Protein AF-0000000087765777 (afdb_homodimer)

Foldseek 3Di:
DDPPDDPPPPPPPPPVVPVPDDPDDPDDDLLQDLLLLLLQLFFFDFFPFDPFDLADFPQKDFLFKAKEWFAHFAAAPVLLVLLVVQLVVLAPPQQFADLCSCSNPDDFPSSPNVGHPAFADDAPRGRLVLLLVVLQVVCVRCVVQDDDDQQAADEEEEEAPPNQLSSSLSSLCNNVPPCSVRRYDYFYFYDACQQACQGLNNLSNFQPQDQCQVVCLLVLLLVVQCVVVVVVRCVRRHPVRDDDSVNVLSLSSSQRSSCHHHNGDSSVVPDDSSNSLSSQQSSLLSLCCRQAVVPVLLLQSLVQVVVVVLVLLPDDSPPDRRYHHYYDDLSSVSSVCRNLQFQHDPDDDGSNDGDPPRSSGCSNQNHRTKMKMKTWMWGADPVRDTFIWIWIRISSYTGAHPVAQPDPSRTGGSVVSSVVSVVRRDHNCVSSVPDPPSPHDHHHDCNPCVPPDCPVCVVGGDDSVVD/DDPPDDPPPPPPPPPVVPVDDDPDDPDDDVLQDLLLLLLQLFFFDFFPFDPFDLADFPQKDFLFKAKEWFAHFAAAPVLLVLLVVQLVVLAPPQQFADLCSCSNPDDFPSSDNVGHPAFADDAPRGRLVLLLVVLQVVCVRCVVLDDDDQQAADEEEEEAPPRLLSSSLSSLCNNVPPCSVRRYDYFYFYDACQQACQGLNNLSNFQPQDQCQVVCLLVLLLVVQCVVVVVVRCVRRHPVRDDDSVNVLSLSSSQRSSCHHHNGDSSVVPDDSSNSLSSQQSSLLSLCCRQAVVPVLLLQSLVQVVVVVLVLLPDDSPPDRRYHHYYDDLSSVSSVCRNLQFQHDPDDDGSNDGDPPRSSGCSNQNHRTKMKMKTWMWGADPVRDTFIWIWIRISSYTGAHPVAQPDPSRTGGSVVSSVVSVVRRDHNCVSSVPDPVSPHDHHHDCNPCVPPDCVVCVVGGDDPVVD

Radius of gyration: 31.04 Å; Cα contacts (8 Å, |Δi|>4): 1823; chains: 2; bounding box: 79×116×101 Å

InterPro domains:
  IPR000560 Histidine phosphatase superfamily, clade-2 [PF00328] (63-395)
  IPR000560 Histidine phosphatase superfamily, clade-2 [cd07061] (62-395)
  IPR016274 Histidine acid phosphatase, eukaryotic [PIRSF000894] (9-424)
  IPR029033 Histidine phosphatase superfamily [G3DSA:3.40.50.1240] (66-430)
  IPR029033 Histidine phosphatase superfamily [SSF53254] (27-450)

Structure (mmCIF, N/CA/C/O backbone):
data_AF-0000000087765777-model_v1
#
loop_
_entity.id
_entity.type
_entity.pdbx_description
1 polymer 'Similar to Saccharomyces cerevisiae YBR092C PHO3 Constitutively expressed acid phosphatase similar to Pho5p'
#
loop_
_atom_site.group_PDB
_atom_site.id
_atom_site.type_symbol
_atom_site.label_atom_id
_atom_site.label_alt_id
_atom_site.label_comp_id
_atom_site.label_asym_id
_atom_site.label_entity_id
_atom_site.label_seq_id
_atom_site.pdbx_PDB_ins_code
_atom_site.Cartn_x
_atom_site.Cartn_y
_atom_site.Cartn_z
_atom_site.occupancy
_atom_site.B_iso_or_equiv
_atom_site.auth_seq_id
_atom_site.auth_comp_id
_atom_site.auth_asym_id
_atom_site.auth_atom_id
_atom_site.pdbx_PDB_model_num
ATOM 1 N N . MET A 1 1 ? 21.656 -69.312 8.742 1 23.28 1 MET A N 1
ATOM 2 C CA . MET A 1 1 ? 21.859 -68.875 10.117 1 23.28 1 MET A CA 1
ATOM 3 C C . MET A 1 1 ? 21.953 -67.375 10.203 1 23.28 1 MET A C 1
ATOM 5 O O . MET A 1 1 ? 21.219 -66.688 10.953 1 23.28 1 MET A O 1
ATOM 9 N N . LYS A 1 2 ? 23.156 -66.812 10.617 1 22.3 2 LYS A N 1
ATOM 10 C CA . LYS A 1 2 ? 23.594 -65.875 11.672 1 22.3 2 LYS A CA 1
ATOM 11 C C . LYS A 1 2 ? 23.531 -64.438 11.195 1 22.3 2 LYS A C 1
ATOM 13 O O . LYS A 1 2 ? 24.094 -63.531 11.844 1 22.3 2 LYS A O 1
ATOM 18 N N . LEU A 1 3 ? 23.469 -64.125 10.016 1 23.69 3 LEU A N 1
ATOM 19 C CA . LEU A 1 3 ? 23.969 -62.812 9.648 1 23.69 3 LEU A CA 1
ATOM 20 C C . LEU A 1 3 ? 23.125 -61.719 10.25 1 23.69 3 LEU A C 1
ATOM 22 O O . LEU A 1 3 ? 22.141 -61.281 9.641 1 23.69 3 LEU A O 1
ATOM 26 N N . PHE A 1 4 ? 22.578 -61.938 11.586 1 29.89 4 PHE A N 1
ATOM 27 C CA . PHE A 1 4 ? 21.781 -60.938 12.312 1 29.89 4 PHE A CA 1
ATOM 28 C C . PHE A 1 4 ? 22.594 -59.688 12.57 1 29.89 4 PHE A C 1
ATOM 30 O O . PHE A 1 4 ? 23.156 -59.5 13.648 1 29.89 4 PHE A O 1
ATOM 37 N N . SER A 1 5 ? 23.484 -59.375 11.625 1 26.16 5 SER A N 1
ATOM 38 C CA . SER A 1 5 ? 24.391 -58.344 12.117 1 26.16 5 SER A CA 1
ATOM 39 C C . SER A 1 5 ? 23.625 -57.219 12.797 1 26.16 5 SER A C 1
ATOM 41 O O . SER A 1 5 ? 22.422 -57.062 12.578 1 26.16 5 SER A O 1
ATOM 43 N N . LYS A 1 6 ? 24.391 -56.406 13.672 1 29.98 6 LYS A N 1
ATOM 44 C CA . LYS A 1 6 ? 24.312 -55.344 14.664 1 29.98 6 LYS A CA 1
ATOM 45 C C . LYS A 1 6 ? 23.672 -54.094 14.078 1 29.98 6 LYS A C 1
ATOM 47 O O . LYS A 1 6 ? 24.203 -53.5 13.125 1 29.98 6 LYS A O 1
ATOM 52 N N . ILE A 1 7 ? 22.359 -53.969 14.055 1 29.69 7 ILE A N 1
ATOM 53 C CA . ILE A 1 7 ? 21.672 -52.719 13.719 1 29.69 7 ILE A CA 1
ATOM 54 C C . ILE A 1 7 ? 22.172 -51.594 14.625 1 29.69 7 ILE A C 1
ATOM 56 O O . ILE A 1 7 ? 21.984 -51.625 15.836 1 29.69 7 ILE A O 1
ATOM 60 N N . SER A 1 8 ? 23.484 -51.188 14.43 1 26.56 8 SER A N 1
ATOM 61 C CA . SER A 1 8 ? 23.938 -50.062 15.234 1 26.56 8 SER A CA 1
ATOM 62 C C . SER A 1 8 ? 22.844 -49 15.344 1 26.56 8 SER A C 1
ATOM 64 O O . SER A 1 8 ? 22.203 -48.656 14.352 1 26.56 8 SER A O 1
ATOM 66 N N . VAL A 1 9 ? 22.328 -48.844 16.531 1 31.42 9 VAL A N 1
ATOM 67 C CA . VAL A 1 9 ? 21.438 -47.75 16.969 1 31.42 9 VAL A CA 1
ATOM 68 C C . VAL A 1 9 ? 22.031 -46.406 16.594 1 31.42 9 VAL A C 1
ATOM 70 O O . VAL A 1 9 ? 23.062 -46 17.141 1 31.42 9 VAL A O 1
ATOM 73 N N . LEU A 1 10 ? 22.125 -46.062 15.281 1 29.11 10 LEU A N 1
ATOM 74 C CA . LEU A 1 10 ? 22.531 -44.688 15.055 1 29.11 10 LEU A CA 1
ATOM 75 C C . LEU A 1 10 ? 21.75 -43.75 15.961 1 29.11 10 LEU A C 1
ATOM 77 O O . LEU A 1 10 ? 20.516 -43.781 15.992 1 29.11 10 LEU A O 1
ATOM 81 N N . ALA A 1 11 ? 22.359 -43.375 17.031 1 28.45 11 ALA A N 1
ATOM 82 C CA . ALA A 1 11 ? 21.891 -42.312 17.891 1 28.45 11 ALA A CA 1
ATOM 83 C C . ALA A 1 11 ? 21.344 -41.156 17.062 1 28.45 11 ALA A C 1
ATOM 85 O O . ALA A 1 11 ? 22.062 -40.562 16.25 1 28.45 11 ALA A O 1
ATOM 86 N N . LEU A 1 12 ? 20.125 -41.25 16.781 1 29.75 12 LEU A N 1
ATOM 87 C CA . LEU A 1 12 ? 19.453 -40.031 16.266 1 29.75 12 LEU A CA 1
ATOM 88 C C . LEU A 1 12 ? 19.766 -38.844 17.141 1 29.75 12 LEU A C 1
ATOM 90 O O . LEU A 1 12 ? 19.312 -38.75 18.281 1 29.75 12 LEU A O 1
ATOM 94 N N . ASN A 1 13 ? 21.062 -38.438 17.141 1 30.84 13 ASN A N 1
ATOM 95 C CA . ASN A 1 13 ? 21.172 -37.125 17.766 1 30.84 13 ASN A CA 1
ATOM 96 C C . ASN A 1 13 ? 20 -36.219 17.391 1 30.84 13 ASN A C 1
ATOM 98 O O . ASN A 1 13 ? 19.672 -36.062 16.219 1 30.84 13 ASN A O 1
ATOM 102 N N . ALA A 1 14 ? 19.109 -36.062 18.297 1 31.3 14 ALA A N 1
ATOM 103 C CA . ALA A 1 14 ? 18.062 -35.062 18.219 1 31.3 14 ALA A CA 1
ATOM 104 C C . ALA A 1 14 ? 18.609 -33.719 17.719 1 31.3 14 ALA A C 1
ATOM 106 O O . ALA A 1 14 ? 19.281 -33 18.469 1 31.3 14 ALA A O 1
ATOM 107 N N . VAL A 1 15 ? 19.156 -33.656 1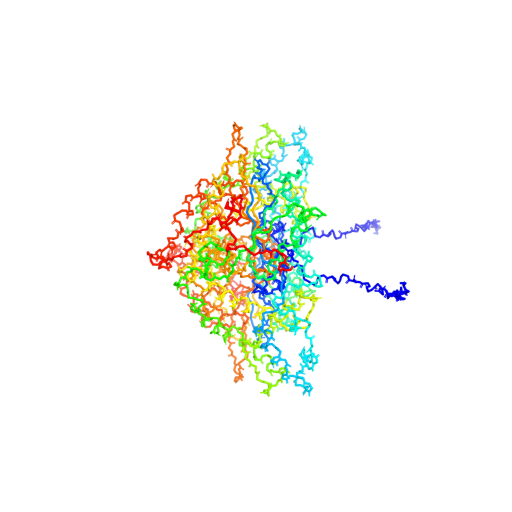6.594 1 32.72 15 VAL A N 1
ATOM 108 C CA . VAL A 1 15 ? 19.281 -32.281 16.125 1 32.72 15 VAL A CA 1
ATOM 109 C C . VAL A 1 15 ? 18.031 -31.5 16.5 1 32.72 15 VAL A C 1
ATOM 111 O O . VAL A 1 15 ? 16.922 -31.828 16.078 1 32.72 15 VAL A O 1
ATOM 114 N N . SER A 1 16 ? 17.984 -31.016 17.688 1 33.91 16 SER A N 1
ATOM 115 C CA . SER A 1 16 ? 16.984 -29.984 17.953 1 33.91 16 SER A CA 1
ATOM 116 C C . SER A 1 16 ? 16.734 -29.125 16.703 1 33.91 16 SER A C 1
ATOM 118 O O . SER A 1 16 ? 17.609 -28.375 16.281 1 33.91 16 SER A O 1
ATOM 120 N N . LEU A 1 17 ? 16.172 -29.672 15.773 1 37.94 17 LEU A N 1
ATOM 121 C CA . LEU A 1 17 ? 15.641 -28.781 14.742 1 37.94 17 LEU A CA 1
ATOM 122 C C . LEU A 1 17 ? 15.078 -27.5 15.367 1 37.94 17 LEU A C 1
ATOM 124 O O . LEU A 1 17 ? 13.953 -27.5 15.875 1 37.94 17 LEU A O 1
ATOM 128 N N . VAL A 1 18 ? 15.859 -26.844 16.156 1 40.16 18 VAL A N 1
ATOM 129 C CA . VAL A 1 18 ? 15.43 -25.5 16.484 1 40.16 18 VAL A CA 1
ATOM 130 C C . VAL A 1 18 ? 14.75 -24.859 15.258 1 40.16 18 VAL A C 1
ATOM 132 O O . VAL A 1 18 ? 15.383 -24.688 14.219 1 40.16 18 VAL A O 1
ATOM 135 N N . LEU A 1 19 ? 13.617 -25.219 15.008 1 51.34 19 LEU A N 1
ATOM 136 C CA . LEU A 1 19 ? 12.852 -24.453 14.031 1 51.34 19 LEU A CA 1
ATOM 137 C C . LEU A 1 19 ? 13.211 -22.969 14.078 1 51.34 19 LEU A C 1
ATOM 139 O O . LEU A 1 19 ? 12.938 -22.297 15.07 1 51.34 19 LEU A O 1
ATOM 143 N N . ALA A 1 20 ? 14.336 -22.594 13.539 1 66 20 ALA A N 1
ATOM 144 C CA . ALA A 1 20 ? 14.797 -21.203 13.5 1 66 20 ALA A CA 1
ATOM 145 C C . ALA A 1 20 ? 13.648 -20.25 13.18 1 66 20 ALA A C 1
ATOM 147 O O . ALA A 1 20 ? 12.789 -20.562 12.352 1 66 20 ALA A O 1
ATOM 148 N N . ASP A 1 21 ? 13.453 -19.312 14.008 1 84.44 21 ASP A N 1
ATOM 149 C CA . ASP A 1 21 ? 12.461 -18.25 13.867 1 84.44 21 ASP A CA 1
ATOM 150 C C . ASP A 1 21 ? 12.602 -17.547 12.516 1 84.44 21 ASP A C 1
ATOM 152 O O . ASP A 1 21 ? 13.703 -17.438 11.977 1 84.44 21 ASP A O 1
ATOM 156 N N . LYS A 1 22 ? 11.531 -17.344 11.805 1 92.06 22 LYS A N 1
ATOM 157 C CA . LYS A 1 22 ? 11.523 -16.562 10.57 1 92.06 22 LYS A CA 1
ATOM 158 C C . LYS A 1 22 ? 12.008 -15.133 10.82 1 92.06 22 LYS A C 1
ATOM 160 O O . LYS A 1 22 ? 11.406 -14.398 11.609 1 92.06 22 LYS A O 1
ATOM 165 N N . PRO A 1 23 ? 13.078 -14.789 10.219 1 93.75 23 PRO A N 1
ATOM 166 C CA . PRO A 1 23 ? 13.594 -13.438 10.445 1 93.75 23 PRO A CA 1
ATOM 167 C C . PRO A 1 23 ? 12.664 -12.359 9.898 1 93.75 23 PRO A C 1
ATOM 169 O O . PRO A 1 23 ? 12.695 -11.219 10.367 1 93.75 23 PRO A O 1
ATOM 172 N N . TYR A 1 24 ? 11.883 -12.625 8.93 1 94.81 24 TYR A N 1
ATOM 173 C CA . TYR A 1 24 ? 10.969 -11.672 8.312 1 94.81 24 TYR A CA 1
ATOM 174 C C . TYR A 1 24 ? 9.539 -12.203 8.328 1 94.81 24 TYR A C 1
ATOM 176 O O . TYR A 1 24 ? 9.305 -13.359 7.98 1 94.81 24 TYR A O 1
ATOM 184 N N . SER A 1 25 ? 8.641 -11.352 8.703 1 94.5 25 SER A N 1
ATOM 185 C CA . SER A 1 25 ? 7.238 -11.742 8.742 1 94.5 25 SER A CA 1
ATOM 186 C C . SER A 1 25 ? 6.68 -11.961 7.34 1 94.5 25 SER A C 1
ATOM 188 O O . SER A 1 25 ? 6.977 -11.188 6.426 1 94.5 25 SER A O 1
ATOM 190 N N . GLN A 1 26 ? 5.801 -12.992 7.215 1 95.5 26 GLN A N 1
ATOM 191 C CA . GLN A 1 26 ? 5.137 -13.258 5.945 1 95.5 26 GLN A CA 1
ATOM 192 C C . GLN A 1 26 ? 3.738 -12.648 5.918 1 95.5 26 GLN A C 1
ATOM 194 O O . GLN A 1 26 ? 3.029 -12.75 4.914 1 95.5 26 GLN A O 1
ATOM 199 N N . GLU A 1 27 ? 3.406 -11.938 6.965 1 94.06 27 GLU A N 1
ATOM 200 C CA . GLU A 1 27 ? 2.062 -11.391 7.113 1 94.06 27 GLU A CA 1
ATOM 201 C C . GLU A 1 27 ? 2.002 -9.945 6.637 1 94.06 27 GLU A C 1
ATOM 203 O O . GLU A 1 27 ? 2.996 -9.219 6.711 1 94.06 27 GLU A O 1
ATOM 208 N N . ALA A 1 28 ? 0.851 -9.586 6.055 1 93.75 28 ALA A N 1
ATOM 209 C CA . ALA A 1 28 ? 0.551 -8.18 5.789 1 93.75 28 ALA A CA 1
ATOM 210 C C . ALA A 1 28 ? -0.233 -7.559 6.941 1 93.75 28 ALA A C 1
ATOM 212 O O . ALA A 1 28 ? -1.464 -7.508 6.906 1 93.75 28 ALA A O 1
ATOM 213 N N . ARG A 1 29 ? 0.403 -6.945 7.824 1 90.38 29 ARG A N 1
ATOM 214 C CA . ARG A 1 29 ? -0.223 -6.523 9.078 1 90.38 29 ARG A CA 1
ATOM 215 C C . ARG A 1 29 ? -0.802 -5.117 8.953 1 90.38 29 ARG A C 1
ATOM 217 O O . ARG A 1 29 ? -1.774 -4.781 9.625 1 90.38 29 ARG A O 1
ATOM 224 N N . ASP A 1 30 ? -0.258 -4.34 8.125 1 92.81 30 ASP A N 1
ATOM 225 C CA . ASP A 1 30 ? -0.67 -2.941 8.047 1 92.81 30 ASP A CA 1
ATOM 226 C C . ASP A 1 30 ? -2.111 -2.822 7.559 1 92.81 30 ASP A C 1
ATOM 228 O O . ASP A 1 30 ? -2.869 -1.979 8.039 1 92.81 30 ASP A O 1
ATOM 232 N N . GLN A 1 31 ? -2.543 -3.711 6.684 1 90.94 31 GLN A N 1
ATOM 233 C CA . GLN A 1 31 ? -3.855 -3.553 6.07 1 90.94 31 GLN A CA 1
ATOM 234 C C . GLN A 1 31 ? -4.969 -3.797 7.082 1 90.94 31 GLN A C 1
ATOM 236 O O . GLN A 1 31 ? -6.086 -3.301 6.918 1 90.94 31 GLN A O 1
ATOM 241 N N . VAL A 1 32 ? -4.641 -4.504 8.156 1 91.19 32 VAL A N 1
ATOM 242 C CA . VAL A 1 32 ? -5.695 -4.848 9.102 1 91.19 32 VAL A CA 1
ATOM 243 C C . VAL A 1 32 ? -5.652 -3.889 10.289 1 91.19 32 VAL A C 1
ATOM 245 O O . VAL A 1 32 ? -6.449 -4.016 11.227 1 91.19 32 VAL A O 1
ATOM 248 N N . ASN A 1 33 ? -4.734 -2.941 10.266 1 95.5 33 ASN A N 1
ATOM 249 C CA . ASN A 1 33 ? -4.648 -1.889 11.266 1 95.5 33 ASN A CA 1
ATOM 250 C C . ASN A 1 33 ? -5.641 -0.763 10.992 1 95.5 33 ASN A C 1
ATOM 252 O O . ASN A 1 33 ? -5.531 -0.068 9.977 1 95.5 33 ASN A O 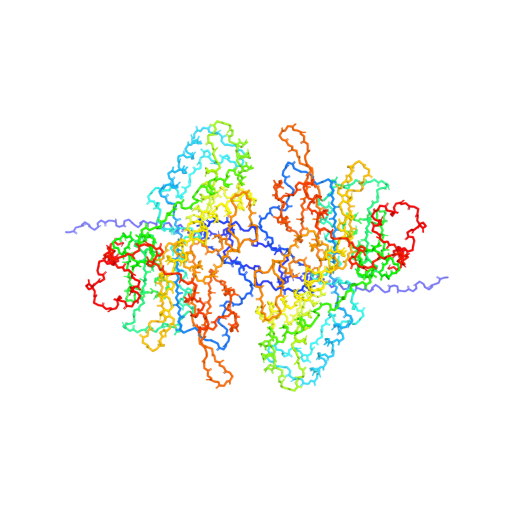1
ATOM 256 N N . ILE A 1 34 ? -6.586 -0.551 11.875 1 96.12 34 ILE A N 1
ATOM 257 C CA . ILE A 1 34 ? -7.668 0.394 11.609 1 96.12 34 ILE A CA 1
ATOM 258 C C . ILE A 1 34 ? -7.098 1.807 11.5 1 96.12 34 ILE A C 1
ATOM 260 O O . ILE A 1 34 ? -7.727 2.689 10.906 1 96.12 34 ILE A O 1
ATOM 264 N N . LEU A 1 35 ? -5.855 2.082 12.047 1 96.94 35 LEU A N 1
ATOM 265 C CA . LEU A 1 35 ? -5.258 3.408 11.922 1 96.94 35 LEU A CA 1
ATOM 266 C C . LEU A 1 35 ? -4.902 3.713 10.469 1 96.94 35 LEU A C 1
ATOM 268 O O . LEU A 1 35 ? -4.754 4.879 10.094 1 96.94 35 LEU A O 1
ATOM 272 N N . LYS A 1 36 ? -4.781 2.621 9.68 1 96.56 36 LYS A N 1
ATOM 273 C CA . LYS A 1 36 ? -4.5 2.812 8.258 1 96.56 36 LYS A CA 1
ATOM 274 C C . LYS A 1 36 ? -5.773 3.172 7.496 1 96.56 36 LYS A C 1
ATOM 276 O O . LYS A 1 36 ? -5.719 3.484 6.305 1 96.56 36 LYS A O 1
ATOM 281 N N . HIS A 1 37 ? -6.957 3.238 8.227 1 96.75 37 HIS A N 1
ATOM 282 C CA . HIS A 1 37 ? -8.242 3.49 7.586 1 96.75 37 HIS A CA 1
ATOM 283 C C . HIS A 1 37 ? -9.07 4.496 8.383 1 96.75 37 HIS A C 1
ATOM 285 O O . HIS A 1 37 ? -10.297 4.477 8.328 1 96.75 37 HIS A O 1
ATOM 291 N N . GLN A 1 38 ? -8.453 5.359 9.094 1 96.75 38 GLN A N 1
ATOM 292 C CA . GLN A 1 38 ? -9.094 6.184 10.117 1 96.75 38 GLN A CA 1
ATOM 293 C C . GLN A 1 38 ? -9.719 7.434 9.508 1 96.75 38 GLN A C 1
ATOM 295 O O . GLN A 1 38 ? -10.43 8.172 10.188 1 96.75 38 GLN A O 1
ATOM 300 N N . GLY A 1 39 ? -9.445 7.734 8.258 1 95.75 39 GLY A N 1
ATOM 301 C CA . GLY A 1 39 ? -10.148 8.773 7.52 1 95.75 39 GLY A CA 1
ATOM 302 C C . GLY A 1 39 ? -9.805 10.172 7.984 1 95.75 39 GLY A C 1
ATOM 303 O O . GLY A 1 39 ? -10.617 11.094 7.863 1 95.75 39 GLY A O 1
ATOM 304 N N . GLY A 1 40 ? -8.672 10.344 8.633 1 95.62 40 GLY A N 1
ATOM 305 C CA . GLY A 1 40 ? -8.234 11.664 9.078 1 95.62 40 GLY A CA 1
ATOM 306 C C . GLY A 1 40 ? -8.75 12.031 10.453 1 95.62 40 GLY A C 1
ATOM 307 O O . GLY A 1 40 ? -8.562 13.164 10.906 1 95.62 40 GLY A O 1
ATOM 308 N N . HIS A 1 41 ? -9.391 11.094 11.148 1 95.44 41 HIS A N 1
ATOM 309 C CA . HIS A 1 41 ? -9.977 11.383 12.445 1 95.44 41 HIS A CA 1
ATOM 310 C C . HIS A 1 41 ? -9.195 10.711 13.57 1 95.44 41 HIS A C 1
ATOM 312 O O . HIS A 1 41 ? -9.461 10.953 14.75 1 95.44 41 HIS A O 1
ATOM 318 N N . GLY A 1 42 ? -8.289 9.898 13.227 1 95.19 42 GLY A N 1
ATOM 319 C CA . GLY A 1 42 ? -7.645 9.062 14.227 1 95.19 42 GLY A CA 1
ATOM 320 C C . GLY A 1 42 ? -6.223 9.492 14.531 1 95.19 42 GLY A C 1
ATOM 321 O O . GLY A 1 42 ? -5.734 10.484 13.984 1 95.19 42 GLY A O 1
ATOM 322 N N . PRO A 1 43 ? -5.594 8.727 15.438 1 94.75 43 PRO A N 1
ATOM 323 C CA . PRO A 1 43 ? -4.207 9.008 15.82 1 94.75 43 PRO A CA 1
ATOM 324 C C . PRO A 1 43 ? -3.246 8.977 14.633 1 94.75 43 PRO A C 1
ATOM 326 O O . PRO A 1 43 ? -3.57 8.406 13.586 1 94.75 43 PRO A O 1
ATOM 329 N N . TYR A 1 44 ? -2.148 9.547 14.953 1 95.38 44 TYR A N 1
ATOM 330 C CA . TYR A 1 44 ? -1.057 9.547 13.984 1 95.38 44 TYR A CA 1
ATOM 331 C C . TYR A 1 44 ? -0.688 8.125 13.578 1 95.38 44 TYR A C 1
ATOM 333 O O . TYR A 1 44 ? -0.686 7.219 14.414 1 95.38 44 TYR A O 1
ATOM 341 N N . SER A 1 45 ? -0.409 7.953 12.312 1 95.81 45 SER A N 1
ATOM 342 C CA . SER A 1 45 ? 0.144 6.719 11.766 1 95.81 45 SER A CA 1
ATOM 343 C C . SER A 1 45 ? 1.095 7.004 10.609 1 95.81 45 SER A C 1
ATOM 345 O O . SER A 1 45 ? 0.825 7.875 9.773 1 95.81 45 SER A O 1
ATOM 347 N N . ASP A 1 46 ? 2.219 6.277 10.578 1 96.94 46 ASP A N 1
ATOM 348 C CA . ASP A 1 46 ? 3.156 6.414 9.469 1 96.94 46 ASP A CA 1
ATOM 349 C C . ASP A 1 46 ? 2.469 6.137 8.133 1 96.94 46 ASP A C 1
ATOM 351 O O . ASP A 1 46 ? 1.593 5.273 8.039 1 96.94 46 ASP A O 1
ATOM 355 N N . HIS A 1 47 ? 2.863 6.957 7.133 1 97.25 47 HIS A N 1
ATOM 356 C CA . HIS A 1 47 ? 2.467 6.574 5.781 1 97.25 47 HIS A CA 1
ATOM 357 C C . HIS A 1 47 ? 2.998 5.191 5.422 1 97.25 47 HIS A C 1
ATOM 359 O O . HIS A 1 47 ? 4.117 4.836 5.797 1 97.25 47 HIS A O 1
ATOM 365 N N . SER A 1 48 ? 2.238 4.418 4.695 1 94.56 48 SER A N 1
ATOM 366 C CA . SER A 1 48 ? 2.639 3.064 4.324 1 94.56 48 SER A CA 1
ATOM 367 C C . SER A 1 48 ? 3.904 3.074 3.475 1 94.56 48 SER A C 1
ATOM 369 O O . SER A 1 48 ? 4.645 2.09 3.443 1 94.56 48 SER A O 1
ATOM 371 N N . GLY A 1 49 ? 4.168 4.176 2.727 1 94.25 49 GLY A N 1
ATOM 372 C CA . GLY A 1 49 ? 5.406 4.418 2 1 94.25 49 GLY A CA 1
ATOM 373 C C . GLY A 1 49 ? 5.629 3.443 0.86 1 94.25 49 GLY A C 1
ATOM 374 O O . GLY A 1 49 ? 4.691 2.775 0.415 1 94.25 49 GLY A O 1
ATOM 375 N N . PHE A 1 50 ? 6.883 3.443 0.279 1 94.12 50 PHE A N 1
ATOM 376 C CA . PHE A 1 50 ? 7.25 2.662 -0.895 1 94.12 50 PHE A CA 1
ATOM 377 C C . PHE A 1 50 ? 8.477 1.798 -0.609 1 94.12 50 PHE A C 1
ATOM 379 O O . PHE A 1 50 ? 9.023 1.17 -1.518 1 94.12 50 PHE A O 1
ATOM 386 N N . GLY A 1 51 ? 8.938 1.836 0.654 1 94.25 51 GLY A N 1
ATOM 387 C CA . GLY A 1 51 ? 10.141 1.091 1.009 1 94.25 51 GLY A CA 1
ATOM 388 C C . GLY A 1 51 ? 11.414 1.891 0.826 1 94.25 51 GLY A C 1
ATOM 389 O O . GLY A 1 51 ? 12.508 1.324 0.787 1 94.25 51 GLY A O 1
ATOM 390 N N . ILE A 1 52 ? 11.32 3.176 0.638 1 96.19 52 ILE A N 1
ATOM 391 C CA . ILE A 1 52 ? 12.477 4.055 0.475 1 96.19 52 ILE A CA 1
ATOM 392 C C . ILE A 1 52 ? 13.047 4.41 1.844 1 96.19 52 ILE A C 1
ATOM 394 O O . ILE A 1 52 ? 12.305 4.691 2.783 1 96.19 52 ILE A O 1
ATOM 398 N N . ASP A 1 53 ? 14.312 4.367 1.936 1 95.38 53 ASP A N 1
ATOM 399 C CA . ASP A 1 53 ? 14.984 4.781 3.164 1 95.38 53 ASP A CA 1
ATOM 400 C C . ASP A 1 53 ? 14.727 6.258 3.463 1 95.38 53 ASP A C 1
ATOM 402 O O . ASP A 1 53 ? 14.953 7.117 2.609 1 95.38 53 ASP A O 1
ATOM 406 N N . ASN A 1 54 ? 14.219 6.492 4.652 1 95.69 54 ASN A N 1
ATOM 407 C CA . ASN A 1 54 ? 13.922 7.891 4.934 1 95.69 54 ASN A CA 1
ATOM 408 C C . ASN A 1 54 ? 15.125 8.617 5.523 1 95.69 54 ASN A C 1
ATOM 410 O O . ASN A 1 54 ? 15.062 9.812 5.801 1 95.69 54 ASN A O 1
ATOM 414 N N . ARG A 1 55 ? 16.359 7.957 5.73 1 95.62 55 ARG A N 1
ATOM 415 C CA . ARG A 1 55 ? 17.594 8.633 6.109 1 95.62 55 ARG A CA 1
ATOM 416 C C . ARG A 1 55 ? 18.125 9.492 4.969 1 95.62 55 ARG A C 1
ATOM 418 O O . ARG A 1 55 ? 17.844 9.227 3.799 1 95.62 55 ARG A O 1
ATOM 425 N N . THR A 1 56 ? 18.797 10.484 5.301 1 96.88 56 THR A N 1
ATOM 426 C CA . THR A 1 56 ? 19.453 11.289 4.277 1 96.88 56 THR A CA 1
ATOM 427 C C . THR A 1 56 ? 20.469 10.461 3.496 1 96.88 56 THR A C 1
ATOM 429 O O . THR A 1 56 ? 21.266 9.734 4.09 1 96.88 56 THR A O 1
ATOM 432 N N . PRO A 1 57 ? 20.375 10.523 2.203 1 93.62 57 PRO A N 1
ATOM 433 C CA . PRO A 1 57 ? 21.359 9.742 1.436 1 93.62 57 PRO A CA 1
ATOM 434 C C . PRO A 1 57 ? 22.797 10.062 1.82 1 93.62 57 PRO A C 1
ATOM 436 O O . PRO A 1 57 ? 23.094 11.195 2.219 1 93.62 57 PRO A O 1
ATOM 439 N N . GLU A 1 58 ? 23.719 9.148 1.802 1 87.12 58 GLU A N 1
ATOM 440 C CA . GLU A 1 58 ? 25.078 9.203 2.338 1 87.12 58 GLU A CA 1
ATOM 441 C C . GLU A 1 58 ? 25.828 10.406 1.792 1 87.12 58 GLU A C 1
ATOM 443 O O . GLU A 1 58 ? 26.594 11.047 2.521 1 87.12 58 GLU A O 1
ATOM 448 N N . ASN A 1 59 ? 25.781 10.805 0.629 1 90.69 59 ASN A N 1
ATOM 449 C CA . ASN A 1 59 ? 26.578 11.906 0.075 1 90.69 59 ASN A CA 1
ATOM 450 C C . ASN A 1 59 ? 25.797 13.219 0.117 1 90.69 59 ASN A C 1
ATOM 452 O O . ASN A 1 59 ? 26.188 14.195 -0.537 1 90.69 59 ASN A O 1
ATOM 456 N N . CYS A 1 60 ? 24.766 13.219 0.958 1 96.75 60 CYS A N 1
ATOM 457 C CA . CYS A 1 60 ? 23.922 14.414 1.022 1 96.75 60 CYS A CA 1
ATOM 458 C C . CYS A 1 60 ? 23.781 14.906 2.457 1 96.75 60 CYS A C 1
ATOM 460 O O . CYS A 1 60 ? 24 14.148 3.402 1 96.75 60 CYS A O 1
ATOM 462 N N . VAL A 1 61 ? 23.547 16.203 2.596 1 96.81 61 VAL A N 1
ATOM 463 C CA . VAL A 1 61 ? 23.188 16.828 3.867 1 96.81 61 VAL A CA 1
ATOM 464 C C . VAL A 1 61 ? 21.969 17.719 3.684 1 96.81 61 VAL A C 1
ATOM 466 O O . VAL A 1 61 ? 21.859 18.438 2.695 1 96.81 61 VAL A O 1
ATOM 469 N N . VAL A 1 62 ? 21.016 17.578 4.609 1 97.5 62 VAL A N 1
ATOM 470 C CA . VAL A 1 62 ? 19.891 18.516 4.59 1 97.5 62 VAL A CA 1
ATOM 471 C C . VAL A 1 62 ? 20.359 19.891 5.023 1 97.5 62 VAL A C 1
ATOM 473 O O . VAL A 1 62 ? 20.891 20.062 6.125 1 97.5 62 VAL A O 1
ATOM 476 N N . ASP A 1 63 ? 20.156 20.891 4.148 1 96.12 63 ASP A N 1
ATOM 477 C CA . ASP A 1 63 ? 20.656 22.219 4.512 1 96.12 63 ASP A CA 1
ATOM 478 C C . ASP A 1 63 ? 19.484 23.188 4.746 1 96.12 63 ASP A C 1
ATOM 480 O O . ASP A 1 63 ? 19.703 24.328 5.156 1 96.12 63 ASP A O 1
ATOM 484 N N . GLN A 1 64 ? 18.297 22.719 4.508 1 96.5 64 GLN A N 1
ATOM 485 C CA . GLN A 1 64 ? 17.094 23.469 4.797 1 96.5 64 GLN A CA 1
ATOM 486 C C . GLN A 1 64 ? 15.883 22.547 4.934 1 96.5 64 GLN A C 1
ATOM 488 O O . GLN A 1 64 ? 15.789 21.531 4.238 1 96.5 64 GLN A O 1
ATOM 493 N N . VAL A 1 65 ? 14.93 22.891 5.82 1 97.12 65 VAL A N 1
ATOM 494 C CA . VAL A 1 65 ? 13.727 22.078 5.953 1 97.12 65 VAL A CA 1
ATOM 495 C C . VAL A 1 65 ? 12.516 22.969 6.184 1 97.12 65 VAL A C 1
ATOM 497 O O . VAL A 1 65 ? 12.594 23.969 6.902 1 97.12 65 VAL A O 1
ATOM 500 N N . GLN A 1 66 ? 11.484 22.734 5.457 1 97.06 66 GLN A N 1
ATOM 501 C CA . GLN A 1 66 ? 10.148 23.281 5.684 1 97.06 66 GLN A CA 1
ATOM 502 C C . GLN A 1 66 ? 9.203 22.203 6.223 1 97.06 66 GLN A C 1
ATOM 504 O O . GLN A 1 66 ? 9.055 21.141 5.617 1 97.06 66 GLN A O 1
ATOM 509 N N . PHE A 1 67 ? 8.617 22.453 7.363 1 94.88 67 PHE A N 1
ATOM 510 C CA . PHE A 1 67 ? 7.816 21.469 8.078 1 94.88 67 PHE A CA 1
ATOM 511 C C . PHE A 1 67 ? 6.398 21.969 8.297 1 94.88 67 PHE A C 1
ATOM 513 O O . PHE A 1 67 ? 6.199 23.125 8.703 1 94.88 67 PHE A O 1
ATOM 520 N N . LEU A 1 68 ? 5.355 21.156 7.918 1 88.62 68 LEU A N 1
ATOM 521 C CA . LEU A 1 68 ? 3.938 21.438 8.109 1 88.62 68 LEU A CA 1
ATOM 522 C C . LEU A 1 68 ? 3.283 20.375 8.984 1 88.62 68 LEU A C 1
ATOM 524 O O . LEU A 1 68 ? 3.512 19.172 8.797 1 88.62 68 LEU A O 1
ATOM 528 N N . ARG A 1 69 ? 2.363 20.875 9.953 1 82.75 69 ARG A N 1
ATOM 529 C CA . ARG A 1 69 ? 1.813 19.891 10.891 1 82.75 69 ARG A CA 1
ATOM 530 C C . ARG A 1 69 ? 0.384 20.266 11.281 1 82.75 69 ARG A C 1
ATOM 532 O O . ARG A 1 69 ? -0.002 21.422 11.227 1 82.75 69 ARG A O 1
ATOM 539 N N . HIS A 1 70 ? -0.359 19.219 11.625 1 79.75 70 HIS A N 1
ATOM 540 C CA . HIS A 1 70 ? -1.642 19.297 12.312 1 79.75 70 HIS A CA 1
ATOM 541 C C . HIS A 1 70 ? -1.688 18.328 13.492 1 79.75 70 HIS A C 1
ATOM 543 O O . HIS A 1 70 ? -1.175 17.219 13.406 1 79.75 70 HIS A O 1
ATOM 549 N N . GLY A 1 71 ? -2.217 18.781 14.711 1 78.81 71 GLY A N 1
ATOM 550 C CA . GLY A 1 71 ? -2.207 17.938 15.898 1 78.81 71 GLY A CA 1
ATOM 551 C C . GLY A 1 71 ? -3.52 17.219 16.125 1 78.81 71 GLY A C 1
ATOM 552 O O . GLY A 1 71 ? -4.52 17.516 15.469 1 78.81 71 GLY A O 1
ATOM 553 N N . GLU A 1 72 ? -3.523 16.203 17.125 1 79.06 72 GLU A N 1
ATOM 554 C CA . GLU A 1 72 ? -4.699 15.445 17.547 1 79.06 72 GLU A CA 1
ATOM 555 C C . GLU A 1 72 ? -5.656 16.312 18.359 1 79.06 72 GLU A C 1
ATOM 557 O O . GLU A 1 72 ? -5.227 17.141 19.156 1 79.06 72 GLU A O 1
ATOM 562 N N . ARG A 1 73 ? -6.984 16 18.172 1 82.75 73 ARG A N 1
ATOM 563 C CA . ARG A 1 73 ? -7.945 16.875 18.859 1 82.75 73 ARG A CA 1
ATOM 564 C C . ARG A 1 73 ? -9.219 16.109 19.188 1 82.75 73 ARG A C 1
ATOM 566 O O . ARG A 1 73 ? -9.398 14.961 18.766 1 82.75 73 ARG A O 1
ATOM 573 N N . TYR A 1 74 ? -10.008 16.734 20 1 86.81 74 TYR A N 1
ATOM 574 C CA . TYR A 1 74 ? -11.391 16.359 20.234 1 86.81 74 TYR A CA 1
ATOM 575 C C . TYR A 1 74 ? -12.258 16.656 19.016 1 86.81 74 TYR A C 1
ATOM 577 O O . TYR A 1 74 ? -11.812 17.312 18.078 1 86.81 74 TYR A O 1
ATOM 585 N N . PRO A 1 75 ? -13.461 16.031 19.047 1 91.06 75 PRO A N 1
ATOM 586 C CA . PRO A 1 75 ? -14.367 16.375 17.938 1 91.06 75 PRO A CA 1
ATOM 587 C C . PRO A 1 75 ? -14.695 17.859 17.875 1 91.06 75 PRO A C 1
ATOM 589 O O . PRO A 1 75 ? -14.516 18.578 18.875 1 91.06 75 PRO A O 1
ATOM 592 N N . THR A 1 76 ? -15.133 18.281 16.703 1 91.31 76 THR A N 1
ATOM 593 C CA . THR A 1 76 ? -15.695 19.609 16.594 1 91.31 76 THR A CA 1
ATOM 594 C C . THR A 1 76 ? -17.031 19.719 17.328 1 91.31 76 THR A C 1
ATOM 596 O O . THR A 1 76 ? -17.625 18.688 17.688 1 91.31 76 THR A O 1
ATOM 599 N N . PHE A 1 77 ? -17.5 20.938 17.516 1 92 77 PHE A N 1
ATOM 600 C CA . PHE A 1 77 ? -18.781 21.172 18.188 1 92 77 PHE A CA 1
ATOM 601 C C . PHE A 1 77 ? -19.906 20.484 17.438 1 92 77 PHE A C 1
ATOM 603 O O . PHE A 1 77 ? -20.688 19.719 18.031 1 92 77 PHE A O 1
ATOM 610 N N . ASP A 1 78 ? -19.938 20.641 16.172 1 92.81 78 ASP A N 1
ATOM 611 C CA . ASP A 1 78 ? -21.031 20.094 15.383 1 92.81 78 ASP A CA 1
ATOM 612 C C . ASP A 1 78 ? -21.062 18.562 15.469 1 92.81 78 ASP A C 1
ATOM 614 O O . ASP A 1 78 ? -22.109 17.984 15.703 1 92.81 78 ASP A O 1
ATOM 618 N N . LEU A 1 79 ? -19.938 17.984 15.289 1 94.62 79 LEU A N 1
ATOM 619 C CA . LEU A 1 79 ? -19.859 16.516 15.344 1 94.62 79 LEU A CA 1
ATOM 620 C C . LEU A 1 79 ? -20.172 16.016 16.75 1 94.62 79 LEU A C 1
ATOM 622 O O . LEU A 1 79 ? -20.906 15.039 16.922 1 94.62 79 LEU A O 1
ATOM 626 N N . GLY A 1 80 ? -19.625 16.703 17.766 1 96 80 GLY A N 1
ATOM 627 C CA . GLY A 1 80 ? -19.875 16.312 19.141 1 96 80 GLY A CA 1
ATOM 628 C C . GLY A 1 80 ? -21.344 16.344 19.5 1 96 80 GLY A C 1
ATOM 629 O O . GLY A 1 80 ? -21.859 15.391 20.094 1 96 80 GLY A O 1
ATOM 630 N N . PHE A 1 81 ? -22.016 17.375 19.094 1 95.75 81 PHE A N 1
ATOM 631 C CA . PHE A 1 81 ? -23.438 17.5 19.406 1 95.75 81 PHE A CA 1
ATOM 632 C C . PHE A 1 81 ? -24.25 16.453 18.656 1 95.75 81 PHE A C 1
ATOM 634 O O . PHE A 1 81 ? -25.188 15.867 19.219 1 95.75 81 PHE A O 1
ATOM 641 N N . ALA A 1 82 ? -23.891 16.219 17.453 1 96.19 82 ALA A N 1
ATOM 642 C CA . ALA A 1 82 ? -24.594 15.195 16.672 1 96.19 82 ALA A CA 1
ATOM 643 C C . ALA A 1 82 ? -24.453 13.82 17.312 1 96.19 82 ALA A C 1
ATOM 645 O O . ALA A 1 82 ? -25.422 13.078 17.422 1 96.19 82 ALA A O 1
ATOM 646 N N . LEU A 1 83 ? -23.281 13.539 17.75 1 97.44 83 LEU A N 1
ATOM 647 C CA . LEU A 1 83 ? -23 12.258 18.391 1 97.44 83 LEU A CA 1
ATOM 648 C C . LEU A 1 83 ? -23.75 12.141 19.719 1 97.44 83 LEU A C 1
ATOM 650 O O . LEU A 1 83 ? -24.328 11.094 20.016 1 97.44 83 LEU A O 1
ATOM 654 N N . SER A 1 84 ? -23.719 13.203 20.5 1 95.94 84 SER A N 1
ATOM 655 C CA . SER A 1 84 ? -24.422 13.195 21.781 1 95.94 84 SER A CA 1
ATOM 656 C C . SER A 1 84 ? -25.922 12.984 21.578 1 95.94 84 SER A C 1
ATOM 658 O O . SER A 1 84 ? -26.547 12.211 22.312 1 95.94 84 SER A O 1
ATOM 660 N N . LYS A 1 85 ? -26.438 13.68 20.609 1 95.88 85 LYS A N 1
ATOM 661 C CA . LYS A 1 85 ? -27.859 13.531 20.312 1 95.88 85 LYS A CA 1
ATOM 662 C C . LYS A 1 85 ? -28.188 12.102 19.891 1 95.88 85 LYS A C 1
ATOM 664 O O . LYS A 1 85 ? -29.188 11.531 20.344 1 95.88 85 LYS A O 1
ATOM 669 N N . PHE A 1 86 ? -27.391 11.539 19.062 1 96.88 86 PHE A N 1
ATOM 670 C CA . PHE A 1 86 ? -27.625 10.172 18.594 1 96.88 86 PHE A CA 1
ATOM 671 C C . PHE A 1 86 ? -27.562 9.188 19.75 1 96.88 86 PHE A C 1
ATOM 673 O O . PHE A 1 86 ? -28.438 8.32 19.891 1 96.88 86 PHE A O 1
ATOM 680 N N . LEU A 1 87 ? -26.516 9.281 20.609 1 96.19 87 LEU A N 1
ATOM 681 C CA . LEU A 1 87 ? -26.297 8.336 21.703 1 96.19 87 LEU A CA 1
ATOM 682 C C . LEU A 1 87 ? -27.375 8.469 22.766 1 96.19 87 LEU A C 1
ATOM 684 O O . LEU A 1 87 ? -27.641 7.516 23.5 1 96.19 87 LEU A O 1
ATOM 688 N N . TYR A 1 88 ? -27.969 9.609 22.828 1 94.62 88 TYR A N 1
ATOM 689 C CA . TYR A 1 88 ? -29.031 9.844 23.797 1 94.62 88 TYR A CA 1
ATOM 690 C C . TYR A 1 88 ? -30.203 8.914 23.562 1 94.62 88 TYR A C 1
ATOM 692 O O . TYR A 1 88 ? -30.922 8.562 24.5 1 94.62 88 TYR A O 1
ATOM 700 N N . GLN A 1 89 ? -30.344 8.414 22.344 1 94.75 89 GLN A N 1
ATOM 701 C CA . GLN A 1 89 ? -31.453 7.531 22 1 94.75 89 GLN A CA 1
ATOM 702 C C . GLN A 1 89 ? -31.375 6.227 22.797 1 94.75 89 GLN A C 1
ATOM 704 O O . GLN A 1 89 ? -32.375 5.539 22.969 1 94.75 89 GLN A O 1
ATOM 709 N N . PHE A 1 90 ? -30.219 5.902 23.266 1 95.19 90 PHE A N 1
ATOM 710 C CA . PHE A 1 90 ? -30.016 4.609 23.906 1 95.19 90 PHE A CA 1
ATOM 711 C C . PHE A 1 90 ? -30.094 4.75 25.422 1 95.19 90 PHE A C 1
ATOM 713 O O . PHE A 1 90 ? -30.266 3.758 26.141 1 95.19 90 PHE A O 1
ATOM 720 N N . LYS A 1 91 ? -29.922 5.871 25.938 1 89.5 91 LYS A N 1
ATOM 721 C CA . LYS A 1 91 ? -29.844 6.09 27.391 1 89.5 91 LYS A CA 1
ATOM 722 C C . LYS A 1 91 ? -31.109 5.629 28.094 1 89.5 91 LYS A C 1
ATOM 724 O O . LYS A 1 91 ? -32.219 6.109 27.781 1 89.5 91 LYS A O 1
ATOM 729 N N . ASP A 1 92 ? -30.953 4.672 29.016 1 86.75 92 ASP A N 1
ATOM 730 C CA . ASP A 1 92 ? -31.984 4.152 29.906 1 86.75 92 ASP A CA 1
ATOM 731 C C . ASP A 1 92 ? -33.094 3.459 29.125 1 86.75 92 ASP A C 1
ATOM 733 O O . ASP A 1 92 ? -34.25 3.49 29.531 1 86.75 92 ASP A O 1
ATOM 737 N N . LYS A 1 93 ? -32.875 2.932 27.953 1 91.5 93 LYS A N 1
ATOM 738 C CA . LYS A 1 93 ? -33.906 2.301 27.141 1 91.5 93 LYS A CA 1
ATOM 739 C C . LYS A 1 93 ? -33.562 0.854 26.828 1 91.5 93 LYS A C 1
ATOM 741 O O . LYS A 1 93 ? -34.406 0.08 26.391 1 91.5 93 LYS A O 1
ATOM 746 N N . ASN A 1 94 ? -32.375 0.446 27.062 1 92.31 94 ASN A N 1
ATOM 747 C CA . ASN A 1 94 ? -31.891 -0.913 26.844 1 92.31 94 ASN A CA 1
ATOM 748 C C . ASN A 1 94 ? -32.25 -1.409 25.438 1 92.31 94 ASN A C 1
ATOM 750 O O . ASN A 1 94 ? -32.812 -2.506 25.297 1 92.31 94 ASN A O 1
ATOM 754 N N . LEU A 1 95 ? -32.062 -0.56 24.438 1 94 95 LEU A N 1
ATOM 755 C CA . LEU A 1 95 ? -32.438 -0.847 23.062 1 94 95 LEU A CA 1
ATOM 756 C C . LEU A 1 95 ? -31.344 -1.645 22.359 1 94 95 LEU A C 1
ATOM 758 O O . LEU A 1 95 ? -31.625 -2.479 21.484 1 94 95 LEU A O 1
ATOM 762 N N . ALA A 1 96 ? -30.109 -1.388 22.625 1 95.81 96 ALA A N 1
ATOM 763 C CA . ALA A 1 96 ? -28.984 -2.02 21.938 1 95.81 96 ALA A CA 1
ATOM 764 C C . ALA A 1 96 ? -28.719 -3.41 22.5 1 95.81 96 ALA A C 1
ATOM 766 O O . ALA A 1 96 ? -28.75 -3.615 23.719 1 95.81 96 ALA A O 1
ATOM 767 N N . LYS A 1 97 ? -28.438 -4.32 21.641 1 95 97 LYS A N 1
ATOM 768 C CA . LYS A 1 97 ? -28.234 -5.719 22.016 1 95 97 LYS A CA 1
ATOM 769 C C . LYS A 1 97 ? -26.906 -6.246 21.469 1 95 97 LYS A C 1
ATOM 771 O O . LYS A 1 97 ? -26.203 -5.543 20.75 1 95 97 LYS A O 1
ATOM 776 N N . ASN A 1 98 ? -26.484 -7.465 21.953 1 93.88 98 ASN A N 1
ATOM 777 C CA . ASN A 1 98 ? -25.312 -8.18 21.469 1 93.88 98 ASN A CA 1
ATOM 778 C C . ASN A 1 98 ? -24.047 -7.328 21.594 1 93.88 98 ASN A C 1
ATOM 780 O O . ASN A 1 98 ? -23.75 -6.797 22.656 1 93.88 98 ASN A O 1
ATOM 784 N N . LYS A 1 99 ? -23.359 -7.184 20.469 1 93.44 99 LYS A N 1
ATOM 785 C CA . LYS A 1 99 ? -22.078 -6.48 20.484 1 93.44 99 LYS A CA 1
ATOM 786 C C . LYS A 1 99 ? -22.266 -4.996 20.781 1 93.44 99 LYS A C 1
ATOM 788 O O . LYS A 1 99 ? -21.328 -4.297 21.141 1 93.44 99 LYS A O 1
ATOM 793 N N . LEU A 1 100 ? -23.547 -4.496 20.688 1 96.44 100 LEU A N 1
ATOM 794 C CA . LEU A 1 100 ? -23.812 -3.076 20.859 1 96.44 100 LEU A CA 1
ATOM 795 C C . LEU A 1 100 ? -24.453 -2.811 22.219 1 96.44 100 LEU A C 1
ATOM 797 O O . LEU A 1 100 ? -24.812 -1.674 22.531 1 96.44 100 LEU A O 1
ATOM 801 N N . GLU A 1 101 ? -24.484 -3.795 23.078 1 95.38 101 GLU A N 1
ATOM 802 C CA . GLU A 1 101 ? -25.141 -3.652 24.375 1 95.38 101 GLU A CA 1
ATOM 803 C C . GLU A 1 101 ? -24.516 -2.51 25.172 1 95.38 101 GLU A C 1
ATOM 805 O O . GLU A 1 101 ? -25.219 -1.83 25.938 1 95.38 101 GLU A O 1
ATOM 810 N N . PHE A 1 102 ? -23.281 -2.252 24.984 1 95 102 PHE A N 1
ATOM 811 C CA . PHE A 1 102 ? -22.562 -1.224 25.719 1 95 102 PHE A CA 1
ATOM 812 C C . PHE A 1 102 ? -23.125 0.158 25.422 1 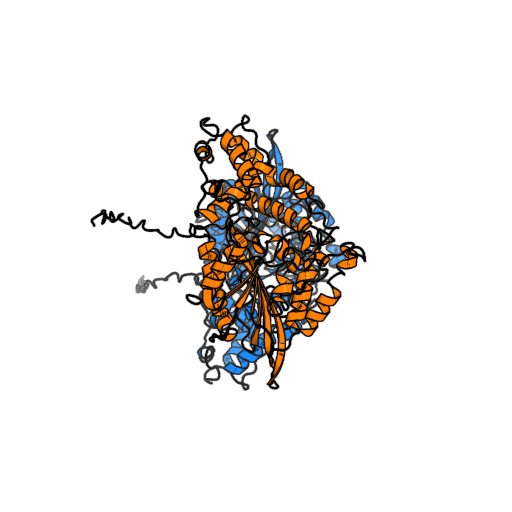95 102 PHE A C 1
ATOM 814 O O . PHE A 1 102 ? -22.984 1.081 26.234 1 95 102 PHE A O 1
ATOM 821 N N . LEU A 1 103 ? -23.797 0.336 24.281 1 96 103 LEU A N 1
ATOM 822 C CA . LEU A 1 103 ? -24.344 1.637 23.906 1 96 103 LEU A CA 1
ATOM 823 C C . LEU A 1 103 ? -25.391 2.111 24.906 1 96 103 LEU A C 1
ATOM 825 O O . LEU A 1 103 ? -25.625 3.314 25.031 1 96 103 LEU A O 1
ATOM 829 N N . ASN A 1 104 ? -25.969 1.223 25.625 1 95.31 104 ASN A N 1
ATOM 830 C CA . ASN A 1 104 ? -27.031 1.545 26.562 1 95.31 104 ASN A CA 1
ATOM 831 C C . ASN A 1 104 ? -26.516 2.344 27.766 1 95.31 104 ASN A C 1
ATOM 833 O O . ASN A 1 104 ? -27.281 3 28.469 1 95.31 104 ASN A O 1
ATOM 837 N N . THR A 1 105 ? -25.188 2.318 27.938 1 93.44 105 THR A N 1
ATOM 838 C CA . THR A 1 105 ? -24.594 3.033 29.062 1 93.44 105 THR A CA 1
ATOM 839 C C . THR A 1 105 ? -23.328 3.76 28.625 1 93.44 105 THR A C 1
ATOM 841 O O . THR A 1 105 ? -22.531 4.203 29.469 1 93.44 105 THR A O 1
ATOM 844 N N . TYR A 1 106 ? -23.172 3.807 27.359 1 93.19 106 TYR A N 1
ATOM 845 C CA . TYR A 1 106 ? -21.906 4.289 26.812 1 93.19 106 TYR A CA 1
ATOM 846 C C . TYR A 1 106 ? -21.75 5.785 27.031 1 93.19 106 TYR A C 1
ATOM 848 O O . TYR A 1 106 ? -22.625 6.57 26.688 1 93.19 106 TYR A O 1
ATOM 856 N N . GLU A 1 107 ? -20.656 6.184 27.656 1 91.5 107 GLU A N 1
ATOM 857 C CA . GLU A 1 107 ? -20.203 7.562 27.797 1 91.5 107 GLU A CA 1
ATOM 858 C C . GLU A 1 107 ? -18.781 7.73 27.281 1 91.5 107 GLU A C 1
ATOM 860 O O . GLU A 1 107 ? -17.828 7.227 27.891 1 91.5 107 GLU A O 1
ATOM 865 N N . SER A 1 108 ? -18.719 8.43 26.219 1 93.56 108 SER A N 1
ATOM 866 C CA . SER A 1 108 ? -17.406 8.625 25.625 1 93.56 108 SER A CA 1
ATOM 867 C C . SER A 1 108 ? -16.703 9.836 26.234 1 93.56 108 SER A C 1
ATOM 869 O O . SER A 1 108 ? -17.25 10.938 26.25 1 93.56 108 SER A O 1
ATOM 871 N N . PRO A 1 109 ? -15.5 9.648 26.656 1 90.31 109 PRO A N 1
ATOM 872 C CA . PRO A 1 109 ? -14.734 10.805 27.125 1 90.31 109 PRO A CA 1
ATOM 873 C C . PRO A 1 109 ? -14.484 11.844 26.031 1 90.31 109 PRO A C 1
ATOM 875 O O . PRO A 1 109 ? -14.234 13.016 26.344 1 90.31 109 PRO A O 1
ATOM 878 N N . ALA A 1 110 ? -14.555 11.438 24.812 1 94.19 110 ALA A N 1
ATOM 879 C CA . ALA A 1 110 ? -14.32 12.352 23.703 1 94.19 110 ALA A CA 1
ATOM 880 C C . ALA A 1 110 ? -15.484 13.328 23.531 1 94.19 110 ALA A C 1
ATOM 882 O O . ALA A 1 110 ? -15.359 14.336 22.844 1 94.19 110 ALA A O 1
ATOM 883 N N . LEU A 1 111 ? -16.547 13.039 24.234 1 95.38 111 LEU A N 1
ATOM 884 C CA . LEU A 1 111 ? -17.734 13.875 24.047 1 95.38 111 LEU A CA 1
ATOM 885 C C . LEU A 1 111 ? -17.906 14.82 25.234 1 95.38 111 LEU A C 1
ATOM 887 O O . LEU A 1 111 ? -19.031 15.25 25.531 1 95.38 111 LEU A O 1
ATOM 891 N N . ASP A 1 112 ? -16.859 15.109 25.891 1 92.75 112 ASP A N 1
ATOM 892 C CA . ASP A 1 112 ? -16.875 16.203 26.859 1 92.75 112 ASP A CA 1
ATOM 893 C C . ASP A 1 112 ? -16.922 17.562 26.172 1 92.75 112 ASP A C 1
ATOM 895 O O . ASP A 1 112 ? -15.93 18 25.594 1 92.75 112 ASP A O 1
ATOM 899 N N . GLU A 1 113 ? -18 18.25 26.312 1 91.94 113 GLU A N 1
ATOM 900 C CA . GLU A 1 113 ? -18.266 19.5 25.594 1 91.94 113 GLU A CA 1
ATOM 901 C C . GLU A 1 113 ? -17.234 20.562 25.953 1 91.94 113 GLU A C 1
ATOM 903 O O . GLU A 1 113 ? -16.953 21.469 25.156 1 91.94 113 GLU A O 1
ATOM 908 N N . ASN A 1 114 ? -16.641 20.422 27.094 1 91 114 ASN A N 1
ATOM 909 C CA . ASN A 1 114 ? -15.664 21.406 27.531 1 91 114 ASN A CA 1
ATOM 910 C C . ASN A 1 114 ? -14.352 21.281 26.766 1 91 114 ASN A C 1
ATOM 912 O O . ASN A 1 114 ? -13.516 22.188 26.797 1 91 114 ASN A O 1
ATOM 916 N N . ASN A 1 115 ? -14.227 20.188 26.078 1 91.31 115 ASN A N 1
ATOM 917 C CA . ASN A 1 115 ? -12.945 19.938 25.422 1 91.31 115 ASN A CA 1
ATOM 918 C C . ASN A 1 115 ? -13.086 19.922 23.906 1 91.31 115 ASN A C 1
ATOM 920 O O . ASN A 1 115 ? -12.102 19.766 23.188 1 91.31 115 ASN A O 1
ATOM 924 N N . TYR A 1 116 ? -14.234 20.172 23.391 1 91.62 116 TYR A N 1
ATOM 925 C CA . TYR A 1 116 ? -14.406 20.125 21.953 1 91.62 116 TYR A CA 1
ATOM 926 C C . TYR A 1 116 ? -13.391 21.031 21.25 1 91.62 116 TYR A C 1
ATOM 928 O O . TYR A 1 116 ? -13.078 22.125 21.75 1 91.62 116 TYR A O 1
ATOM 936 N N . GLU A 1 117 ? -12.844 20.531 20.156 1 89.69 117 GLU A N 1
ATOM 937 C CA . GLU A 1 117 ? -11.93 21.219 19.234 1 89.69 117 GLU A CA 1
ATOM 938 C C . GLU A 1 117 ? -10.547 21.375 19.859 1 89.69 117 GLU A C 1
ATOM 940 O O . GLU A 1 117 ? -9.594 21.75 19.172 1 89.69 117 GLU A O 1
ATOM 945 N N . GLN A 1 118 ? -10.398 21.031 21.125 1 88.81 118 GLN A N 1
ATOM 946 C CA . GLN A 1 118 ? -9.109 21.203 21.797 1 88.81 118 GLN A CA 1
ATOM 947 C C . GLN A 1 118 ? -8.18 20.031 21.5 1 88.81 118 GLN A C 1
ATOM 949 O O . GLN A 1 118 ? -8.633 18.953 21.094 1 88.81 118 GLN A O 1
ATOM 954 N N . GLN A 1 119 ? -6.938 20.359 21.609 1 89.25 119 GLN A N 1
ATOM 955 C CA . GLN A 1 119 ? -5.953 19.281 21.5 1 89.25 119 GLN A CA 1
ATOM 956 C C . GLN A 1 119 ? -6.133 18.266 22.625 1 89.25 119 GLN A C 1
ATOM 958 O O . GLN A 1 119 ? -6.379 18.641 23.781 1 89.25 119 GLN A O 1
ATOM 963 N N . SER A 1 120 ? -6.008 17.031 22.297 1 88.31 120 SER A N 1
ATOM 964 C CA . SER A 1 120 ? -6.176 15.992 23.297 1 88.31 120 SER A CA 1
ATOM 965 C C . SER A 1 120 ? -4.98 15.93 24.25 1 88.31 120 SER A C 1
ATOM 967 O O . SER A 1 120 ? -3.844 16.172 23.828 1 88.31 120 SER A O 1
ATOM 969 N N . LEU A 1 121 ? -5.234 15.609 25.516 1 80.62 121 LEU A N 1
ATOM 970 C CA . LEU A 1 121 ? -4.211 15.734 26.547 1 80.62 121 LEU A CA 1
ATOM 971 C C . LEU A 1 121 ? -3.816 14.367 27.078 1 80.62 121 LEU A C 1
ATOM 973 O O . LEU A 1 121 ? -2.686 14.172 27.531 1 80.62 121 LEU A O 1
ATOM 977 N N . MET A 1 122 ? -4.641 13.461 27.016 1 80.88 122 MET A N 1
ATOM 978 C CA . MET A 1 122 ? -4.414 12.203 27.734 1 80.88 122 MET A CA 1
ATOM 979 C C . MET A 1 122 ? -4.406 11.023 26.781 1 80.88 122 MET A C 1
ATOM 981 O O . MET A 1 122 ? -4.637 11.195 25.578 1 80.88 122 MET A O 1
ATOM 985 N N . GLY A 1 123 ? -3.939 9.852 27.359 1 87.12 123 GLY A N 1
ATOM 986 C CA . GLY A 1 123 ? -3.979 8.602 26.625 1 87.12 123 GLY A CA 1
ATOM 987 C C . GLY A 1 123 ? -2.693 8.312 25.875 1 87.12 123 GLY A C 1
ATOM 988 O O . GLY A 1 123 ? -1.835 9.18 25.734 1 87.12 123 GLY A O 1
ATOM 989 N N . PRO A 1 124 ? -2.621 7.133 25.344 1 92.38 124 PRO A N 1
ATOM 990 C CA . PRO A 1 124 ? -1.392 6.727 24.656 1 92.38 124 PRO A CA 1
ATOM 991 C C . PRO A 1 124 ? -1.189 7.441 23.328 1 92.38 124 PRO A C 1
ATOM 993 O O . PRO A 1 124 ? -0.067 7.508 22.812 1 92.38 124 PRO A O 1
ATOM 996 N N . TYR A 1 125 ? -2.248 8.023 22.797 1 93.38 125 TYR A N 1
ATOM 997 C CA . TYR A 1 125 ? -2.176 8.766 21.547 1 93.38 125 TYR A CA 1
ATOM 998 C C . TYR A 1 125 ? -2.396 10.258 21.781 1 93.38 125 TYR A C 1
ATOM 1000 O O . TYR A 1 125 ? -2.74 10.992 20.844 1 93.38 125 TYR A O 1
ATOM 1008 N N . GLY A 1 126 ? -2.25 10.727 22.922 1 90.88 126 GLY A N 1
ATOM 1009 C CA . GLY A 1 126 ? -2.566 12.094 23.281 1 90.88 126 GLY A CA 1
ATOM 1010 C C . GLY A 1 126 ? -1.814 13.117 22.453 1 90.88 126 GLY A C 1
ATOM 1011 O O . GLY A 1 126 ? -0.636 12.93 22.141 1 90.88 126 GLY A O 1
ATOM 1012 N N . GLY A 1 127 ? -2.512 14.148 22.141 1 90.94 127 GLY A N 1
ATOM 1013 C CA . GLY A 1 127 ? -1.966 15.172 21.266 1 90.94 127 GLY A CA 1
ATOM 1014 C C . GLY A 1 127 ? -0.784 15.906 21.875 1 90.94 127 GLY A C 1
ATOM 1015 O O . GLY A 1 127 ? 0.194 16.188 21.172 1 90.94 127 GLY A O 1
ATOM 1016 N N . TYR A 1 128 ? -0.834 16.203 23.141 1 91.19 128 TYR A N 1
ATOM 1017 C CA . TYR A 1 128 ? 0.247 16.922 23.797 1 91.19 128 TYR A CA 1
ATOM 1018 C C . TYR A 1 128 ? 1.552 16.141 23.719 1 91.19 128 TYR A C 1
ATOM 1020 O O . TYR A 1 128 ? 2.57 16.656 23.266 1 91.19 128 TYR A O 1
ATOM 1028 N N . SER A 1 129 ? 1.451 14.891 24.156 1 90.81 129 SER A N 1
ATOM 1029 C CA . SER A 1 129 ? 2.646 14.055 24.172 1 90.81 129 SER A CA 1
ATOM 1030 C C . SER A 1 129 ? 3.127 13.766 22.75 1 90.81 129 SER A C 1
ATOM 1032 O O . SER A 1 129 ? 4.332 13.75 22.484 1 90.81 129 SER A O 1
ATOM 1034 N N . SER A 1 130 ? 2.18 13.523 21.906 1 92.69 130 SER A N 1
ATOM 1035 C CA . SER A 1 130 ? 2.521 13.242 20.516 1 92.69 130 SER A CA 1
ATOM 1036 C C . SER A 1 130 ? 3.256 14.414 19.875 1 92.69 130 SER A C 1
ATOM 1038 O O . SER A 1 130 ? 4.234 14.227 19.156 1 92.69 130 SER A O 1
ATOM 1040 N N . MET A 1 131 ? 2.863 15.633 20.172 1 94.19 131 MET A N 1
ATOM 1041 C CA . MET A 1 131 ? 3.469 16.812 19.562 1 94.19 131 MET A CA 1
ATOM 1042 C C . MET A 1 131 ? 4.809 17.125 20.219 1 94.19 131 MET A C 1
ATOM 1044 O O . MET A 1 131 ? 5.734 17.594 19.547 1 94.19 131 MET A O 1
ATOM 1048 N N . PHE A 1 132 ? 4.898 16.906 21.484 1 93.69 132 PHE A N 1
ATOM 1049 C CA . PHE A 1 132 ? 6.191 17.031 22.156 1 93.69 132 PHE A CA 1
ATOM 1050 C C . PHE A 1 132 ? 7.215 16.094 21.547 1 93.69 132 PHE A C 1
ATOM 1052 O O . PHE A 1 132 ? 8.328 16.5 21.203 1 93.69 132 PHE A O 1
ATOM 1059 N N . LEU A 1 133 ? 6.801 14.891 21.375 1 93.81 133 LEU A N 1
ATOM 1060 C CA . LEU A 1 133 ? 7.688 13.891 20.781 1 93.81 133 LEU A CA 1
ATOM 1061 C C . LEU A 1 133 ? 8.039 14.266 19.359 1 93.81 133 LEU A C 1
ATOM 1063 O O . LEU A 1 133 ? 9.18 14.062 18.922 1 93.81 133 LEU A O 1
ATOM 1067 N N . CYS A 1 134 ? 7.082 14.75 18.656 1 94.88 134 CYS A N 1
ATOM 1068 C CA . CYS A 1 134 ? 7.344 15.234 17.297 1 94.88 134 CYS A CA 1
ATOM 1069 C C . CYS A 1 134 ? 8.445 16.281 17.297 1 94.88 134 CYS A C 1
ATOM 1071 O O . CYS A 1 134 ? 9.359 16.234 16.469 1 94.88 134 CYS A O 1
ATOM 1073 N N . GLY A 1 135 ? 8.359 17.266 18.234 1 96.38 135 GLY A N 1
ATOM 1074 C CA . GLY A 1 135 ? 9.398 18.266 18.375 1 96.38 135 GLY A CA 1
ATOM 1075 C C . GLY A 1 135 ? 10.766 17.672 18.641 1 96.38 135 GLY A C 1
ATOM 1076 O O . GLY A 1 135 ? 11.758 18.078 18.031 1 96.38 135 GLY A O 1
ATOM 1077 N N . SER A 1 136 ? 10.797 16.703 19.484 1 96.5 136 SER A N 1
ATOM 1078 C CA . SER A 1 136 ? 12.047 16.047 19.828 1 96.5 136 SER A CA 1
ATOM 1079 C C . SER A 1 136 ? 12.633 15.312 18.609 1 96.5 136 SER A C 1
ATOM 1081 O O . SER A 1 136 ? 13.844 15.328 18.391 1 96.5 136 SER A O 1
ATOM 1083 N N . GLU A 1 137 ? 11.773 14.688 17.906 1 95.44 137 GLU A N 1
ATOM 1084 C CA . GLU A 1 137 ? 12.211 13.984 16.703 1 95.44 137 GLU A CA 1
ATOM 1085 C C . GLU A 1 137 ? 12.758 14.961 15.664 1 95.44 137 GLU A C 1
ATOM 1087 O O . GLU A 1 137 ? 13.758 14.672 15.008 1 95.44 137 GLU A O 1
ATOM 1092 N N . LEU A 1 138 ? 12.109 16.062 15.531 1 96.5 138 LEU A N 1
ATOM 1093 C CA . LEU A 1 138 ? 12.586 17.094 14.609 1 96.5 138 LEU A CA 1
ATOM 1094 C C . LEU A 1 138 ? 13.969 17.594 15.008 1 96.5 138 LEU A C 1
ATOM 1096 O O . LEU A 1 138 ? 14.852 17.734 14.156 1 96.5 138 LEU A O 1
ATOM 1100 N N . ARG A 1 139 ? 14.102 17.812 16.266 1 96.06 139 ARG A N 1
ATOM 1101 C CA . ARG A 1 139 ? 15.391 18.266 16.766 1 96.06 139 ARG A CA 1
ATOM 1102 C C . ARG A 1 139 ? 16.484 17.234 16.5 1 96.06 139 ARG A C 1
ATOM 1104 O O . ARG A 1 139 ? 17.578 17.594 16.031 1 96.06 139 ARG A O 1
ATOM 1111 N N . SER A 1 140 ? 16.172 16.078 16.766 1 96.25 140 SER A N 1
ATOM 1112 C CA . SER A 1 140 ? 17.141 15 16.547 1 96.25 140 SER A CA 1
ATOM 1113 C C . SER A 1 140 ? 17.531 14.914 15.07 1 96.25 140 SER A C 1
ATOM 1115 O O . SER A 1 140 ? 18.719 14.812 14.742 1 96.25 140 SER A O 1
ATOM 1117 N N . ARG A 1 141 ? 16.656 14.984 14.195 1 96.38 141 ARG A N 1
ATOM 1118 C CA . ARG A 1 141 ? 16.891 14.812 12.766 1 96.38 141 ARG A CA 1
ATOM 1119 C C . ARG A 1 141 ? 17.625 16.016 12.172 1 96.38 141 ARG A C 1
ATOM 1121 O O . ARG A 1 141 ? 18.469 15.867 11.297 1 96.38 141 ARG A O 1
ATOM 1128 N N . TYR A 1 142 ? 17.25 17.172 12.703 1 96.69 142 TYR A N 1
ATOM 1129 C CA . TYR A 1 142 ? 17.781 18.375 12.086 1 96.69 142 TYR A CA 1
ATOM 1130 C C . TYR A 1 142 ? 18.656 19.156 13.055 1 96.69 142 TYR A C 1
ATOM 1132 O O . TYR A 1 142 ? 18.766 20.375 12.969 1 96.69 142 TYR A O 1
ATOM 1140 N N . ASN A 1 143 ? 19.219 18.469 13.938 1 95.38 143 ASN A N 1
ATOM 1141 C CA . ASN A 1 143 ? 20.062 19.094 14.953 1 95.38 143 ASN A CA 1
ATOM 1142 C C . ASN A 1 143 ? 21.156 19.953 14.328 1 95.38 143 ASN A C 1
ATOM 1144 O O . ASN A 1 143 ? 21.5 21.016 14.844 1 95.38 143 ASN A O 1
ATOM 1148 N N . HIS A 1 144 ? 21.734 19.562 13.281 1 94.75 144 HIS A N 1
ATOM 1149 C CA . HIS A 1 144 ? 22.859 20.219 12.633 1 94.75 144 HIS A CA 1
ATOM 1150 C C . HIS A 1 144 ? 22.438 21.547 12 1 94.75 144 HIS A C 1
ATOM 1152 O O . HIS A 1 144 ? 23.266 22.375 11.672 1 94.75 144 HIS A O 1
ATOM 1158 N N . LEU A 1 145 ? 21.109 21.734 11.836 1 95.31 145 LEU A N 1
ATOM 1159 C CA . LEU A 1 145 ? 20.594 22.969 11.25 1 95.31 145 LEU A CA 1
ATOM 1160 C C . LEU A 1 145 ? 20.359 24.031 12.32 1 95.31 145 LEU A C 1
ATOM 1162 O O . LEU A 1 145 ? 20.172 25.203 12 1 95.31 145 LEU A O 1
ATOM 1166 N N . TRP A 1 146 ? 20.312 23.578 13.508 1 93.31 146 TRP A N 1
ATOM 1167 C CA . TRP A 1 146 ? 20.016 24.484 14.609 1 93.31 146 TRP A CA 1
ATOM 1168 C C . TRP A 1 146 ? 21.281 24.781 15.422 1 93.31 146 TRP A C 1
ATOM 1170 O O . TRP A 1 146 ? 21.891 23.875 15.977 1 93.31 146 TRP A O 1
ATOM 1180 N N . ARG A 1 147 ? 21.703 26.016 15.438 1 88.62 147 ARG A N 1
ATOM 1181 C CA . ARG A 1 147 ? 22.797 26.469 16.281 1 88.62 147 ARG A CA 1
ATOM 1182 C C . ARG A 1 147 ? 22.297 27.328 17.438 1 88.62 147 ARG A C 1
ATOM 1184 O O . ARG A 1 147 ? 21.953 28.5 17.25 1 88.62 147 ARG A O 1
ATOM 1191 N N . GLU A 1 148 ? 22.328 26.703 18.5 1 84.62 148 GLU A N 1
ATOM 1192 C CA . GLU A 1 148 ? 21.781 27.391 19.656 1 84.62 148 GLU A CA 1
ATOM 1193 C C . GLU A 1 148 ? 22.812 28.359 20.25 1 84.62 148 GLU A C 1
ATOM 1195 O O . GLU A 1 148 ? 23.906 27.953 20.625 1 84.62 148 GLU A O 1
ATOM 1200 N N . ASN A 1 149 ? 22.625 29.656 20.094 1 86.31 149 ASN A N 1
ATOM 1201 C CA . ASN A 1 149 ? 23.344 30.719 20.766 1 86.31 149 ASN A CA 1
ATOM 1202 C C . ASN A 1 149 ? 22.375 31.688 21.453 1 86.31 149 ASN A C 1
ATOM 1204 O O . ASN A 1 149 ? 21.156 31.484 21.422 1 86.31 149 ASN A O 1
ATOM 1208 N N . ASP A 1 150 ? 22.906 32.562 22.062 1 87.06 150 ASP A N 1
ATOM 1209 C CA . ASP A 1 150 ? 22.078 33.406 22.922 1 87.06 150 ASP A CA 1
ATOM 1210 C C . ASP A 1 150 ? 21.047 34.188 22.094 1 87.06 150 ASP A C 1
ATOM 1212 O O . ASP A 1 150 ? 19.969 34.5 22.578 1 87.06 150 ASP A O 1
ATOM 1216 N N . ASP A 1 151 ? 21.281 34.375 20.812 1 88 151 ASP A N 1
ATOM 1217 C CA . ASP A 1 151 ? 20.406 35.188 19.984 1 88 151 ASP A CA 1
ATOM 1218 C C . ASP A 1 151 ? 19.594 34.312 19.016 1 88 151 ASP A C 1
ATOM 1220 O O . ASP A 1 151 ? 18.781 34.844 18.234 1 88 151 ASP A O 1
ATOM 1224 N N . ALA A 1 152 ? 19.766 33.062 19.172 1 89.81 152 ALA A N 1
ATOM 1225 C CA . ALA A 1 152 ? 19.094 32.156 18.234 1 89.81 152 ALA A CA 1
ATOM 1226 C C . ALA A 1 152 ? 17.578 32.156 18.469 1 89.81 152 ALA A C 1
ATOM 1228 O O . ALA A 1 152 ? 17.125 32.062 19.625 1 89.81 152 ALA A O 1
ATOM 1229 N N . VAL A 1 153 ? 16.812 32.281 17.406 1 90.94 153 VAL A N 1
ATOM 1230 C CA . VAL A 1 153 ? 15.359 32.281 17.484 1 90.94 153 VAL A CA 1
ATOM 1231 C C . VAL A 1 153 ? 14.797 31.281 16.484 1 90.94 153 VAL A C 1
ATOM 1233 O O . VAL A 1 153 ? 15.195 31.281 15.312 1 90.94 153 VAL A O 1
ATOM 1236 N N . LEU A 1 154 ? 13.969 30.375 16.984 1 93.25 154 LEU A N 1
ATOM 1237 C CA . LEU A 1 154 ? 13.211 29.484 16.125 1 93.25 154 LEU A CA 1
ATOM 1238 C C . LEU A 1 154 ? 11.82 30.031 15.844 1 93.25 154 LEU A C 1
ATOM 1240 O O . LEU A 1 154 ? 10.953 30.047 16.719 1 93.25 154 LEU A O 1
ATOM 1244 N N . PRO A 1 155 ? 11.602 30.594 14.664 1 92.62 155 PRO A N 1
ATOM 1245 C CA . PRO A 1 155 ? 10.25 31.047 14.344 1 92.62 155 PRO A CA 1
ATOM 1246 C C . PRO A 1 155 ? 9.273 29.891 14.133 1 92.62 155 PRO A C 1
ATOM 1248 O O . PRO A 1 155 ? 9.594 28.922 13.438 1 92.62 155 PRO A O 1
ATOM 1251 N N . LEU A 1 156 ? 8.156 29.953 14.773 1 94.88 156 LEU A N 1
ATOM 1252 C CA . LEU A 1 156 ? 7.043 29.031 14.609 1 94.88 156 LEU A CA 1
ATOM 1253 C C . LEU A 1 156 ? 5.805 29.734 14.086 1 94.88 156 LEU A C 1
ATOM 1255 O O . LEU A 1 156 ? 5.246 30.609 14.766 1 94.88 156 LEU A O 1
ATOM 1259 N N . PHE A 1 157 ? 5.434 29.406 12.867 1 94.94 157 PHE A N 1
ATOM 1260 C CA . PHE A 1 157 ? 4.293 30.047 12.219 1 94.94 157 PHE A CA 1
ATOM 1261 C C . PHE A 1 157 ? 3.021 29.234 12.438 1 94.94 157 PHE A C 1
ATOM 1263 O O . PHE A 1 157 ? 2.932 28.078 12.008 1 94.94 157 PHE A O 1
ATOM 1270 N N . THR A 1 158 ? 2.002 29.781 13.062 1 94.62 158 THR A N 1
ATOM 1271 C CA . THR A 1 158 ? 0.837 29 13.461 1 94.62 158 THR A CA 1
ATOM 1272 C C . THR A 1 158 ? -0.455 29.719 13.086 1 94.62 158 THR A C 1
ATOM 1274 O O . THR A 1 158 ? -0.555 30.938 13.242 1 94.62 158 THR A O 1
ATOM 1277 N N . ALA A 1 159 ? -1.393 28.969 12.477 1 93.19 159 ALA A N 1
ATOM 1278 C CA . ALA A 1 159 ? -2.752 29.5 12.414 1 93.19 159 ALA A CA 1
ATOM 1279 C C . ALA A 1 159 ? -3.293 29.797 13.812 1 93.19 159 ALA A C 1
ATOM 1281 O O . ALA A 1 159 ? -2.727 29.344 14.805 1 93.19 159 ALA A O 1
ATOM 1282 N N . SER A 1 160 ? -4.395 30.484 13.969 1 91.06 160 SER A N 1
ATOM 1283 C CA . SER A 1 160 ? -4.691 31.156 15.227 1 91.06 160 SER A CA 1
ATOM 1284 C C . SER A 1 160 ? -5.676 30.344 16.062 1 91.06 160 SER A C 1
ATOM 1286 O O . SER A 1 160 ? -5.938 30.672 17.219 1 91.06 160 SER A O 1
ATOM 1288 N N . GLN A 1 161 ? -6.203 29.266 15.531 1 89.88 161 GLN A N 1
ATOM 1289 C CA . GLN A 1 161 ? -7.066 28.469 16.406 1 89.88 161 GLN A CA 1
ATOM 1290 C C . GLN A 1 161 ? -6.289 27.922 17.594 1 89.88 161 GLN A C 1
ATOM 1292 O O . GLN A 1 161 ? -5.145 27.484 17.453 1 89.88 161 GLN A O 1
ATOM 1297 N N . GLU A 1 162 ? -6.902 27.891 18.719 1 88.5 162 GLU A N 1
ATOM 1298 C CA . GLU A 1 162 ? -6.246 27.562 19.984 1 88.5 162 GLU A CA 1
ATOM 1299 C C . GLU A 1 162 ? -5.539 26.203 19.906 1 88.5 162 GLU A C 1
ATOM 1301 O O . GLU A 1 162 ? -4.398 26.078 20.344 1 88.5 162 GLU A O 1
ATOM 1306 N N . ARG A 1 163 ? -6.242 25.203 19.391 1 88.69 163 ARG A N 1
ATOM 1307 C CA . ARG A 1 163 ? -5.66 23.859 19.328 1 88.69 163 ARG A CA 1
ATOM 1308 C C . ARG A 1 163 ? -4.395 23.859 18.469 1 88.69 163 ARG A C 1
ATOM 1310 O O . ARG A 1 163 ? -3.461 23.094 18.75 1 88.69 163 ARG A O 1
ATOM 1317 N N . ILE A 1 164 ? -4.301 24.719 17.484 1 92.5 164 ILE A N 1
ATOM 1318 C CA . ILE A 1 164 ? -3.141 24.781 16.609 1 92.5 164 ILE A CA 1
ATOM 1319 C C . ILE A 1 164 ? -1.994 25.5 17.312 1 92.5 164 ILE A C 1
ATOM 1321 O O . ILE A 1 164 ? -0.838 25.078 17.219 1 92.5 164 ILE A O 1
ATOM 1325 N N . VAL A 1 165 ? -2.318 26.562 17.984 1 92 165 VAL A N 1
ATOM 1326 C CA . VAL A 1 165 ? -1.315 27.297 18.766 1 92 165 VAL A CA 1
ATOM 1327 C C . VAL A 1 165 ? -0.719 26.375 19.828 1 92 165 VAL A C 1
ATOM 1329 O O . VAL A 1 165 ? 0.502 26.297 19.984 1 92 165 VAL A O 1
ATOM 1332 N N . VAL A 1 166 ? -1.567 25.625 20.5 1 90.94 166 VAL A N 1
ATOM 1333 C CA . VAL A 1 166 ? -1.112 24.703 21.547 1 90.94 166 VAL A CA 1
ATOM 1334 C C . VAL A 1 166 ? -0.217 23.625 20.922 1 90.94 166 VAL A C 1
ATOM 1336 O O . VAL A 1 166 ? 0.788 23.234 21.516 1 90.94 166 VAL A O 1
ATOM 1339 N N . THR A 1 167 ? -0.56 23.156 19.766 1 92.94 167 THR A N 1
ATOM 1340 C CA . THR A 1 167 ? 0.272 22.219 19.016 1 92.94 167 THR A CA 1
ATOM 1341 C C . THR A 1 167 ? 1.671 22.797 18.812 1 92.94 167 THR A C 1
ATOM 1343 O O . THR A 1 167 ? 2.668 22.109 19.047 1 92.94 167 THR A O 1
ATOM 1346 N N . SER A 1 168 ? 1.729 24.031 18.375 1 94.88 168 SER A N 1
ATOM 1347 C CA . SER A 1 168 ? 3.012 24.672 18.109 1 94.88 168 SER A CA 1
ATOM 1348 C C . SER A 1 168 ? 3.846 24.797 19.375 1 94.88 168 SER A C 1
ATOM 1350 O O . SER A 1 168 ? 5.062 24.609 19.344 1 94.88 168 SER A O 1
ATOM 1352 N N . ILE A 1 169 ? 3.209 25.078 20.453 1 93.5 169 ILE A N 1
ATOM 1353 C CA . ILE A 1 169 ? 3.902 25.203 21.734 1 93.5 169 ILE A CA 1
ATOM 1354 C C . ILE A 1 169 ? 4.508 23.859 22.141 1 93.5 169 ILE A C 1
ATOM 1356 O O . ILE A 1 169 ? 5.672 23.797 22.531 1 93.5 169 ILE A O 1
ATOM 1360 N N . ASN A 1 170 ? 3.732 22.828 22.016 1 93.19 170 ASN A N 1
ATOM 1361 C CA . ASN A 1 170 ? 4.223 21.516 22.406 1 93.19 170 ASN A CA 1
ATOM 1362 C C . ASN A 1 170 ? 5.367 21.047 21.516 1 93.19 170 ASN A C 1
ATOM 1364 O O . ASN A 1 170 ? 6.309 20.406 21.984 1 93.19 170 ASN A O 1
ATOM 1368 N N . VAL A 1 171 ? 5.312 21.328 20.25 1 95.56 171 VAL A N 1
ATOM 1369 C CA . VAL A 1 171 ? 6.418 21.016 19.344 1 95.56 171 VAL A CA 1
ATOM 1370 C C . VAL A 1 171 ? 7.656 21.812 19.75 1 95.56 171 VAL A C 1
ATOM 1372 O O . VAL A 1 171 ? 8.766 21.281 19.781 1 95.56 171 VAL A O 1
ATOM 1375 N N . ALA A 1 172 ? 7.477 23.125 20.078 1 95.25 172 ALA A N 1
ATOM 1376 C CA . ALA A 1 172 ? 8.586 23.953 20.516 1 95.25 172 ALA A CA 1
ATOM 1377 C C . ALA A 1 172 ? 9.242 23.391 21.781 1 95.25 172 ALA A C 1
ATOM 1379 O O . ALA A 1 172 ? 10.469 23.359 21.891 1 95.25 172 ALA A O 1
ATOM 1380 N N . ARG A 1 173 ? 8.422 22.969 22.672 1 95.06 173 ARG A N 1
ATOM 1381 C CA . ARG A 1 173 ? 8.922 22.375 23.922 1 95.06 173 ARG A CA 1
ATOM 1382 C C . ARG A 1 173 ? 9.758 21.125 23.625 1 95.06 173 ARG A C 1
ATOM 1384 O O . ARG A 1 173 ? 10.805 20.922 24.234 1 95.06 173 ARG A O 1
ATOM 1391 N N . GLY A 1 174 ? 9.281 20.328 22.766 1 96.38 174 GLY A N 1
ATOM 1392 C CA . GLY A 1 174 ? 10.023 19.125 22.391 1 96.38 174 GLY A CA 1
ATOM 1393 C C . GLY A 1 174 ? 11.32 19.438 21.656 1 96.38 174 GLY A C 1
ATOM 1394 O O . GLY A 1 174 ? 12.336 18.781 21.891 1 96.38 174 GLY A O 1
ATOM 1395 N N . PHE A 1 175 ? 11.281 20.422 20.812 1 96.88 175 PHE A N 1
ATOM 1396 C CA . PHE A 1 175 ? 12.414 20.766 19.969 1 96.88 175 PHE A CA 1
ATOM 1397 C C . PHE A 1 175 ? 13.492 21.469 20.766 1 96.88 175 PHE A C 1
ATOM 1399 O O . PHE A 1 175 ? 14.68 21.188 20.609 1 96.88 175 PHE A O 1
ATOM 1406 N N . LEU A 1 176 ? 13.109 22.422 21.656 1 95.94 176 LEU A N 1
ATOM 1407 C CA . LEU A 1 176 ? 14.062 23.328 22.297 1 95.94 176 LEU A CA 1
ATOM 1408 C C . LEU A 1 176 ? 14.305 22.906 23.75 1 95.94 176 LEU A C 1
ATOM 1410 O O . LEU A 1 176 ? 15.211 23.438 24.406 1 95.94 176 LEU A O 1
ATOM 1414 N N . GLY A 1 177 ? 13.484 21.969 24.25 1 93.62 177 GLY A N 1
ATOM 1415 C CA . GLY A 1 177 ? 13.617 21.562 25.641 1 93.62 177 GLY A CA 1
ATOM 1416 C C . GLY A 1 177 ? 13.297 22.688 26.625 1 93.62 177 GLY A C 1
ATOM 1417 O O . GLY A 1 177 ? 12.297 23.375 26.469 1 93.62 177 GLY A O 1
ATOM 1418 N N . SER A 1 178 ? 14.164 22.812 27.578 1 91.44 178 SER A N 1
ATOM 1419 C CA . SER A 1 178 ? 13.922 23.75 28.672 1 91.44 178 SER A CA 1
ATOM 1420 C C . SER A 1 178 ? 14.07 25.188 28.203 1 91.44 178 SER A C 1
ATOM 1422 O O . SER A 1 178 ? 13.562 26.109 28.844 1 91.44 178 SER A O 1
ATOM 1424 N N . ASN A 1 179 ? 14.664 25.453 27.078 1 91.56 179 ASN A N 1
ATOM 1425 C CA . ASN A 1 179 ? 14.938 26.797 26.578 1 91.56 179 ASN A CA 1
ATOM 1426 C C . ASN A 1 179 ? 13.867 27.266 25.594 1 91.56 179 ASN A C 1
ATOM 1428 O O . ASN A 1 179 ? 14.055 28.25 24.891 1 91.56 179 ASN A O 1
ATOM 1432 N N . TRP A 1 180 ? 12.719 26.531 25.531 1 93.19 180 TRP A N 1
ATOM 1433 C CA . TRP A 1 180 ? 11.742 26.812 24.484 1 93.19 180 TRP A CA 1
ATOM 1434 C C . TRP A 1 180 ? 11.18 28.219 24.625 1 93.19 180 TRP A C 1
ATOM 1436 O O . TRP A 1 180 ? 10.898 28.891 23.625 1 93.19 180 TRP A O 1
ATOM 1446 N N . LYS A 1 181 ? 11.07 28.781 25.859 1 90.69 181 LYS A N 1
ATOM 1447 C CA . LYS A 1 181 ? 10.539 30.141 26.047 1 90.69 181 LYS A CA 1
ATOM 1448 C C . LYS A 1 181 ? 11.516 31.188 25.547 1 90.69 181 LYS A C 1
ATOM 1450 O O . LYS A 1 181 ? 11.102 32.219 25 1 90.69 181 LYS A O 1
ATOM 1455 N N . LYS A 1 182 ? 12.75 30.875 25.688 1 91.06 182 LYS A N 1
ATOM 1456 C CA . LYS A 1 182 ? 13.797 31.828 25.312 1 91.06 182 LYS A CA 1
ATOM 1457 C C . LYS A 1 182 ? 13.984 31.875 23.797 1 91.06 182 LYS A C 1
ATOM 1459 O O . LYS A 1 182 ? 14.195 32.938 23.234 1 91.06 182 LYS A O 1
ATOM 1464 N N . HIS A 1 183 ? 13.93 30.766 23.219 1 93.31 183 HIS A N 1
ATOM 1465 C CA . HIS A 1 183 ? 14.438 30.672 21.844 1 93.31 183 HIS A CA 1
ATOM 1466 C C . HIS A 1 183 ? 13.297 30.547 20.844 1 93.31 183 HIS A C 1
ATOM 1468 O O . HIS A 1 183 ? 13.523 30.594 19.641 1 93.31 183 HIS A O 1
ATOM 1474 N N . SER A 1 184 ? 12.039 30.453 21.328 1 93 184 SER A N 1
ATOM 1475 C CA . SER A 1 184 ? 10.922 30.328 20.391 1 93 184 SER A CA 1
ATOM 1476 C C . SER A 1 184 ? 10.273 31.688 20.141 1 93 184 SER A C 1
ATOM 1478 O O . SER A 1 184 ? 10.219 32.531 21.031 1 93 184 SER A O 1
ATOM 1480 N N . LYS A 1 185 ? 9.875 31.922 18.922 1 91.62 185 LYS A N 1
ATOM 1481 C CA . LYS A 1 185 ? 9 33.031 18.531 1 91.62 185 LYS A CA 1
ATOM 1482 C C . LYS A 1 185 ? 7.773 32.5 17.781 1 91.62 185 LYS A C 1
ATOM 1484 O O . LYS A 1 185 ? 7.891 31.953 16.688 1 91.62 185 LYS A O 1
ATOM 1489 N N . PHE A 1 186 ? 6.641 32.75 18.391 1 92.56 186 PHE A N 1
ATOM 1490 C CA . PHE A 1 186 ? 5.395 32.312 17.781 1 92.56 186 PHE A CA 1
ATOM 1491 C C . PHE A 1 186 ? 4.773 33.406 16.938 1 92.56 186 PHE A C 1
ATOM 1493 O O . PHE A 1 186 ? 4.461 34.5 17.453 1 92.56 186 PHE A O 1
ATOM 1500 N N . ILE A 1 187 ? 4.734 33.219 15.672 1 91.81 187 ILE A N 1
ATOM 1501 C CA . ILE A 1 187 ? 4.02 34.094 14.758 1 91.81 187 ILE A CA 1
ATOM 1502 C C . ILE A 1 187 ? 2.611 33.562 14.516 1 91.81 187 ILE A C 1
ATOM 1504 O O . ILE A 1 187 ? 2.406 32.719 13.648 1 91.81 187 ILE A O 1
ATOM 1508 N N . VAL A 1 188 ? 1.646 34.062 15.266 1 92.56 188 VAL A N 1
ATOM 1509 C CA . VAL A 1 188 ? 0.267 33.594 15.211 1 92.56 188 VAL A CA 1
ATOM 1510 C C . VAL A 1 188 ? -0.494 34.344 14.117 1 92.56 188 VAL A C 1
ATOM 1512 O O . VAL A 1 188 ? -0.748 35.531 14.227 1 92.56 188 VAL A O 1
ATOM 1515 N N . LEU A 1 189 ? -0.865 33.656 13.117 1 91.62 189 LEU A N 1
ATOM 1516 C CA . LEU A 1 189 ? -1.513 34.219 11.945 1 91.62 189 LEU A CA 1
ATOM 1517 C C . LEU A 1 189 ? -3.029 34.125 12.055 1 91.62 189 LEU A C 1
ATOM 1519 O O . LEU A 1 189 ? -3.578 33 12.062 1 91.62 189 LEU A O 1
ATOM 1523 N N . ASN A 1 190 ? -3.639 35.25 12.008 1 89.81 190 ASN A N 1
ATOM 1524 C CA . ASN A 1 190 ? -5.086 35.312 12.18 1 89.81 190 ASN A CA 1
ATOM 1525 C C . ASN A 1 190 ? -5.812 34.562 11.062 1 89.81 190 ASN A C 1
ATOM 1527 O O . ASN A 1 190 ? -5.336 34.531 9.93 1 89.81 190 ASN A O 1
ATOM 1531 N N . GLU A 1 191 ? -6.957 33.969 11.43 1 90.88 191 GLU A N 1
ATOM 1532 C CA . GLU A 1 191 ? -7.805 33.281 10.461 1 90.88 191 GLU A CA 1
ATOM 1533 C C . GLU A 1 191 ? -9.109 34.062 10.227 1 90.88 191 GLU A C 1
ATOM 1535 O O . GLU A 1 191 ? -10.188 33.562 10.531 1 90.88 191 GLU A O 1
ATOM 1540 N N . THR A 1 192 ? -8.93 35.219 9.703 1 89.88 192 THR A N 1
ATOM 1541 C CA . THR A 1 192 ? -10.039 36.094 9.297 1 89.88 192 THR A CA 1
ATOM 1542 C C . THR A 1 192 ? -9.867 36.531 7.852 1 89.88 192 THR A C 1
ATOM 1544 O O . THR A 1 192 ? -8.781 36.438 7.285 1 89.88 192 THR A O 1
ATOM 1547 N N . GLU A 1 193 ? -10.938 36.969 7.301 1 87.56 193 GLU A N 1
ATOM 1548 C CA . GLU A 1 193 ? -10.906 37.438 5.914 1 87.56 193 GLU A CA 1
ATOM 1549 C C . GLU A 1 193 ? -9.969 38.625 5.742 1 87.56 193 GLU A C 1
ATOM 1551 O O . GLU A 1 193 ? -9.375 38.812 4.68 1 87.56 193 GLU A O 1
ATOM 1556 N N . GLU A 1 194 ? -9.75 39.312 6.742 1 86.88 194 GLU A N 1
ATOM 1557 C CA . GLU A 1 194 ? -9.016 40.562 6.688 1 86.88 194 GLU A CA 1
ATOM 1558 C C . GLU A 1 194 ? -7.535 40.344 6.395 1 86.88 194 GLU A C 1
ATOM 1560 O O . GLU A 1 194 ? -6.844 41.219 5.906 1 86.88 194 GLU A O 1
ATOM 1565 N N . VAL A 1 195 ? -7.125 39.125 6.605 1 88.19 195 VAL A N 1
ATOM 1566 C CA . VAL A 1 195 ? -5.703 38.875 6.418 1 88.19 195 VAL A CA 1
ATOM 1567 C C . VAL A 1 195 ? -5.426 38.531 4.957 1 88.19 195 VAL A C 1
ATOM 1569 O O . VAL A 1 195 ? -4.27 38.438 4.543 1 88.19 195 VAL A O 1
ATOM 1572 N N . GLY A 1 196 ? -6.5 38.344 4.18 1 91.44 196 GLY A N 1
ATOM 1573 C CA . GLY A 1 196 ? -6.344 38.031 2.766 1 91.44 196 GLY A CA 1
ATOM 1574 C C . GLY A 1 196 ? -5.566 36.75 2.506 1 91.44 196 GLY A C 1
ATOM 1575 O O . GLY A 1 196 ? -5.863 35.719 3.1 1 91.44 196 GLY A O 1
ATOM 1576 N N . LEU A 1 197 ? -4.582 36.875 1.599 1 93.88 197 LEU A N 1
ATOM 1577 C CA . LEU A 1 197 ? -3.828 35.688 1.184 1 93.88 197 LEU A CA 1
ATOM 1578 C C . LEU A 1 197 ? -2.6 35.5 2.064 1 93.88 197 LEU A C 1
ATOM 1580 O O . LEU A 1 197 ? -1.925 34.469 1.973 1 93.88 197 LEU A O 1
ATOM 1584 N N . ASN A 1 198 ? -2.24 36.375 2.971 1 93.38 198 ASN A N 1
ATOM 1585 C CA . ASN A 1 198 ? -1.093 36.25 3.865 1 93.38 198 ASN A CA 1
ATOM 1586 C C . ASN A 1 198 ? -1.433 35.469 5.117 1 93.38 198 ASN A C 1
ATOM 1588 O O . ASN A 1 198 ? -1.337 35.969 6.234 1 93.38 198 ASN A O 1
ATOM 1592 N N . SER A 1 199 ? -1.827 34.25 4.871 1 92.12 199 SER A N 1
ATOM 1593 C CA . SER A 1 199 ? -2.363 33.375 5.914 1 92.12 199 SER A CA 1
ATOM 1594 C C . SER A 1 199 ? -1.994 31.922 5.66 1 92.12 199 SER A C 1
ATOM 1596 O O . SER A 1 199 ? -1.579 31.562 4.555 1 92.12 199 SER A O 1
ATOM 1598 N N . LEU A 1 200 ? -2.047 31.094 6.766 1 94.88 200 LEU A N 1
ATOM 1599 C CA . LEU A 1 200 ? -1.918 29.656 6.633 1 94.88 200 LEU A CA 1
ATOM 1600 C C . LEU A 1 200 ? -3.27 29.016 6.332 1 94.88 200 LEU A C 1
ATOM 1602 O O . LEU A 1 200 ? -3.361 27.781 6.184 1 94.88 200 LEU A O 1
ATOM 1606 N N . THR A 1 201 ? -4.328 29.812 6.238 1 94.38 201 THR A N 1
ATOM 1607 C CA . THR A 1 201 ? -5.672 29.422 5.836 1 94.38 201 THR A CA 1
ATOM 1608 C C . THR A 1 201 ? -6.152 30.266 4.656 1 94.38 201 THR A C 1
ATOM 1610 O O . THR A 1 201 ? -7.129 31 4.773 1 94.38 201 THR A O 1
ATOM 1613 N N . PRO A 1 202 ? -5.574 30.062 3.568 1 93.38 202 PRO A N 1
ATOM 1614 C CA . PRO A 1 202 ? -5.73 31 2.463 1 93.38 202 PRO A CA 1
ATOM 1615 C C . PRO A 1 202 ? -7.125 30.953 1.837 1 93.38 202 PRO A C 1
ATOM 1617 O O . PRO A 1 202 ? -7.492 31.859 1.076 1 93.38 202 PRO A O 1
ATOM 1620 N N . VAL A 1 203 ? -7.902 29.938 2.121 1 94.62 203 VAL A N 1
ATOM 1621 C CA . VAL A 1 203 ? -9.242 29.828 1.545 1 94.62 203 VAL A CA 1
ATOM 1622 C C . VAL A 1 203 ? -10.078 31.031 1.973 1 94.62 203 VAL A C 1
ATOM 1624 O O . VAL A 1 203 ? -10.977 31.469 1.239 1 94.62 203 VAL A O 1
ATOM 1627 N N . LEU A 1 204 ? -9.766 31.641 3.061 1 92.88 204 LEU A N 1
ATOM 1628 C CA . LEU A 1 204 ? -10.523 32.781 3.592 1 92.88 204 LEU A CA 1
ATOM 1629 C C . LEU A 1 204 ? -10.273 34.031 2.766 1 92.88 204 LEU A C 1
ATOM 1631 O O . LEU A 1 204 ? -11.102 34.938 2.748 1 92.88 204 LEU A O 1
ATOM 1635 N N . GLY A 1 205 ? -9.133 34.094 2.115 1 92.56 205 GLY A N 1
ATOM 1636 C CA . GLY A 1 205 ? -8.789 35.219 1.281 1 92.56 205 GLY A CA 1
ATOM 1637 C C . GLY A 1 205 ? -9.172 35.031 -0.174 1 92.56 205 GLY A C 1
ATOM 1638 O O . GLY A 1 205 ? -8.883 35.906 -1.013 1 92.56 205 GLY A O 1
ATOM 1639 N N . CYS A 1 206 ? -9.797 33.969 -0.536 1 95.06 206 CYS A N 1
ATOM 1640 C CA . CYS A 1 206 ? -10.203 33.656 -1.903 1 95.06 206 CYS A CA 1
ATOM 1641 C C . CYS A 1 206 ? -11.719 33.719 -2.047 1 95.06 206 CYS A C 1
ATOM 1643 O O . CYS A 1 206 ? -12.414 32.75 -1.767 1 95.06 206 CYS A O 1
ATOM 1645 N N . PRO A 1 207 ? -12.188 34.812 -2.674 1 93.94 207 PRO A N 1
ATOM 1646 C CA . PRO A 1 207 ? -13.633 35 -2.746 1 93.94 207 PRO A CA 1
ATOM 1647 C C . PRO A 1 207 ? -14.336 33.938 -3.564 1 93.94 207 PRO A C 1
ATOM 1649 O O . PRO A 1 207 ? -15.516 33.625 -3.326 1 93.94 207 PRO A O 1
ATOM 1652 N N . MET A 1 208 ? -13.672 33.281 -4.453 1 95.56 208 MET A N 1
ATOM 1653 C CA . MET A 1 208 ? -14.312 32.344 -5.367 1 95.56 208 MET A CA 1
ATOM 1654 C C . MET A 1 208 ? -14.297 30.922 -4.789 1 95.56 208 MET A C 1
ATOM 1656 O O . MET A 1 208 ? -14.859 30 -5.379 1 95.56 208 MET A O 1
ATOM 1660 N N . PHE A 1 209 ? -13.656 30.766 -3.639 1 96.5 209 PHE A N 1
ATOM 1661 C CA . PHE A 1 209 ? -13.594 29.438 -3.055 1 96.5 209 PHE A CA 1
ATOM 1662 C C . PHE A 1 209 ? -14.977 28.969 -2.598 1 96.5 209 PHE A C 1
ATOM 1664 O O . PHE A 1 209 ? -15.664 29.703 -1.87 1 96.5 209 PHE A O 1
ATOM 1671 N N . ASN A 1 210 ? -15.391 27.828 -3.072 1 96.19 210 ASN A N 1
ATOM 1672 C CA . ASN A 1 210 ? -16.641 27.203 -2.66 1 96.19 210 ASN A CA 1
ATOM 1673 C C . ASN A 1 210 ? -16.391 26 -1.747 1 96.19 210 ASN A C 1
ATOM 1675 O O . ASN A 1 210 ? -16.031 24.922 -2.219 1 96.19 210 ASN A O 1
ATOM 1679 N N . PRO A 1 211 ? -16.594 26.188 -0.464 1 94.25 211 PRO A N 1
ATOM 1680 C CA . PRO A 1 211 ? -16.312 25.094 0.475 1 94.25 211 PRO A CA 1
ATOM 1681 C C . PRO A 1 211 ? -17.266 23.922 0.293 1 94.25 211 PRO A C 1
ATOM 1683 O O . PRO A 1 211 ? -17.031 22.844 0.848 1 94.25 211 PRO A O 1
ATOM 1686 N N . ASN A 1 212 ? -18.375 24.078 -0.493 1 95.69 212 ASN A N 1
ATOM 1687 C CA . ASN A 1 212 ? -19.344 23 -0.679 1 95.69 212 ASN A CA 1
ATOM 1688 C C . ASN A 1 212 ? -19.281 22.422 -2.09 1 95.69 212 ASN A C 1
ATOM 1690 O O . ASN A 1 212 ? -20.234 21.797 -2.557 1 95.69 212 ASN A O 1
ATOM 1694 N N . TYR A 1 213 ? -18.156 22.703 -2.77 1 97.06 213 TYR A N 1
ATOM 1695 C CA . TYR A 1 213 ? -17.984 22.156 -4.113 1 97.06 213 TYR A CA 1
ATOM 1696 C C . TYR A 1 213 ? -18.156 20.641 -4.117 1 97.06 213 TYR A C 1
ATOM 1698 O O . TYR A 1 213 ? -17.375 19.922 -3.484 1 97.06 213 TYR A O 1
ATOM 1706 N N . LYS A 1 214 ? -19.188 20.094 -4.77 1 97.25 214 LYS A N 1
ATOM 1707 C CA . LYS A 1 214 ? -19.547 18.672 -4.852 1 97.25 214 LYS A CA 1
ATOM 1708 C C . LYS A 1 214 ? -19.625 18.047 -3.463 1 97.25 214 LYS A C 1
ATOM 1710 O O . LYS A 1 214 ? -19.219 16.906 -3.266 1 97.25 214 LYS A O 1
ATOM 1715 N N . GLY A 1 215 ? -20.109 18.844 -2.566 1 94.44 215 GLY A N 1
ATOM 1716 C CA . GLY A 1 215 ? -20.25 18.406 -1.188 1 94.44 215 GLY A CA 1
ATOM 1717 C C . GLY A 1 215 ? -21.25 17.281 -1.023 1 94.44 215 GLY A C 1
ATOM 1718 O O . GLY A 1 215 ? -21.188 16.516 -0.048 1 94.44 215 GLY A O 1
ATOM 1719 N N . ASP A 1 216 ? -22.172 17.031 -1.994 1 96.31 216 ASP A N 1
ATOM 1720 C CA . ASP A 1 216 ? -23.203 16 -1.923 1 96.31 216 ASP A CA 1
ATOM 1721 C C . ASP A 1 216 ? -22.625 14.617 -2.195 1 96.31 216 ASP A C 1
ATOM 1723 O O . ASP A 1 216 ? -23.25 13.602 -1.876 1 96.31 216 ASP A O 1
ATOM 1727 N N . TYR A 1 217 ? -21.391 14.531 -2.801 1 97.44 217 TYR A N 1
ATOM 1728 C CA . TYR A 1 217 ? -20.797 13.25 -3.158 1 97.44 217 TYR A CA 1
ATOM 1729 C C . TYR A 1 217 ? -20.531 12.406 -1.918 1 97.44 217 TYR A C 1
ATOM 1731 O O . TYR A 1 217 ? -20.703 11.188 -1.942 1 97.44 217 TYR A O 1
ATOM 1739 N N . THR A 1 218 ? -20.125 13.031 -0.849 1 96.94 218 THR A N 1
ATOM 1740 C CA . THR A 1 218 ? -19.828 12.336 0.399 1 96.94 218 THR A CA 1
ATOM 1741 C C . THR A 1 218 ? -21.094 11.68 0.953 1 96.94 218 THR A C 1
ATOM 1743 O O . THR A 1 218 ? -21.062 10.516 1.367 1 96.94 218 THR A O 1
ATOM 1746 N N . VAL A 1 219 ? -22.172 12.414 0.925 1 96.06 219 VAL A N 1
ATOM 1747 C CA . VAL A 1 219 ? -23.438 11.922 1.44 1 96.06 219 VAL A CA 1
ATOM 1748 C C . VAL A 1 219 ? -23.969 10.797 0.542 1 96.06 219 VAL A C 1
ATOM 1750 O O . VAL A 1 219 ? -24.406 9.758 1.032 1 96.06 219 VAL A O 1
ATOM 1753 N N . LYS A 1 220 ? -23.922 11.031 -0.754 1 97.25 220 LYS A N 1
ATOM 1754 C CA . LYS A 1 220 ? -24.391 10.047 -1.719 1 97.25 220 LYS A CA 1
ATOM 1755 C C . LYS A 1 220 ? -23.625 8.734 -1.576 1 97.25 220 LYS A C 1
ATOM 1757 O O . LYS A 1 220 ? -24.219 7.656 -1.524 1 97.25 220 LYS A O 1
ATOM 1762 N N . TYR A 1 221 ? -22.344 8.812 -1.445 1 97.38 221 TYR A N 1
ATOM 1763 C CA . TYR A 1 221 ? -21.547 7.594 -1.296 1 97.38 221 TYR A CA 1
ATOM 1764 C C . TYR A 1 221 ? -21.875 6.895 0.02 1 97.38 221 TYR A C 1
ATOM 1766 O O . TYR A 1 221 ? -21.922 5.664 0.081 1 97.38 221 TYR A O 1
ATOM 1774 N N . GLY A 1 222 ? -21.969 7.695 1.071 1 96.44 222 GLY A N 1
ATOM 1775 C CA . GLY A 1 222 ? -22.312 7.102 2.354 1 96.44 222 GLY A CA 1
ATOM 1776 C C . GLY A 1 222 ? -23.547 6.215 2.291 1 96.44 222 GLY A C 1
ATOM 1777 O O . GLY A 1 222 ? -23.578 5.152 2.916 1 96.44 222 GLY A O 1
ATOM 1778 N N . GLN A 1 223 ? -24.5 6.609 1.509 1 94.94 223 GLN A N 1
ATOM 1779 C CA . GLN A 1 223 ? -25.75 5.875 1.371 1 94.94 223 GLN A CA 1
ATOM 1780 C C . GLN A 1 223 ? -25.531 4.566 0.614 1 94.94 223 GLN A C 1
ATOM 1782 O O . GLN A 1 223 ? -26.297 3.611 0.787 1 94.94 223 GLN A O 1
ATOM 1787 N N . VAL A 1 224 ? -24.453 4.539 -0.113 1 92.19 224 VAL A N 1
ATOM 1788 C CA . VAL A 1 224 ? -24.172 3.338 -0.891 1 92.19 224 VAL A CA 1
ATOM 1789 C C . VAL A 1 224 ? -23.141 2.482 -0.159 1 92.19 224 VAL A C 1
ATOM 1791 O O . VAL A 1 224 ? -23.391 1.305 0.114 1 92.19 224 VAL A O 1
ATOM 1794 N N . GLY A 1 225 ? -22.109 3.084 0.272 1 93.94 225 GLY A N 1
ATOM 1795 C CA . GLY A 1 225 ? -20.953 2.371 0.807 1 93.94 225 GLY A CA 1
ATOM 1796 C C . GLY A 1 225 ? -21.188 1.838 2.209 1 93.94 225 GLY A C 1
ATOM 1797 O O . GLY A 1 225 ? -20.578 0.84 2.605 1 93.94 225 GLY A O 1
ATOM 1798 N N . LEU A 1 226 ? -22.109 2.414 2.971 1 96.62 226 LEU A N 1
ATOM 1799 C CA . LEU A 1 226 ? -22.281 2.021 4.363 1 96.62 226 LEU A CA 1
ATOM 1800 C C . LEU A 1 226 ? -23.641 1.347 4.57 1 96.62 226 LEU A C 1
ATOM 1802 O O . LEU A 1 226 ? -24.078 1.183 5.703 1 96.62 226 LEU A O 1
ATOM 1806 N N . GLN A 1 227 ? -24.281 0.975 3.469 1 93.44 227 GLN A N 1
ATOM 1807 C CA . GLN A 1 227 ? -25.625 0.393 3.533 1 93.44 227 GLN A CA 1
ATOM 1808 C C . GLN A 1 227 ? -25.609 -0.935 4.285 1 93.44 227 GLN A C 1
ATOM 1810 O O . GLN A 1 227 ? -26.516 -1.219 5.07 1 93.44 227 GLN A O 1
ATOM 1815 N N . ASN A 1 228 ? -24.625 -1.8 4.074 1 91.19 228 ASN A N 1
ATOM 1816 C CA . ASN A 1 228 ? -24.547 -3.078 4.773 1 91.19 228 ASN A CA 1
ATOM 1817 C C . ASN A 1 228 ? -24.344 -2.883 6.273 1 91.19 228 ASN A C 1
ATOM 1819 O O . ASN A 1 228 ? -24.875 -3.643 7.082 1 91.19 228 ASN A O 1
ATOM 1823 N N . LEU A 1 229 ? -23.531 -1.928 6.625 1 95.81 229 LEU A N 1
ATOM 1824 C CA . LEU A 1 229 ? -23.344 -1.6 8.031 1 95.81 229 LEU A CA 1
ATOM 1825 C C . LEU A 1 229 ? -24.656 -1.155 8.664 1 95.81 229 LEU A C 1
ATOM 1827 O O . LEU A 1 229 ? -24.969 -1.546 9.789 1 95.81 229 LEU A O 1
ATOM 1831 N N . LEU A 1 230 ? -25.422 -0.299 7.914 1 96.75 230 LEU A N 1
ATOM 1832 C CA . LEU A 1 230 ? -26.703 0.169 8.414 1 96.75 230 LEU A CA 1
ATOM 1833 C C . LEU A 1 230 ? -27.641 -1.004 8.695 1 96.75 230 LEU A C 1
ATOM 1835 O O . LEU A 1 230 ? -28.297 -1.049 9.742 1 96.75 230 LEU A O 1
ATOM 1839 N N . LYS A 1 231 ? -27.688 -1.932 7.805 1 92.5 231 LYS A N 1
ATOM 1840 C CA . LYS A 1 231 ? -28.531 -3.107 7.977 1 92.5 231 LYS A CA 1
ATOM 1841 C C . LYS A 1 231 ? -28.141 -3.9 9.219 1 92.5 231 LYS A C 1
ATOM 1843 O O . LYS A 1 231 ? -28.984 -4.25 10.039 1 92.5 231 LYS A O 1
ATOM 1848 N N . ARG A 1 232 ? -26.844 -4.203 9.375 1 93.62 232 ARG A N 1
ATOM 1849 C CA . ARG A 1 232 ? -26.344 -4.961 10.523 1 93.62 232 ARG A CA 1
ATOM 1850 C C . ARG A 1 232 ? -26.625 -4.227 11.828 1 93.62 232 ARG A C 1
ATOM 1852 O O . ARG A 1 232 ? -27.031 -4.836 12.82 1 93.62 232 ARG A O 1
ATOM 1859 N N . PHE A 1 233 ? -26.359 -2.896 11.812 1 96.75 233 PHE A N 1
ATOM 1860 C CA . PHE A 1 233 ? -26.578 -2.08 13 1 96.75 233 PHE A CA 1
ATOM 1861 C C . PHE A 1 233 ? -28.031 -2.117 13.438 1 96.75 233 PHE A C 1
ATOM 1863 O O . PHE A 1 233 ? -28.328 -2.25 14.625 1 96.75 233 PHE A O 1
ATOM 1870 N N . LYS A 1 234 ? -28.969 -2.029 12.508 1 95.69 234 LYS A N 1
ATOM 1871 C CA . LYS A 1 234 ? -30.391 -2.051 12.797 1 95.69 234 LYS A CA 1
ATOM 1872 C C . LYS A 1 234 ? -30.812 -3.393 13.391 1 95.69 234 LYS A C 1
ATOM 1874 O O . LYS A 1 234 ? -31.719 -3.453 14.234 1 95.69 234 LYS A O 1
ATOM 1879 N N . GLU A 1 235 ? -30.172 -4.41 12.969 1 93 235 GLU A N 1
ATOM 1880 C CA . GLU A 1 235 ? -30.469 -5.723 13.539 1 93 235 GLU A CA 1
ATOM 1881 C C . GLU A 1 235 ? -30.109 -5.773 15.023 1 93 235 GLU A C 1
ATOM 1883 O O . GLU A 1 235 ? -30.766 -6.473 15.797 1 93 235 GLU A O 1
ATOM 1888 N N . ASP A 1 236 ? -29.125 -5.055 15.391 1 94.25 236 ASP A N 1
ATOM 1889 C CA . ASP A 1 236 ? -28.625 -5.102 16.766 1 94.25 236 ASP A CA 1
ATOM 1890 C C . ASP A 1 236 ? -29.375 -4.125 17.656 1 94.25 236 ASP A C 1
ATOM 1892 O O . ASP A 1 236 ? -29.469 -4.332 18.875 1 94.25 236 ASP A O 1
ATOM 1896 N N . VAL A 1 237 ? -29.938 -3.039 17.094 1 95.81 237 VAL A N 1
ATOM 1897 C CA . VAL A 1 237 ? -30.516 -2.018 17.969 1 95.81 237 VAL A CA 1
ATOM 1898 C C . VAL A 1 237 ? -32.031 -1.973 17.766 1 95.81 237 VAL A C 1
ATOM 1900 O O . VAL A 1 237 ? -32.75 -1.369 18.578 1 95.81 237 VAL A O 1
ATOM 1903 N N . GLY A 1 238 ? -32.562 -2.545 16.766 1 91.88 238 GLY A N 1
ATOM 1904 C CA . GLY A 1 238 ? -33.969 -2.592 16.516 1 91.88 238 GLY A CA 1
ATOM 1905 C C . GLY A 1 238 ? -34.469 -1.442 15.656 1 91.88 238 GLY A C 1
ATOM 1906 O O . GLY A 1 238 ? -33.781 -0.445 15.484 1 91.88 238 GLY A O 1
ATOM 1907 N N . ASN A 1 239 ? -35.719 -1.435 15.211 1 90.5 239 ASN A N 1
ATOM 1908 C CA . ASN A 1 239 ? -36.281 -0.497 14.258 1 90.5 239 ASN A CA 1
ATOM 1909 C C . ASN A 1 239 ? -36.781 0.78 14.945 1 90.5 239 ASN A C 1
ATOM 1911 O O . ASN A 1 239 ? -37.062 1.775 14.281 1 90.5 239 ASN A O 1
ATOM 1915 N N . SER A 1 240 ? -36.75 0.762 16.203 1 91.06 240 SER A N 1
ATOM 1916 C CA . SER A 1 240 ? -37.219 1.94 16.922 1 91.06 240 SER A CA 1
ATOM 1917 C C . SER A 1 240 ? -36.156 3.025 16.969 1 91.06 240 SER A C 1
ATOM 1919 O O . SER A 1 240 ? -36.469 4.184 17.281 1 91.06 240 SER A O 1
ATOM 1921 N N . VAL A 1 241 ? -35 2.596 16.734 1 94.44 241 VAL A N 1
ATOM 1922 C CA . VAL A 1 241 ? -33.906 3.553 16.734 1 94.44 241 VAL A CA 1
ATOM 1923 C C . VAL A 1 241 ? -33.781 4.223 15.367 1 94.44 241 VAL A C 1
ATOM 1925 O O . VAL A 1 241 ? -33.75 3.547 14.336 1 94.44 241 VAL A O 1
ATOM 1928 N N . ASN A 1 242 ? -33.812 5.551 15.375 1 94.94 242 ASN A N 1
ATOM 1929 C CA . ASN A 1 242 ? -33.562 6.301 14.156 1 94.94 242 ASN A CA 1
ATOM 1930 C C . ASN A 1 242 ? -32.062 6.371 13.867 1 94.94 242 ASN A C 1
ATOM 1932 O O . ASN A 1 242 ? -31.297 6.973 14.625 1 94.94 242 ASN A O 1
ATOM 1936 N N . VAL A 1 243 ? -31.641 5.719 12.852 1 97.31 243 VAL A N 1
ATOM 1937 C CA . VAL A 1 243 ? -30.219 5.68 12.516 1 97.31 243 VAL A CA 1
ATOM 1938 C C . VAL A 1 243 ? -30.047 5.812 11.008 1 97.31 243 VAL A C 1
ATOM 1940 O O . VAL A 1 243 ? -30.781 5.215 10.234 1 97.31 243 VAL A O 1
ATOM 1943 N N . THR A 1 244 ? -29.125 6.656 10.586 1 97.12 244 THR A N 1
ATOM 1944 C CA . THR A 1 244 ? -28.75 6.844 9.188 1 97.12 244 THR A CA 1
ATOM 1945 C C . THR A 1 244 ? -27.297 6.426 8.961 1 97.12 244 THR A C 1
ATOM 1947 O O . THR A 1 244 ? -26.578 6.152 9.914 1 97.12 244 THR A O 1
ATOM 1950 N N . THR A 1 245 ? -26.906 6.367 7.672 1 97.75 245 THR A N 1
ATOM 1951 C CA . THR A 1 245 ? -25.516 6.074 7.355 1 97.75 245 THR A CA 1
ATOM 1952 C C . THR A 1 245 ? -24.594 7.18 7.859 1 97.75 245 THR A C 1
ATOM 1954 O O . THR A 1 245 ? -23.453 6.922 8.227 1 97.75 245 THR A O 1
ATOM 1957 N N . GLU A 1 246 ? -25.078 8.398 7.922 1 97.31 246 GLU A N 1
ATOM 1958 C CA . GLU A 1 246 ? -24.297 9.5 8.469 1 97.31 246 GLU A CA 1
ATOM 1959 C C . GLU A 1 246 ? -24.031 9.305 9.961 1 97.31 246 GLU A C 1
ATOM 1961 O O . GLU A 1 246 ? -22.938 9.586 10.445 1 97.31 246 GLU A O 1
ATOM 1966 N N . ASP A 1 247 ? -25.031 8.828 10.641 1 97.81 247 ASP A N 1
ATOM 1967 C CA . ASP A 1 247 ? -24.875 8.531 12.055 1 97.81 247 ASP A CA 1
ATOM 1968 C C . ASP A 1 247 ? -23.797 7.469 12.266 1 97.81 247 ASP A C 1
ATOM 1970 O O . ASP A 1 247 ? -23 7.559 13.211 1 97.81 247 ASP A O 1
ATOM 1974 N N . LEU A 1 248 ? -23.844 6.5 11.438 1 98.25 248 LEU A N 1
ATOM 1975 C CA . LEU A 1 248 ? -22.875 5.414 11.555 1 98.25 248 LEU A CA 1
ATOM 1976 C C . LEU A 1 248 ? -21.453 5.91 11.258 1 98.25 248 LEU A C 1
ATOM 1978 O O . LEU A 1 248 ? -20.5 5.535 11.945 1 98.25 248 LEU A O 1
ATOM 1982 N N . ALA A 1 249 ? -21.312 6.73 10.227 1 98.25 249 ALA A N 1
ATOM 1983 C CA . ALA A 1 249 ? -20.016 7.352 9.953 1 98.25 249 ALA A CA 1
ATOM 1984 C C . ALA A 1 249 ? -19.547 8.164 11.156 1 98.25 249 ALA A C 1
ATOM 1986 O O . ALA A 1 249 ? -18.359 8.133 11.5 1 98.25 249 ALA A O 1
ATOM 1987 N N . ASN A 1 250 ? -20.438 8.883 11.758 1 98.12 250 ASN A N 1
ATOM 1988 C CA . ASN A 1 250 ? -20.109 9.664 12.953 1 98.12 250 ASN A CA 1
ATOM 1989 C C . ASN A 1 250 ? -19.656 8.758 14.102 1 98.12 250 ASN A C 1
ATOM 1991 O O . ASN A 1 250 ? -18.75 9.109 14.844 1 98.12 250 ASN A O 1
ATOM 1995 N N . LEU A 1 251 ? -20.312 7.633 14.258 1 98.19 251 LEU A N 1
ATOM 1996 C CA . LEU A 1 251 ? -19.906 6.691 15.289 1 98.19 251 LEU A CA 1
ATOM 1997 C C . LEU A 1 251 ? -18.516 6.137 15.008 1 98.19 251 LEU A C 1
ATOM 1999 O O . LEU A 1 251 ? -17.719 5.922 15.938 1 98.19 251 LEU A O 1
ATOM 2003 N N . MET A 1 252 ? -18.25 5.824 13.773 1 98.25 252 MET A N 1
ATOM 2004 C CA . MET A 1 252 ? -16.906 5.379 13.406 1 98.25 252 MET A CA 1
ATOM 2005 C C . MET A 1 252 ? -15.867 6.453 13.711 1 98.25 252 MET A C 1
ATOM 2007 O O . MET A 1 252 ? -14.781 6.152 14.211 1 98.25 252 MET A O 1
ATOM 2011 N N . ALA A 1 253 ? -16.203 7.723 13.438 1 98.12 253 ALA A N 1
ATOM 2012 C CA . ALA A 1 253 ? -15.336 8.836 13.828 1 98.12 253 ALA A CA 1
ATOM 2013 C C . ALA A 1 253 ? -15.141 8.875 15.344 1 98.12 253 ALA A C 1
ATOM 2015 O O . ALA A 1 253 ? -14.047 9.164 15.828 1 98.12 253 ALA A O 1
ATOM 2016 N N . LEU A 1 254 ? -16.203 8.617 16.062 1 98.25 254 LEU A N 1
ATOM 2017 C CA . LEU A 1 254 ? -16.125 8.656 17.516 1 98.25 254 LEU A CA 1
ATOM 2018 C C . LEU A 1 254 ? -15.109 7.629 18.031 1 98.25 254 LEU A C 1
ATOM 2020 O O . LEU A 1 254 ? -14.383 7.895 18.984 1 98.25 254 LEU A O 1
ATOM 2024 N N . CYS A 1 255 ? -15.125 6.445 17.453 1 97.62 255 CYS A N 1
ATOM 2025 C CA . CYS A 1 255 ? -14.086 5.469 17.781 1 97.62 255 CYS A CA 1
ATOM 2026 C C . CYS A 1 255 ? -12.703 6.086 17.672 1 97.62 255 CYS A C 1
ATOM 2028 O O . CYS A 1 255 ? -11.875 5.926 18.578 1 97.62 255 CYS A O 1
ATOM 2030 N N . MET A 1 256 ? -12.422 6.82 16.625 1 97.25 256 MET A N 1
ATOM 2031 C CA . MET A 1 256 ? -11.125 7.449 16.391 1 97.25 256 MET A CA 1
ATOM 2032 C C . MET A 1 256 ? -10.844 8.531 17.422 1 97.25 256 MET A C 1
ATOM 2034 O O . MET A 1 256 ? -9.734 8.602 17.969 1 97.25 256 MET A O 1
ATOM 2038 N N . TYR A 1 257 ? -11.852 9.312 17.734 1 96.81 257 TYR A N 1
ATOM 2039 C CA . TYR A 1 257 ? -11.672 10.367 18.734 1 96.81 257 TYR A CA 1
ATOM 2040 C C . TYR A 1 257 ? -11.438 9.773 20.125 1 96.81 257 TYR A C 1
ATOM 2042 O O . TYR A 1 257 ? -10.656 10.305 20.906 1 96.81 257 TYR A O 1
ATOM 2050 N N . ASP A 1 258 ? -12.086 8.648 20.391 1 96.12 258 ASP A N 1
ATOM 2051 C CA . ASP A 1 258 ? -11.82 7.953 21.656 1 96.12 258 ASP A CA 1
ATOM 2052 C C . ASP A 1 258 ? -10.359 7.508 21.734 1 96.12 258 ASP A C 1
ATOM 2054 O O . ASP A 1 258 ? -9.727 7.621 22.781 1 96.12 258 ASP A O 1
ATOM 2058 N N . LEU A 1 259 ? -9.898 7.027 20.641 1 95.25 259 LEU A N 1
ATOM 2059 C CA . LEU A 1 259 ? -8.492 6.629 20.609 1 95.25 259 LEU A CA 1
ATOM 2060 C C . LEU A 1 259 ? -7.582 7.828 20.859 1 95.25 259 LEU A C 1
ATOM 2062 O O . LEU A 1 259 ? -6.637 7.742 21.641 1 95.25 259 LEU A O 1
ATOM 2066 N N . ASN A 1 260 ? -7.863 8.953 20.266 1 93.94 260 ASN A N 1
ATOM 2067 C CA . ASN A 1 260 ? -7.074 10.172 20.422 1 93.94 260 ASN A CA 1
ATOM 2068 C C . ASN A 1 260 ? -7.059 10.641 21.875 1 93.94 260 ASN A C 1
ATOM 2070 O O . ASN A 1 260 ? -6.078 11.234 22.328 1 93.94 260 ASN A O 1
ATOM 2074 N N . VAL A 1 261 ? -8.172 10.375 22.562 1 92.75 261 VAL A N 1
ATOM 2075 C CA . VAL A 1 261 ? -8.359 11.031 23.844 1 92.75 261 VAL A CA 1
ATOM 2076 C C . VAL A 1 261 ? -7.957 10.078 24.969 1 92.75 261 VAL A C 1
ATOM 2078 O O . VAL A 1 261 ? -7.273 10.484 25.922 1 92.75 261 VAL A O 1
ATOM 2081 N N . VAL A 1 262 ? -8.398 8.719 24.812 1 92.44 262 VAL A N 1
ATOM 2082 C CA . VAL A 1 262 ? -8.18 7.836 25.953 1 92.44 262 VAL A CA 1
ATOM 2083 C C . VAL A 1 262 ? -7.488 6.559 25.484 1 92.44 262 VAL A C 1
ATOM 2085 O O . VAL A 1 262 ? -7.047 5.754 26.312 1 92.44 262 VAL A O 1
ATOM 2088 N N . GLY A 1 263 ? -7.461 6.324 24.25 1 93.25 263 GLY A N 1
ATOM 2089 C CA . GLY A 1 263 ? -6.668 5.223 23.719 1 93.25 263 GLY A CA 1
ATOM 2090 C C . GLY A 1 263 ? -7.469 3.949 23.547 1 93.25 263 GLY A C 1
ATOM 2091 O O . GLY A 1 263 ? -6.93 2.926 23.109 1 93.25 263 GLY A O 1
ATOM 2092 N N . HIS A 1 264 ? -8.766 3.996 23.812 1 93.44 264 HIS A N 1
ATOM 2093 C CA . HIS A 1 264 ? -9.594 2.812 23.625 1 93.44 264 HIS A CA 1
ATOM 2094 C C . HIS A 1 264 ? -11.055 3.191 23.406 1 93.44 264 HIS A C 1
ATOM 2096 O O . HIS A 1 264 ? -11.492 4.266 23.828 1 93.44 264 HIS A O 1
ATOM 2102 N N . SER A 1 265 ? -11.766 2.289 22.688 1 95.06 265 SER A N 1
ATOM 2103 C CA . SER A 1 265 ? -13.195 2.451 22.453 1 95.06 265 SER A CA 1
ATOM 2104 C C . SER A 1 265 ? -13.859 1.116 22.125 1 95.06 265 SER A C 1
ATOM 2106 O O . SER A 1 265 ? -13.391 0.388 21.25 1 95.06 265 SER A O 1
ATOM 2108 N N . PRO A 1 266 ? -14.891 0.741 22.844 1 95.38 266 PRO A N 1
ATOM 2109 C CA . PRO A 1 266 ? -15.633 -0.462 22.453 1 95.38 266 PRO A CA 1
ATOM 2110 C C . PRO A 1 266 ? -16.219 -0.362 21.047 1 95.38 266 PRO A C 1
ATOM 2112 O O . PRO A 1 266 ? -16.5 -1.385 20.422 1 95.38 266 PRO A O 1
ATOM 2115 N N . LEU A 1 267 ? -16.453 0.89 20.594 1 96.62 267 LEU A N 1
ATOM 2116 C CA . LEU A 1 267 ? -16.969 1.093 19.234 1 96.62 267 LEU A CA 1
ATOM 2117 C C . LEU A 1 267 ? -16.016 0.508 18.203 1 96.62 267 LEU A C 1
ATOM 2119 O O . LEU A 1 267 ? -16.453 0.016 17.156 1 96.62 267 LEU A O 1
ATOM 2123 N N . CYS A 1 268 ? -14.727 0.577 18.453 1 96.44 268 CYS A N 1
ATOM 2124 C CA . CYS A 1 268 ? -13.734 0.126 17.469 1 96.44 268 CYS A CA 1
ATOM 2125 C C . CYS A 1 268 ? -13.836 -1.378 17.25 1 96.44 268 CYS A C 1
ATOM 2127 O O . CYS A 1 268 ? -13.508 -1.871 16.172 1 96.44 268 CYS A O 1
ATOM 2129 N N . ASP A 1 269 ? -14.398 -2.074 18.188 1 94.62 269 ASP A N 1
ATOM 2130 C CA . ASP A 1 269 ? -14.5 -3.527 18.109 1 94.62 269 ASP A CA 1
ATOM 2131 C C . ASP A 1 269 ? -15.734 -3.953 17.312 1 94.62 269 ASP A C 1
ATOM 2133 O O . ASP A 1 269 ? -15.836 -5.105 16.891 1 94.62 269 ASP A O 1
ATOM 2137 N N . TYR A 1 270 ? -16.641 -3.068 17.188 1 96.44 270 TYR A N 1
ATOM 2138 C CA . TYR A 1 270 ? -17.891 -3.418 16.547 1 96.44 270 TYR A CA 1
ATOM 2139 C C . TYR A 1 270 ? -17.75 -3.414 15.023 1 96.44 270 TYR A C 1
ATOM 2141 O O . TYR A 1 270 ? -18.312 -4.262 14.336 1 96.44 270 TYR A O 1
ATOM 2149 N N . PHE A 1 271 ? -17.047 -2.453 14.469 1 97 271 PHE A N 1
ATOM 2150 C CA . PHE A 1 271 ? -17 -2.262 13.023 1 97 271 PHE A CA 1
ATOM 2151 C C . PHE A 1 271 ? -16.047 -3.275 12.383 1 97 271 PHE A C 1
ATOM 2153 O O . PHE A 1 271 ? -15.039 -3.646 12.969 1 97 271 PHE A O 1
ATOM 2160 N N . GLU A 1 272 ? -16.375 -3.691 11.234 1 94.69 272 GLU A N 1
ATOM 2161 C CA . GLU A 1 272 ? -15.617 -4.676 10.469 1 94.69 272 GLU A CA 1
ATOM 2162 C C . GLU A 1 272 ? -14.672 -3.998 9.484 1 94.69 272 GLU A C 1
ATOM 2164 O O . GLU A 1 272 ? -14.836 -2.814 9.172 1 94.69 272 GLU A O 1
ATOM 2169 N N . PRO A 1 273 ? -13.703 -4.77 8.977 1 95.12 273 PRO A N 1
ATOM 2170 C CA . PRO A 1 273 ? -12.734 -4.191 8.047 1 95.12 273 PRO A CA 1
ATOM 2171 C C . PRO A 1 273 ? -13.398 -3.502 6.855 1 95.12 273 PRO A C 1
ATOM 2173 O O . PRO A 1 273 ? -13.008 -2.391 6.488 1 95.12 273 PRO A O 1
ATOM 2176 N N . ASN A 1 274 ? -14.406 -4.086 6.32 1 94.81 274 ASN A N 1
ATOM 2177 C CA . ASN A 1 274 ? -15.078 -3.502 5.164 1 94.81 274 ASN A CA 1
ATOM 2178 C C . ASN A 1 274 ? -15.758 -2.184 5.516 1 94.81 274 ASN A C 1
ATOM 2180 O O . ASN A 1 274 ? -15.844 -1.281 4.68 1 94.81 274 ASN A O 1
ATOM 2184 N N . ASP A 1 275 ? -16.25 -2.07 6.77 1 96.62 275 ASP A N 1
ATOM 2185 C CA . ASP A 1 275 ? -16.844 -0.811 7.223 1 96.62 275 ASP A CA 1
ATOM 2186 C C . ASP A 1 275 ? -15.797 0.308 7.223 1 96.62 275 ASP A C 1
ATOM 2188 O O . ASP A 1 275 ? -16.062 1.416 6.758 1 96.62 275 ASP A O 1
ATOM 2192 N N . TRP A 1 276 ? -14.656 -0.025 7.699 1 97.12 276 TRP A N 1
ATOM 2193 C CA . TRP A 1 276 ? -13.586 0.961 7.793 1 97.12 276 TRP A CA 1
ATOM 2194 C C . TRP A 1 276 ? -13.148 1.418 6.402 1 97.12 276 TRP A C 1
ATOM 2196 O O . TRP A 1 276 ? -12.875 2.602 6.191 1 97.12 276 TRP A O 1
ATOM 2206 N N . LYS A 1 277 ? -13.086 0.476 5.461 1 95.56 277 LYS A N 1
ATOM 2207 C CA . LYS A 1 277 ? -12.703 0.839 4.098 1 95.56 277 LYS A CA 1
ATOM 2208 C C . LYS A 1 277 ? -13.734 1.785 3.477 1 95.56 277 LYS A C 1
ATOM 2210 O O . LYS A 1 277 ? -13.367 2.75 2.803 1 95.56 277 LYS A O 1
ATOM 2215 N N . ALA A 1 278 ? -14.969 1.481 3.682 1 95.94 278 ALA A N 1
ATOM 2216 C CA . ALA A 1 278 ? -16.031 2.348 3.182 1 95.94 278 ALA A CA 1
ATOM 2217 C C . ALA A 1 278 ? -15.984 3.721 3.848 1 95.94 278 ALA A C 1
ATOM 2219 O O . ALA A 1 278 ? -16.125 4.746 3.182 1 95.94 278 ALA A O 1
ATOM 2220 N N . PHE A 1 279 ? -15.773 3.684 5.156 1 97.62 279 PHE A N 1
ATOM 2221 C CA . PHE A 1 279 ? -15.656 4.922 5.914 1 97.62 279 PHE A CA 1
ATOM 2222 C C . PHE A 1 279 ? -14.5 5.77 5.395 1 97.62 279 PHE A C 1
ATOM 2224 O O . PHE A 1 279 ? -14.664 6.969 5.164 1 97.62 279 PHE A O 1
ATOM 2231 N N . GLU A 1 280 ? -13.359 5.152 5.188 1 97.31 280 GLU A N 1
ATOM 2232 C CA . GLU A 1 280 ? -12.18 5.844 4.672 1 97.31 280 GLU A CA 1
ATOM 2233 C C . GLU A 1 280 ? -12.469 6.484 3.314 1 97.31 280 GLU A C 1
ATOM 2235 O O . GLU A 1 280 ? -12.109 7.637 3.078 1 97.31 280 GLU A O 1
ATOM 2240 N N . TYR A 1 281 ? -13.102 5.746 2.432 1 97.25 281 TYR A N 1
ATOM 2241 C CA . TYR A 1 281 ? -13.359 6.281 1.1 1 97.25 281 TYR A CA 1
ATOM 2242 C C . TYR A 1 281 ? -14.344 7.445 1.161 1 97.25 281 TYR A C 1
ATOM 2244 O O . TYR A 1 281 ? -14.227 8.398 0.387 1 97.25 281 TYR A O 1
ATOM 2252 N N . LYS A 1 282 ? -15.328 7.363 2.064 1 97.94 282 LYS A N 1
ATOM 2253 C CA . LYS A 1 282 ? -16.219 8.5 2.285 1 97.94 282 LYS A CA 1
ATOM 2254 C C . LYS A 1 282 ? -15.438 9.75 2.656 1 97.94 282 LYS A C 1
ATOM 2256 O O . LYS A 1 282 ? -15.695 10.836 2.123 1 97.94 282 LYS A O 1
ATOM 2261 N N . ARG A 1 283 ? -14.492 9.578 3.551 1 97.75 283 ARG A N 1
ATOM 2262 C CA . ARG A 1 283 ? -13.656 10.688 3.984 1 97.75 283 ARG A CA 1
ATOM 2263 C C . ARG A 1 283 ? -12.742 11.156 2.857 1 97.75 283 ARG A C 1
ATOM 2265 O O . ARG A 1 283 ? -12.492 12.352 2.707 1 97.75 283 ARG A O 1
ATOM 2272 N N . ASP A 1 284 ? -12.219 10.219 2.047 1 98.19 284 ASP A N 1
ATOM 2273 C CA . ASP A 1 284 ? -11.414 10.57 0.878 1 98.19 284 ASP A CA 1
ATOM 2274 C C . ASP A 1 284 ? -12.188 11.5 -0.053 1 98.19 284 ASP A C 1
ATOM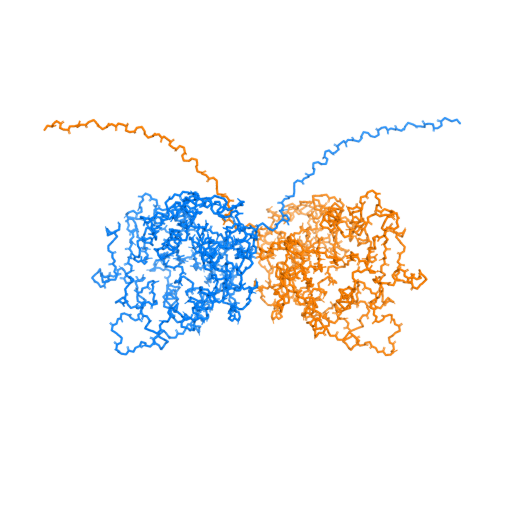 2276 O O . ASP A 1 284 ? -11.648 12.508 -0.523 1 98.19 284 ASP A O 1
ATOM 2280 N N . LEU A 1 285 ? -13.461 11.148 -0.277 1 98.19 285 LEU A N 1
ATOM 2281 C CA . LEU A 1 285 ? -14.305 11.961 -1.146 1 98.19 285 LEU A CA 1
ATOM 2282 C C . LEU A 1 285 ? -14.477 13.367 -0.575 1 98.19 285 LEU A C 1
ATOM 2284 O O . LEU A 1 285 ? -14.367 14.359 -1.302 1 98.19 285 LEU A O 1
ATOM 2288 N N . ASP A 1 286 ? -14.664 13.406 0.694 1 97.75 286 ASP A N 1
ATOM 2289 C CA . ASP A 1 286 ? -14.867 14.688 1.366 1 97.75 286 ASP A CA 1
ATOM 2290 C C . ASP A 1 286 ? -13.664 15.609 1.18 1 97.75 286 ASP A C 1
ATOM 2292 O O . ASP A 1 286 ? -13.797 16.719 0.672 1 97.75 286 ASP A O 1
ATOM 2296 N N . TYR A 1 287 ? -12.523 15.102 1.459 1 97.88 287 TYR A N 1
ATOM 2297 C CA . TYR A 1 287 ? -11.305 15.898 1.393 1 97.88 287 TYR A CA 1
ATOM 2298 C C . TYR A 1 287 ? -10.898 16.156 -0.054 1 97.88 287 TYR A C 1
ATOM 2300 O O . TYR A 1 287 ? -10.344 17.219 -0.373 1 97.88 287 TYR A O 1
ATOM 2308 N N . TYR A 1 288 ? -11.164 15.164 -0.934 1 98.25 288 TYR A N 1
ATOM 2309 C CA . TYR A 1 288 ? -10.734 15.305 -2.322 1 98.25 288 TYR A CA 1
ATOM 2310 C C . TYR A 1 288 ? -11.445 16.469 -2.996 1 98.25 288 TYR A C 1
ATOM 2312 O O . TYR A 1 288 ? -10.82 17.25 -3.719 1 98.25 288 TYR A O 1
ATOM 2320 N N . TYR A 1 289 ? -12.68 16.656 -2.752 1 98.44 289 TYR A N 1
ATOM 2321 C CA . TYR A 1 289 ? -13.438 17.688 -3.441 1 98.44 289 TYR A CA 1
ATOM 2322 C C . TYR A 1 289 ? -13.414 19 -2.66 1 98.44 289 TYR A C 1
ATOM 2324 O O . TYR A 1 289 ? -13.852 20.031 -3.162 1 98.44 289 TYR A O 1
ATOM 2332 N N . TYR A 1 290 ? -12.859 18.953 -1.487 1 98.19 290 TYR A N 1
ATOM 2333 C CA . TYR A 1 290 ? -12.648 20.203 -0.746 1 98.19 290 TYR A CA 1
ATOM 2334 C C . TYR A 1 290 ? -11.227 20.719 -0.949 1 98.19 290 TYR A C 1
ATOM 2336 O O . TYR A 1 290 ? -11.023 21.906 -1.226 1 98.19 290 TYR A O 1
ATOM 2344 N N . SER A 1 291 ? -10.234 19.797 -0.831 1 98 291 SER A N 1
ATOM 2345 C CA . SER A 1 291 ? -8.836 20.219 -0.736 1 98 291 SER A CA 1
ATOM 2346 C C . SER A 1 291 ? -7.992 19.594 -1.841 1 98 291 SER A C 1
ATOM 2348 O O . SER A 1 291 ? -6.789 19.844 -1.93 1 98 291 SER A O 1
ATOM 2350 N N . GLY A 1 292 ? -8.562 18.719 -2.623 1 97.81 292 GLY A N 1
ATOM 2351 C CA . GLY A 1 292 ? -7.812 18.031 -3.664 1 97.81 292 GLY A CA 1
ATOM 2352 C C . GLY A 1 292 ? -8.086 18.578 -5.055 1 97.81 292 GLY A C 1
ATOM 2353 O O . GLY A 1 292 ? -8.719 19.625 -5.203 1 97.81 292 GLY A O 1
ATOM 2354 N N . LYS A 1 293 ? -7.594 17.891 -6.039 1 96.81 293 LYS A N 1
ATOM 2355 C CA . LYS A 1 293 ? -7.699 18.297 -7.438 1 96.81 293 LYS A CA 1
ATOM 2356 C C . LYS A 1 293 ? -9.148 18.234 -7.922 1 96.81 293 LYS A C 1
ATOM 2358 O O . LYS A 1 293 ? -9.484 18.797 -8.961 1 96.81 293 LYS A O 1
ATOM 2363 N N . GLY A 1 294 ? -9.953 17.516 -7.156 1 97.56 294 GLY A N 1
ATOM 2364 C CA . GLY A 1 294 ? -11.367 17.469 -7.5 1 97.56 294 GLY A CA 1
ATOM 2365 C C . GLY A 1 294 ? -12.031 18.844 -7.477 1 97.56 294 GLY A C 1
ATOM 2366 O O . GLY A 1 294 ? -13.062 19.047 -8.109 1 97.56 294 GLY A O 1
ATOM 2367 N N . ASN A 1 295 ? -11.539 19.734 -6.707 1 97.69 295 ASN A N 1
ATOM 2368 C CA . ASN A 1 295 ? -11.922 21.156 -6.707 1 97.69 295 ASN A CA 1
ATOM 2369 C C . ASN A 1 295 ? -10.969 21.984 -7.555 1 97.69 295 ASN A C 1
ATOM 2371 O O . ASN A 1 295 ? -9.82 22.203 -7.168 1 97.69 295 ASN A O 1
ATOM 2375 N N . PRO A 1 296 ? -11.445 22.5 -8.648 1 96.44 296 PRO A N 1
ATOM 2376 C CA . PRO A 1 296 ? -10.547 23.109 -9.633 1 96.44 296 PRO A CA 1
ATOM 2377 C C . PRO A 1 296 ? -9.82 24.344 -9.086 1 96.44 296 PRO A C 1
ATOM 2379 O O . PRO A 1 296 ? -8.797 24.75 -9.633 1 96.44 296 PRO A O 1
ATOM 2382 N N . ILE A 1 297 ? -10.266 24.953 -8 1 97.69 297 ILE A N 1
ATOM 2383 C CA . ILE A 1 297 ? -9.688 26.188 -7.473 1 97.69 297 ILE A CA 1
ATOM 2384 C C . ILE A 1 297 ? -8.508 25.844 -6.559 1 97.69 297 ILE A C 1
ATOM 2386 O O . ILE A 1 297 ? -7.668 26.703 -6.277 1 97.69 297 ILE A O 1
ATOM 2390 N N . VAL A 1 298 ? -8.398 24.609 -6.086 1 97.81 298 VAL A N 1
ATOM 2391 C CA . VAL A 1 298 ? -7.523 24.203 -4.988 1 97.81 298 VAL A CA 1
ATOM 2392 C C . VAL A 1 298 ? -6.062 24.344 -5.418 1 97.81 298 VAL A C 1
ATOM 2394 O O . VAL A 1 298 ? -5.23 24.844 -4.656 1 97.81 298 VAL A O 1
ATOM 2397 N N . PRO A 1 299 ? -5.676 24.016 -6.672 1 97.62 299 PRO A N 1
ATOM 2398 C CA . PRO A 1 299 ? -4.27 24.203 -7.047 1 97.62 299 PRO A CA 1
ATOM 2399 C C . PRO A 1 299 ? -3.811 25.656 -6.926 1 97.62 299 PRO A C 1
ATOM 2401 O O . PRO A 1 299 ? -2.662 25.906 -6.559 1 97.62 299 PRO A O 1
ATOM 2404 N N . ALA A 1 300 ? -4.699 26.578 -7.18 1 97.5 300 ALA A N 1
ATOM 2405 C CA . ALA A 1 300 ? -4.348 27.984 -7.047 1 97.5 300 ALA A CA 1
ATOM 2406 C C . ALA A 1 300 ? -4.246 28.391 -5.578 1 97.5 300 ALA A C 1
ATOM 2408 O O . ALA A 1 300 ? -3.326 29.109 -5.188 1 97.5 300 ALA A O 1
ATOM 2409 N N . VAL A 1 301 ? -5.16 27.938 -4.77 1 97.56 301 VAL A N 1
ATOM 2410 C CA . VAL A 1 301 ? -5.188 28.281 -3.355 1 97.56 301 VAL A CA 1
ATOM 2411 C C . VAL A 1 301 ? -3.959 27.703 -2.656 1 97.56 301 VAL A C 1
ATOM 2413 O O . VAL A 1 301 ? -3.275 28.406 -1.906 1 97.56 301 VAL A O 1
ATOM 2416 N N . GLY A 1 302 ? -3.684 26.375 -2.934 1 97.25 302 GLY A N 1
ATOM 2417 C CA . GLY A 1 302 ? -2.473 25.766 -2.404 1 97.25 302 GLY A CA 1
ATOM 2418 C C . GLY A 1 302 ? -1.204 26.422 -2.926 1 97.25 302 GLY A C 1
ATOM 2419 O O . GLY A 1 302 ? -0.141 26.297 -2.312 1 97.25 302 GLY A O 1
ATOM 2420 N N . GLY A 1 303 ? -1.339 27.109 -4.047 1 97.38 303 GLY A N 1
ATOM 2421 C CA . GLY A 1 303 ? -0.216 27.781 -4.672 1 97.38 303 GLY A CA 1
ATOM 2422 C C . GLY A 1 303 ? 0.334 28.922 -3.83 1 97.38 303 GLY A C 1
ATOM 2423 O O . GLY A 1 303 ? 1.49 29.312 -3.994 1 97.38 303 GLY A O 1
ATOM 2424 N N . ILE A 1 304 ? -0.457 29.422 -2.932 1 96.31 304 ILE A N 1
ATOM 2425 C CA . ILE A 1 304 ? -0.024 30.531 -2.082 1 96.31 304 ILE A CA 1
ATOM 2426 C C . ILE A 1 304 ? 1.142 30.078 -1.204 1 96.31 304 ILE A C 1
ATOM 2428 O O . ILE A 1 304 ? 2.215 30.688 -1.229 1 96.31 304 ILE A O 1
ATOM 2432 N N . VAL A 1 305 ? 0.956 28.984 -0.509 1 96.44 305 VAL A N 1
ATOM 2433 C CA . VAL A 1 305 ? 2.006 28.438 0.345 1 96.44 305 VAL A CA 1
ATOM 2434 C C . VAL A 1 305 ? 3.111 27.828 -0.518 1 96.44 305 VAL A C 1
ATOM 2436 O O . VAL A 1 305 ? 4.297 27.953 -0.196 1 96.44 305 VAL A O 1
ATOM 2439 N N . ALA A 1 306 ? 2.732 27.203 -1.638 1 97.38 306 ALA A N 1
ATOM 2440 C CA . ALA A 1 306 ? 3.711 26.578 -2.525 1 97.38 306 ALA A CA 1
ATOM 2441 C C . ALA A 1 306 ? 4.676 27.609 -3.096 1 97.38 306 ALA A C 1
ATOM 2443 O O . ALA A 1 306 ? 5.883 27.359 -3.17 1 97.38 306 ALA A O 1
ATOM 2444 N N . ASN A 1 307 ? 4.176 28.75 -3.492 1 96.5 307 ASN A N 1
ATOM 2445 C CA . ASN A 1 307 ? 5.023 29.812 -4.035 1 96.5 307 ASN A CA 1
ATOM 2446 C C . ASN A 1 307 ? 5.984 30.359 -2.979 1 96.5 307 ASN A C 1
ATOM 2448 O O . ASN A 1 307 ? 7.145 30.625 -3.277 1 96.5 307 ASN A O 1
ATOM 2452 N N . ALA A 1 308 ? 5.445 30.547 -1.814 1 95.69 308 ALA A N 1
ATOM 2453 C CA . ALA A 1 308 ? 6.328 30.969 -0.729 1 95.69 308 ALA A CA 1
ATOM 2454 C C . ALA A 1 308 ? 7.43 29.953 -0.485 1 95.69 308 ALA A C 1
ATOM 2456 O O . ALA A 1 308 ? 8.586 30.312 -0.261 1 95.69 308 ALA A O 1
ATOM 2457 N N . SER A 1 309 ? 7.074 28.672 -0.499 1 96.44 309 SER A N 1
ATOM 2458 C CA . SER A 1 309 ? 8.031 27.594 -0.343 1 96.44 309 SER A CA 1
ATOM 2459 C C . SER A 1 309 ? 9.133 27.672 -1.391 1 96.44 309 SER A C 1
ATOM 2461 O O . SER A 1 309 ? 10.312 27.484 -1.076 1 96.44 309 SER A O 1
ATOM 2463 N N . LEU A 1 310 ? 8.766 27.984 -2.629 1 96.62 310 LEU A N 1
ATOM 2464 C CA . LEU A 1 310 ? 9.734 28.078 -3.715 1 96.62 310 LEU A CA 1
ATOM 2465 C C . LEU A 1 310 ? 10.711 29.219 -3.473 1 96.62 310 LEU A C 1
ATOM 2467 O O . LEU A 1 310 ? 11.898 29.094 -3.756 1 96.62 310 LEU A O 1
ATOM 2471 N N . ILE A 1 311 ? 10.195 30.297 -2.992 1 94.12 311 ILE A N 1
ATOM 2472 C CA . ILE A 1 311 ? 11.039 31.453 -2.691 1 94.12 311 ILE A CA 1
ATOM 2473 C C . ILE A 1 311 ? 12.055 31.078 -1.616 1 94.12 311 ILE A C 1
ATOM 2475 O O . ILE A 1 311 ? 13.242 31.375 -1.749 1 94.12 311 ILE A O 1
ATOM 2479 N N . ILE A 1 312 ? 11.586 30.375 -0.604 1 94.44 312 ILE A N 1
ATOM 2480 C CA . ILE A 1 312 ? 12.445 29.953 0.496 1 94.44 312 ILE A CA 1
ATOM 2481 C C . ILE A 1 312 ? 13.508 28.984 -0.019 1 94.44 312 ILE A C 1
ATOM 2483 O O . ILE A 1 312 ? 14.688 29.109 0.334 1 94.44 312 ILE A O 1
ATOM 2487 N N . LEU A 1 313 ? 13.125 28.062 -0.885 1 95.38 313 LEU A N 1
ATOM 2488 C CA . LEU A 1 313 ? 14.039 27.062 -1.425 1 95.38 313 LEU A CA 1
ATOM 2489 C C . LEU A 1 313 ? 15.141 27.719 -2.242 1 95.38 313 LEU A C 1
ATOM 2491 O O . LEU A 1 313 ? 16.25 27.188 -2.326 1 95.38 313 LEU A O 1
ATOM 2495 N N . ASN A 1 314 ? 14.789 28.766 -2.844 1 89.31 314 ASN A N 1
ATOM 2496 C CA . ASN A 1 314 ? 15.719 29.406 -3.762 1 89.31 314 ASN A CA 1
ATOM 2497 C C . ASN A 1 314 ? 16.656 30.359 -3.031 1 89.31 314 ASN A C 1
ATOM 2499 O O . ASN A 1 314 ? 17.547 30.953 -3.643 1 89.31 314 ASN A O 1
ATOM 2503 N N . GLN A 1 315 ? 16.5 30.469 -1.816 1 82.88 315 GLN A N 1
ATOM 2504 C CA . GLN A 1 315 ? 17.359 31.359 -1.046 1 82.88 315 GLN A CA 1
ATOM 2505 C C . GLN A 1 315 ? 18.734 30.75 -0.828 1 82.88 315 GLN A C 1
ATOM 2507 O O . GLN A 1 315 ? 18.875 29.531 -0.718 1 82.88 315 GLN A O 1
ATOM 2512 N N . ASP A 1 316 ? 19.719 31.656 -0.911 1 72.88 316 ASP A N 1
ATOM 2513 C CA . ASP A 1 316 ? 21.078 31.219 -0.665 1 72.88 316 ASP A CA 1
ATOM 2514 C C . ASP A 1 316 ? 21.281 30.859 0.805 1 72.88 316 ASP A C 1
ATOM 2516 O O . ASP A 1 316 ? 20.578 31.359 1.678 1 72.88 316 ASP A O 1
ATOM 2520 N N . GLU A 1 317 ? 22.219 29.938 1.134 1 64.12 317 GLU A N 1
ATOM 2521 C CA . GLU A 1 317 ? 22.469 29.328 2.438 1 64.12 317 GLU A CA 1
ATOM 2522 C C . GLU A 1 317 ? 22.812 30.391 3.479 1 64.12 317 GLU A C 1
ATOM 2524 O O . GLU A 1 317 ? 22.516 30.219 4.664 1 64.12 317 GLU A O 1
ATOM 2529 N N . SER A 1 318 ? 23.484 31.422 3.213 1 57.44 318 SER A N 1
ATOM 2530 C CA . SER A 1 318 ? 24.156 32.25 4.203 1 57.44 318 SER A CA 1
ATOM 2531 C C . SER A 1 318 ? 23.156 33.094 4.98 1 57.44 318 SER A C 1
ATOM 2533 O O . SER A 1 318 ? 23.344 33.375 6.168 1 57.44 318 SER A O 1
ATOM 2535 N N . ASP A 1 319 ? 22.078 33.625 4.465 1 59.03 319 ASP A N 1
ATOM 2536 C CA . ASP A 1 319 ? 21.375 34.688 5.152 1 59.03 319 ASP A CA 1
ATOM 2537 C C . ASP A 1 319 ? 19.984 34.25 5.613 1 59.03 319 ASP A C 1
ATOM 2539 O O . ASP A 1 319 ? 19.234 35.031 6.191 1 59.03 319 ASP A O 1
ATOM 2543 N N . ASN A 1 320 ? 19.812 32.844 5.652 1 64.88 320 ASN A N 1
ATOM 2544 C CA . ASN A 1 320 ? 18.391 32.562 5.875 1 64.88 320 ASN A CA 1
ATOM 2545 C C . ASN A 1 320 ? 18.172 31.406 6.832 1 64.88 320 ASN A C 1
ATOM 2547 O O . ASN A 1 320 ? 19.125 30.672 7.133 1 64.88 320 ASN A O 1
ATOM 2551 N N . ASP A 1 321 ? 17 31.531 7.477 1 78.31 321 ASP A N 1
ATOM 2552 C CA . ASP A 1 321 ? 16.609 30.438 8.352 1 78.31 321 ASP A CA 1
ATOM 2553 C C . ASP A 1 321 ? 16.688 29.094 7.625 1 78.31 321 ASP A C 1
ATOM 2555 O O . ASP A 1 321 ? 16.469 29.031 6.414 1 78.31 321 ASP A O 1
ATOM 2559 N N . LYS A 1 322 ? 17.141 28.188 8.367 1 92.56 322 LYS A N 1
ATOM 2560 C CA . LYS A 1 322 ? 17.297 26.859 7.785 1 92.56 322 LYS A CA 1
ATOM 2561 C C . LYS A 1 322 ? 16.141 25.953 8.164 1 92.56 322 LYS A C 1
ATOM 2563 O O . LYS A 1 322 ? 15.953 24.891 7.555 1 92.56 322 LYS A O 1
ATOM 2568 N N . ILE A 1 323 ? 15.391 26.438 9.164 1 95.31 323 ILE A N 1
ATOM 2569 C CA . ILE A 1 323 ? 14.258 25.641 9.633 1 95.31 323 ILE A CA 1
ATOM 2570 C C . ILE A 1 323 ? 12.992 26.484 9.617 1 95.31 323 ILE A C 1
ATOM 2572 O O . ILE A 1 323 ? 12.938 27.547 10.258 1 95.31 323 ILE A O 1
ATOM 2576 N N . TYR A 1 324 ? 12.055 26.125 8.859 1 95.12 324 TYR A N 1
ATOM 2577 C CA . TYR A 1 324 ? 10.727 26.734 8.805 1 95.12 324 TYR A CA 1
ATOM 2578 C C . TYR A 1 324 ? 9.656 25.766 9.297 1 95.12 324 TYR A C 1
ATOM 2580 O O . TYR A 1 324 ? 9.453 24.703 8.695 1 95.12 324 TYR A O 1
ATOM 2588 N N . ILE A 1 325 ? 8.969 26.062 10.375 1 96.69 325 ILE A N 1
ATOM 2589 C CA . ILE A 1 325 ? 7.945 25.203 10.938 1 96.69 325 ILE A CA 1
ATOM 2590 C C . ILE A 1 325 ? 6.602 25.922 10.945 1 96.69 325 ILE A C 1
ATOM 2592 O O . ILE A 1 325 ? 6.48 27.016 11.516 1 96.69 325 ILE A O 1
ATOM 2596 N N . SER A 1 326 ? 5.656 25.359 10.297 1 96.81 326 SER A N 1
ATOM 2597 C CA . SER A 1 326 ? 4.312 25.922 10.227 1 96.81 326 SER A CA 1
ATOM 2598 C C . SER A 1 326 ? 3.268 24.938 10.742 1 96.81 326 SER A C 1
ATOM 2600 O O . SER A 1 326 ? 3.42 23.734 10.594 1 96.81 326 SER A O 1
ATOM 2602 N N . PHE A 1 327 ? 2.234 25.469 11.352 1 96.5 327 PHE A N 1
ATOM 2603 C CA . PHE A 1 327 ? 1.121 24.703 11.891 1 96.5 327 PHE A CA 1
ATOM 2604 C C . PHE A 1 327 ? -0.202 25.172 11.305 1 96.5 327 PHE A C 1
ATOM 2606 O O . PHE A 1 327 ? -0.568 26.344 11.453 1 96.5 327 PHE A O 1
ATOM 2613 N N . ALA A 1 328 ? -0.836 24.281 10.57 1 95 328 ALA A N 1
ATOM 2614 C CA . ALA A 1 328 ? -2.076 24.609 9.875 1 95 328 ALA A CA 1
ATOM 2615 C C . ALA A 1 328 ? -3.096 23.484 10.008 1 95 328 ALA A C 1
ATOM 2617 O O . ALA A 1 328 ? -2.814 22.453 10.617 1 95 328 ALA A O 1
ATOM 2618 N N . HIS A 1 329 ? -4.309 23.766 9.484 1 94.19 329 HIS A N 1
ATOM 2619 C CA . HIS A 1 329 ? -5.328 22.719 9.375 1 94.19 329 HIS A CA 1
ATOM 2620 C C . HIS A 1 329 ? -4.941 21.672 8.336 1 94.19 329 HIS A C 1
ATOM 2622 O O . HIS A 1 329 ? -4.227 21.984 7.379 1 94.19 329 HIS A O 1
ATOM 2628 N N . GLU A 1 330 ? -5.438 20.453 8.562 1 95.06 330 GLU A N 1
ATOM 2629 C CA . GLU A 1 330 ? -5.133 19.359 7.641 1 95.06 330 GLU A CA 1
ATOM 2630 C C . GLU A 1 330 ? -5.609 19.688 6.227 1 95.06 330 GLU A C 1
ATOM 2632 O O . GLU A 1 330 ? -4.98 19.281 5.246 1 95.06 330 GLU A O 1
ATOM 2637 N N . THR A 1 331 ? -6.711 20.438 6.109 1 96.25 331 THR A N 1
ATOM 2638 C CA . THR A 1 331 ? -7.234 20.797 4.793 1 96.25 331 THR A CA 1
ATOM 2639 C C . THR A 1 331 ? -6.234 21.672 4.035 1 96.25 331 THR A C 1
ATOM 2641 O O . THR A 1 331 ? -6.066 21.516 2.824 1 96.25 331 THR A O 1
ATOM 2644 N N . ASN A 1 332 ? -5.574 22.562 4.766 1 96.31 332 ASN A N 1
ATOM 2645 C CA . ASN A 1 332 ? -4.594 23.438 4.121 1 96.31 332 ASN A CA 1
ATOM 2646 C C . ASN A 1 332 ? -3.326 22.672 3.748 1 96.31 332 ASN A C 1
ATOM 2648 O O . ASN A 1 332 ? -2.695 22.969 2.732 1 96.31 332 ASN A O 1
ATOM 2652 N N . ILE A 1 333 ? -2.98 21.719 4.539 1 97.12 333 ILE A N 1
ATOM 2653 C CA . ILE A 1 333 ? -1.851 20.844 4.223 1 97.12 333 ILE A CA 1
ATOM 2654 C C . ILE A 1 333 ? -2.148 20.062 2.951 1 97.12 333 ILE A C 1
ATOM 2656 O O . ILE A 1 333 ? -1.302 19.953 2.061 1 97.12 333 ILE A O 1
ATOM 2660 N N . LEU A 1 334 ? -3.361 19.547 2.83 1 97.75 334 LEU A N 1
ATOM 2661 C CA . LEU A 1 334 ? -3.781 18.797 1.651 1 97.75 334 LEU A CA 1
ATOM 2662 C C . LEU A 1 334 ? -3.742 19.672 0.406 1 97.75 334 LEU A C 1
ATOM 2664 O O . LEU A 1 334 ? -3.348 19.219 -0.669 1 97.75 334 LEU A O 1
ATOM 2668 N N . MET A 1 335 ? -4.133 20.953 0.548 1 97.81 335 MET A N 1
ATOM 2669 C CA . MET A 1 335 ? -4.102 21.859 -0.592 1 97.81 335 MET A CA 1
ATOM 2670 C C . MET A 1 335 ? -2.672 22.078 -1.077 1 97.81 335 MET A C 1
ATOM 2672 O O . MET A 1 335 ? -2.416 22.109 -2.283 1 97.81 335 MET A O 1
ATOM 2676 N N . TYR A 1 336 ? -1.817 22.234 -0.14 1 97.5 336 TYR A N 1
ATOM 2677 C CA . TYR A 1 336 ? -0.405 22.391 -0.471 1 97.5 336 TYR A CA 1
ATOM 2678 C C . TYR A 1 336 ? 0.117 21.156 -1.215 1 97.5 336 TYR A C 1
ATOM 2680 O O . TYR A 1 336 ? 0.72 21.281 -2.283 1 97.5 336 TYR A O 1
ATOM 2688 N N . LEU A 1 337 ? -0.131 19.953 -0.694 1 97.81 337 LEU A N 1
ATOM 2689 C CA . LEU A 1 337 ? 0.349 18.719 -1.288 1 97.81 337 LEU A CA 1
ATOM 2690 C C . LEU A 1 337 ? -0.267 18.5 -2.666 1 97.81 337 LEU A C 1
ATOM 2692 O O . LEU A 1 337 ? 0.413 18.047 -3.592 1 97.81 337 LEU A O 1
ATOM 2696 N N . THR A 1 338 ? -1.555 18.812 -2.803 1 97.56 338 THR A N 1
ATOM 2697 C CA . THR A 1 338 ? -2.23 18.75 -4.094 1 97.56 338 THR A CA 1
ATOM 2698 C C . THR A 1 338 ? -1.523 19.641 -5.113 1 97.56 338 THR A C 1
ATOM 2700 O O . THR A 1 338 ? -1.258 19.203 -6.238 1 97.56 338 THR A O 1
ATOM 2703 N N . THR A 1 339 ? -1.193 20.812 -4.699 1 97.88 339 THR A N 1
ATOM 2704 C CA . THR A 1 339 ? -0.622 21.812 -5.59 1 97.88 339 THR A CA 1
ATOM 2705 C C . THR A 1 339 ? 0.781 21.406 -6.031 1 97.88 339 THR A C 1
ATOM 2707 O O . THR A 1 339 ? 1.131 21.531 -7.207 1 97.88 339 THR A O 1
ATOM 2710 N N . VAL A 1 340 ? 1.54 20.859 -5.078 1 97.69 340 VAL A N 1
ATOM 2711 C CA . VAL A 1 340 ? 2.918 20.531 -5.43 1 97.69 340 VAL A CA 1
ATOM 2712 C C . VAL A 1 340 ? 2.959 19.188 -6.16 1 97.69 340 VAL A C 1
ATOM 2714 O O . VAL A 1 340 ? 4.035 18.703 -6.52 1 97.69 340 VAL A O 1
ATOM 2717 N N . GLY A 1 341 ? 1.876 18.562 -6.359 1 96.06 341 GLY A N 1
ATOM 2718 C CA . GLY A 1 341 ? 1.767 17.438 -7.281 1 96.06 341 GLY A CA 1
ATOM 2719 C C . GLY A 1 341 ? 1.894 16.094 -6.602 1 96.06 341 GLY A C 1
ATOM 2720 O O . GLY A 1 341 ? 2.277 15.102 -7.234 1 96.06 341 GLY A O 1
ATOM 2721 N N . LEU A 1 342 ? 1.618 16.031 -5.316 1 96.44 342 LEU A N 1
ATOM 2722 C CA . LEU A 1 342 ? 1.692 14.758 -4.598 1 96.44 342 LEU A CA 1
ATOM 2723 C C . LEU A 1 342 ? 0.3 14.172 -4.383 1 96.44 342 LEU A C 1
ATOM 2725 O O . LEU A 1 342 ? -0.653 14.914 -4.121 1 96.44 342 LEU A O 1
ATOM 2729 N N . PHE A 1 343 ? 0.093 12.867 -4.625 1 96.25 343 PHE A N 1
ATOM 2730 C CA . PHE A 1 343 ? -1.047 12.031 -4.266 1 96.25 343 PHE A CA 1
ATOM 2731 C C . PHE A 1 343 ? -2.23 12.305 -5.188 1 96.25 343 PHE A C 1
ATOM 2733 O O . PHE A 1 343 ? -3.346 11.852 -4.922 1 96.25 343 PHE A O 1
ATOM 2740 N N . ASN A 1 344 ? -2.053 13.133 -6.297 1 95.38 344 ASN A N 1
ATOM 2741 C CA . ASN A 1 344 ? -3.146 13.406 -7.223 1 95.38 344 ASN A CA 1
ATOM 2742 C C . ASN A 1 344 ? -3.512 12.164 -8.031 1 95.38 344 ASN A C 1
ATOM 2744 O O . ASN A 1 344 ? -2.668 11.602 -8.734 1 95.38 344 ASN A O 1
ATOM 2748 N N . PRO A 1 345 ? -4.754 11.766 -7.934 1 93.25 345 PRO A N 1
ATOM 2749 C CA . PRO A 1 345 ? -5.16 10.656 -8.805 1 93.25 345 PRO A CA 1
ATOM 2750 C C . PRO A 1 345 ? -5.254 11.062 -10.273 1 93.25 345 PRO A C 1
ATOM 2752 O O . PRO A 1 345 ? -5.348 12.258 -10.578 1 93.25 345 PRO A O 1
ATOM 2755 N N . ASP A 1 346 ? -5.25 10.07 -11.133 1 87.44 346 ASP A N 1
ATOM 2756 C CA . ASP A 1 346 ? -5.316 10.32 -12.57 1 87.44 346 ASP A CA 1
ATOM 2757 C C . ASP A 1 346 ? -6.723 10.742 -12.992 1 87.44 346 ASP A C 1
ATOM 2759 O O . ASP A 1 346 ? -6.891 11.484 -13.961 1 87.44 346 ASP A O 1
ATOM 2763 N N . THR A 1 347 ? -7.691 10.203 -12.281 1 91.5 347 THR A N 1
ATOM 2764 C CA . THR A 1 347 ? -9.086 10.562 -12.516 1 91.5 347 THR A CA 1
ATOM 2765 C C . THR A 1 347 ? -9.773 10.969 -11.219 1 91.5 347 THR A C 1
ATOM 2767 O O . THR A 1 347 ? -9.367 10.539 -10.133 1 91.5 347 THR A O 1
ATOM 2770 N N . ASP A 1 348 ? -10.789 11.789 -11.414 1 96.31 348 ASP A N 1
ATOM 2771 C CA . ASP A 1 348 ? -11.516 12.242 -10.234 1 96.31 348 ASP A CA 1
ATOM 2772 C C . ASP A 1 348 ? -12.172 11.07 -9.508 1 96.31 348 ASP A C 1
ATOM 2774 O O . ASP A 1 348 ? -12.594 10.102 -10.148 1 96.31 348 ASP A O 1
ATOM 2778 N N . LEU A 1 349 ? -12.242 11.18 -8.227 1 96.81 349 LEU A N 1
ATOM 2779 C CA . LEU A 1 349 ? -12.859 10.125 -7.426 1 96.81 349 LEU A CA 1
ATOM 2780 C C . LEU A 1 349 ? -14.352 10.023 -7.719 1 96.81 349 LEU A C 1
ATOM 2782 O O . LEU A 1 349 ? -15.031 11.047 -7.875 1 96.81 349 LEU A O 1
ATOM 2786 N N . ASP A 1 350 ? -14.859 8.812 -7.832 1 95.5 350 ASP A N 1
ATOM 2787 C CA . ASP A 1 350 ? -16.266 8.539 -8.117 1 95.5 350 ASP A CA 1
ATOM 2788 C C . ASP A 1 350 ? -17.031 8.227 -6.836 1 95.5 350 ASP A C 1
ATOM 2790 O O . ASP A 1 350 ? -16.578 7.449 -6 1 95.5 350 ASP A O 1
ATOM 2794 N N . TRP A 1 351 ? -18.156 8.914 -6.652 1 96.12 351 TRP A N 1
ATOM 2795 C CA . TRP A 1 351 ? -18.906 8.672 -5.426 1 96.12 351 TRP A CA 1
ATOM 2796 C C . TRP A 1 351 ? -19.734 7.391 -5.531 1 96.12 351 TRP A C 1
ATOM 2798 O O . TRP A 1 351 ? -20.219 6.879 -4.523 1 96.12 351 TRP A O 1
ATOM 2808 N N . ARG A 1 352 ? -19.969 6.773 -6.723 1 93.75 352 ARG A N 1
ATOM 2809 C CA . ARG A 1 352 ? -20.844 5.633 -6.945 1 93.75 352 ARG A CA 1
ATOM 2810 C C . ARG A 1 352 ? -20.172 4.328 -6.539 1 93.75 352 ARG A C 1
ATOM 2812 O O . ARG A 1 352 ? -20.844 3.33 -6.273 1 93.75 352 ARG A O 1
ATOM 2819 N N . THR A 1 353 ? -18.734 4.363 -6.625 1 91.25 353 THR A N 1
ATOM 2820 C CA . THR A 1 353 ? -18 3.139 -6.305 1 91.25 353 THR A CA 1
ATOM 2821 C C . THR A 1 353 ? -16.656 3.467 -5.676 1 91.25 353 THR A C 1
ATOM 2823 O O . THR A 1 353 ? -16.016 4.461 -6.035 1 91.25 353 THR A O 1
ATOM 2826 N N . ILE A 1 354 ? -16.25 2.609 -4.762 1 93.12 354 ILE A N 1
ATOM 2827 C CA . ILE A 1 354 ? -14.961 2.766 -4.102 1 93.12 354 ILE A CA 1
ATOM 2828 C C . ILE A 1 354 ? -13.836 2.492 -5.102 1 93.12 354 ILE A C 1
ATOM 2830 O O . ILE A 1 354 ? -13.922 1.556 -5.898 1 93.12 354 ILE A O 1
ATOM 2834 N N . GLU A 1 355 ? -12.844 3.312 -5.07 1 90.94 355 GLU A N 1
ATOM 2835 C CA . GLU A 1 355 ? -11.641 3.121 -5.871 1 90.94 355 GLU A CA 1
ATOM 2836 C C . GLU A 1 355 ? -10.477 2.633 -5.012 1 90.94 355 GLU A C 1
ATOM 2838 O O . GLU A 1 355 ? -9.914 3.4 -4.23 1 90.94 355 GLU A O 1
ATOM 2843 N N . PHE A 1 356 ? -10.016 1.41 -5.203 1 90.12 356 PHE A N 1
ATOM 2844 C CA . PHE A 1 356 ? -9.031 0.79 -4.316 1 90.12 356 PHE A CA 1
ATOM 2845 C C . PHE A 1 356 ? -7.617 1.186 -4.715 1 90.12 356 PHE A C 1
ATOM 2847 O O . PHE A 1 356 ? -6.707 1.162 -3.885 1 90.12 356 PHE A O 1
ATOM 2854 N N . ASN A 1 357 ? -7.289 1.551 -5.875 1 84.75 357 ASN A N 1
ATOM 2855 C CA . ASN A 1 357 ? -5.961 1.972 -6.305 1 84.75 357 ASN A CA 1
ATOM 2856 C C . ASN A 1 357 ? -5.84 3.492 -6.344 1 84.75 357 ASN A C 1
ATOM 2858 O O . ASN A 1 357 ? -5.133 4.039 -7.191 1 84.75 357 ASN A O 1
ATOM 2862 N N . ASN A 1 358 ? -6.496 4.059 -5.355 1 86.06 358 ASN A N 1
ATOM 2863 C CA . ASN A 1 358 ? -6.5 5.512 -5.266 1 86.06 358 ASN A CA 1
ATOM 2864 C C . ASN A 1 358 ? -5.344 6.027 -4.414 1 86.06 358 ASN A C 1
ATOM 2866 O O . ASN A 1 358 ? -5.16 5.586 -3.277 1 86.06 358 ASN A O 1
ATOM 2870 N N . ARG A 1 359 ? -4.578 6.941 -4.957 1 90.06 359 ARG A N 1
ATOM 2871 C CA . ARG A 1 359 ? -3.43 7.465 -4.219 1 90.06 359 ARG A CA 1
ATOM 2872 C C . ARG A 1 359 ? -3.861 8.539 -3.225 1 90.06 359 ARG A C 1
ATOM 2874 O O . ARG A 1 359 ? -3.096 8.906 -2.334 1 90.06 359 ARG A O 1
ATOM 2881 N N . TRP A 1 360 ? -5.082 9.094 -3.432 1 96.62 360 TRP A N 1
ATOM 2882 C CA . TRP A 1 360 ? -5.645 10.039 -2.48 1 96.62 360 TRP A CA 1
ATOM 2883 C C . TRP A 1 360 ? -6.324 9.32 -1.321 1 96.62 360 TRP A C 1
ATOM 2885 O O . TRP A 1 360 ? -7.543 9.133 -1.324 1 96.62 360 TRP A O 1
ATOM 2895 N N . THR A 1 361 ? -5.543 8.93 -0.31 1 95.88 361 THR A N 1
ATOM 2896 C CA . THR A 1 361 ? -6.039 8.258 0.883 1 95.88 361 THR A CA 1
ATOM 2897 C C . THR A 1 361 ? -5.797 9.102 2.127 1 95.88 361 THR A C 1
ATOM 2899 O O . THR A 1 361 ? -4.68 9.148 2.646 1 95.88 361 THR A O 1
ATOM 2902 N N . THR A 1 362 ? -6.789 9.641 2.643 1 94.5 362 THR A N 1
ATOM 2903 C CA . THR A 1 362 ? -6.711 10.609 3.727 1 94.5 362 THR A CA 1
ATOM 2904 C C . THR A 1 362 ? -6.074 9.992 4.965 1 94.5 362 THR A C 1
ATOM 2906 O O . THR A 1 362 ? -5.32 10.656 5.68 1 94.5 362 THR A O 1
ATOM 2909 N N . SER A 1 363 ? -6.367 8.711 5.211 1 95.81 363 SER A N 1
ATOM 2910 C CA . SER A 1 363 ? -5.816 8.031 6.383 1 95.81 363 SER A CA 1
ATOM 2911 C C . SER A 1 363 ? -4.293 8 6.336 1 95.81 363 SER A C 1
ATOM 2913 O O . SER A 1 363 ? -3.635 8 7.379 1 95.81 363 SER A O 1
ATOM 2915 N N . GLN A 1 364 ? -3.754 8.039 5.156 1 95.25 364 GLN A N 1
ATOM 2916 C CA . GLN A 1 364 ? -2.311 7.961 4.961 1 95.25 364 GLN A CA 1
ATOM 2917 C C . GLN A 1 364 ? -1.684 9.352 4.922 1 95.25 364 GLN A C 1
ATOM 2919 O O . GLN A 1 364 ? -0.537 9.531 5.336 1 95.25 364 GLN A O 1
ATOM 2924 N N . ILE A 1 365 ? -2.408 10.289 4.438 1 97.5 365 ILE A N 1
ATOM 2925 C CA . ILE A 1 365 ? -1.834 11.594 4.141 1 97.5 365 ILE A CA 1
ATOM 2926 C C . ILE A 1 365 ? -1.992 12.516 5.348 1 97.5 365 ILE A C 1
ATOM 2928 O O . ILE A 1 365 ? -1.036 13.172 5.766 1 97.5 365 ILE A O 1
ATOM 2932 N N . VAL A 1 366 ? -3.273 12.43 5.984 1 97.06 366 VAL A N 1
ATOM 2933 C CA . VAL A 1 366 ? -3.486 13.438 7.02 1 97.06 366 VAL A CA 1
ATOM 2934 C C . VAL A 1 366 ? -4.102 12.789 8.258 1 97.06 366 VAL A C 1
ATOM 2936 O O . VAL A 1 366 ? -5.105 13.266 8.781 1 97.06 366 VAL A O 1
ATOM 2939 N N . PRO A 1 367 ? -3.535 11.727 8.797 1 96.62 367 PRO A N 1
ATOM 2940 C CA . PRO A 1 367 ? -3.939 11.398 10.164 1 96.62 367 PRO A CA 1
ATOM 2941 C C . PRO A 1 367 ? -3.762 12.562 11.133 1 96.62 367 PRO A C 1
ATOM 2943 O O . PRO A 1 367 ? -3.051 13.523 10.82 1 96.62 367 PRO A O 1
ATOM 2946 N N . MET A 1 368 ? -4.441 12.562 12.273 1 95.06 368 MET A N 1
ATOM 2947 C CA . MET A 1 368 ? -4.152 13.594 13.258 1 95.06 368 MET A CA 1
ATOM 2948 C C . MET A 1 368 ? -2.721 13.469 13.773 1 95.06 368 MET A C 1
ATOM 2950 O O . MET A 1 368 ? -2.33 12.414 14.273 1 95.06 368 MET A O 1
ATOM 2954 N N . GLY A 1 369 ? -2 14.469 13.594 1 93.12 369 GLY A N 1
ATOM 2955 C CA . GLY A 1 369 ? -0.568 14.445 13.844 1 93.12 369 GLY A CA 1
ATOM 2956 C C . GLY A 1 369 ? 0.263 14.367 12.578 1 93.12 369 GLY A C 1
ATOM 2957 O O . GLY A 1 369 ? 1.436 13.992 12.625 1 93.12 369 GLY A O 1
ATOM 2958 N N . THR A 1 370 ? -0.312 14.695 11.484 1 95.25 370 THR A N 1
ATOM 2959 C CA . THR A 1 370 ? 0.335 14.688 10.18 1 95.25 370 THR A CA 1
ATOM 2960 C C . THR A 1 370 ? 1.647 15.461 10.219 1 95.25 370 THR A C 1
ATOM 2962 O O . THR A 1 370 ? 1.744 16.5 10.891 1 95.25 370 THR A O 1
ATOM 2965 N N . ARG A 1 371 ? 2.609 14.977 9.539 1 94.56 371 ARG A N 1
ATOM 2966 C CA . ARG A 1 371 ? 3.932 15.586 9.406 1 94.56 371 ARG A CA 1
ATOM 2967 C C . ARG A 1 371 ? 4.379 15.609 7.945 1 94.56 371 ARG A C 1
ATOM 2969 O O . ARG A 1 371 ? 4.496 14.562 7.309 1 94.56 371 ARG A O 1
ATOM 2976 N N . VAL A 1 372 ? 4.602 16.781 7.48 1 97.69 372 VAL A N 1
ATOM 2977 C CA . VAL A 1 372 ? 5.109 16.953 6.125 1 97.69 372 VAL A CA 1
ATOM 2978 C C . VAL A 1 372 ? 6.418 17.734 6.152 1 97.69 372 VAL A C 1
ATOM 2980 O O . VAL A 1 372 ? 6.453 18.875 6.625 1 97.69 372 VAL A O 1
ATOM 2983 N N . ALA A 1 373 ? 7.488 17.141 5.703 1 98.06 373 ALA A N 1
ATOM 2984 C CA . ALA A 1 373 ? 8.781 17.812 5.609 1 98.06 373 ALA A CA 1
ATOM 2985 C C . ALA A 1 373 ? 9.234 17.938 4.156 1 98.06 373 ALA A C 1
ATOM 2987 O O . ALA A 1 373 ? 9.25 16.938 3.422 1 98.06 373 ALA A O 1
ATOM 2988 N N . LEU A 1 374 ? 9.461 19.078 3.758 1 98.44 374 LEU A N 1
ATOM 2989 C CA . LEU A 1 374 ? 10.219 19.344 2.537 1 98.44 374 LEU A CA 1
ATOM 2990 C C . LEU A 1 374 ? 11.688 19.625 2.855 1 98.44 374 LEU A C 1
ATOM 2992 O O . LEU A 1 374 ? 12 20.656 3.453 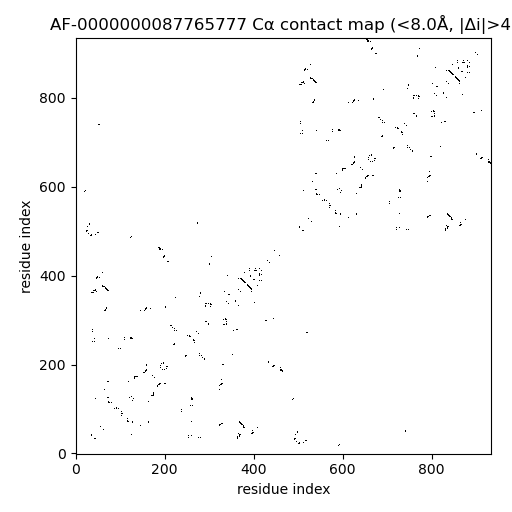1 98.44 374 LEU A O 1
ATOM 2996 N N . GLU A 1 375 ? 12.57 18.734 2.455 1 98.25 375 GLU A N 1
ATOM 2997 C CA . GLU A 1 375 ? 14 18.859 2.723 1 98.25 375 GLU A CA 1
ATOM 2998 C C . GLU A 1 375 ? 14.75 19.328 1.48 1 98.25 375 GLU A C 1
ATOM 3000 O O . GLU A 1 375 ? 14.57 18.766 0.394 1 98.25 375 GLU A O 1
ATOM 3005 N N . ARG A 1 376 ? 15.5 20.312 1.619 1 98 376 ARG A N 1
ATOM 3006 C CA . ARG A 1 376 ? 16.531 20.625 0.637 1 98 376 ARG A CA 1
ATOM 3007 C C . ARG A 1 376 ? 17.859 19.984 1.018 1 98 376 ARG A C 1
ATOM 3009 O O . ARG A 1 376 ? 18.297 20.094 2.166 1 98 376 ARG A O 1
ATOM 3016 N N . MET A 1 377 ? 18.422 19.312 0.1 1 97.5 377 MET A N 1
ATOM 3017 C CA . MET A 1 377 ? 19.672 18.594 0.364 1 97.5 377 MET A CA 1
ATOM 3018 C C . MET A 1 377 ? 20.797 19.109 -0.528 1 97.5 377 MET A C 1
ATOM 3020 O O . MET A 1 377 ? 20.562 19.422 -1.697 1 97.5 377 MET A O 1
ATOM 3024 N N . SER A 1 378 ? 21.891 19.266 0.002 1 96.62 378 SER A N 1
ATOM 3025 C CA . SER A 1 378 ? 23.141 19.469 -0.734 1 96.62 378 SER A CA 1
ATOM 3026 C C . SER A 1 378 ? 23.938 18.172 -0.824 1 96.62 378 SER A C 1
ATOM 3028 O O . SER A 1 378 ? 24.328 17.594 0.198 1 96.62 378 SER A O 1
ATOM 3030 N N . CYS A 1 379 ? 24.156 17.703 -2.039 1 96.56 379 CYS A N 1
ATOM 3031 C CA . CYS A 1 379 ? 24.797 16.422 -2.23 1 96.56 379 CYS A CA 1
ATOM 3032 C C . CYS A 1 379 ? 26.141 16.562 -2.951 1 96.56 379 CYS A C 1
ATOM 3034 O O . CYS A 1 379 ? 26.234 17.312 -3.934 1 96.56 379 CYS A O 1
ATOM 3036 N N . LYS A 1 380 ? 27.125 15.93 -2.486 1 95.31 380 LYS A N 1
ATOM 3037 C CA . LYS A 1 380 ? 28.469 16 -3.047 1 95.31 380 LYS A CA 1
ATOM 3038 C C . LYS A 1 380 ? 28.594 15.133 -4.297 1 95.31 380 LYS A C 1
ATOM 3040 O O . LYS A 1 380 ? 28.234 13.953 -4.277 1 95.31 380 LYS A O 1
ATOM 3045 N N . ASN A 1 381 ? 29.109 15.727 -5.336 1 91.81 381 ASN A N 1
ATOM 3046 C CA . ASN A 1 381 ? 29.375 15.023 -6.586 1 91.81 381 ASN A CA 1
ATOM 3047 C C . ASN A 1 381 ? 30.766 14.398 -6.598 1 91.81 381 ASN A C 1
ATOM 3049 O O . ASN A 1 381 ? 31.562 14.656 -5.703 1 91.81 381 ASN A O 1
ATOM 3053 N N . LYS A 1 382 ? 31.031 13.625 -7.621 1 85.5 382 LYS A N 1
ATOM 3054 C CA . LYS A 1 382 ? 32.344 12.961 -7.766 1 85.5 382 LYS A CA 1
ATOM 3055 C C . LYS A 1 382 ? 33.469 13.984 -7.906 1 85.5 382 LYS A C 1
ATOM 3057 O O . LYS A 1 382 ? 34.594 13.742 -7.465 1 85.5 382 LYS A O 1
ATOM 3062 N N . ASP A 1 383 ? 33.156 15.148 -8.578 1 91.94 383 ASP A N 1
ATOM 3063 C CA . ASP A 1 383 ? 34.188 16.172 -8.805 1 91.94 383 ASP A CA 1
ATOM 3064 C C . ASP A 1 383 ? 34.25 17.141 -7.621 1 91.94 383 ASP A C 1
ATOM 3066 O O . ASP A 1 383 ? 34.781 18.25 -7.746 1 91.94 383 ASP A O 1
ATOM 3070 N N . ASP A 1 384 ? 33.594 16.891 -6.562 1 91.88 384 ASP A N 1
ATOM 3071 C CA . ASP A 1 384 ? 33.656 17.625 -5.297 1 91.88 384 ASP A CA 1
ATOM 3072 C C . ASP A 1 384 ? 32.812 18.891 -5.352 1 91.88 384 ASP A C 1
ATOM 3074 O O . ASP A 1 384 ? 32.906 19.734 -4.457 1 91.88 384 ASP A O 1
ATOM 3078 N N . THR A 1 385 ? 32.062 18.969 -6.445 1 94.75 385 THR A N 1
ATOM 3079 C CA . THR A 1 385 ? 31.062 20.016 -6.473 1 94.75 385 THR A CA 1
ATOM 3080 C C . THR A 1 385 ? 29.781 19.562 -5.781 1 94.75 385 THR A C 1
ATOM 3082 O O . THR A 1 385 ? 29.656 18.391 -5.41 1 94.75 385 THR A O 1
ATOM 3085 N N . PHE A 1 386 ? 28.906 20.531 -5.512 1 94.75 386 PHE A N 1
ATOM 3086 C CA . PHE A 1 386 ? 27.672 20.188 -4.828 1 94.75 386 PHE A CA 1
ATOM 3087 C C . PHE A 1 386 ? 26.469 20.484 -5.715 1 94.75 386 PHE A C 1
ATOM 3089 O O . PHE A 1 386 ? 26.453 21.453 -6.469 1 94.75 386 PHE A O 1
ATOM 3096 N N . SER A 1 387 ? 25.516 19.625 -5.711 1 96.31 387 SER A N 1
ATOM 3097 C CA . SER A 1 387 ? 24.219 19.797 -6.352 1 96.31 387 SER A CA 1
ATOM 3098 C C . SER A 1 387 ? 23.078 19.781 -5.324 1 96.31 387 SER A C 1
ATOM 3100 O O . SER A 1 387 ? 23.188 19.125 -4.289 1 96.31 387 SER A O 1
ATOM 3102 N N . LYS A 1 388 ? 22.062 20.531 -5.605 1 96.94 388 LYS A N 1
ATOM 3103 C CA . LYS A 1 388 ? 20.953 20.625 -4.668 1 96.94 388 LYS A CA 1
ATOM 3104 C C . LYS A 1 388 ? 19.766 19.781 -5.133 1 96.94 388 LYS A C 1
ATOM 3106 O O . LYS A 1 388 ? 19.484 19.703 -6.328 1 96.94 388 LYS A O 1
ATOM 3111 N N . TYR A 1 389 ? 19.109 19.172 -4.172 1 98 389 TYR A N 1
ATOM 3112 C CA . TYR A 1 389 ? 17.938 18.328 -4.395 1 98 389 TYR A CA 1
ATOM 3113 C C . TYR A 1 389 ? 16.859 18.609 -3.352 1 98 389 TYR A C 1
ATOM 3115 O O . TYR A 1 389 ? 17.156 19.172 -2.291 1 98 389 TYR A O 1
ATOM 3123 N N . VAL A 1 390 ? 15.625 18.297 -3.656 1 98.38 390 VAL A N 1
ATOM 3124 C CA . VAL A 1 390 ? 14.547 18.406 -2.682 1 98.38 390 VAL A CA 1
ATOM 3125 C C . VAL A 1 390 ? 13.82 17.062 -2.57 1 98.38 390 VAL A C 1
ATOM 3127 O O . VAL A 1 390 ? 13.719 16.328 -3.551 1 98.38 390 VAL A O 1
ATOM 3130 N N . ARG A 1 391 ? 13.328 16.719 -1.403 1 98 391 ARG A N 1
ATOM 3131 C CA . ARG A 1 391 ? 12.516 15.516 -1.22 1 98 391 ARG A CA 1
ATOM 3132 C C . ARG A 1 391 ? 11.445 15.734 -0.157 1 98 391 ARG A C 1
ATOM 3134 O O . ARG A 1 391 ? 11.625 16.547 0.753 1 98 391 ARG A O 1
ATOM 3141 N N . PHE A 1 392 ? 10.375 15.07 -0.301 1 98.31 392 PHE A N 1
ATOM 3142 C CA . PHE A 1 392 ? 9.25 15.125 0.625 1 98.31 392 PHE A CA 1
ATOM 3143 C C . PHE A 1 392 ? 9.25 13.914 1.549 1 98.31 392 PHE A C 1
ATOM 3145 O O . PHE A 1 392 ? 9.445 12.781 1.097 1 98.31 392 PHE A O 1
ATOM 3152 N N . LEU A 1 393 ? 9.133 14.148 2.818 1 98.12 393 LEU A N 1
ATOM 3153 C CA . LEU A 1 393 ? 8.719 13.141 3.793 1 98.12 393 LEU A CA 1
ATOM 3154 C C . LEU A 1 393 ? 7.305 13.422 4.297 1 98.12 393 LEU A C 1
ATOM 3156 O O . LEU A 1 393 ? 7.035 14.492 4.836 1 98.12 393 LEU A O 1
ATOM 3160 N N . VAL A 1 394 ? 6.426 12.523 4.035 1 97.81 394 VAL A N 1
ATOM 3161 C CA . VAL A 1 394 ? 5.062 12.609 4.551 1 97.81 394 VAL A CA 1
ATOM 3162 C C . VAL A 1 394 ? 4.805 11.469 5.527 1 97.81 394 VAL A C 1
ATOM 3164 O O . VAL A 1 394 ? 4.836 10.297 5.141 1 97.81 394 VAL A O 1
ATOM 3167 N N . ASN A 1 395 ? 4.57 11.836 6.832 1 97.19 395 ASN A N 1
ATOM 3168 C CA . ASN A 1 395 ? 4.355 10.867 7.898 1 97.19 395 ASN A CA 1
ATOM 3169 C C . ASN A 1 395 ? 5.449 9.805 7.914 1 97.19 395 ASN A C 1
ATOM 3171 O O . ASN A 1 395 ? 5.16 8.602 7.895 1 97.19 395 ASN A O 1
ATOM 3175 N N . ASN A 1 396 ? 6.66 10.227 7.809 1 95.88 396 ASN A N 1
ATOM 3176 C CA . ASN A 1 396 ? 7.891 9.469 7.984 1 95.88 396 ASN A CA 1
ATOM 3177 C C . ASN A 1 396 ? 8.234 8.656 6.742 1 95.88 396 ASN A C 1
ATOM 3179 O O . ASN A 1 396 ? 9.219 7.914 6.73 1 95.88 396 ASN A O 1
ATOM 3183 N N . ALA A 1 397 ? 7.535 8.789 5.68 1 97.31 397 ALA A N 1
ATOM 3184 C CA . ALA A 1 397 ? 7.844 8.094 4.43 1 97.31 397 ALA A CA 1
ATOM 3185 C C . ALA A 1 397 ? 8.328 9.078 3.365 1 97.31 397 ALA A C 1
ATOM 3187 O O . ALA A 1 397 ? 7.793 10.18 3.234 1 97.31 397 ALA A O 1
ATOM 3188 N N . VAL A 1 398 ? 9.367 8.664 2.611 1 97.5 398 VAL A N 1
ATOM 3189 C CA . VAL A 1 398 ? 9.773 9.438 1.44 1 97.5 398 VAL A CA 1
ATOM 3190 C C . VAL A 1 398 ? 8.734 9.273 0.329 1 97.5 398 VAL A C 1
ATOM 3192 O O . VAL A 1 398 ? 8.398 8.148 -0.049 1 97.5 398 VAL A O 1
ATOM 3195 N N . ILE A 1 399 ? 8.188 10.359 -0.116 1 97.5 399 ILE A N 1
ATOM 3196 C CA . ILE A 1 399 ? 7.23 10.367 -1.221 1 97.5 399 ILE A CA 1
ATOM 3197 C C . ILE A 1 399 ? 7.867 11.023 -2.445 1 97.5 399 ILE A C 1
ATOM 3199 O O . ILE A 1 399 ? 7.941 12.25 -2.527 1 97.5 399 ILE A O 1
ATOM 3203 N N . PRO A 1 400 ? 8.297 10.211 -3.402 1 96.19 400 PRO A N 1
ATOM 3204 C CA . PRO A 1 400 ? 8.906 10.789 -4.602 1 96.19 400 PRO A CA 1
ATOM 3205 C C . PRO A 1 400 ? 7.91 11.586 -5.441 1 96.19 400 PRO A C 1
ATOM 3207 O O . PRO A 1 400 ? 6.738 11.211 -5.539 1 96.19 400 PRO A O 1
ATOM 3210 N N . HIS A 1 401 ? 8.445 12.664 -5.984 1 94.62 401 HIS A N 1
ATOM 3211 C CA . HIS A 1 401 ? 7.637 13.391 -6.953 1 94.62 401 HIS A CA 1
ATOM 3212 C C . HIS A 1 401 ? 7.453 12.578 -8.234 1 94.62 401 HIS A C 1
ATOM 3214 O O . HIS A 1 401 ? 8.391 11.922 -8.695 1 94.62 401 HIS A O 1
ATOM 3220 N N . ASP A 1 402 ? 6.285 12.562 -8.836 1 85.56 402 ASP A N 1
ATOM 3221 C CA . ASP A 1 402 ? 5.977 11.719 -9.984 1 85.56 402 ASP A CA 1
ATOM 3222 C C . ASP A 1 402 ? 6.867 12.062 -11.18 1 85.56 402 ASP A C 1
ATOM 3224 O O . ASP A 1 402 ? 7.297 11.172 -11.914 1 85.56 402 ASP A O 1
ATOM 3228 N N . SER A 1 403 ? 7.18 13.336 -11.281 1 88.56 403 SER A N 1
ATOM 3229 C CA . SER A 1 403 ? 7.82 13.797 -12.508 1 88.56 403 SER A CA 1
ATOM 3230 C C . SER A 1 403 ? 9.297 14.109 -12.273 1 88.56 403 SER A C 1
ATOM 3232 O O . SER A 1 403 ? 9.992 14.555 -13.195 1 88.56 403 SER A O 1
ATOM 3234 N N . CYS A 1 404 ? 9.773 13.977 -11.109 1 94.81 404 CYS A N 1
ATOM 3235 C CA . CYS A 1 404 ? 11.133 14.375 -10.773 1 94.81 404 CYS A CA 1
ATOM 3236 C C . CYS A 1 404 ? 11.672 13.555 -9.609 1 94.81 404 CYS A C 1
ATOM 3238 O O . CYS A 1 404 ? 11.375 13.852 -8.445 1 94.81 404 CYS A O 1
ATOM 3240 N N . LYS A 1 405 ? 12.453 12.586 -9.852 1 94.44 405 LYS A N 1
ATOM 3241 C CA . LYS A 1 405 ? 12.938 11.688 -8.812 1 94.44 405 LYS A CA 1
ATOM 3242 C C . LYS A 1 405 ? 14.297 11.094 -9.188 1 94.44 405 LYS A C 1
ATOM 3244 O O . LYS A 1 405 ? 14.609 9.961 -8.828 1 94.44 405 LYS A O 1
ATOM 3249 N N . SER A 1 406 ? 15.109 11.828 -9.945 1 92.62 406 SER A N 1
ATOM 3250 C CA . SER A 1 406 ? 16.359 11.32 -10.492 1 92.62 406 SER A CA 1
ATOM 3251 C C . SER A 1 406 ? 17.516 11.547 -9.531 1 92.62 406 SER A C 1
ATOM 3253 O O . SER A 1 406 ? 18.641 11.102 -9.781 1 92.62 406 SER A O 1
ATOM 3255 N N . GLY A 1 407 ? 17.281 12.242 -8.406 1 94.12 407 GLY A N 1
ATOM 3256 C CA . GLY A 1 407 ? 18.344 12.531 -7.457 1 94.12 407 GLY A CA 1
ATOM 3257 C C . GLY A 1 407 ? 18.562 11.414 -6.457 1 94.12 407 GLY A C 1
ATOM 3258 O O . GLY A 1 407 ? 17.859 10.406 -6.469 1 94.12 407 GLY A O 1
ATOM 3259 N N . PRO A 1 408 ? 19.547 11.586 -5.602 1 93.94 408 PRO A N 1
ATOM 3260 C CA . PRO A 1 408 ? 19.812 10.617 -4.539 1 93.94 408 PRO A CA 1
ATOM 3261 C C . PRO A 1 408 ? 18.594 10.336 -3.672 1 93.94 408 PRO A C 1
ATOM 3263 O O . PRO A 1 408 ? 17.891 11.273 -3.281 1 93.94 408 PRO A O 1
ATOM 3266 N N . GLY A 1 409 ? 18.375 9.023 -3.426 1 93.81 409 GLY A N 1
ATOM 3267 C CA . GLY A 1 409 ? 17.219 8.664 -2.619 1 93.81 409 GLY A CA 1
ATOM 3268 C C . GLY A 1 409 ? 15.898 9.031 -3.271 1 93.81 409 GLY A C 1
ATOM 3269 O O . GLY A 1 409 ? 14.922 9.336 -2.582 1 93.81 409 GLY A O 1
ATOM 3270 N N . PHE A 1 410 ? 15.906 9.18 -4.551 1 94.69 410 PHE A N 1
ATOM 3271 C CA . PHE A 1 410 ? 14.734 9.5 -5.352 1 94.69 410 PHE A CA 1
ATOM 3272 C C . PHE A 1 410 ? 14.258 10.922 -5.082 1 94.69 410 PHE A C 1
ATOM 3274 O O . PHE A 1 410 ? 13.062 11.203 -5.109 1 94.69 410 PHE A O 1
ATOM 3281 N N . SER A 1 411 ? 15.195 11.797 -4.766 1 97.31 411 SER A N 1
ATOM 3282 C CA . SER A 1 411 ? 14.922 13.227 -4.617 1 97.31 411 SER A CA 1
ATOM 3283 C C . SER A 1 411 ? 14.852 13.922 -5.973 1 97.31 411 SER A C 1
ATOM 3285 O O . SER A 1 411 ? 15.133 13.305 -7.004 1 97.31 411 SER A O 1
ATOM 3287 N N . CYS A 1 412 ? 14.406 15.133 -5.977 1 97.94 412 CYS A N 1
ATOM 3288 C CA . CYS A 1 412 ? 14.242 15.938 -7.184 1 97.94 412 CYS A CA 1
ATOM 3289 C C . CYS A 1 412 ? 15.305 17.016 -7.262 1 97.94 412 CYS A C 1
ATOM 3291 O O . CYS A 1 412 ? 15.477 17.797 -6.32 1 97.94 412 CYS A O 1
ATOM 3293 N N . PRO A 1 413 ? 16.062 17.094 -8.414 1 98.12 413 PRO A N 1
ATOM 3294 C CA . PRO A 1 413 ? 16.953 18.25 -8.547 1 98.12 413 PRO A CA 1
ATOM 3295 C C . PRO A 1 413 ? 16.219 19.578 -8.328 1 98.12 413 PRO A C 1
ATOM 3297 O O . PRO A 1 413 ? 15.141 19.781 -8.883 1 98.12 413 PRO A O 1
ATOM 3300 N N . LEU A 1 414 ? 16.812 20.438 -7.578 1 97.88 414 LEU A N 1
ATOM 3301 C CA . LEU A 1 414 ? 16.141 21.656 -7.141 1 97.88 414 LEU A CA 1
ATOM 3302 C C . LEU A 1 414 ? 15.695 22.5 -8.336 1 97.88 414 LEU A C 1
ATOM 3304 O O . LEU A 1 414 ? 14.555 22.953 -8.391 1 97.88 414 LEU A O 1
ATOM 3308 N N . GLU A 1 415 ? 16.562 22.625 -9.32 1 97.12 415 GLU A N 1
ATOM 3309 C CA . GLU A 1 415 ? 16.234 23.438 -10.492 1 97.12 415 GLU A CA 1
ATOM 3310 C C . GLU A 1 415 ? 15.039 22.844 -11.25 1 97.12 415 GLU A C 1
ATOM 3312 O O . GLU A 1 415 ? 14.164 23.594 -11.703 1 97.12 415 GLU A O 1
ATOM 3317 N N . GLU A 1 416 ? 15.031 21.578 -11.359 1 97.75 416 GLU A N 1
ATOM 3318 C CA . GLU A 1 416 ? 13.93 20.906 -12.039 1 97.75 416 GLU A CA 1
ATOM 3319 C C . GLU A 1 416 ? 12.633 21.047 -11.25 1 97.75 416 GLU A C 1
ATOM 3321 O O . GLU A 1 416 ? 11.57 21.297 -11.836 1 97.75 416 GLU A O 1
ATOM 3326 N N . TYR A 1 417 ? 12.719 20.891 -9.961 1 98.06 417 TYR A N 1
ATOM 3327 C CA . TYR A 1 417 ? 11.547 21.047 -9.102 1 98.06 417 TYR A CA 1
ATOM 3328 C C . TYR A 1 417 ? 10.93 22.422 -9.266 1 98.06 417 TYR A C 1
ATOM 3330 O O . TYR A 1 417 ? 9.711 22.547 -9.43 1 98.06 417 TYR A O 1
ATOM 3338 N N . ILE A 1 418 ? 11.766 23.453 -9.234 1 97.19 418 ILE A N 1
ATOM 3339 C CA . ILE A 1 418 ? 11.305 24.828 -9.352 1 97.19 418 ILE A CA 1
ATOM 3340 C C . ILE A 1 418 ? 10.617 25.031 -10.695 1 97.19 418 ILE A C 1
ATOM 3342 O O . ILE A 1 418 ? 9.531 25.609 -10.773 1 97.19 418 ILE A O 1
ATOM 3346 N N . LYS A 1 419 ? 11.227 24.5 -11.742 1 96.94 419 LYS A N 1
ATOM 3347 C CA . LYS A 1 419 ? 10.656 24.609 -13.078 1 96.94 419 LYS A CA 1
ATOM 3348 C C . LYS A 1 419 ? 9.289 23.938 -13.156 1 96.94 419 LYS A C 1
ATOM 3350 O O . LYS A 1 419 ? 8.344 24.516 -13.703 1 96.94 419 LYS A O 1
ATOM 3355 N N . ILE A 1 420 ? 9.18 22.766 -12.57 1 97.25 420 ILE A N 1
ATOM 3356 C CA . ILE A 1 420 ? 7.934 22 -12.586 1 97.25 420 ILE A CA 1
ATOM 3357 C C . ILE A 1 420 ? 6.852 22.781 -11.844 1 97.25 420 ILE A C 1
ATOM 3359 O O . ILE A 1 420 ? 5.734 22.938 -12.344 1 97.25 420 ILE A O 1
ATOM 3363 N N . GLN A 1 421 ? 7.172 23.297 -10.672 1 97.25 421 GLN A N 1
ATOM 3364 C CA . GLN A 1 421 ? 6.18 23.984 -9.844 1 97.25 421 GLN A CA 1
ATOM 3365 C C . GLN A 1 421 ? 5.727 25.281 -10.492 1 97.25 421 GLN A C 1
ATOM 3367 O O . GLN A 1 421 ? 4.539 25.625 -10.461 1 97.25 421 GLN A O 1
ATOM 3372 N N . ARG A 1 422 ? 6.613 26 -11.086 1 95.19 422 ARG A N 1
ATOM 3373 C CA . ARG A 1 422 ? 6.27 27.266 -11.727 1 95.19 422 ARG A CA 1
ATOM 3374 C C . ARG A 1 422 ? 5.301 27.047 -12.883 1 95.19 422 ARG A C 1
ATOM 3376 O O . ARG A 1 422 ? 4.434 27.891 -13.133 1 95.19 422 ARG A O 1
ATOM 3383 N N . SER A 1 423 ? 5.48 25.938 -13.484 1 94.69 423 SER A N 1
ATOM 3384 C CA . SER A 1 423 ? 4.602 25.609 -14.609 1 94.69 423 SER A CA 1
ATOM 3385 C C . SER A 1 423 ? 3.256 25.078 -14.125 1 94.69 423 SER A C 1
ATOM 3387 O O . SER A 1 423 ? 2.242 25.234 -14.805 1 94.69 423 SER A O 1
ATOM 3389 N N . ARG A 1 424 ? 3.191 24.547 -12.961 1 93.44 424 ARG A N 1
ATOM 3390 C CA . ARG A 1 424 ? 2.029 23.812 -12.477 1 93.44 424 ARG A CA 1
ATOM 3391 C C . ARG A 1 424 ? 1.093 24.719 -11.688 1 93.44 424 ARG A C 1
ATOM 3393 O O . ARG A 1 424 ? -0.126 24.531 -11.711 1 93.44 424 ARG A O 1
ATOM 3400 N N . ILE A 1 425 ? 1.588 25.719 -11 1 96.88 425 ILE A N 1
ATOM 3401 C CA . ILE A 1 425 ? 0.797 26.516 -10.07 1 96.88 425 ILE A CA 1
ATOM 3402 C C . ILE A 1 425 ? 0.029 27.594 -10.844 1 96.88 425 ILE A C 1
ATOM 3404 O O . ILE A 1 425 ? 0.631 28.453 -11.484 1 96.88 425 ILE A O 1
ATOM 3408 N N . PRO A 1 426 ? -1.303 27.531 -10.766 1 96.75 426 PRO A N 1
ATOM 3409 C CA . PRO A 1 426 ? -2.096 28.562 -11.445 1 96.75 426 PRO A CA 1
ATOM 3410 C C . PRO A 1 426 ? -2.002 29.922 -10.773 1 96.75 426 PRO A C 1
ATOM 3412 O O . PRO A 1 426 ? -1.631 30.016 -9.602 1 96.75 426 PRO A O 1
ATOM 3415 N N . ASP A 1 427 ? -2.383 30.906 -11.555 1 95.12 427 ASP A N 1
ATOM 3416 C CA . ASP A 1 427 ? -2.422 32.25 -11.023 1 95.12 427 ASP A CA 1
ATOM 3417 C C . ASP A 1 427 ? -3.588 32.438 -10.055 1 95.12 427 ASP A C 1
ATOM 3419 O O . ASP A 1 427 ? -4.75 32.281 -10.438 1 95.12 427 ASP A O 1
ATOM 3423 N N . ILE A 1 428 ? -3.246 32.75 -8.859 1 94.81 428 ILE A N 1
ATOM 3424 C CA . ILE A 1 428 ? -4.23 32.812 -7.789 1 94.81 428 ILE A CA 1
ATOM 3425 C C . ILE A 1 428 ? -5.145 34.031 -8.016 1 94.81 428 ILE A C 1
ATOM 3427 O O . ILE A 1 428 ? -6.336 33.969 -7.699 1 94.81 428 ILE A O 1
ATOM 3431 N N . HIS A 1 429 ? -4.648 35.156 -8.547 1 94.38 429 HIS A N 1
ATOM 3432 C CA . HIS A 1 429 ? -5.445 36.344 -8.727 1 94.38 429 HIS A CA 1
ATOM 3433 C C . HIS A 1 429 ? -6.566 36.125 -9.734 1 94.38 429 HIS A C 1
ATOM 3435 O O . HIS A 1 429 ? -7.719 36.469 -9.477 1 94.38 429 HIS A O 1
ATOM 3441 N N . ASN A 1 430 ? -6.203 35.5 -10.789 1 94.56 430 ASN A N 1
ATOM 3442 C CA . ASN A 1 430 ? -7.207 35.219 -11.797 1 94.56 430 ASN A CA 1
ATOM 3443 C C . ASN A 1 430 ? -8.203 34.156 -11.297 1 94.56 430 ASN A C 1
ATOM 3445 O O . ASN A 1 430 ? -9.414 34.312 -11.461 1 94.56 430 ASN A O 1
ATOM 3449 N N . THR A 1 431 ? -7.695 33.125 -10.633 1 95.88 431 THR A N 1
ATOM 3450 C CA . THR A 1 431 ? -8.523 32 -10.234 1 95.88 431 THR A CA 1
ATOM 3451 C C . THR A 1 431 ? -9.484 32.406 -9.117 1 95.88 431 THR A C 1
ATOM 3453 O O . THR A 1 431 ? -10.625 31.922 -9.07 1 95.88 431 THR A O 1
ATOM 3456 N N . CYS A 1 432 ? -9.016 33.281 -8.227 1 94.56 432 CYS A N 1
ATOM 3457 C CA . CYS A 1 432 ? -9.82 33.656 -7.074 1 94.56 432 CYS A CA 1
ATOM 3458 C C . CYS A 1 432 ? -10.555 34.969 -7.328 1 94.56 432 CYS A C 1
ATOM 3460 O O . CYS A 1 432 ? -11.172 35.531 -6.418 1 94.56 432 CYS A O 1
ATOM 3462 N N . GLY A 1 433 ? -10.445 35.531 -8.523 1 92.94 433 GLY A N 1
ATOM 3463 C CA . GLY A 1 433 ? -11.164 36.75 -8.867 1 92.94 433 GLY A CA 1
ATOM 3464 C C . GLY A 1 433 ? -10.648 37.969 -8.133 1 92.94 433 GLY A C 1
ATOM 3465 O O . GLY A 1 433 ? -11.43 38.812 -7.707 1 92.94 433 GLY A O 1
ATOM 3466 N N . ILE A 1 434 ? -9.414 37.969 -7.844 1 91.94 434 ILE A N 1
ATOM 3467 C CA . ILE A 1 434 ? -8.789 39.094 -7.16 1 91.94 434 ILE A CA 1
ATOM 3468 C C . ILE A 1 434 ? -8.414 40.156 -8.172 1 91.94 434 ILE A C 1
ATOM 3470 O O . ILE A 1 434 ? -7.598 39.938 -9.07 1 91.94 434 ILE A O 1
ATOM 3474 N N . ASP A 1 435 ? -9.109 41.344 -8.008 1 90.5 435 ASP A N 1
ATOM 3475 C CA . ASP A 1 435 ? -8.883 42.469 -8.922 1 90.5 435 ASP A CA 1
ATOM 3476 C C . ASP A 1 435 ? -8.516 43.719 -8.156 1 90.5 435 ASP A C 1
ATOM 3478 O O . ASP A 1 435 ? -8.055 43.656 -7.012 1 90.5 435 ASP A O 1
ATOM 3482 N N . GLU A 1 436 ? -8.602 44.875 -8.836 1 89 436 GLU A N 1
ATOM 3483 C CA . GLU A 1 436 ? -8.172 46.156 -8.266 1 89 436 GLU A CA 1
ATOM 3484 C C . GLU A 1 436 ? -9.008 46.531 -7.039 1 89 436 GLU A C 1
ATOM 3486 O O . GLU A 1 436 ? -8.57 47.312 -6.195 1 89 436 GLU A O 1
ATOM 3491 N N . ASN A 1 437 ? -10.094 45.906 -6.922 1 89 437 ASN A N 1
ATOM 3492 C CA . ASN A 1 437 ? -10.992 46.219 -5.809 1 89 437 ASN A CA 1
ATOM 3493 C C . ASN A 1 437 ? -10.641 45.406 -4.57 1 89 437 ASN A C 1
ATOM 3495 O O . ASN A 1 437 ? -11.164 45.656 -3.484 1 89 437 ASN A O 1
ATOM 3499 N N . TYR A 1 438 ? -9.75 44.406 -4.785 1 90.5 438 TYR A N 1
ATOM 3500 C CA . TYR A 1 438 ? -9.289 43.625 -3.656 1 90.5 438 TYR A CA 1
ATOM 3501 C C . TYR A 1 438 ? -8.289 44.406 -2.807 1 90.5 438 TYR A C 1
ATOM 3503 O O . TYR A 1 438 ? -7.133 44.562 -3.195 1 90.5 438 TYR A O 1
ATOM 3511 N N . LYS A 1 439 ? -8.609 44.844 -1.565 1 88.38 439 LYS A N 1
ATOM 3512 C CA . LYS A 1 439 ? -7.809 45.75 -0.744 1 88.38 439 LYS A CA 1
ATOM 3513 C C . LYS A 1 439 ? -7.066 45 0.35 1 88.38 439 LYS A C 1
ATOM 3515 O O . LYS A 1 439 ? -6.344 45.594 1.15 1 88.38 439 LYS A O 1
ATOM 3520 N N . LEU A 1 440 ? -7.18 43.75 0.344 1 87.75 440 LEU A N 1
ATOM 3521 C CA . LEU A 1 440 ? -6.523 42.938 1.343 1 87.75 440 LEU A CA 1
ATOM 3522 C C . LEU A 1 440 ? -5.16 42.469 0.847 1 87.75 440 LEU A C 1
ATOM 3524 O O . LEU A 1 440 ? -4.863 42.562 -0.347 1 87.75 440 LEU A O 1
ATOM 3528 N N . PRO A 1 441 ? -4.285 42 1.799 1 87.19 441 PRO A N 1
ATOM 3529 C CA . PRO A 1 441 ? -3.012 41.438 1.355 1 87.19 441 PRO A CA 1
ATOM 3530 C C . PRO A 1 441 ? -3.188 40.344 0.306 1 87.19 441 PRO A C 1
ATOM 3532 O O . PRO A 1 441 ? -4 39.438 0.489 1 87.19 441 PRO A O 1
ATOM 3535 N N . ASN A 1 442 ? -2.477 40.344 -0.815 1 90.19 442 ASN A N 1
ATOM 3536 C CA . ASN A 1 442 ? -2.729 39.469 -1.95 1 90.19 442 ASN A CA 1
ATOM 3537 C C . ASN A 1 442 ? -1.526 38.594 -2.244 1 90.19 442 ASN A C 1
ATOM 3539 O O . ASN A 1 442 ? -1.356 38.125 -3.371 1 90.19 442 ASN A O 1
ATOM 3543 N N . ALA A 1 443 ? -0.662 38.5 -1.189 1 89.31 443 ALA A N 1
ATOM 3544 C CA . ALA A 1 443 ? 0.486 37.594 -1.261 1 89.31 443 ALA A CA 1
ATOM 3545 C C . ALA A 1 443 ? 0.889 37.125 0.128 1 89.31 443 ALA A C 1
ATOM 3547 O O . ALA A 1 443 ? 0.565 37.75 1.134 1 89.31 443 ALA A O 1
ATOM 3548 N N . LEU A 1 444 ? 1.553 35.938 0.18 1 93.56 444 LEU A N 1
ATOM 3549 C CA . LEU A 1 444 ? 2.098 35.406 1.432 1 93.56 444 LEU A CA 1
ATOM 3550 C C . LEU A 1 444 ? 3.527 35.906 1.644 1 93.56 444 LEU A C 1
ATOM 3552 O O . LEU A 1 444 ? 4.41 35.625 0.828 1 93.56 444 LEU A O 1
ATOM 3556 N N . THR A 1 445 ? 3.732 36.688 2.842 1 91.44 445 THR A N 1
ATOM 3557 C CA . THR A 1 445 ? 5.051 37.281 3.074 1 91.44 445 THR A CA 1
ATOM 3558 C C . THR A 1 445 ? 5.48 37.062 4.523 1 91.44 445 THR A C 1
ATOM 3560 O O . THR A 1 445 ? 6.566 37.5 4.922 1 91.44 445 THR A O 1
ATOM 3563 N N . PHE A 1 446 ? 4.68 36.375 5.328 1 90.69 446 PHE A N 1
ATOM 3564 C CA . PHE A 1 446 ? 4.945 36.344 6.762 1 90.69 446 PHE A CA 1
ATOM 3565 C C . PHE A 1 446 ? 6.234 35.562 7.051 1 90.69 446 PHE A C 1
ATOM 3567 O O . PHE A 1 446 ? 6.855 35.781 8.094 1 90.69 446 PHE A O 1
ATOM 3574 N N . TYR A 1 447 ? 6.664 34.719 6.195 1 91.25 447 TYR A N 1
ATOM 3575 C CA . TYR A 1 447 ? 7.859 33.906 6.43 1 91.25 447 TYR A CA 1
ATOM 3576 C C . TYR A 1 447 ? 9.102 34.781 6.512 1 91.25 447 TYR A C 1
ATOM 3578 O O . TYR A 1 447 ? 10.109 34.406 7.109 1 91.25 447 TYR A O 1
ATOM 3586 N N . TRP A 1 448 ? 9.133 35.938 5.91 1 86.94 448 TRP A N 1
ATOM 3587 C CA . TRP A 1 448 ? 10.328 36.75 5.945 1 86.94 448 TRP A CA 1
ATOM 3588 C C . TRP A 1 448 ? 10.008 38.125 6.516 1 86.94 448 TRP A C 1
ATOM 3590 O O . TRP A 1 448 ? 10.914 38.875 6.914 1 86.94 448 TRP A O 1
ATOM 3600 N N . ASP A 1 449 ? 8.742 38.5 6.641 1 87.25 449 ASP A N 1
ATOM 3601 C CA . ASP A 1 449 ? 8.359 39.812 7.168 1 87.25 449 ASP A CA 1
ATOM 3602 C C . ASP A 1 449 ? 8.367 39.812 8.695 1 87.25 449 ASP A C 1
ATOM 3604 O O . ASP A 1 449 ? 8.383 40.875 9.32 1 87.25 449 ASP A O 1
ATOM 3608 N N . TRP A 1 450 ? 8.32 38.656 9.312 1 84.12 450 TRP A N 1
ATOM 3609 C CA . TRP A 1 450 ? 8.195 38.594 10.766 1 84.12 450 TRP A CA 1
ATOM 3610 C C . TRP A 1 450 ? 9.406 39.25 11.445 1 84.12 450 TRP A C 1
ATOM 3612 O O . TRP A 1 450 ? 9.328 39.656 12.594 1 84.12 450 TRP A O 1
ATOM 3622 N N . LYS A 1 451 ? 10.516 39.25 10.758 1 79.56 451 LYS A N 1
ATOM 3623 C CA . LYS A 1 451 ? 11.742 39.844 11.289 1 79.56 451 LYS A CA 1
ATOM 3624 C C . LYS A 1 451 ? 11.719 41.344 11.172 1 79.56 451 LYS A C 1
ATOM 3626 O O . LYS A 1 451 ? 12.477 42.062 11.852 1 79.56 451 LYS A O 1
ATOM 3631 N N . LYS A 1 452 ? 10.992 41.688 10.227 1 76.31 452 LYS A N 1
ATOM 3632 C CA . LYS A 1 452 ? 10.953 43.156 10.008 1 76.31 452 LYS A CA 1
ATOM 3633 C C . LYS A 1 452 ? 10.133 43.844 11.102 1 76.31 452 LYS A C 1
ATOM 3635 O O . LYS A 1 452 ? 9.539 43.188 11.953 1 76.31 452 LYS A O 1
ATOM 3640 N N . SER A 1 453 ? 9.781 45.188 11.047 1 58.12 453 SER A N 1
ATOM 3641 C CA . SER A 1 453 ? 9.195 46.062 12.062 1 58.12 453 SER A CA 1
ATOM 3642 C C . SER A 1 453 ? 7.859 45.5 12.555 1 58.12 453 SER A C 1
ATOM 3644 O O . SER A 1 453 ? 7 45.125 11.75 1 58.12 453 SER A O 1
ATOM 3646 N N . PRO A 1 454 ? 7.781 45.188 13.875 1 55.25 454 PRO A N 1
ATOM 3647 C CA . PRO A 1 454 ? 6.609 44.656 14.586 1 55.25 454 PRO A CA 1
ATOM 3648 C C . PRO A 1 454 ? 5.316 45.344 14.164 1 55.25 454 PRO A C 1
ATOM 3650 O O . PRO A 1 454 ? 4.242 44.75 14.219 1 55.25 454 PRO A O 1
ATOM 3653 N N . GLU A 1 455 ? 5.426 46.625 13.766 1 50.78 455 GLU A N 1
ATOM 3654 C CA . GLU A 1 455 ? 4.191 47.375 13.539 1 50.78 455 GLU A CA 1
ATOM 3655 C C . GLU A 1 455 ? 3.404 46.812 12.367 1 50.78 455 GLU A C 1
ATOM 3657 O O . GLU A 1 455 ? 2.172 46.781 12.391 1 50.78 455 GLU A O 1
ATOM 3662 N N . LYS A 1 456 ? 4.07 46.406 11.383 1 49.34 456 LYS A N 1
ATOM 3663 C CA . LYS A 1 456 ? 3.391 46.062 10.141 1 49.34 456 LYS A CA 1
ATOM 3664 C C . LYS A 1 456 ? 2.703 44.688 10.258 1 49.34 456 LYS A C 1
ATOM 3666 O O . LYS A 1 456 ? 1.717 44.438 9.562 1 49.34 456 LYS A O 1
ATOM 3671 N N . TYR A 1 457 ? 3.168 43.812 11.172 1 53.62 457 TYR A N 1
ATOM 3672 C CA . TYR A 1 457 ? 2.598 42.469 11.203 1 53.62 457 TYR A CA 1
ATOM 3673 C C . TYR A 1 457 ? 1.635 42.312 12.375 1 53.62 457 TYR A C 1
ATOM 3675 O O . TYR A 1 457 ? 0.991 41.281 12.516 1 53.62 457 TYR A O 1
ATOM 3683 N N . ARG A 1 458 ? 1.527 43.406 13.078 1 52.66 458 ARG A N 1
ATOM 3684 C CA . ARG A 1 458 ? 0.69 43.312 14.273 1 52.66 458 ARG A CA 1
ATOM 3685 C C . ARG A 1 458 ? -0.757 43 13.898 1 52.66 458 ARG A C 1
ATOM 3687 O O . ARG A 1 458 ? -1.467 42.312 14.656 1 52.66 458 ARG A O 1
ATOM 3694 N N . ASN A 1 459 ? -1.06 43.375 12.641 1 51.81 459 ASN A N 1
ATOM 3695 C CA . ASN A 1 459 ? -2.473 43.188 12.336 1 51.81 459 ASN A CA 1
ATOM 3696 C C . ASN A 1 459 ? -2.775 41.75 11.977 1 51.81 459 ASN A C 1
ATOM 3698 O O . ASN A 1 459 ? -3.936 41.312 11.977 1 51.81 459 ASN A O 1
ATOM 3702 N N . TRP A 1 460 ? -1.626 40.969 11.906 1 58.16 460 TRP A N 1
ATOM 3703 C CA . TRP A 1 460 ? -1.942 39.625 11.445 1 58.16 460 TRP A CA 1
ATOM 3704 C C . TRP A 1 460 ? -1.465 38.562 12.453 1 58.16 460 TRP A C 1
ATOM 3706 O O . TRP A 1 460 ? -1.717 37.375 12.281 1 58.16 460 TRP A O 1
ATOM 3716 N N . VAL A 1 461 ? -0.796 39.156 13.477 1 61.56 461 VAL A N 1
ATOM 3717 C CA . VAL A 1 461 ? -0.228 38.25 14.477 1 61.56 461 VAL A CA 1
ATOM 3718 C C . VAL A 1 461 ? -0.878 38.5 15.836 1 61.56 461 VAL A C 1
ATOM 3720 O O . VAL A 1 461 ? -1.144 39.625 16.203 1 61.56 461 VAL A O 1
ATOM 3723 N N . VAL A 1 462 ? -1.348 37.406 16.422 1 60.75 462 VAL A N 1
ATOM 3724 C CA . VAL A 1 462 ? -1.902 37.469 17.766 1 60.75 462 VAL A CA 1
ATOM 3725 C C . VAL A 1 462 ? -0.821 37.125 18.797 1 60.75 462 VAL A C 1
ATOM 3727 O O . VAL A 1 462 ? 0.108 36.344 18.484 1 60.75 462 VAL A O 1
ATOM 3730 N N . ASP A 1 463 ? -0.91 37.844 19.938 1 62.31 463 ASP A N 1
ATOM 3731 C CA . ASP A 1 463 ? 0.042 37.562 21 1 62.31 463 ASP A CA 1
ATOM 3732 C C . ASP A 1 463 ? -0.192 36.188 21.609 1 62.31 463 ASP A C 1
ATOM 3734 O O . ASP A 1 463 ? -1.335 35.812 21.844 1 62.31 463 ASP A O 1
ATOM 3738 N N . LEU A 1 464 ? 0.877 35.469 21.828 1 68.5 464 LEU A N 1
ATOM 3739 C CA . LEU A 1 464 ? 0.824 34.125 22.438 1 68.5 464 LEU A CA 1
ATOM 3740 C C . LEU A 1 464 ? 0.132 34.188 23.797 1 68.5 464 LEU A C 1
ATOM 3742 O O . LEU A 1 464 ? -0.506 33.219 24.203 1 68.5 464 LEU A O 1
ATOM 3746 N N . GLU A 1 465 ? 0.348 35.375 24.453 1 60.81 465 GLU A N 1
ATOM 3747 C CA . GLU A 1 465 ? -0.189 35.531 25.812 1 60.81 465 GLU A CA 1
ATOM 3748 C C . GLU A 1 465 ? -1.711 35.406 25.812 1 60.81 465 GLU A C 1
ATOM 3750 O O . GLU A 1 465 ? -2.318 35.156 26.859 1 60.81 465 GLU A O 1
ATOM 3755 N N . ASP A 1 466 ? -2.242 35.438 24.688 1 55.78 466 ASP A N 1
ATOM 3756 C CA . ASP A 1 466 ? -3.693 35.312 24.578 1 55.78 466 ASP A CA 1
ATOM 3757 C C . ASP A 1 466 ? -4.148 33.875 24.641 1 55.78 466 ASP A C 1
ATOM 3759 O O . ASP A 1 466 ? -5.348 33.594 24.656 1 55.78 466 ASP A O 1
ATOM 3763 N N . PHE A 1 467 ? -3.191 33 24.703 1 58.66 467 PHE A N 1
ATOM 3764 C CA . PHE A 1 467 ? -3.5 31.578 24.719 1 58.66 467 PHE A CA 1
ATOM 3765 C C . PHE A 1 467 ? -2.994 30.922 25.984 1 58.66 467 PHE A C 1
ATOM 3767 O O . PHE A 1 467 ? -1.955 31.312 26.531 1 58.66 467 PHE A O 1
ATOM 3774 N N . MET B 1 1 ? -0.34 39.094 59.281 1 22.73 1 MET B N 1
ATOM 3775 C CA . MET B 1 1 ? -0.045 37.875 60.031 1 22.73 1 MET B CA 1
ATOM 3776 C C . MET B 1 1 ? -0.48 36.625 59.25 1 22.73 1 MET B C 1
ATOM 3778 O O . MET B 1 1 ? 0.321 35.719 59.031 1 22.73 1 MET B O 1
ATOM 3782 N N . LYS B 1 2 ? -1.478 35.844 59.812 1 22.28 2 LYS B N 1
ATOM 3783 C CA . LYS B 1 2 ? -1.599 34.469 60.25 1 22.28 2 LYS B CA 1
ATOM 3784 C C . LYS B 1 2 ? -2.125 33.562 59.125 1 22.28 2 LYS B C 1
ATOM 3786 O O . LYS B 1 2 ? -2.52 32.438 59.344 1 22.28 2 LYS B O 1
ATOM 3791 N N . LEU B 1 3 ? -2.771 34.125 58.188 1 24.14 3 LEU B N 1
ATOM 3792 C CA . LEU B 1 3 ? -3.688 33.25 57.438 1 24.14 3 LEU B CA 1
ATOM 3793 C C . LEU B 1 3 ? -2.922 32.188 56.688 1 24.14 3 LEU B C 1
ATOM 3795 O O . LEU B 1 3 ? -2.535 32.406 55.531 1 24.14 3 LEU B O 1
ATOM 3799 N N . PHE B 1 4 ? -1.682 31.641 57.312 1 29.77 4 PHE B N 1
ATOM 3800 C CA . PHE B 1 4 ? -0.843 30.578 56.75 1 29.77 4 PHE B CA 1
ATOM 3801 C C . PHE B 1 4 ? -1.625 29.281 56.625 1 29.77 4 PHE B C 1
ATOM 3803 O O . PHE B 1 4 ? -1.496 28.391 57.469 1 29.77 4 PHE B O 1
ATOM 3810 N N . SER B 1 5 ? -2.957 29.453 56.406 1 26.48 5 SER B N 1
ATOM 3811 C CA . SER B 1 5 ? -3.637 28.188 56.656 1 26.48 5 SER B CA 1
ATOM 3812 C C . SER B 1 5 ? -2.906 27.031 55.969 1 26.48 5 SER B C 1
ATOM 3814 O O . SER B 1 5 ? -2.094 27.25 55.062 1 26.48 5 SER B O 1
ATOM 3816 N N . LYS B 1 6 ? -3.318 25.734 56.344 1 29.91 6 LYS B N 1
ATOM 3817 C CA . LYS B 1 6 ? -2.994 24.312 56.281 1 29.91 6 LYS B CA 1
ATOM 3818 C C . LYS B 1 6 ? -2.992 23.828 54.844 1 29.91 6 LYS B C 1
ATOM 3820 O O . LYS B 1 6 ? -4.023 23.859 54.156 1 29.91 6 LYS B O 1
ATOM 3825 N N . ILE B 1 7 ? -1.903 24.016 54.094 1 29.05 7 ILE B N 1
ATOM 3826 C CA . ILE B 1 7 ? -1.75 23.406 52.781 1 29.05 7 ILE B CA 1
ATOM 3827 C C . ILE B 1 7 ? -1.935 21.891 52.875 1 29.05 7 ILE B C 1
ATOM 3829 O O . ILE B 1 7 ? -1.138 21.203 53.531 1 29.05 7 ILE B O 1
ATOM 3833 N N . SER B 1 8 ? -3.211 21.453 53.188 1 26.95 8 SER B N 1
ATOM 3834 C CA . SER B 1 8 ? -3.393 20.016 53.188 1 26.95 8 SER B CA 1
ATOM 3835 C C . SER B 1 8 ? -2.658 19.344 52.031 1 26.95 8 SER B C 1
ATOM 3837 O O . SER B 1 8 ? -2.711 19.828 50.906 1 26.95 8 SER B O 1
ATOM 3839 N N . VAL B 1 9 ? -1.677 18.578 52.375 1 30.62 9 VAL B N 1
ATOM 3840 C CA . VAL B 1 9 ? -0.908 17.703 51.5 1 30.62 9 VAL B CA 1
ATOM 3841 C C . VAL B 1 9 ? -1.854 16.766 50.719 1 30.62 9 VAL B C 1
ATOM 3843 O O . VAL B 1 9 ? -2.494 15.906 51.344 1 30.62 9 VAL B O 1
ATOM 3846 N N . LEU B 1 10 ? -2.662 17.297 49.781 1 29.52 10 LEU B N 1
ATOM 3847 C CA . LEU B 1 10 ? -3.383 16.312 49 1 29.52 10 LEU B CA 1
ATOM 3848 C C . LEU B 1 10 ? -2.443 15.203 48.531 1 29.52 10 LEU B C 1
ATOM 3850 O O . LEU B 1 10 ? -1.394 15.484 47.938 1 29.52 10 LEU B O 1
ATOM 3854 N N . ALA B 1 11 ? -2.459 14.109 49.219 1 28.09 11 ALA B N 1
ATOM 3855 C CA . ALA B 1 11 ? -1.814 12.875 48.781 1 28.09 11 ALA B CA 1
ATOM 3856 C C . ALA B 1 11 ? -1.981 12.648 47.281 1 28.09 11 ALA B C 1
ATOM 3858 O O . ALA B 1 11 ? -3.105 12.562 46.781 1 28.09 11 ALA B O 1
ATOM 3859 N N . LEU B 1 12 ? -1.093 13.148 46.562 1 29.53 12 LEU B N 1
ATOM 3860 C CA . LEU B 1 12 ? -1.005 12.742 45.188 1 29.53 12 LEU B CA 1
ATOM 3861 C C . LEU B 1 12 ? -1.065 11.227 45.031 1 29.53 12 LEU B C 1
ATOM 3863 O O . LEU B 1 12 ? -0.128 10.523 45.438 1 29.53 12 LEU B O 1
ATOM 3867 N N . ASN B 1 13 ? -2.236 10.641 45.375 1 30.72 13 ASN B N 1
ATOM 3868 C CA . ASN B 1 13 ? -2.279 9.25 44.938 1 30.72 13 ASN B CA 1
ATOM 3869 C C . ASN B 1 13 ? -1.61 9.07 43.562 1 30.72 13 ASN B C 1
ATOM 3871 O O . ASN B 1 13 ? -1.91 9.805 42.625 1 30.72 13 ASN B O 1
ATOM 3875 N N . ALA B 1 14 ? -0.464 8.562 43.562 1 30.62 14 ALA B N 1
ATOM 3876 C CA . ALA B 1 14 ? 0.228 8.086 42.344 1 30.62 14 ALA B CA 1
ATOM 3877 C C . ALA B 1 14 ? -0.731 7.352 41.438 1 30.62 14 ALA B C 1
ATOM 3879 O O . ALA B 1 14 ? -1.103 6.203 41.688 1 30.62 14 ALA B O 1
ATOM 3880 N N . VAL B 1 15 ? -1.724 7.953 40.969 1 32.81 15 VAL B N 1
ATOM 3881 C CA . VAL B 1 15 ? -2.328 7.25 39.844 1 32.81 15 VAL B CA 1
ATOM 3882 C C . VAL B 1 15 ? -1.234 6.66 38.938 1 32.81 15 VAL B C 1
ATOM 3884 O O . VAL B 1 15 ? -0.394 7.395 38.438 1 32.81 15 VAL B O 1
ATOM 3887 N N . SER B 1 16 ? -0.735 5.531 39.281 1 34.19 16 SER B N 1
ATOM 3888 C CA . SER B 1 16 ? 0.035 4.805 38.281 1 34.19 16 SER B CA 1
ATOM 3889 C C . SER B 1 16 ? -0.473 5.098 36.875 1 34.19 16 SER B C 1
ATOM 3891 O O . SER B 1 16 ? -1.58 4.695 36.5 1 34.19 16 SER B O 1
ATOM 3893 N N . LEU B 1 17 ? -0.289 6.215 36.438 1 38.16 17 LEU B N 1
ATOM 3894 C CA . LEU B 1 17 ? -0.47 6.391 35 1 38.16 17 LEU B CA 1
ATOM 3895 C C . LEU B 1 17 ? 0.042 5.172 34.219 1 38.16 17 LEU B C 1
ATOM 3897 O O . LEU B 1 17 ? 1.247 5.039 34 1 38.16 17 LEU B O 1
ATOM 3901 N N . VAL B 1 18 ? -0.419 4.023 34.562 1 40.16 18 VAL B N 1
ATOM 3902 C CA . VAL B 1 18 ? -0.175 2.932 33.625 1 40.16 18 VAL B CA 1
ATOM 3903 C C . VAL B 1 18 ? -0.244 3.449 32.188 1 40.16 18 VAL B C 1
ATOM 3905 O O . VAL B 1 18 ? -1.289 3.932 31.75 1 40.16 18 VAL B O 1
ATOM 3908 N N . LEU B 1 19 ? 0.719 4.074 31.781 1 51.34 19 LEU B N 1
ATOM 3909 C CA . LEU B 1 19 ? 0.819 4.367 30.344 1 51.34 19 LEU B CA 1
ATOM 3910 C C . LEU B 1 19 ? 0.231 3.234 29.516 1 51.34 19 LEU B C 1
ATOM 3912 O O . LEU B 1 19 ? 0.779 2.129 29.484 1 51.34 19 LEU B O 1
ATOM 3916 N N . ALA B 1 20 ? -1.046 3.109 29.453 1 65.88 20 ALA B N 1
ATOM 3917 C CA . ALA B 1 20 ? -1.739 2.086 28.688 1 65.88 20 ALA B CA 1
ATOM 3918 C C . ALA B 1 20 ? -1.08 1.892 27.312 1 65.88 20 ALA B C 1
ATOM 3920 O O . ALA B 1 20 ? -0.645 2.859 26.688 1 65.88 20 ALA B O 1
ATOM 3921 N N . ASP B 1 21 ? -0.713 0.698 27.031 1 84.56 21 ASP B N 1
ATOM 3922 C CA . ASP B 1 21 ? -0.132 0.263 25.766 1 84.56 21 ASP B CA 1
ATOM 3923 C C . ASP B 1 21 ? -1.01 0.68 24.594 1 84.56 21 ASP B C 1
ATOM 3925 O O . ASP B 1 21 ? -2.232 0.763 24.719 1 84.56 21 ASP B O 1
ATOM 3929 N N . LYS B 1 22 ? -0.453 1.246 23.547 1 92.31 22 LYS B N 1
ATOM 3930 C CA . LYS B 1 22 ? -1.167 1.559 22.312 1 92.31 22 LYS B CA 1
ATOM 3931 C C . LYS B 1 22 ? -1.76 0.299 21.688 1 92.31 22 LYS B C 1
ATOM 3933 O O . LYS B 1 22 ? -1.029 -0.634 21.359 1 92.31 22 LYS B O 1
ATOM 3938 N N . PRO B 1 23 ? -3.031 0.267 21.609 1 93.88 23 PRO B N 1
ATOM 3939 C CA . PRO B 1 23 ? -3.646 -0.933 21.031 1 93.88 23 PRO B CA 1
ATOM 3940 C C . PRO B 1 23 ? -3.316 -1.119 19.562 1 93.88 23 PRO B C 1
ATOM 3942 O O . PRO B 1 23 ? -3.361 -2.242 19.047 1 93.88 23 PRO B O 1
ATOM 3945 N N . TYR B 1 24 ? -3.027 -0.114 18.844 1 94.94 24 TYR B N 1
ATOM 3946 C CA . TYR B 1 24 ? -2.707 -0.17 17.422 1 94.94 24 TYR B CA 1
ATOM 3947 C C . TYR B 1 24 ? -1.361 0.485 17.141 1 94.94 24 TYR B C 1
ATOM 3949 O O . TYR B 1 24 ? -1.076 1.574 17.641 1 94.94 24 TYR B O 1
ATOM 3957 N N . SER B 1 25 ? -0.584 -0.174 16.344 1 94.62 25 SER B N 1
ATOM 3958 C CA . SER B 1 25 ? 0.731 0.356 16 1 94.62 25 SER B CA 1
ATOM 3959 C C . SER B 1 25 ? 0.614 1.589 15.109 1 94.62 25 SER B C 1
ATOM 3961 O O . SER B 1 25 ? -0.223 1.63 14.203 1 94.62 25 SER B O 1
ATOM 3963 N N . GLN B 1 26 ? 1.522 2.566 15.352 1 95.56 26 GLN B N 1
ATOM 3964 C CA . GLN B 1 26 ? 1.568 3.764 14.516 1 95.56 26 GLN B CA 1
ATOM 3965 C C . GLN B 1 26 ? 2.646 3.648 13.445 1 95.56 26 GLN B C 1
ATOM 3967 O O . GLN B 1 26 ? 2.83 4.562 12.641 1 95.56 26 GLN B O 1
ATOM 3972 N N . GLU B 1 27 ? 3.271 2.506 13.391 1 94.19 27 GLU B N 1
ATOM 3973 C CA . GLU B 1 27 ? 4.391 2.301 12.477 1 94.19 27 GLU B CA 1
ATOM 3974 C C . GLU B 1 27 ? 3.934 1.637 11.18 1 94.19 27 GLU B C 1
ATOM 3976 O O . GLU B 1 27 ? 2.955 0.887 11.172 1 94.19 27 GLU B O 1
ATOM 3981 N N . ALA B 1 28 ? 4.586 2.018 10.078 1 93.88 28 ALA B N 1
ATOM 3982 C CA . ALA B 1 28 ? 4.438 1.284 8.828 1 93.88 28 ALA B CA 1
ATOM 3983 C C . ALA B 1 28 ? 5.516 0.213 8.688 1 93.88 28 ALA B C 1
ATOM 3985 O O . ALA B 1 28 ? 6.562 0.451 8.078 1 93.88 28 ALA B O 1
ATOM 3986 N N . ARG B 1 29 ? 5.246 -0.946 9.047 1 90.38 29 ARG B N 1
ATOM 3987 C CA . ARG B 1 29 ? 6.27 -1.977 9.172 1 90.38 29 ARG B CA 1
ATOM 3988 C C . ARG B 1 29 ? 6.43 -2.754 7.871 1 90.38 29 ARG B C 1
ATOM 3990 O O . ARG B 1 29 ? 7.512 -3.262 7.574 1 90.38 29 ARG B O 1
ATOM 3997 N N . ASP B 1 30 ? 5.426 -2.836 7.117 1 92.81 30 ASP B N 1
ATOM 3998 C CA . ASP B 1 30 ? 5.465 -3.672 5.922 1 92.81 30 ASP B CA 1
ATOM 3999 C C . ASP B 1 30 ? 6.465 -3.125 4.902 1 92.81 30 ASP B C 1
ATOM 4001 O O . ASP B 1 30 ? 7.168 -3.893 4.242 1 92.81 30 ASP B O 1
ATOM 4005 N N . GLN B 1 31 ? 6.621 -1.812 4.832 1 90.94 31 GLN B N 1
ATOM 4006 C CA . GLN B 1 31 ? 7.445 -1.231 3.777 1 90.94 31 GLN B CA 1
ATOM 4007 C C . GLN B 1 31 ? 8.922 -1.539 4.004 1 90.94 31 GLN B C 1
ATOM 4009 O O . GLN B 1 31 ? 9.711 -1.543 3.057 1 90.94 31 GLN B O 1
ATOM 4014 N N . VAL B 1 32 ? 9.281 -1.862 5.238 1 91.19 32 VAL B N 1
ATOM 4015 C CA . VAL B 1 32 ? 10.695 -2.066 5.523 1 91.19 32 VAL B CA 1
ATOM 4016 C C . VAL B 1 32 ? 11.008 -3.561 5.555 1 91.19 32 VAL B C 1
ATOM 4018 O O . VAL B 1 32 ? 12.141 -3.961 5.816 1 91.19 32 VAL B O 1
ATOM 4021 N N . ASN B 1 33 ? 10 -4.387 5.293 1 95.44 33 ASN B N 1
ATOM 4022 C CA . ASN B 1 33 ? 10.172 -5.828 5.168 1 95.44 33 ASN B CA 1
ATOM 4023 C C . ASN B 1 33 ? 10.672 -6.215 3.781 1 95.44 33 ASN B C 1
ATOM 4025 O O . ASN B 1 33 ? 9.969 -6.027 2.787 1 95.44 33 ASN B O 1
ATOM 4029 N N . ILE B 1 34 ? 11.859 -6.785 3.695 1 96.19 34 ILE B N 1
ATOM 4030 C CA . ILE B 1 34 ? 12.477 -7.039 2.396 1 96.19 34 ILE B CA 1
ATOM 4031 C C . ILE B 1 34 ? 11.648 -8.055 1.619 1 96.19 34 ILE B C 1
ATOM 4033 O O . ILE B 1 34 ? 11.742 -8.133 0.392 1 96.19 34 ILE B O 1
ATOM 4037 N N . LEU B 1 35 ? 10.758 -8.875 2.307 1 96.94 35 LEU B N 1
ATOM 4038 C CA . LEU B 1 35 ? 9.922 -9.836 1.596 1 96.94 35 LEU B CA 1
ATOM 4039 C C . LEU B 1 35 ? 8.891 -9.109 0.733 1 96.94 35 LEU B C 1
ATOM 4041 O O . LEU B 1 35 ? 8.352 -9.695 -0.214 1 96.94 35 LEU B O 1
ATOM 4045 N N . LYS B 1 36 ? 8.641 -7.836 1.099 1 96.62 36 LYS B N 1
ATOM 4046 C CA . LYS B 1 36 ? 7.711 -7.043 0.298 1 96.62 36 LYS B CA 1
ATOM 4047 C C . LYS B 1 36 ? 8.391 -6.5 -0.956 1 96.62 36 LYS B C 1
ATOM 4049 O O . LYS B 1 36 ? 7.738 -5.898 -1.812 1 96.62 36 LYS B O 1
ATOM 4054 N N . HIS B 1 37 ? 9.742 -6.809 -1.13 1 96.81 37 HIS B N 1
ATOM 4055 C CA . HIS B 1 37 ? 10.516 -6.281 -2.248 1 96.81 37 HIS B CA 1
ATOM 4056 C C . HIS B 1 37 ? 11.383 -7.359 -2.877 1 96.81 37 HIS B C 1
ATOM 4058 O O . HIS B 1 37 ? 12.43 -7.059 -3.467 1 96.81 37 HIS B O 1
ATOM 4064 N N . GLN B 1 38 ? 11.008 -8.578 -2.797 1 96.75 38 GLN B N 1
ATOM 4065 C CA . GLN B 1 38 ? 11.859 -9.734 -3.086 1 96.75 38 GLN B CA 1
ATOM 4066 C C . GLN B 1 38 ? 11.867 -10.047 -4.578 1 96.75 38 GLN B C 1
ATOM 4068 O O . GLN B 1 38 ? 12.641 -10.891 -5.035 1 96.75 38 GLN B O 1
ATOM 4073 N N . GLY B 1 39 ? 10.992 -9.453 -5.348 1 95.75 39 GLY B N 1
ATOM 4074 C CA . GLY B 1 39 ? 11.047 -9.516 -6.801 1 95.75 39 GLY B CA 1
ATOM 4075 C C . GLY B 1 39 ? 10.68 -10.883 -7.348 1 95.75 39 GLY B C 1
ATOM 4076 O O . GLY B 1 39 ? 11.133 -11.273 -8.422 1 95.75 39 GLY B O 1
ATOM 4077 N N . GLY B 1 40 ? 9.961 -11.68 -6.582 1 95.62 40 GLY B N 1
ATOM 4078 C CA . GLY B 1 40 ? 9.516 -12.992 -7.043 1 95.62 40 GLY B CA 1
ATOM 4079 C C . GLY B 1 40 ? 10.523 -14.094 -6.762 1 95.62 40 GLY B C 1
ATOM 4080 O O . GLY B 1 40 ? 10.344 -15.227 -7.211 1 95.62 40 GLY B O 1
ATOM 4081 N N . HIS B 1 41 ? 11.594 -13.789 -6.027 1 95.31 41 HIS B N 1
ATOM 4082 C CA . HIS B 1 41 ? 12.641 -14.766 -5.773 1 95.31 41 HIS B CA 1
ATOM 4083 C C . HIS B 1 41 ? 12.617 -15.234 -4.324 1 95.31 41 HIS B C 1
ATOM 4085 O O . HIS B 1 41 ? 13.344 -16.156 -3.955 1 95.31 41 HIS B O 1
ATOM 4091 N N . GLY B 1 42 ? 11.828 -14.625 -3.537 1 95.06 42 GLY B N 1
ATOM 4092 C CA . GLY B 1 42 ? 11.906 -14.875 -2.107 1 95.06 42 GLY B CA 1
ATOM 4093 C C . GLY B 1 42 ? 10.719 -15.664 -1.58 1 95.06 42 GLY B C 1
ATOM 4094 O O . GLY B 1 42 ? 9.844 -16.062 -2.348 1 95.06 42 GLY B O 1
ATOM 4095 N N . PRO B 1 43 ? 10.742 -15.891 -0.266 1 94.75 43 PRO B N 1
ATOM 4096 C CA . PRO B 1 43 ? 9.664 -16.641 0.39 1 94.75 43 PRO B CA 1
ATOM 4097 C C . PRO B 1 43 ? 8.297 -15.984 0.193 1 94.75 43 PRO B C 1
ATOM 4099 O O . PRO B 1 43 ? 8.219 -14.797 -0.142 1 94.75 43 PRO B O 1
ATOM 4102 N N . TYR B 1 44 ? 7.371 -16.828 0.476 1 95.44 44 TYR B N 1
ATOM 4103 C CA . TYR B 1 44 ? 5.984 -16.375 0.439 1 95.44 44 TYR B CA 1
ATOM 4104 C C . TYR B 1 44 ? 5.77 -15.188 1.365 1 95.44 44 TYR B C 1
ATOM 4106 O O . TYR B 1 44 ? 6.332 -15.141 2.463 1 95.44 44 TYR B O 1
ATOM 4114 N N . SER B 1 45 ? 4.984 -14.25 0.898 1 95.81 45 SER B N 1
ATOM 4115 C CA . SER B 1 45 ? 4.504 -13.125 1.699 1 95.81 45 SER B CA 1
ATOM 4116 C C . SER B 1 45 ? 3.09 -12.719 1.292 1 95.81 45 SER B C 1
ATOM 4118 O O . SER B 1 45 ? 2.764 -12.695 0.103 1 95.81 45 SER B O 1
ATOM 4120 N N . ASP B 1 46 ? 2.258 -12.414 2.291 1 96.94 46 ASP B N 1
ATOM 4121 C CA . ASP B 1 46 ? 0.912 -11.93 2.008 1 96.94 46 ASP B CA 1
ATOM 4122 C C . ASP B 1 46 ? 0.952 -10.68 1.135 1 96.94 46 ASP B C 1
ATOM 4124 O O . ASP B 1 46 ? 1.85 -9.844 1.275 1 96.94 46 ASP B O 1
ATOM 4128 N N . HIS B 1 47 ? -0.015 -10.633 0.201 1 97.25 47 HIS B N 1
ATOM 4129 C CA . HIS B 1 47 ? -0.214 -9.359 -0.475 1 97.25 47 HIS B CA 1
ATOM 4130 C C . HIS B 1 47 ? -0.557 -8.258 0.521 1 97.25 47 HIS B C 1
ATOM 4132 O O . HIS B 1 47 ? -1.282 -8.492 1.49 1 97.25 47 HIS B O 1
ATOM 4138 N N . SER B 1 48 ? -0.067 -7.062 0.293 1 94.56 48 SER B N 1
ATOM 4139 C CA . SER B 1 48 ? -0.31 -5.945 1.201 1 94.56 48 SER B CA 1
ATOM 4140 C C . SER B 1 48 ? -1.798 -5.629 1.299 1 94.56 48 SER B C 1
ATOM 4142 O O . SER B 1 48 ? -2.256 -5.07 2.299 1 94.56 48 SER B O 1
ATOM 4144 N N . GLY B 1 49 ? -2.598 -5.926 0.232 1 94.31 49 GLY B N 1
ATOM 4145 C CA . GLY B 1 49 ? -4.047 -5.844 0.223 1 94.31 49 GLY B CA 1
ATOM 4146 C C . GLY B 1 49 ? -4.566 -4.426 0.365 1 94.31 49 GLY B C 1
ATOM 4147 O O . GLY B 1 49 ? -3.826 -3.465 0.153 1 94.31 49 GLY B O 1
ATOM 4148 N N . PHE B 1 50 ? -5.922 -4.281 0.619 1 94.12 50 PHE B N 1
ATOM 4149 C CA . PHE B 1 50 ? -6.621 -3.002 0.673 1 94.12 50 PHE B CA 1
ATOM 4150 C C . PHE B 1 50 ? -7.375 -2.852 1.989 1 94.12 50 PHE B C 1
ATOM 4152 O O . PHE B 1 50 ? -8.141 -1.902 2.166 1 94.12 50 PHE B O 1
ATOM 4159 N N . GLY B 1 51 ? -7.199 -3.84 2.885 1 94.25 51 GLY B N 1
ATOM 4160 C CA . GLY B 1 51 ? -7.922 -3.812 4.145 1 94.25 51 GLY B CA 1
ATOM 4161 C C . GLY B 1 51 ? -9.273 -4.496 4.07 1 94.25 51 GLY B C 1
ATOM 4162 O O . GLY B 1 51 ? -10.133 -4.285 4.934 1 94.25 51 GLY B O 1
ATOM 4163 N N . ILE B 1 52 ? -9.547 -5.234 3.033 1 96.19 52 ILE B N 1
ATOM 4164 C CA . ILE B 1 52 ? -10.797 -5.965 2.863 1 96.19 52 ILE B CA 1
ATOM 4165 C C . ILE B 1 52 ? -10.742 -7.273 3.645 1 96.19 52 ILE B C 1
ATOM 4167 O O . ILE B 1 52 ? -9.719 -7.965 3.637 1 96.19 52 ILE B O 1
ATOM 4171 N N . ASP B 1 53 ? -11.789 -7.562 4.312 1 95.31 53 ASP B N 1
ATOM 4172 C CA . ASP B 1 53 ? -11.891 -8.836 5.023 1 95.31 53 ASP B CA 1
ATOM 4173 C C . ASP B 1 53 ? -11.828 -10.016 4.055 1 95.31 53 ASP B C 1
ATOM 4175 O O . ASP B 1 53 ? -12.594 -10.07 3.088 1 95.31 53 ASP B O 1
ATOM 4179 N N . ASN B 1 54 ? -10.891 -10.891 4.32 1 95.69 54 ASN B N 1
ATOM 4180 C CA . ASN B 1 54 ? -10.789 -11.992 3.373 1 95.69 54 ASN B CA 1
ATOM 4181 C C . ASN B 1 54 ? -11.711 -13.148 3.752 1 95.69 54 ASN B C 1
ATOM 4183 O O . ASN B 1 54 ? -11.766 -14.156 3.049 1 95.69 54 ASN B O 1
ATOM 4187 N N . ARG B 1 55 ? -12.547 -13.086 4.898 1 95.62 55 ARG B N 1
ATOM 4188 C CA . ARG B 1 55 ? -13.578 -14.07 5.211 1 95.62 55 ARG B CA 1
ATOM 4189 C C . ARG B 1 55 ? -14.734 -13.984 4.219 1 95.62 55 ARG B C 1
ATOM 4191 O O . ARG B 1 55 ? -14.969 -12.93 3.619 1 95.62 55 ARG B O 1
ATOM 4198 N N . THR B 1 56 ? -15.367 -15.039 4.02 1 96.88 56 THR B N 1
ATOM 4199 C CA . THR B 1 56 ? -16.562 -15.023 3.186 1 96.88 56 THR B CA 1
ATOM 4200 C C . THR B 1 56 ? -17.625 -14.109 3.787 1 96.88 56 THR B C 1
ATOM 4202 O O . THR B 1 56 ? -17.906 -14.172 4.988 1 96.88 56 THR B O 1
ATOM 4205 N N . PRO B 1 57 ? -18.156 -13.234 2.971 1 93.5 57 PRO B N 1
ATOM 4206 C CA . PRO B 1 57 ? -19.188 -12.359 3.521 1 93.5 57 PRO B CA 1
ATOM 4207 C C . PRO B 1 57 ? -20.328 -13.141 4.176 1 93.5 57 PRO B C 1
ATOM 4209 O O . PRO B 1 57 ? -20.641 -14.258 3.76 1 93.5 57 PRO B O 1
ATOM 4212 N N . GLU B 1 58 ? -20.953 -12.68 5.234 1 86.94 58 GLU B N 1
ATOM 4213 C CA . GLU B 1 58 ? -21.891 -13.359 6.121 1 86.94 58 GLU B CA 1
ATOM 4214 C C . GLU B 1 58 ? -23.047 -13.977 5.336 1 86.94 58 GLU B C 1
ATOM 4216 O O . GLU B 1 58 ? -23.5 -15.078 5.648 1 86.94 58 GLU B O 1
ATOM 4221 N N . ASN B 1 59 ? -23.609 -13.445 4.383 1 90.56 59 ASN B N 1
ATOM 4222 C CA . ASN B 1 59 ? -24.766 -13.984 3.678 1 90.56 59 ASN B CA 1
ATOM 4223 C C . ASN B 1 59 ? -24.344 -14.773 2.439 1 90.56 59 ASN B C 1
ATOM 4225 O O . ASN B 1 59 ? -25.172 -15.078 1.583 1 90.56 59 ASN B O 1
ATOM 4229 N N . CYS B 1 60 ? -23.078 -15.148 2.428 1 96.75 60 CYS B N 1
ATOM 4230 C CA . CYS B 1 60 ? -22.562 -15.852 1.258 1 96.75 60 CYS B CA 1
ATOM 4231 C C . CYS B 1 60 ? -21.891 -17.156 1.657 1 96.75 60 CYS B C 1
ATOM 4233 O O . CYS B 1 60 ? -21.484 -17.328 2.811 1 96.75 60 CYS B O 1
ATOM 4235 N N . VAL B 1 61 ? -21.875 -18.109 0.73 1 96.81 61 VAL B N 1
ATOM 4236 C CA . VAL B 1 61 ? -21.109 -19.344 0.85 1 96.81 61 VAL B CA 1
ATOM 4237 C C . VAL B 1 61 ? -20.312 -19.578 -0.427 1 96.81 61 VAL B C 1
ATOM 4239 O O . VAL B 1 61 ? -20.828 -19.391 -1.533 1 96.81 61 VAL B O 1
ATOM 4242 N N . VAL B 1 62 ? -19.047 -19.922 -0.253 1 97.5 62 VAL B N 1
ATOM 4243 C CA . VAL B 1 62 ? -18.266 -20.328 -1.42 1 97.5 62 VAL B CA 1
ATOM 4244 C C . VAL B 1 62 ? -18.75 -21.688 -1.918 1 97.5 62 VAL B C 1
ATOM 4246 O O . VAL B 1 62 ? -18.734 -22.672 -1.173 1 97.5 62 VAL B O 1
ATOM 4249 N N . ASP B 1 63 ? -19.188 -21.75 -3.182 1 96.12 63 ASP B N 1
ATOM 4250 C CA . ASP B 1 63 ? -19.703 -23.016 -3.668 1 96.12 63 ASP B CA 1
ATOM 4251 C C . ASP B 1 63 ? -18.797 -23.625 -4.73 1 96.12 63 ASP B C 1
ATOM 4253 O O . ASP B 1 63 ? -19.016 -24.734 -5.191 1 96.12 63 ASP B O 1
ATOM 4257 N N . GLN B 1 64 ? -17.781 -22.891 -5.094 1 96.5 64 GLN B N 1
ATOM 4258 C CA . GLN B 1 64 ? -16.75 -23.375 -6.012 1 96.5 64 GLN B CA 1
ATOM 4259 C C . GLN B 1 64 ? -15.453 -22.578 -5.852 1 96.5 64 GLN B C 1
ATOM 4261 O O . GLN B 1 64 ? -15.484 -21.375 -5.582 1 96.5 64 GLN B O 1
ATOM 4266 N N . VAL B 1 65 ? -14.297 -23.234 -6.027 1 97.12 65 VAL B N 1
ATOM 4267 C CA . VAL B 1 65 ? -13.031 -22.516 -5.938 1 97.12 65 VAL B CA 1
ATOM 4268 C C . VAL B 1 65 ? -12.055 -23.047 -6.988 1 97.12 65 VAL B C 1
ATOM 4270 O O . VAL B 1 65 ? -12 -24.25 -7.23 1 97.12 65 VAL B O 1
ATOM 4273 N N . GLN B 1 66 ? -11.453 -22.172 -7.699 1 97.12 66 GLN B N 1
ATOM 4274 C CA . GLN B 1 66 ? -10.297 -22.438 -8.555 1 97.12 66 GLN B CA 1
ATOM 4275 C C . GLN B 1 66 ? -9.016 -21.875 -7.949 1 97.12 66 GLN B C 1
ATOM 4277 O O . GLN B 1 66 ? -8.953 -20.688 -7.617 1 97.12 66 GLN B O 1
ATOM 4282 N N . PHE B 1 67 ? -8.039 -22.719 -7.758 1 94.81 67 PHE B N 1
ATOM 4283 C CA . PHE B 1 67 ? -6.82 -22.359 -7.039 1 94.81 67 PHE B CA 1
ATOM 4284 C C . PHE B 1 67 ? -5.59 -22.578 -7.914 1 94.81 67 PHE B C 1
ATOM 4286 O O . PHE B 1 67 ? -5.461 -23.609 -8.57 1 94.81 67 PHE B O 1
ATOM 4293 N N . LEU B 1 68 ? -4.699 -21.531 -8.039 1 88.75 68 LEU B N 1
ATOM 4294 C CA . LEU B 1 68 ? -3.443 -21.562 -8.781 1 88.75 68 LEU B CA 1
ATOM 4295 C C . LEU B 1 68 ? -2.26 -21.297 -7.855 1 88.75 68 LEU B C 1
ATOM 4297 O O . LEU B 1 68 ? -2.303 -20.391 -7.031 1 88.75 68 LEU B O 1
ATOM 4301 N N . ARG B 1 69 ? -1.126 -22.125 -8.078 1 82.69 69 ARG B N 1
ATOM 4302 C CA . ARG B 1 69 ? -0.026 -22 -7.125 1 82.69 69 ARG B CA 1
ATOM 4303 C C . ARG B 1 69 ? 1.318 -22.234 -7.809 1 82.69 69 ARG B C 1
ATOM 4305 O O . ARG B 1 69 ? 1.393 -22.938 -8.82 1 82.69 69 ARG B O 1
ATOM 4312 N N . HIS B 1 70 ? 2.326 -21.594 -7.246 1 80.25 70 HIS B N 1
ATOM 4313 C CA . HIS B 1 70 ? 3.738 -21.859 -7.496 1 80.25 70 HIS B CA 1
ATOM 4314 C C . HIS B 1 70 ? 4.512 -22 -6.188 1 80.25 70 HIS B C 1
ATOM 4316 O O . HIS B 1 70 ? 4.238 -21.281 -5.219 1 80.25 70 HIS B O 1
ATOM 4322 N N . GLY B 1 71 ? 5.438 -23.047 -6.055 1 78.94 71 GLY B N 1
ATOM 4323 C CA . GLY B 1 71 ? 6.145 -23.281 -4.805 1 78.94 71 GLY B CA 1
ATOM 4324 C C . GLY B 1 71 ? 7.531 -22.672 -4.773 1 78.94 71 GLY B C 1
ATOM 4325 O O . GLY B 1 71 ? 8.039 -22.203 -5.801 1 78.94 71 GLY B O 1
ATOM 4326 N N . GLU B 1 72 ? 8.203 -22.688 -3.52 1 79 72 GLU B N 1
ATOM 4327 C CA . GLU B 1 72 ? 9.562 -22.203 -3.297 1 79 72 GLU B CA 1
ATOM 4328 C C . GLU B 1 72 ? 10.594 -23.156 -3.877 1 79 72 GLU B C 1
ATOM 4330 O O . GLU B 1 72 ? 10.414 -24.375 -3.814 1 79 72 GLU B O 1
ATOM 4335 N N . ARG B 1 73 ? 11.711 -22.562 -4.383 1 82.88 73 ARG B N 1
ATOM 4336 C CA . ARG B 1 73 ? 12.68 -23.438 -5.031 1 82.88 73 ARG B CA 1
ATOM 4337 C C . ARG B 1 73 ? 14.094 -22.891 -4.906 1 82.88 73 ARG B C 1
ATOM 4339 O O . ARG B 1 73 ? 14.289 -21.766 -4.43 1 82.88 73 ARG B O 1
ATOM 4346 N N . TYR B 1 74 ? 15.016 -23.719 -5.25 1 86.94 74 TYR B N 1
ATOM 4347 C CA . TYR B 1 74 ? 16.406 -23.344 -5.484 1 86.94 74 TYR B CA 1
ATOM 4348 C C . TYR B 1 74 ? 16.531 -22.531 -6.77 1 86.94 74 TYR B C 1
ATOM 4350 O O . TYR B 1 74 ? 15.586 -22.438 -7.551 1 86.94 74 TYR B O 1
ATOM 4358 N N . PRO B 1 75 ? 17.703 -21.875 -6.887 1 91 75 PRO B N 1
ATOM 4359 C CA . PRO B 1 75 ? 17.922 -21.156 -8.148 1 91 75 PRO B CA 1
ATOM 4360 C C . PRO B 1 75 ? 17.875 -22.078 -9.367 1 91 75 PRO B C 1
ATOM 4362 O O . PRO B 1 75 ? 18.031 -23.297 -9.227 1 91 75 PRO B O 1
ATOM 4365 N N . THR B 1 76 ? 17.625 -21.469 -10.508 1 91.12 76 THR B N 1
ATOM 4366 C CA . THR B 1 76 ? 17.781 -22.203 -11.758 1 91.12 76 THR B CA 1
ATOM 4367 C C . THR B 1 76 ? 19.266 -22.5 -12.023 1 91.12 76 THR B C 1
ATOM 4369 O O . THR B 1 76 ? 20.141 -21.922 -11.391 1 91.12 76 THR B O 1
ATOM 4372 N N . PHE B 1 77 ? 19.5 -23.375 -12.984 1 91.94 77 PHE B N 1
ATOM 4373 C CA . PHE B 1 77 ? 20.875 -23.75 -13.344 1 91.94 77 PHE B CA 1
ATOM 4374 C C . PHE B 1 77 ? 21.656 -22.516 -13.805 1 91.94 77 PHE B C 1
ATOM 4376 O O . PHE B 1 77 ? 22.75 -22.25 -13.305 1 91.94 77 PHE B O 1
ATOM 4383 N N . ASP B 1 78 ? 21.062 -21.75 -14.633 1 92.75 78 ASP B N 1
ATOM 4384 C CA . ASP B 1 78 ? 21.75 -20.594 -15.203 1 92.75 78 ASP B CA 1
ATOM 4385 C C . ASP B 1 78 ? 22.125 -19.594 -14.109 1 92.75 78 ASP B C 1
ATOM 4387 O O . ASP B 1 78 ? 23.266 -19.141 -14.055 1 92.75 78 ASP B O 1
ATOM 4391 N N . LEU B 1 79 ? 21.203 -19.297 -13.297 1 94.56 79 LEU B N 1
ATOM 4392 C CA . LEU B 1 79 ? 21.453 -18.344 -12.219 1 94.56 79 LEU B CA 1
ATOM 4393 C C . LEU B 1 79 ? 22.469 -18.906 -11.227 1 94.56 79 LEU B C 1
ATOM 4395 O O . LEU B 1 79 ? 23.375 -18.188 -10.797 1 94.56 79 LEU B O 1
ATOM 4399 N N . GLY B 1 80 ? 22.312 -20.188 -10.875 1 96 80 GLY B N 1
ATOM 4400 C CA . GLY B 1 80 ? 23.25 -20.812 -9.961 1 96 80 GLY B CA 1
ATOM 4401 C C . GLY B 1 80 ? 24.688 -20.781 -10.453 1 96 80 GLY B C 1
ATOM 4402 O O . GLY B 1 80 ? 25.594 -20.438 -9.703 1 96 80 GLY B O 1
ATOM 4403 N N . PHE B 1 81 ? 24.875 -21.094 -11.695 1 95.69 81 PHE B N 1
ATOM 4404 C CA . PHE B 1 81 ? 26.219 -21.109 -12.266 1 95.69 81 PHE B CA 1
ATOM 4405 C C . PHE B 1 81 ? 26.781 -19.688 -12.328 1 95.69 81 PHE B C 1
ATOM 4407 O O . PHE B 1 81 ? 27.969 -19.484 -12.039 1 95.69 81 PHE B O 1
ATOM 4414 N N . ALA B 1 82 ? 25.969 -18.766 -12.688 1 96.12 82 ALA B N 1
ATOM 4415 C CA . ALA B 1 82 ? 26.422 -17.375 -12.734 1 96.12 82 ALA B CA 1
ATOM 4416 C C . ALA B 1 82 ? 26.875 -16.906 -11.352 1 96.12 82 ALA B C 1
ATOM 4418 O O . ALA B 1 82 ? 27.922 -16.266 -11.227 1 96.12 82 ALA B O 1
ATOM 4419 N N . LEU B 1 83 ? 26.141 -17.25 -10.375 1 97.44 83 LEU B N 1
ATOM 4420 C CA . LEU B 1 83 ? 26.453 -16.859 -9 1 97.44 83 LEU B CA 1
ATOM 4421 C C . LEU B 1 83 ? 27.719 -17.531 -8.523 1 97.44 83 LEU B C 1
ATOM 4423 O O . LEU B 1 83 ? 28.578 -16.891 -7.902 1 97.44 83 LEU B O 1
ATOM 4427 N N . SER B 1 84 ? 27.844 -18.828 -8.805 1 95.94 84 SER B N 1
ATOM 4428 C CA . SER B 1 84 ? 29.031 -19.562 -8.414 1 95.94 84 SER B CA 1
ATOM 4429 C C . SER B 1 84 ? 30.281 -18.969 -9.062 1 95.94 84 SER B C 1
ATOM 4431 O O . SER B 1 84 ? 31.312 -18.812 -8.406 1 95.94 84 SER B O 1
ATOM 4433 N N . LYS B 1 85 ? 30.141 -18.688 -10.336 1 95.81 85 LYS B N 1
ATOM 4434 C CA . LYS B 1 85 ? 31.266 -18.094 -11.055 1 95.81 85 LYS B CA 1
ATOM 4435 C C . LYS B 1 85 ? 31.641 -16.75 -10.445 1 95.81 85 LYS B C 1
ATOM 4437 O O . LYS B 1 85 ? 32.844 -16.453 -10.273 1 95.81 85 LYS B O 1
ATOM 4442 N N . PHE B 1 86 ? 30.719 -15.938 -10.148 1 96.81 86 PHE B N 1
ATOM 4443 C CA . PHE B 1 86 ? 30.969 -14.625 -9.57 1 96.81 86 PHE B CA 1
ATOM 4444 C C . PHE B 1 86 ? 31.656 -14.75 -8.219 1 96.81 86 PHE B C 1
ATOM 4446 O O . PHE B 1 86 ? 32.656 -14.07 -7.945 1 96.81 86 PHE B O 1
ATOM 4453 N N . LEU B 1 87 ? 31.109 -15.625 -7.32 1 96.06 87 LEU B N 1
ATOM 4454 C CA . LEU B 1 87 ? 31.609 -15.766 -5.953 1 96.06 87 LEU B CA 1
ATOM 4455 C C . LEU B 1 87 ? 33 -16.375 -5.945 1 96.06 87 LEU B C 1
ATOM 4457 O O . LEU B 1 87 ? 33.781 -16.172 -4.996 1 96.06 87 LEU B O 1
ATOM 4461 N N . TYR B 1 88 ? 33.312 -17.078 -6.98 1 94.62 88 TYR B N 1
ATOM 4462 C CA . TYR B 1 88 ? 34.625 -17.703 -7.09 1 94.62 88 TYR B CA 1
ATOM 4463 C C . TYR B 1 88 ? 35.719 -16.656 -7.117 1 94.62 88 TYR B C 1
ATOM 4465 O O . TYR B 1 88 ? 36.844 -16.906 -6.691 1 94.62 88 TYR B O 1
ATOM 4473 N N . GLN B 1 89 ? 35.375 -15.453 -7.504 1 94.75 89 GLN B N 1
ATOM 4474 C CA . GLN B 1 89 ? 36.375 -14.375 -7.594 1 94.75 89 GLN B CA 1
ATOM 4475 C C . GLN B 1 89 ? 36.938 -14.031 -6.219 1 94.75 89 GLN B C 1
ATOM 4477 O O . GLN B 1 89 ? 38.031 -13.469 -6.113 1 94.75 89 GLN B O 1
ATOM 4482 N N . PHE B 1 90 ? 36.219 -14.359 -5.207 1 95.12 90 PHE B N 1
ATOM 4483 C CA . PHE B 1 90 ? 36.594 -13.961 -3.859 1 95.12 90 PHE B CA 1
ATOM 4484 C C . PHE B 1 90 ? 37.344 -15.086 -3.152 1 95.12 90 PHE B C 1
ATOM 4486 O O . PHE B 1 90 ? 38.031 -14.859 -2.146 1 95.12 90 PHE B O 1
ATOM 4493 N N . LYS B 1 91 ? 37.219 -16.266 -3.561 1 89.38 91 LYS B N 1
ATOM 4494 C CA . LYS B 1 91 ? 37.75 -17.422 -2.871 1 89.38 91 LYS B CA 1
ATOM 4495 C C . LYS B 1 91 ? 39.281 -17.328 -2.746 1 89.38 91 LYS B C 1
ATOM 4497 O O . LYS B 1 91 ? 39.969 -17.234 -3.752 1 89.38 91 LYS B O 1
ATOM 4502 N N . ASP B 1 92 ? 39.75 -17.344 -1.494 1 86.56 92 ASP B N 1
ATOM 4503 C CA . ASP B 1 92 ? 41.156 -17.391 -1.109 1 86.56 92 ASP B CA 1
ATOM 4504 C C . ASP B 1 92 ? 41.875 -16.141 -1.573 1 86.56 92 ASP B C 1
ATOM 4506 O O . ASP B 1 92 ? 43.062 -16.203 -1.901 1 86.56 92 ASP B O 1
ATOM 4510 N N . LYS B 1 93 ? 41.281 -15 -1.758 1 91.38 93 LYS B N 1
ATOM 4511 C CA . LYS B 1 93 ? 41.938 -13.789 -2.246 1 91.38 93 LYS B CA 1
ATOM 4512 C C . LYS B 1 93 ? 41.781 -12.641 -1.263 1 91.38 93 LYS B C 1
ATOM 4514 O O . LYS B 1 93 ? 42.469 -11.617 -1.368 1 91.38 93 LYS B O 1
ATOM 4519 N N . ASN B 1 94 ? 40.938 -12.773 -0.303 1 92.38 94 ASN B N 1
ATOM 4520 C CA . ASN B 1 94 ? 40.688 -11.773 0.729 1 92.38 94 ASN B CA 1
ATOM 4521 C C . ASN B 1 94 ? 40.469 -10.383 0.127 1 92.38 94 ASN B C 1
ATOM 4523 O O . ASN B 1 94 ? 41.094 -9.414 0.557 1 92.38 94 ASN B O 1
ATOM 4527 N N . LEU B 1 95 ? 39.656 -10.312 -0.925 1 94.06 95 LEU B N 1
ATOM 4528 C CA . LEU B 1 95 ? 39.406 -9.078 -1.669 1 94.06 95 LEU B CA 1
ATOM 4529 C C . LEU B 1 95 ? 38.312 -8.258 -1.01 1 94.06 95 LEU B C 1
ATOM 4531 O O . LEU B 1 95 ? 38.344 -7.027 -1.042 1 94.06 95 LEU B O 1
ATOM 4535 N N . ALA B 1 96 ? 37.312 -8.883 -0.474 1 95.75 96 ALA B N 1
ATOM 4536 C CA . ALA B 1 96 ? 36.156 -8.195 0.091 1 95.75 96 ALA B CA 1
ATOM 4537 C C . ALA B 1 96 ? 36.438 -7.68 1.494 1 95.75 96 ALA B C 1
ATOM 4539 O O . ALA B 1 96 ? 37.094 -8.367 2.295 1 95.75 96 ALA B O 1
ATOM 4540 N N . LYS B 1 97 ? 36 -6.504 1.773 1 94.94 97 LYS B N 1
ATOM 4541 C CA . LYS B 1 97 ? 36.281 -5.836 3.041 1 94.94 97 LYS B CA 1
ATOM 4542 C C . LYS B 1 97 ? 35 -5.359 3.705 1 94.94 97 LYS B C 1
ATOM 4544 O O . LYS B 1 97 ? 33.906 -5.477 3.129 1 94.94 97 LYS B O 1
ATOM 4549 N N . ASN B 1 98 ? 35.094 -4.934 4.996 1 93.81 98 ASN B N 1
ATOM 4550 C CA . ASN B 1 98 ? 34 -4.34 5.758 1 93.81 98 ASN B CA 1
ATOM 4551 C C . ASN B 1 98 ? 32.781 -5.27 5.816 1 93.81 98 ASN B C 1
ATOM 4553 O O . ASN B 1 98 ? 32.906 -6.438 6.184 1 93.81 98 ASN B O 1
ATOM 4557 N N . LYS B 1 99 ? 31.641 -4.738 5.41 1 93.38 99 LYS B N 1
ATOM 4558 C CA . LYS B 1 99 ? 30.406 -5.504 5.523 1 93.38 99 LYS B CA 1
ATOM 4559 C C . LYS B 1 99 ? 30.406 -6.695 4.57 1 93.38 99 LYS B C 1
ATOM 4561 O O . LYS B 1 99 ? 29.609 -7.621 4.723 1 93.38 99 LYS B O 1
ATOM 4566 N N . LEU B 1 100 ? 31.359 -6.723 3.594 1 96.31 100 LEU B N 1
ATOM 4567 C CA . LEU B 1 100 ? 31.391 -7.773 2.584 1 96.31 100 LEU B CA 1
ATOM 4568 C C . LEU B 1 100 ? 32.5 -8.773 2.871 1 96.31 100 LEU B C 1
ATOM 4570 O O . LEU B 1 100 ? 32.75 -9.695 2.092 1 96.31 100 LEU B O 1
ATOM 4574 N N . GLU B 1 101 ? 33.156 -8.656 4.004 1 95.38 101 GLU B N 1
ATOM 4575 C CA . GLU B 1 101 ? 34.281 -9.523 4.332 1 95.38 101 GLU B CA 1
ATOM 4576 C C . GLU B 1 101 ? 33.875 -11 4.277 1 95.38 101 GLU B C 1
ATOM 4578 O O . GLU B 1 101 ? 34.688 -11.852 3.914 1 95.38 101 GLU B O 1
ATOM 4583 N N . PHE B 1 102 ? 32.656 -11.297 4.562 1 95.06 102 PHE B N 1
ATOM 4584 C CA . PHE B 1 102 ? 32.156 -12.664 4.598 1 95.06 102 PHE B CA 1
ATOM 4585 C C . PHE B 1 102 ? 32.219 -13.305 3.215 1 95.06 102 PHE B C 1
ATOM 4587 O O . PHE B 1 102 ? 32.281 -14.531 3.094 1 95.06 102 PHE B O 1
ATOM 4594 N N . LEU B 1 103 ? 32.25 -12.516 2.143 1 96 103 LEU B N 1
ATOM 4595 C CA . LEU B 1 103 ? 32.281 -13.039 0.782 1 96 103 LEU B CA 1
ATOM 4596 C C . LEU B 1 103 ? 33.562 -13.852 0.533 1 96 103 LEU B C 1
ATOM 4598 O O . LEU B 1 103 ? 33.562 -14.727 -0.337 1 96 103 LEU B O 1
ATOM 4602 N N . ASN B 1 104 ? 34.562 -13.617 1.286 1 95.31 104 ASN B N 1
ATOM 4603 C CA . ASN B 1 104 ? 35.844 -14.273 1.097 1 95.31 104 ASN B CA 1
ATOM 4604 C C . ASN B 1 104 ? 35.781 -15.75 1.451 1 95.31 104 ASN B C 1
ATOM 4606 O O . ASN B 1 104 ? 36.656 -16.531 1.034 1 95.31 104 ASN B O 1
ATOM 4610 N N . THR B 1 105 ? 34.719 -16.125 2.178 1 93.44 105 THR B N 1
ATOM 4611 C CA . THR B 1 105 ? 34.594 -17.516 2.586 1 93.44 105 THR B CA 1
ATOM 4612 C C . THR B 1 105 ? 33.125 -17.984 2.426 1 93.44 105 THR B C 1
ATOM 4614 O O . THR B 1 105 ? 32.75 -19.031 2.951 1 93.44 105 THR B O 1
ATOM 4617 N N . TYR B 1 106 ? 32.406 -17.172 1.757 1 93.12 106 TYR B N 1
ATOM 4618 C CA . TYR B 1 106 ? 30.953 -17.375 1.701 1 93.12 106 TYR B CA 1
ATOM 4619 C C . TYR B 1 106 ? 30.625 -18.609 0.867 1 93.12 106 TYR B C 1
ATOM 4621 O O . TYR B 1 106 ? 31.062 -18.734 -0.276 1 93.12 106 TYR B O 1
ATOM 4629 N N . GLU B 1 107 ? 29.891 -19.531 1.44 1 91.62 107 GLU B N 1
ATOM 4630 C CA . GLU B 1 107 ? 29.281 -20.688 0.777 1 91.62 107 GLU B CA 1
ATOM 4631 C C . GLU B 1 107 ? 27.766 -20.719 1.02 1 91.62 107 GLU B C 1
ATOM 4633 O O . GLU B 1 107 ? 27.328 -21 2.133 1 91.62 107 GLU B O 1
ATOM 4638 N N . SER B 1 108 ? 27.094 -20.469 -0.034 1 93.5 108 SER B N 1
ATOM 4639 C CA . SER B 1 108 ? 25.641 -20.469 0.099 1 93.5 108 SER B CA 1
ATOM 4640 C C . SER B 1 108 ? 25.062 -21.859 -0.064 1 93.5 108 SER B C 1
ATOM 4642 O O . SER B 1 108 ? 25.328 -22.547 -1.06 1 93.5 108 SER B O 1
ATOM 4644 N N . PRO B 1 109 ? 24.25 -22.25 0.841 1 90.19 109 PRO B N 1
ATOM 4645 C CA . PRO B 1 109 ? 23.562 -23.531 0.673 1 90.19 109 PRO B CA 1
ATOM 4646 C C . PRO B 1 109 ? 22.641 -23.562 -0.542 1 90.19 109 PRO B C 1
ATOM 4648 O O . PRO B 1 109 ? 22.328 -24.641 -1.06 1 90.19 109 PRO B O 1
AT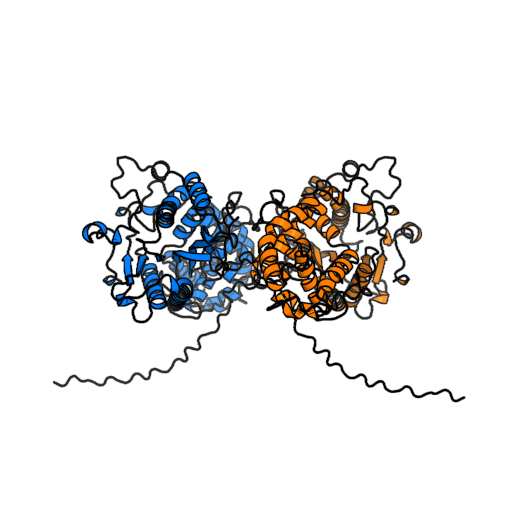OM 4651 N N . ALA B 1 110 ? 22.234 -22.438 -0.988 1 94.25 110 ALA B N 1
ATOM 4652 C CA . ALA B 1 110 ? 21.328 -22.344 -2.137 1 94.25 110 ALA B CA 1
ATOM 4653 C C . ALA B 1 110 ? 22.062 -22.688 -3.432 1 94.25 110 ALA B C 1
ATOM 4655 O O . ALA B 1 110 ? 21.438 -22.938 -4.465 1 94.25 110 ALA B O 1
ATOM 4656 N N . LEU B 1 111 ? 23.375 -22.75 -3.332 1 95.44 111 LEU B N 1
ATOM 4657 C CA . LEU B 1 111 ? 24.141 -22.953 -4.551 1 95.44 111 LEU B CA 1
ATOM 4658 C C . LEU B 1 111 ? 24.641 -24.391 -4.625 1 95.44 111 LEU B C 1
ATOM 4660 O O . LEU B 1 111 ? 25.672 -24.672 -5.266 1 95.44 111 LEU B O 1
ATOM 4664 N N . ASP B 1 112 ? 23.969 -25.266 -3.988 1 92.75 112 ASP B N 1
ATOM 4665 C CA . ASP B 1 112 ? 24.219 -26.688 -4.203 1 92.75 112 ASP B CA 1
ATOM 4666 C C . ASP B 1 112 ? 23.656 -27.141 -5.551 1 92.75 112 ASP B C 1
ATOM 4668 O O . ASP B 1 112 ? 22.438 -27.25 -5.73 1 92.75 112 ASP B O 1
ATOM 4672 N N . GLU B 1 113 ? 24.516 -27.516 -6.441 1 92 113 GLU B N 1
ATOM 4673 C CA . GLU B 1 113 ? 24.156 -27.828 -7.82 1 92 113 GLU B CA 1
ATOM 4674 C C . GLU B 1 113 ? 23.219 -29.031 -7.891 1 92 113 GLU B C 1
ATOM 4676 O O . GLU B 1 113 ? 22.438 -29.156 -8.836 1 92 113 GLU B O 1
ATOM 4681 N N . ASN B 1 114 ? 23.266 -29.812 -6.871 1 91.06 114 ASN B N 1
ATOM 4682 C CA . ASN B 1 114 ? 22.422 -31.016 -6.852 1 91.06 114 ASN B CA 1
ATOM 4683 C C . ASN B 1 114 ? 20.953 -30.656 -6.594 1 91.06 114 ASN B C 1
ATOM 4685 O O . ASN B 1 114 ? 20.062 -31.484 -6.82 1 91.06 114 ASN B O 1
ATOM 4689 N N . ASN B 1 115 ? 20.75 -29.453 -6.184 1 91.44 115 ASN B N 1
ATOM 4690 C CA . ASN B 1 115 ? 19.391 -29.078 -5.781 1 91.44 115 ASN B CA 1
ATOM 4691 C C . ASN B 1 115 ? 18.812 -28 -6.691 1 91.44 115 ASN B C 1
ATOM 4693 O O . ASN B 1 115 ? 17.672 -27.578 -6.52 1 91.44 115 ASN B O 1
ATOM 4697 N N . TYR B 1 116 ? 19.531 -27.578 -7.672 1 91.75 116 TYR B N 1
ATOM 4698 C CA . TYR B 1 116 ? 19.031 -26.516 -8.531 1 91.75 116 TYR B CA 1
ATOM 4699 C C . TYR B 1 116 ? 17.641 -26.875 -9.078 1 91.75 116 TYR B C 1
ATOM 4701 O O . TYR B 1 116 ? 17.375 -28.031 -9.406 1 91.75 116 TYR B O 1
ATOM 4709 N N . GLU B 1 117 ? 16.766 -25.875 -9.094 1 89.69 117 GLU B N 1
ATOM 4710 C CA . GLU B 1 117 ? 15.414 -25.891 -9.656 1 89.69 117 GLU B CA 1
ATOM 4711 C C . GLU B 1 117 ? 14.469 -26.719 -8.797 1 89.69 117 GLU B C 1
ATOM 4713 O O . GLU B 1 117 ? 13.258 -26.703 -9 1 89.69 117 GLU B O 1
ATOM 4718 N N . GLN B 1 118 ? 15 -27.375 -7.777 1 89 118 GLN B N 1
ATOM 4719 C CA . GLN B 1 118 ? 14.156 -28.219 -6.93 1 89 118 GLN B CA 1
ATOM 4720 C C . GLN B 1 118 ? 13.453 -27.391 -5.859 1 89 118 GLN B C 1
ATOM 4722 O O . GLN B 1 118 ? 13.883 -26.281 -5.543 1 89 118 GLN B O 1
ATOM 4727 N N . GLN B 1 119 ? 12.352 -27.953 -5.457 1 89.44 119 GLN B N 1
ATOM 4728 C CA . GLN B 1 119 ? 11.68 -27.344 -4.32 1 89.44 119 GLN B CA 1
ATOM 4729 C C . GLN B 1 119 ? 12.555 -27.375 -3.074 1 89.44 119 GLN B C 1
ATOM 4731 O O . GLN B 1 119 ? 13.219 -28.375 -2.807 1 89.44 119 GLN B O 1
ATOM 4736 N N . SER B 1 120 ? 12.555 -26.312 -2.338 1 88.62 120 SER B N 1
ATOM 4737 C CA . SER B 1 120 ? 13.375 -26.25 -1.132 1 88.62 120 SER B CA 1
ATOM 4738 C C . SER B 1 120 ? 12.781 -27.109 -0.019 1 88.62 120 SER B C 1
ATOM 4740 O O . SER B 1 120 ? 11.562 -27.234 0.095 1 88.62 120 SER B O 1
ATOM 4742 N N . LEU B 1 121 ? 13.641 -27.703 0.798 1 81.19 121 LEU B N 1
ATOM 4743 C CA . LEU B 1 121 ? 13.211 -28.719 1.754 1 81.19 121 LEU B CA 1
ATOM 4744 C C . LEU B 1 121 ? 13.391 -28.219 3.186 1 81.19 121 LEU B C 1
ATOM 4746 O O . LEU B 1 121 ? 12.664 -28.641 4.086 1 81.19 121 LEU B O 1
ATOM 4750 N N . MET B 1 122 ? 14.25 -27.375 3.404 1 81.38 122 MET B N 1
ATOM 4751 C CA . MET B 1 122 ? 14.625 -27.062 4.777 1 81.38 122 MET B CA 1
ATOM 4752 C C . MET B 1 122 ? 14.438 -25.578 5.062 1 81.38 122 MET B C 1
ATOM 4754 O O . MET B 1 122 ? 14.07 -24.812 4.168 1 81.38 122 MET B O 1
ATOM 4758 N N . GLY B 1 123 ? 14.547 -25.25 6.391 1 87.31 123 GLY B N 1
ATOM 4759 C CA . GLY B 1 123 ? 14.5 -23.859 6.828 1 87.31 123 GLY B CA 1
ATOM 4760 C C . GLY B 1 123 ? 13.102 -23.406 7.191 1 87.31 123 GLY B C 1
ATOM 4761 O O . GLY B 1 123 ? 12.117 -24.078 6.898 1 87.31 123 GLY B O 1
ATOM 4762 N N . PRO B 1 124 ? 13.023 -22.234 7.746 1 92.38 124 PRO B N 1
ATOM 4763 C CA . PRO B 1 124 ? 11.734 -21.719 8.211 1 92.38 124 PRO B CA 1
ATOM 4764 C C . PRO B 1 124 ? 10.805 -21.344 7.059 1 92.38 124 PRO B C 1
ATOM 4766 O O . PRO B 1 124 ? 9.586 -21.266 7.242 1 92.38 124 PRO B O 1
ATOM 4769 N N . TYR B 1 125 ? 11.359 -21.172 5.871 1 93.44 125 TYR B N 1
ATOM 4770 C CA . TYR B 1 125 ? 10.57 -20.828 4.691 1 93.44 125 TYR B CA 1
ATOM 4771 C C . TYR B 1 125 ? 10.562 -21.984 3.693 1 93.44 125 TYR B C 1
ATOM 4773 O O . TYR B 1 125 ? 10.281 -21.781 2.51 1 93.44 125 TYR B O 1
ATOM 4781 N N . GLY B 1 126 ? 10.867 -23.125 4.082 1 91.06 126 GLY B N 1
ATOM 4782 C CA . GLY B 1 126 ? 11.031 -24.266 3.193 1 91.06 126 GLY B CA 1
ATOM 4783 C C . GLY B 1 126 ? 9.789 -24.562 2.369 1 91.06 126 GLY B C 1
ATOM 4784 O O . GLY B 1 126 ? 8.664 -24.453 2.871 1 91.06 126 GLY B O 1
ATOM 4785 N N . GLY B 1 127 ? 10.039 -24.906 1.167 1 91.06 127 GLY B N 1
ATOM 4786 C CA . GLY B 1 127 ? 8.961 -25.125 0.221 1 91.06 127 GLY B CA 1
ATOM 4787 C C . GLY B 1 127 ? 8.062 -26.281 0.594 1 91.06 127 GLY B C 1
ATOM 4788 O O . GLY B 1 127 ? 6.84 -26.203 0.455 1 91.06 127 GLY B O 1
ATOM 4789 N N . TYR B 1 128 ? 8.633 -27.359 1.074 1 91.44 128 TYR B N 1
ATOM 4790 C CA . TYR B 1 128 ? 7.848 -28.531 1.437 1 91.44 128 TYR B CA 1
ATOM 4791 C C . TYR B 1 128 ? 6.848 -28.203 2.537 1 91.44 128 TYR B C 1
ATOM 4793 O O . TYR B 1 128 ? 5.648 -28.453 2.387 1 91.44 128 TYR B O 1
ATOM 4801 N N . SER B 1 129 ? 7.383 -27.625 3.594 1 91.06 129 SER B N 1
ATOM 4802 C CA . SER B 1 129 ? 6.523 -27.281 4.723 1 91.06 129 SER B CA 1
ATOM 4803 C C . SER B 1 129 ? 5.516 -26.203 4.348 1 91.06 129 SER B C 1
ATOM 4805 O O . SER B 1 129 ? 4.355 -26.25 4.762 1 91.06 129 SER B O 1
ATOM 4807 N N . SER B 1 130 ? 5.996 -25.25 3.611 1 92.75 130 SER B N 1
ATOM 4808 C CA . SER B 1 130 ? 5.121 -24.172 3.182 1 92.75 130 SER B CA 1
ATOM 4809 C C . SER B 1 130 ? 3.953 -24.688 2.354 1 92.75 130 SER B C 1
ATOM 4811 O O . SER B 1 130 ? 2.812 -24.266 2.535 1 92.75 130 SER B O 1
ATOM 4813 N N . MET B 1 131 ? 4.184 -25.656 1.504 1 94.25 131 MET B N 1
ATOM 4814 C CA . MET B 1 131 ? 3.143 -26.188 0.627 1 94.25 131 MET B CA 1
ATOM 4815 C C . MET B 1 131 ? 2.215 -27.125 1.389 1 94.25 131 MET B C 1
ATOM 4817 O O . MET B 1 131 ? 1.014 -27.172 1.118 1 94.25 131 MET B O 1
ATOM 4821 N N . PHE B 1 132 ? 2.764 -27.875 2.299 1 93.94 132 PHE B N 1
ATOM 4822 C CA . PHE B 1 132 ? 1.927 -28.688 3.178 1 93.94 132 PHE B CA 1
ATOM 4823 C C . PHE B 1 132 ? 0.949 -27.812 3.953 1 93.94 132 PHE B C 1
ATOM 4825 O O . PHE B 1 132 ? -0.25 -28.094 3.99 1 93.94 132 PHE B O 1
ATOM 4832 N N . LEU B 1 133 ? 1.475 -26.781 4.5 1 93.94 133 LEU B N 1
ATOM 4833 C CA . LEU B 1 133 ? 0.639 -25.859 5.262 1 93.94 133 LEU B CA 1
ATOM 4834 C C . LEU B 1 133 ? -0.4 -25.203 4.359 1 93.94 133 LEU B C 1
ATOM 4836 O O . LEU B 1 133 ? -1.544 -24.984 4.773 1 93.94 133 LEU B O 1
ATOM 4840 N N . CYS B 1 134 ? 0.012 -24.844 3.195 1 94.94 134 CYS B N 1
ATOM 4841 C CA . CYS B 1 134 ? -0.927 -24.312 2.221 1 94.94 134 CYS B CA 1
ATOM 4842 C C . CYS B 1 134 ? -2.096 -25.266 1.997 1 94.94 134 CYS B C 1
ATOM 4844 O O . CYS B 1 134 ? -3.252 -24.844 1.985 1 94.94 134 CYS B O 1
ATOM 4846 N N . GLY B 1 135 ? -1.778 -26.562 1.811 1 96.5 135 GLY B N 1
ATOM 4847 C CA . GLY B 1 135 ? -2.824 -27.562 1.661 1 96.5 135 GLY B CA 1
ATOM 4848 C C . GLY B 1 135 ? -3.766 -27.625 2.85 1 96.5 135 GLY B C 1
ATOM 4849 O O . GLY B 1 135 ? -4.984 -27.688 2.678 1 96.5 135 GLY B O 1
ATOM 4850 N N . SER B 1 136 ? -3.215 -27.531 4 1 96.56 136 SER B N 1
ATOM 4851 C CA . SER B 1 136 ? -4.012 -27.562 5.219 1 96.56 136 SER B CA 1
ATOM 4852 C C . SER B 1 136 ? -4.922 -26.344 5.316 1 96.56 136 SER B C 1
ATOM 4854 O O . SER B 1 136 ? -6.078 -26.453 5.73 1 96.56 136 SER B O 1
ATOM 4856 N N . GLU B 1 137 ? -4.375 -25.25 4.957 1 95.5 137 GLU B N 1
ATOM 4857 C CA . GLU B 1 137 ? -5.16 -24.016 4.969 1 95.5 137 GLU B CA 1
ATOM 4858 C C . GLU B 1 137 ? -6.309 -24.078 3.967 1 95.5 137 GLU B C 1
ATOM 4860 O O . GLU B 1 137 ? -7.418 -23.625 4.258 1 95.5 137 GLU B O 1
ATOM 4865 N N . LEU B 1 138 ? -6.035 -24.625 2.83 1 96.5 138 LEU B N 1
ATOM 4866 C CA . LEU B 1 138 ? -7.074 -24.797 1.82 1 96.5 138 LEU B CA 1
ATOM 4867 C C . LEU B 1 138 ? -8.188 -25.703 2.332 1 96.5 138 LEU B C 1
ATOM 4869 O O . LEU B 1 138 ? -9.367 -25.391 2.164 1 96.5 138 LEU B O 1
ATOM 4873 N N . ARG B 1 139 ? -7.766 -26.75 2.953 1 96.12 139 ARG B N 1
ATOM 4874 C CA . ARG B 1 139 ? -8.75 -27.672 3.504 1 96.12 139 ARG B CA 1
ATOM 4875 C C . ARG B 1 139 ? -9.609 -26.984 4.562 1 96.12 139 ARG B C 1
ATOM 4877 O O . ARG B 1 139 ? -10.836 -27.141 4.562 1 96.12 139 ARG B O 1
ATOM 4884 N N . SER B 1 140 ? -8.977 -26.297 5.387 1 96.25 140 SER B N 1
ATOM 4885 C CA . SER B 1 140 ? -9.703 -25.594 6.441 1 96.25 140 SER B CA 1
ATOM 4886 C C . SER B 1 140 ? -10.695 -24.594 5.855 1 96.25 140 SER B C 1
ATOM 4888 O O . SER B 1 140 ? -11.852 -24.547 6.277 1 96.25 140 SER B O 1
ATOM 4890 N N . ARG B 1 141 ? -10.352 -23.859 4.914 1 96.38 141 ARG B N 1
ATOM 4891 C CA . ARG B 1 141 ? -11.172 -22.812 4.34 1 96.38 141 ARG B CA 1
ATOM 4892 C C . ARG B 1 141 ? -12.32 -23.375 3.516 1 96.38 141 ARG B C 1
ATOM 4894 O O . ARG B 1 141 ? -13.43 -22.844 3.518 1 96.38 141 ARG B O 1
ATOM 4901 N N . TYR B 1 142 ? -12 -24.469 2.846 1 96.69 142 TYR B N 1
ATOM 4902 C CA . TYR B 1 142 ? -12.984 -25 1.906 1 96.69 142 TYR B CA 1
ATOM 4903 C C . TYR B 1 142 ? -13.453 -26.375 2.324 1 96.69 142 TYR B C 1
ATOM 4905 O O . TYR B 1 142 ? -13.836 -27.188 1.479 1 96.69 142 TYR B O 1
ATOM 4913 N N . ASN B 1 143 ? -13.391 -26.625 3.533 1 95.38 143 ASN B N 1
ATOM 4914 C CA . ASN B 1 143 ? -13.789 -27.938 4.062 1 95.38 143 ASN B CA 1
ATOM 4915 C C . ASN B 1 143 ? -15.195 -28.312 3.623 1 95.38 143 ASN B C 1
ATOM 4917 O O . ASN B 1 143 ? -15.469 -29.484 3.328 1 95.38 143 ASN B O 1
ATOM 4921 N N . HIS B 1 144 ? -16.094 -27.438 3.572 1 94.69 144 HIS B N 1
ATOM 4922 C CA . HIS B 1 144 ? -17.5 -27.672 3.26 1 94.69 144 HIS B CA 1
ATOM 4923 C C . HIS B 1 144 ? -17.688 -28.062 1.799 1 94.69 144 HIS B C 1
ATOM 4925 O O . HIS B 1 144 ? -18.734 -28.578 1.417 1 94.69 144 HIS B O 1
ATOM 4931 N N . LEU B 1 145 ? -16.672 -27.828 0.966 1 95.31 145 LEU B N 1
ATOM 4932 C CA . LEU B 1 145 ? -16.734 -28.172 -0.45 1 95.31 145 LEU B CA 1
ATOM 4933 C C . LEU B 1 145 ? -16.266 -29.609 -0.688 1 95.31 145 LEU B C 1
ATOM 4935 O O . LEU B 1 145 ? -16.469 -30.156 -1.768 1 95.31 145 LEU B O 1
ATOM 4939 N N . TRP B 1 146 ? -15.594 -30.109 0.285 1 93.31 146 TRP B N 1
ATOM 4940 C CA . TRP B 1 146 ? -15.016 -31.438 0.136 1 93.31 146 TRP B CA 1
ATOM 4941 C C . TRP B 1 146 ? -15.789 -32.469 0.962 1 93.31 146 TRP B C 1
ATOM 4943 O O . TRP B 1 146 ? -15.891 -32.344 2.186 1 93.31 146 TRP B O 1
ATOM 4953 N N . ARG B 1 147 ? -16.391 -33.406 0.314 1 88.5 147 ARG B N 1
ATOM 4954 C CA . ARG B 1 147 ? -17.062 -34.531 0.979 1 88.5 147 ARG B CA 1
ATOM 4955 C C . ARG B 1 147 ? -16.266 -35.812 0.809 1 88.5 147 ARG B C 1
ATOM 4957 O O . ARG B 1 147 ? -16.281 -36.438 -0.262 1 88.5 147 ARG B O 1
ATOM 4964 N N . GLU B 1 148 ? -15.664 -36.125 1.853 1 84.5 148 GLU B N 1
ATOM 4965 C CA . GLU B 1 148 ? -14.805 -37.312 1.774 1 84.5 148 GLU B CA 1
ATOM 4966 C C . GLU B 1 148 ? -15.617 -38.594 1.905 1 84.5 148 GLU B C 1
ATOM 4968 O O . GLU B 1 148 ? -16.312 -38.812 2.904 1 84.5 148 GLU B O 1
ATOM 4973 N N . ASN B 1 149 ? -15.805 -39.344 0.847 1 86.31 149 ASN B N 1
ATOM 4974 C CA . ASN B 1 149 ? -16.328 -40.688 0.812 1 86.31 149 ASN B CA 1
ATOM 4975 C C . ASN B 1 149 ? -15.367 -41.625 0.092 1 86.31 149 ASN B C 1
ATOM 4977 O O . ASN B 1 149 ? -14.297 -41.219 -0.351 1 86.31 149 ASN B O 1
ATOM 4981 N N . ASP B 1 150 ? -15.719 -42.781 0.072 1 87.06 150 ASP B N 1
ATOM 4982 C CA . ASP B 1 150 ? -14.781 -43.781 -0.415 1 87.06 150 ASP B CA 1
ATOM 4983 C C . ASP B 1 150 ? -14.422 -43.531 -1.879 1 87.06 150 ASP B C 1
ATOM 4985 O O . ASP B 1 150 ? -13.32 -43.875 -2.318 1 87.06 150 ASP B O 1
ATOM 4989 N N . ASP B 1 151 ? -15.266 -42.844 -2.631 1 88.06 151 ASP B N 1
ATOM 4990 C CA . ASP B 1 151 ? -15.047 -42.688 -4.062 1 88.06 151 ASP B CA 1
ATOM 4991 C C . ASP B 1 151 ? -14.609 -41.25 -4.371 1 88.06 151 ASP B C 1
ATOM 4993 O O . ASP B 1 151 ? -14.383 -40.906 -5.531 1 88.06 151 ASP B O 1
ATOM 4997 N N . ALA B 1 152 ? -14.438 -40.5 -3.342 1 89.94 152 ALA B N 1
ATOM 4998 C CA . ALA B 1 152 ? -14.102 -39.094 -3.555 1 89.94 152 ALA B CA 1
ATOM 4999 C C . ALA B 1 152 ? -12.688 -38.938 -4.105 1 89.94 152 ALA B C 1
ATOM 5001 O O . ALA B 1 152 ? -11.758 -39.562 -3.609 1 89.94 152 ALA B O 1
ATOM 5002 N N . VAL B 1 153 ? -12.531 -38.156 -5.152 1 91.06 153 VAL B N 1
ATOM 5003 C CA . VAL B 1 153 ? -11.227 -37.906 -5.762 1 91.06 153 VAL B CA 1
ATOM 5004 C C . VAL B 1 153 ? -11.008 -36.375 -5.898 1 91.06 153 VAL B C 1
ATOM 5006 O O . VAL B 1 153 ? -11.891 -35.656 -6.363 1 91.06 153 VAL B O 1
ATOM 5009 N N . LEU B 1 154 ? -9.883 -35.938 -5.371 1 93.44 154 LEU B N 1
ATOM 5010 C CA . LEU B 1 154 ? -9.438 -34.562 -5.586 1 93.44 154 LEU B CA 1
ATOM 5011 C C . LEU B 1 154 ? -8.477 -34.469 -6.762 1 93.44 154 LEU B C 1
ATOM 5013 O O . LEU B 1 154 ? -7.328 -34.906 -6.664 1 93.44 154 LEU B O 1
ATOM 5017 N N . PRO B 1 155 ? -8.938 -34 -7.906 1 92.69 155 PRO B N 1
ATOM 5018 C CA . PRO B 1 155 ? -8 -33.844 -9.016 1 92.69 155 PRO B CA 1
ATOM 5019 C C . PRO B 1 155 ? -7.02 -32.688 -8.789 1 92.69 155 PRO B C 1
ATOM 5021 O O . PRO B 1 155 ? -7.422 -31.609 -8.367 1 92.69 155 PRO B O 1
ATOM 5024 N N . LEU B 1 156 ? -5.781 -32.969 -8.984 1 95 156 LEU B N 1
ATOM 5025 C CA . LEU B 1 156 ? -4.707 -31.969 -8.938 1 95 156 LEU B CA 1
ATOM 5026 C C . LEU B 1 156 ? -4.016 -31.859 -10.297 1 95 156 LEU B C 1
ATOM 5028 O O . LEU B 1 156 ? -3.402 -32.812 -10.766 1 95 156 LEU B O 1
ATOM 5032 N N . PHE B 1 157 ? -4.18 -30.703 -10.93 1 95 157 PHE B N 1
ATOM 5033 C CA . PHE B 1 157 ? -3.621 -30.469 -12.258 1 95 157 PHE B CA 1
ATOM 5034 C C . PHE B 1 157 ? -2.254 -29.797 -12.156 1 95 157 PHE B C 1
ATOM 5036 O O . PHE B 1 157 ? -2.141 -28.688 -11.648 1 95 157 PHE B O 1
ATOM 5043 N N . THR B 1 158 ? -1.202 -30.406 -12.633 1 94.88 158 THR B N 1
ATOM 5044 C CA . THR B 1 158 ? 0.146 -29.906 -12.406 1 94.88 158 THR B CA 1
ATOM 5045 C C . THR B 1 158 ? 0.946 -29.875 -13.703 1 94.88 158 THR B C 1
ATOM 5047 O O . THR B 1 158 ? 0.861 -30.812 -14.508 1 94.88 158 THR B O 1
ATOM 5050 N N . ALA B 1 159 ? 1.635 -28.75 -13.969 1 93.38 159 ALA B N 1
ATOM 5051 C CA . ALA B 1 159 ? 2.674 -28.797 -14.992 1 93.38 159 ALA B CA 1
ATOM 5052 C C . ALA B 1 159 ? 3.721 -29.859 -14.664 1 93.38 159 ALA B C 1
ATOM 5054 O O . ALA B 1 159 ? 3.783 -30.344 -13.531 1 93.38 159 ALA B O 1
ATOM 5055 N N . SER B 1 160 ? 4.613 -30.219 -15.539 1 91.38 160 SER B N 1
ATOM 5056 C CA . SER B 1 160 ? 5.309 -31.5 -15.43 1 91.38 160 SER B CA 1
ATOM 5057 C C . SER B 1 160 ? 6.707 -31.328 -14.844 1 91.38 160 SER B C 1
ATOM 5059 O O . SER B 1 160 ? 7.383 -32.312 -14.539 1 91.38 160 SER B O 1
ATOM 5061 N N . GLN B 1 161 ? 7.145 -30.094 -14.656 1 90.19 161 GLN B N 1
ATOM 5062 C CA . GLN B 1 161 ? 8.453 -29.969 -14.016 1 90.19 161 GLN B CA 1
ATOM 5063 C C . GLN B 1 161 ? 8.438 -30.578 -12.617 1 90.19 161 GLN B C 1
ATOM 5065 O O . GLN B 1 161 ? 7.469 -30.391 -11.867 1 90.19 161 GLN B O 1
ATOM 5070 N N . GLU B 1 162 ? 9.484 -31.219 -12.242 1 88.88 162 GLU B N 1
ATOM 5071 C CA . GLU B 1 162 ? 9.555 -32 -11 1 88.88 162 GLU B CA 1
ATOM 5072 C C . GLU B 1 162 ? 9.188 -31.141 -9.797 1 88.88 162 GLU B C 1
ATOM 5074 O O . GLU B 1 162 ? 8.422 -31.578 -8.93 1 88.88 162 GLU B O 1
ATOM 5079 N N . ARG B 1 163 ? 9.758 -29.938 -9.711 1 89 163 ARG B N 1
ATOM 5080 C CA . ARG B 1 163 ? 9.5 -29.094 -8.555 1 89 163 ARG B CA 1
ATOM 5081 C C . ARG B 1 163 ? 8.023 -28.75 -8.445 1 89 163 ARG B C 1
ATOM 5083 O O . ARG B 1 163 ? 7.492 -28.594 -7.344 1 89 163 ARG B O 1
ATOM 5090 N N . ILE B 1 164 ? 7.309 -28.672 -9.555 1 92.69 164 ILE B N 1
ATOM 5091 C CA . ILE B 1 164 ? 5.891 -28.328 -9.555 1 92.69 164 ILE B CA 1
ATOM 5092 C C . ILE B 1 164 ? 5.074 -29.547 -9.133 1 92.69 164 ILE B C 1
ATOM 5094 O O . ILE B 1 164 ? 4.117 -29.438 -8.367 1 92.69 164 ILE B O 1
ATOM 5098 N N . VAL B 1 165 ? 5.449 -30.703 -9.633 1 92.44 165 VAL B N 1
ATOM 5099 C CA . VAL B 1 165 ? 4.789 -31.938 -9.234 1 92.44 165 VAL B CA 1
ATOM 5100 C C . VAL B 1 165 ? 4.945 -32.156 -7.734 1 92.44 165 VAL B C 1
ATOM 5102 O O . VAL B 1 165 ? 3.975 -32.469 -7.039 1 92.44 165 VAL B O 1
ATOM 5105 N N . VAL B 1 166 ? 6.148 -31.938 -7.23 1 91.12 166 VAL B N 1
ATOM 5106 C CA . VAL B 1 166 ? 6.418 -32.094 -5.805 1 91.12 166 VAL B CA 1
ATOM 5107 C C . VAL B 1 166 ? 5.574 -31.109 -5.004 1 91.12 166 VAL B C 1
ATOM 5109 O O . VAL B 1 166 ? 5.051 -31.453 -3.939 1 91.12 166 VAL B O 1
ATOM 5112 N N . THR B 1 167 ? 5.441 -29.922 -5.488 1 93.06 167 THR B N 1
ATOM 5113 C CA . THR B 1 167 ? 4.57 -28.922 -4.875 1 93.06 167 THR B CA 1
ATOM 5114 C C . THR B 1 167 ? 3.146 -29.453 -4.75 1 93.06 167 THR B C 1
ATOM 5116 O O . THR B 1 167 ? 2.535 -29.344 -3.684 1 93.06 167 THR B O 1
ATOM 5119 N N . SER B 1 168 ? 2.646 -30.031 -5.812 1 95.06 168 SER B N 1
ATOM 5120 C CA . SER B 1 168 ? 1.28 -30.531 -5.816 1 95.06 168 SER B CA 1
ATOM 5121 C C . SER B 1 168 ? 1.113 -31.672 -4.816 1 95.06 168 SER B C 1
ATOM 5123 O O . SER B 1 168 ? 0.082 -31.766 -4.148 1 95.06 168 SER B O 1
ATOM 5125 N N . ILE B 1 169 ? 2.1 -32.5 -4.695 1 93.75 169 ILE B N 1
ATOM 5126 C CA . ILE B 1 169 ? 2.057 -33.594 -3.756 1 93.75 169 ILE B CA 1
ATOM 5127 C C . ILE B 1 169 ? 1.988 -33.062 -2.326 1 93.75 169 ILE B C 1
ATOM 5129 O O . ILE B 1 169 ? 1.175 -33.531 -1.522 1 93.75 169 ILE B O 1
ATOM 5133 N N . ASN B 1 170 ? 2.812 -32.094 -2.027 1 93.56 170 ASN B N 1
ATOM 5134 C CA . ASN B 1 170 ? 2.834 -31.562 -0.671 1 93.56 170 ASN B CA 1
ATOM 5135 C C . ASN B 1 170 ? 1.528 -30.859 -0.331 1 93.56 170 ASN B C 1
ATOM 5137 O O . ASN B 1 170 ? 1.056 -30.922 0.805 1 93.56 170 ASN B O 1
ATOM 5141 N N . VAL B 1 171 ? 0.94 -30.172 -1.267 1 95.81 171 VAL B N 1
ATOM 5142 C CA . VAL B 1 171 ? -0.365 -29.562 -1.044 1 95.81 171 VAL B CA 1
ATOM 5143 C C . VAL B 1 171 ? -1.411 -30.641 -0.802 1 95.81 171 VAL B C 1
ATOM 5145 O O . VAL B 1 171 ? -2.248 -30.516 0.095 1 95.81 171 VAL B O 1
ATOM 5148 N N . ALA B 1 172 ? -1.372 -31.734 -1.598 1 95.56 172 ALA B N 1
ATOM 5149 C CA . ALA B 1 172 ? -2.303 -32.844 -1.419 1 95.56 172 ALA B CA 1
ATOM 5150 C C . ALA B 1 172 ? -2.174 -33.438 -0.024 1 95.56 172 ALA B C 1
ATOM 5152 O O . ALA B 1 172 ? -3.18 -33.75 0.626 1 95.56 172 ALA B O 1
ATOM 5153 N N . ARG B 1 173 ? -0.973 -33.594 0.399 1 95.44 173 ARG B N 1
ATOM 5154 C CA . ARG B 1 173 ? -0.72 -34.156 1.729 1 95.44 173 ARG B CA 1
ATOM 5155 C C . ARG B 1 173 ? -1.323 -33.25 2.809 1 95.44 173 ARG B C 1
ATOM 5157 O O . ARG B 1 173 ? -1.912 -33.75 3.773 1 95.44 173 ARG B O 1
ATOM 5164 N N . GLY B 1 174 ? -1.133 -32 2.662 1 96.62 174 GLY B N 1
ATOM 5165 C CA . GLY B 1 174 ? -1.706 -31.062 3.621 1 96.62 174 GLY B CA 1
ATOM 5166 C C . GLY B 1 174 ? -3.223 -31.047 3.59 1 96.62 174 GLY B C 1
ATOM 5167 O O . GLY B 1 174 ? -3.867 -30.953 4.637 1 96.62 174 GLY B O 1
ATOM 5168 N N . PHE B 1 175 ? -3.771 -31.141 2.432 1 97.06 175 PHE B N 1
ATOM 5169 C CA . PHE B 1 175 ? -5.211 -31.016 2.23 1 97.06 175 PHE B CA 1
ATOM 5170 C C . PHE B 1 175 ? -5.93 -32.281 2.684 1 97.06 175 PHE B C 1
ATOM 5172 O O . PHE B 1 175 ? -6.973 -32.219 3.34 1 97.06 175 PHE B O 1
ATOM 5179 N N . LEU B 1 176 ? -5.387 -33.469 2.348 1 96.25 176 LEU B N 1
ATOM 5180 C CA . LEU B 1 176 ? -6.098 -34.719 2.521 1 96.25 176 LEU B CA 1
ATOM 5181 C C . LEU B 1 176 ? -5.562 -35.5 3.73 1 96.25 176 LEU B C 1
ATOM 5183 O O . LEU B 1 176 ? -6.152 -36.5 4.152 1 96.25 176 LEU B O 1
ATOM 5187 N N . GLY B 1 177 ? -4.422 -35.031 4.281 1 93.94 177 GLY B N 1
ATOM 5188 C CA . GLY B 1 177 ? -3.816 -35.75 5.398 1 93.94 177 GLY B CA 1
ATOM 5189 C C . GLY B 1 177 ? -3.324 -37.125 5.031 1 93.94 177 GLY B C 1
ATOM 5190 O O . GLY B 1 177 ? -2.672 -37.312 3.998 1 93.94 177 GLY B O 1
ATOM 5191 N N . SER B 1 178 ? -3.654 -38.062 5.875 1 91.81 178 SER B N 1
ATOM 5192 C CA . SER B 1 178 ? -3.137 -39.406 5.719 1 91.81 178 SER B CA 1
ATOM 5193 C C . SER B 1 178 ? -3.777 -40.125 4.527 1 91.81 178 SER B C 1
ATOM 5195 O O . SER B 1 178 ? -3.232 -41.094 4.012 1 91.81 178 SER B O 1
ATOM 5197 N N . ASN B 1 179 ? -4.855 -39.625 4 1 91.94 179 ASN B N 1
ATOM 5198 C CA . ASN B 1 179 ? -5.598 -40.281 2.922 1 91.94 179 ASN B CA 1
ATOM 5199 C C . ASN B 1 179 ? -5.223 -39.688 1.561 1 91.94 179 ASN B C 1
ATOM 5201 O O . ASN B 1 179 ? -5.9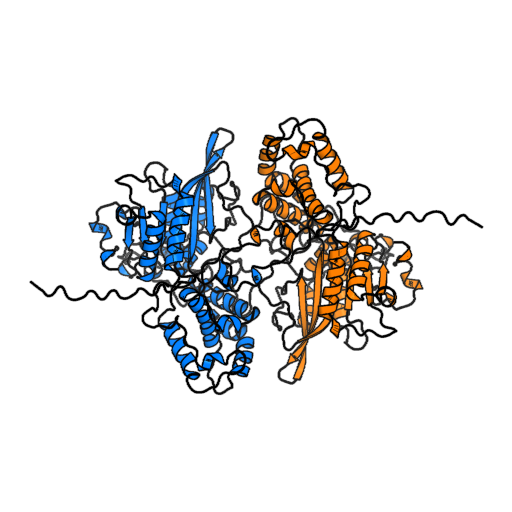1 -39.938 0.566 1 91.94 179 ASN B O 1
ATOM 5205 N N . TRP B 1 180 ? -4.109 -38.906 1.503 1 93.62 180 TRP B N 1
ATOM 5206 C CA . TRP B 1 180 ? -3.799 -38.188 0.276 1 93.62 180 TRP B CA 1
ATOM 5207 C C . TRP B 1 180 ? -3.535 -39.156 -0.876 1 93.62 180 TRP B C 1
ATOM 5209 O O . TRP B 1 180 ? -3.889 -38.875 -2.023 1 93.62 180 TRP B O 1
ATOM 5219 N N . LYS B 1 181 ? -2.994 -40.375 -0.638 1 91.38 181 LYS B N 1
ATOM 5220 C CA . LYS B 1 181 ? -2.715 -41.344 -1.703 1 91.38 181 LYS B CA 1
ATOM 5221 C C . LYS B 1 181 ? -4.004 -41.906 -2.27 1 91.38 181 LYS B C 1
ATOM 5223 O O . LYS B 1 181 ? -4.105 -42.156 -3.473 1 91.38 181 LYS B O 1
ATOM 5228 N N . LYS B 1 182 ? -4.949 -42.062 -1.413 1 91.44 182 LYS B N 1
ATOM 5229 C CA . LYS B 1 182 ? -6.215 -42.688 -1.794 1 91.44 182 LYS B CA 1
ATOM 5230 C C . LYS B 1 182 ? -7.082 -41.688 -2.588 1 91.44 182 LYS B C 1
ATOM 5232 O O . LYS B 1 182 ? -7.738 -42.094 -3.557 1 91.44 182 LYS B O 1
ATOM 5237 N N . HIS B 1 183 ? -7.074 -40.531 -2.174 1 93.69 183 HIS B N 1
ATOM 5238 C CA . HIS B 1 183 ? -8.117 -39.625 -2.646 1 93.69 183 HIS B CA 1
ATOM 5239 C C . HIS B 1 183 ? -7.566 -38.594 -3.641 1 93.69 183 HIS B C 1
ATOM 5241 O O . HIS B 1 183 ? -8.328 -37.844 -4.25 1 93.69 183 HIS B O 1
ATOM 5247 N N . SER B 1 184 ? -6.242 -38.594 -3.877 1 93.38 184 SER B N 1
ATOM 5248 C CA . SER B 1 184 ? -5.672 -37.656 -4.828 1 93.38 184 SER B CA 1
ATOM 5249 C C . SER B 1 184 ? -5.508 -38.281 -6.207 1 93.38 184 SER B C 1
ATOM 5251 O O . SER B 1 184 ? -5.219 -39.469 -6.32 1 93.38 184 SER B O 1
ATOM 5253 N N . LYS B 1 185 ? -5.766 -37.531 -7.223 1 91.75 185 LYS B N 1
ATOM 5254 C CA . LYS B 1 185 ? -5.414 -37.844 -8.602 1 91.75 185 LYS B CA 1
ATOM 5255 C C . LYS B 1 185 ? -4.59 -36.719 -9.234 1 91.75 185 LYS B C 1
ATOM 5257 O O . LYS B 1 185 ? -5.078 -35.594 -9.406 1 91.75 185 LYS B O 1
ATOM 5262 N N . PHE B 1 186 ? -3.385 -37.094 -9.586 1 92.75 186 PHE B N 1
ATOM 5263 C CA . PHE B 1 186 ? -2.496 -36.094 -10.188 1 92.75 186 PHE B CA 1
ATOM 5264 C C . PHE B 1 186 ? -2.566 -36.156 -11.711 1 92.75 186 PHE B C 1
ATOM 5266 O O . PHE B 1 186 ? -2.275 -37.219 -12.305 1 92.75 186 PHE B O 1
ATOM 5273 N N . ILE B 1 187 ? -3.072 -35.156 -12.312 1 91.88 187 ILE B N 1
ATOM 5274 C CA . ILE B 1 187 ? -3.047 -35 -13.758 1 91.88 187 ILE B CA 1
ATOM 5275 C C . ILE B 1 187 ? -1.827 -34.156 -14.164 1 91.88 187 ILE B C 1
ATOM 5277 O O . ILE B 1 187 ? -1.869 -32.938 -14.141 1 91.88 187 ILE B O 1
ATOM 5281 N N . VAL B 1 188 ? -0.758 -34.844 -14.547 1 92.75 188 VAL B N 1
ATOM 5282 C CA . VAL B 1 188 ? 0.509 -34.188 -14.875 1 92.75 188 VAL B CA 1
ATOM 5283 C C . VAL B 1 188 ? 0.513 -33.781 -16.359 1 92.75 188 VAL B C 1
ATOM 5285 O O . VAL B 1 188 ? 0.528 -34.656 -17.234 1 92.75 188 VAL B O 1
ATOM 5288 N N . LEU B 1 189 ? 0.531 -32.562 -16.609 1 92 189 LEU B N 1
ATOM 5289 C CA . LEU B 1 189 ? 0.441 -32 -17.953 1 92 189 LEU B CA 1
ATOM 5290 C C . LEU B 1 189 ? 1.827 -31.703 -18.516 1 92 189 LEU B C 1
ATOM 5292 O O . LEU B 1 189 ? 2.531 -30.828 -17.984 1 92 189 LEU B O 1
ATOM 5296 N N . ASN B 1 190 ? 2.123 -32.344 -19.578 1 90.38 190 ASN B N 1
ATOM 5297 C CA . ASN B 1 190 ? 3.445 -32.188 -20.188 1 90.38 190 ASN B CA 1
ATOM 5298 C C . ASN B 1 190 ? 3.715 -30.766 -20.641 1 90.38 190 ASN B C 1
ATOM 5300 O O . ASN B 1 190 ? 2.793 -30.047 -21.031 1 90.38 190 ASN B O 1
ATOM 5304 N N . GLU B 1 191 ? 4.98 -30.375 -20.562 1 91.31 191 GLU B N 1
ATOM 5305 C CA . GLU B 1 191 ? 5.406 -29.047 -21.016 1 91.31 191 GLU B CA 1
ATOM 5306 C C . GLU B 1 191 ? 6.273 -29.156 -22.266 1 91.31 191 GLU B C 1
ATOM 5308 O O . GLU B 1 191 ? 7.453 -28.797 -22.25 1 91.31 191 GLU B O 1
ATOM 5313 N N . THR B 1 192 ? 5.648 -29.625 -23.297 1 90.31 192 THR B N 1
ATOM 5314 C CA . THR B 1 192 ? 6.242 -29.734 -24.625 1 90.31 192 THR B CA 1
ATOM 5315 C C . THR B 1 192 ? 5.348 -29.078 -25.672 1 90.31 192 THR B C 1
ATOM 5317 O O . THR B 1 192 ? 4.164 -28.828 -25.406 1 90.31 192 THR B O 1
ATOM 5320 N N . GLU B 1 193 ? 5.918 -28.781 -26.75 1 88 193 GLU B N 1
ATOM 5321 C CA . GLU B 1 193 ? 5.164 -28.141 -27.828 1 88 193 GLU B CA 1
ATOM 5322 C C . GLU B 1 193 ? 4.035 -29.047 -28.328 1 88 193 GLU B C 1
ATOM 5324 O O . GLU B 1 193 ? 2.996 -28.562 -28.766 1 88 193 GLU B O 1
ATOM 5329 N N . GLU B 1 194 ? 4.176 -30.25 -28.156 1 87.12 194 GLU B N 1
ATOM 5330 C CA . GLU B 1 194 ? 3.26 -31.234 -28.719 1 87.12 194 GLU B CA 1
ATOM 5331 C C . GLU B 1 194 ? 1.892 -31.172 -28.047 1 87.12 194 GLU B C 1
ATOM 5333 O O . GLU B 1 194 ? 0.888 -31.594 -28.625 1 87.12 194 GLU B O 1
ATOM 5338 N N . VAL B 1 195 ? 1.876 -30.578 -26.906 1 88.38 195 VAL B N 1
ATOM 5339 C CA . VAL B 1 195 ? 0.61 -30.562 -26.172 1 88.38 195 VAL B CA 1
ATOM 5340 C C . VAL B 1 195 ? -0.229 -29.375 -26.625 1 88.38 195 VAL B C 1
ATOM 5342 O O . VAL B 1 195 ? -1.401 -29.25 -26.266 1 88.38 195 VAL B O 1
ATOM 5345 N N . GLY B 1 196 ? 0.378 -28.469 -27.422 1 91.62 196 GLY B N 1
ATOM 5346 C CA . GLY B 1 196 ? -0.348 -27.328 -27.938 1 91.62 196 GLY B CA 1
ATOM 5347 C C . GLY B 1 196 ? -0.878 -26.422 -26.844 1 91.62 196 GLY B C 1
ATOM 5348 O O . GLY B 1 196 ? -0.141 -26.031 -25.938 1 91.62 196 GLY B O 1
ATOM 5349 N N . LEU B 1 197 ? -2.186 -26.078 -26.984 1 94 197 LEU B N 1
ATOM 5350 C CA . LEU B 1 197 ? -2.787 -25.125 -26.062 1 94 197 LEU B CA 1
ATOM 5351 C C . LEU B 1 197 ? -3.404 -25.844 -24.859 1 94 197 LEU B C 1
ATOM 5353 O O . LEU B 1 197 ? -3.818 -25.188 -23.891 1 94 197 LEU B O 1
ATOM 5357 N N . ASN B 1 198 ? -3.484 -27.141 -24.797 1 93.5 198 ASN B N 1
ATOM 5358 C CA . ASN B 1 198 ? -4.047 -27.906 -23.688 1 93.5 198 ASN B CA 1
ATOM 5359 C C . ASN B 1 198 ? -3.016 -28.156 -22.594 1 93.5 198 ASN B C 1
ATOM 5361 O O . ASN B 1 198 ? -2.68 -29.297 -22.281 1 93.5 198 ASN B O 1
ATOM 5365 N N . SER B 1 199 ? -2.539 -27.062 -22.078 1 92.44 199 SER B N 1
ATOM 5366 C CA . SER B 1 199 ? -1.42 -27.062 -21.141 1 92.44 199 SER B CA 1
ATOM 5367 C C . SER B 1 199 ? -1.559 -25.953 -20.094 1 92.44 199 SER B C 1
ATOM 5369 O O . SER B 1 199 ? -2.354 -25.031 -20.281 1 92.44 199 SER B O 1
ATOM 5371 N N . LEU B 1 200 ? -0.843 -26.141 -18.938 1 95.06 200 LEU B N 1
ATOM 5372 C CA . LEU B 1 200 ? -0.719 -25.062 -17.953 1 95.06 200 LEU B CA 1
ATOM 5373 C C . LEU B 1 200 ? 0.445 -24.141 -18.297 1 95.06 200 LEU B C 1
ATOM 5375 O O . LEU B 1 200 ? 0.708 -23.172 -17.578 1 95.06 200 LEU B O 1
ATOM 5379 N N . THR B 1 201 ? 1.163 -24.422 -19.375 1 94.56 201 THR B N 1
ATOM 5380 C CA . THR B 1 201 ? 2.225 -23.609 -19.953 1 94.56 201 THR B CA 1
ATOM 5381 C C . THR B 1 201 ? 1.929 -23.281 -21.422 1 94.56 201 THR B C 1
ATOM 5383 O O . THR B 1 201 ? 2.68 -23.672 -22.312 1 94.56 201 THR B O 1
ATOM 5386 N N . PRO B 1 202 ? 0.965 -22.5 -21.625 1 93.44 202 PRO B N 1
ATOM 5387 C CA . PRO B 1 202 ? 0.402 -22.359 -22.969 1 93.44 202 PRO B CA 1
ATOM 5388 C C . PRO B 1 202 ? 1.333 -21.625 -23.922 1 93.44 202 PRO B C 1
ATOM 5390 O O . PRO B 1 202 ? 1.124 -21.656 -25.141 1 93.44 202 PRO B O 1
ATOM 5393 N N . VAL B 1 203 ? 2.346 -20.938 -23.406 1 94.62 203 VAL B N 1
ATOM 5394 C CA . VAL B 1 203 ? 3.262 -20.203 -24.266 1 94.62 203 VAL B CA 1
ATOM 5395 C C . VAL B 1 203 ? 3.941 -21.172 -25.234 1 94.62 203 VAL B C 1
ATOM 5397 O O . VAL B 1 203 ? 4.297 -20.781 -26.359 1 94.62 203 VAL B O 1
ATOM 5400 N N . LEU B 1 204 ? 4.043 -22.406 -24.906 1 93.06 204 LEU B N 1
ATOM 5401 C CA . LEU B 1 204 ? 4.711 -23.406 -25.734 1 93.06 204 LEU B CA 1
ATOM 5402 C C . LEU B 1 204 ? 3.861 -23.75 -26.953 1 93.06 204 LEU B C 1
ATOM 5404 O O . LEU B 1 204 ? 4.387 -24.203 -27.969 1 93.06 204 LEU B O 1
ATOM 5408 N N . GLY B 1 205 ? 2.566 -23.594 -26.844 1 92.75 205 GLY B N 1
ATOM 5409 C CA . GLY B 1 205 ? 1.654 -23.875 -27.938 1 92.75 205 GLY B CA 1
ATOM 5410 C C . GLY B 1 205 ? 1.359 -22.656 -28.797 1 92.75 205 GLY B C 1
ATOM 5411 O O . GLY B 1 205 ? 0.55 -22.734 -29.734 1 92.75 205 GLY B O 1
ATOM 5412 N N . CYS B 1 206 ? 1.941 -21.547 -28.547 1 95.12 206 CYS B N 1
ATOM 5413 C CA . CYS B 1 206 ? 1.731 -20.312 -29.281 1 95.12 206 CYS B CA 1
ATOM 5414 C C . CYS B 1 206 ? 2.967 -19.953 -30.109 1 95.12 206 CYS B C 1
ATOM 5416 O O . CYS B 1 206 ? 3.893 -19.312 -29.594 1 95.12 206 CYS B O 1
ATOM 5418 N N . PRO B 1 207 ? 2.869 -20.156 -31.406 1 94 207 PRO B N 1
ATOM 5419 C CA . PRO B 1 207 ? 4.051 -19.969 -32.25 1 94 207 PRO B CA 1
ATOM 5420 C C . PRO B 1 207 ? 4.512 -18.5 -32.281 1 94 207 PRO B C 1
ATOM 5422 O O . PRO B 1 207 ? 5.695 -18.234 -32.5 1 94 207 PRO B O 1
ATOM 5425 N N . MET B 1 208 ? 3.648 -17.562 -32.031 1 95.62 208 MET B N 1
ATOM 5426 C CA . MET B 1 208 ? 3.979 -16.156 -32.156 1 95.62 208 MET B CA 1
ATOM 5427 C C . MET B 1 208 ? 4.516 -15.578 -30.859 1 95.62 208 MET B C 1
ATOM 5429 O O . MET B 1 208 ? 4.914 -14.414 -30.812 1 95.62 208 MET B O 1
ATOM 5433 N N . PHE B 1 209 ? 4.52 -16.391 -29.828 1 96.56 209 PHE B N 1
ATOM 5434 C CA . PHE B 1 209 ? 5.004 -15.883 -28.547 1 96.56 209 PHE B CA 1
ATOM 5435 C C . PHE B 1 209 ? 6.5 -15.594 -28.609 1 96.56 209 PHE B C 1
ATOM 5437 O O . PHE B 1 209 ? 7.285 -16.453 -29.016 1 96.56 209 PHE B O 1
ATOM 5444 N N . ASN B 1 210 ? 6.875 -14.383 -28.281 1 96.12 210 ASN B N 1
ATOM 5445 C CA . ASN B 1 210 ? 8.273 -13.977 -28.188 1 96.12 210 ASN B CA 1
ATOM 5446 C C . ASN B 1 210 ? 8.719 -13.828 -26.734 1 96.12 210 ASN B C 1
ATOM 5448 O O . ASN B 1 210 ? 8.398 -12.836 -26.078 1 96.12 210 ASN B O 1
ATOM 5452 N N . PRO B 1 211 ? 9.438 -14.805 -26.234 1 94.38 211 PRO B N 1
ATOM 5453 C CA . PRO B 1 211 ? 9.852 -14.758 -24.828 1 94.38 211 PRO B CA 1
ATOM 5454 C C . PRO B 1 211 ? 10.828 -13.617 -24.547 1 94.38 211 PRO B C 1
ATOM 5456 O O . PRO B 1 211 ? 11.094 -13.305 -23.375 1 94.38 211 PRO B O 1
ATOM 5459 N N . ASN B 1 212 ? 11.398 -12.953 -25.594 1 95.75 212 ASN B N 1
ATOM 5460 C CA . ASN B 1 212 ? 12.375 -11.891 -25.406 1 95.75 212 ASN B CA 1
ATOM 5461 C C . ASN B 1 212 ? 11.789 -10.523 -25.766 1 95.75 212 ASN B C 1
ATOM 5463 O O . ASN B 1 212 ? 12.531 -9.578 -26.031 1 95.75 212 ASN B O 1
ATOM 5467 N N . TYR B 1 213 ? 10.453 -10.477 -25.828 1 97.12 213 TYR B N 1
ATOM 5468 C CA . TYR B 1 213 ? 9.805 -9.203 -26.141 1 97.12 213 TYR B CA 1
ATOM 5469 C C . TYR B 1 213 ? 10.258 -8.117 -25.156 1 97.12 213 TYR B C 1
ATOM 5471 O O . TYR B 1 213 ? 10.016 -8.219 -23.953 1 97.12 213 TYR B O 1
ATOM 5479 N N . LYS B 1 214 ? 10.953 -7.062 -25.625 1 97.31 214 LYS B N 1
ATOM 5480 C CA . LYS B 1 214 ? 11.508 -5.949 -24.859 1 97.31 214 LYS B CA 1
ATOM 5481 C C . LYS B 1 214 ? 12.352 -6.457 -23.688 1 97.31 214 LYS B C 1
ATOM 5483 O O . LYS B 1 214 ? 12.312 -5.879 -22.594 1 97.31 214 LYS B O 1
ATOM 5488 N N . GLY B 1 215 ? 13.016 -7.531 -23.953 1 94.5 215 GLY B N 1
ATOM 5489 C CA . GLY B 1 215 ? 13.859 -8.148 -22.953 1 94.5 215 GLY B CA 1
ATOM 5490 C C . GLY B 1 215 ? 15.031 -7.273 -22.531 1 94.5 215 GLY B C 1
ATOM 5491 O O . GLY B 1 215 ? 15.578 -7.438 -21.438 1 94.5 215 GLY B O 1
ATOM 5492 N N . ASP B 1 216 ? 15.43 -6.25 -23.328 1 96.31 216 ASP B N 1
ATOM 5493 C CA . ASP B 1 216 ? 16.562 -5.379 -23.047 1 96.31 216 ASP B CA 1
ATOM 5494 C C . ASP B 1 216 ? 16.219 -4.348 -21.984 1 96.31 216 ASP B C 1
ATOM 5496 O O . ASP B 1 216 ? 17.109 -3.734 -21.391 1 96.31 216 ASP B O 1
ATOM 5500 N N . TYR B 1 217 ? 14.898 -4.125 -21.688 1 97.44 217 TYR B N 1
ATOM 5501 C CA . TYR B 1 217 ? 14.469 -3.109 -20.734 1 97.44 217 TYR B CA 1
ATOM 5502 C C . TYR B 1 217 ? 14.984 -3.432 -19.328 1 97.44 217 TYR B C 1
ATOM 5504 O O . TYR B 1 217 ? 15.367 -2.531 -18.594 1 97.44 217 TYR B O 1
ATOM 5512 N N . THR B 1 218 ? 14.984 -4.688 -18.984 1 97 218 THR B N 1
ATOM 5513 C CA . THR B 1 218 ? 15.453 -5.117 -17.672 1 97 218 THR B CA 1
ATOM 5514 C C . THR B 1 218 ? 16.938 -4.789 -17.5 1 97 218 THR B C 1
ATOM 5516 O O . THR B 1 218 ? 17.328 -4.277 -16.453 1 97 218 THR B O 1
ATOM 5519 N N . VAL B 1 219 ? 17.703 -5.062 -18.5 1 96.06 219 VAL B N 1
ATOM 5520 C CA . VAL B 1 219 ? 19.141 -4.82 -18.453 1 96.06 219 VAL B CA 1
ATOM 5521 C C . VAL B 1 219 ? 19.406 -3.318 -18.422 1 96.06 219 VAL B C 1
ATOM 5523 O O . VAL B 1 219 ? 20.234 -2.844 -17.641 1 96.06 219 VAL B O 1
ATOM 5526 N N . LYS B 1 220 ? 18.734 -2.592 -19.297 1 97.25 220 LYS B N 1
ATOM 5527 C CA . LYS B 1 220 ? 18.891 -1.143 -19.359 1 97.25 220 LYS B CA 1
ATOM 5528 C C . LYS B 1 220 ? 18.562 -0.487 -18.031 1 97.25 220 LYS B C 1
ATOM 5530 O O . LYS B 1 220 ? 19.328 0.344 -17.531 1 97.25 220 LYS B O 1
ATOM 5535 N N . TYR B 1 221 ? 17.5 -0.896 -17.422 1 97.44 221 TYR B N 1
ATOM 5536 C CA . TYR B 1 221 ? 17.125 -0.314 -16.141 1 97.44 221 TYR B CA 1
ATOM 5537 C C . TYR B 1 221 ? 18.141 -0.672 -15.07 1 97.44 221 TYR B C 1
ATOM 5539 O O . TYR B 1 221 ? 18.469 0.151 -14.203 1 97.44 221 TYR B O 1
ATOM 5547 N N . GLY B 1 222 ? 18.562 -1.929 -15.078 1 96.44 222 GLY B N 1
ATOM 5548 C CA . GLY B 1 222 ? 19.562 -2.332 -14.109 1 96.44 222 GLY B CA 1
ATOM 5549 C C . GLY B 1 222 ? 20.781 -1.422 -14.094 1 96.44 222 GLY B C 1
ATOM 5550 O O . GLY B 1 222 ? 21.312 -1.107 -13.031 1 96.44 222 GLY B O 1
ATOM 5551 N N . GLN B 1 223 ? 21.156 -0.962 -15.242 1 95 223 GLN B N 1
ATOM 5552 C CA . GLN B 1 223 ? 22.328 -0.099 -15.383 1 95 223 GLN B CA 1
ATOM 5553 C C . GLN B 1 223 ? 22.062 1.289 -14.805 1 95 223 GLN B C 1
ATOM 5555 O O . GLN B 1 223 ? 23 1.993 -14.414 1 95 223 GLN B O 1
ATOM 5560 N N . VAL B 1 224 ? 20.812 1.585 -14.695 1 92.44 224 VAL B N 1
ATOM 5561 C CA . VAL B 1 224 ? 20.438 2.898 -14.172 1 92.44 224 VAL B CA 1
ATOM 5562 C C . VAL B 1 224 ? 20.062 2.777 -12.695 1 92.44 224 VAL B C 1
ATOM 5564 O O . VAL B 1 224 ? 20.625 3.457 -11.844 1 92.44 224 VAL B O 1
ATOM 5567 N N . GLY B 1 225 ? 19.234 1.85 -12.398 1 94 225 GLY B N 1
ATOM 5568 C CA . GLY B 1 225 ? 18.625 1.743 -11.078 1 94 225 GLY B CA 1
ATOM 5569 C C . GLY B 1 225 ? 19.578 1.191 -10.031 1 94 225 GLY B C 1
ATOM 5570 O O . GLY B 1 225 ? 19.438 1.489 -8.844 1 94 225 GLY B O 1
ATOM 5571 N N . LEU B 1 226 ? 20.609 0.452 -10.43 1 96.69 226 LEU B N 1
ATOM 5572 C CA . LEU B 1 226 ? 21.469 -0.202 -9.461 1 96.69 226 LEU B CA 1
ATOM 5573 C C . LEU B 1 226 ? 22.875 0.397 -9.492 1 96.69 226 LEU B C 1
ATOM 5575 O O . LEU B 1 226 ? 23.812 -0.183 -8.945 1 96.69 226 LEU B O 1
ATOM 5579 N N . GLN B 1 227 ? 23.016 1.552 -10.141 1 93.5 227 GLN B N 1
ATOM 5580 C CA . GLN B 1 227 ? 24.312 2.182 -10.312 1 93.5 227 GLN B CA 1
ATOM 5581 C C . GLN B 1 227 ? 24.922 2.578 -8.969 1 93.5 227 GLN B C 1
ATOM 5583 O O . GLN B 1 227 ? 26.109 2.418 -8.742 1 93.5 227 GLN B O 1
ATOM 5588 N N . ASN B 1 228 ? 24.141 3.123 -8.039 1 91.31 228 ASN B N 1
ATOM 5589 C CA . ASN B 1 228 ? 24.656 3.51 -6.727 1 91.31 228 ASN B CA 1
ATOM 5590 C C . ASN B 1 228 ? 25.125 2.297 -5.93 1 91.31 228 ASN B C 1
ATOM 5592 O O . ASN B 1 228 ? 26.109 2.373 -5.195 1 91.31 228 ASN B O 1
ATOM 5596 N N . LEU B 1 229 ? 24.391 1.218 -6.027 1 95.88 229 LEU B N 1
ATOM 5597 C CA . LEU B 1 229 ? 24.812 -0.021 -5.379 1 95.88 229 LEU B CA 1
ATOM 5598 C C . LEU B 1 229 ? 26.156 -0.5 -5.938 1 95.88 229 LEU B C 1
ATOM 5600 O O . LEU B 1 229 ? 27.016 -0.944 -5.18 1 95.88 229 LEU B O 1
ATOM 5604 N N . LEU B 1 230 ? 26.281 -0.413 -7.301 1 96.81 230 LEU B N 1
ATOM 5605 C CA . LEU B 1 230 ? 27.531 -0.821 -7.934 1 96.81 230 LEU B CA 1
ATOM 5606 C C . LEU B 1 230 ? 28.703 -0.011 -7.395 1 96.81 230 LEU B C 1
ATOM 5608 O O . LEU B 1 230 ? 29.766 -0.571 -7.074 1 96.81 230 LEU B O 1
ATOM 5612 N N . LYS B 1 231 ? 28.547 1.255 -7.27 1 92.44 231 LYS B N 1
ATOM 5613 C CA . LYS B 1 231 ? 29.594 2.125 -6.746 1 92.44 231 LYS B CA 1
ATOM 5614 C C . LYS B 1 231 ? 29.969 1.735 -5.32 1 92.44 231 LYS B C 1
ATOM 5616 O O . LYS B 1 231 ? 31.156 1.583 -5.008 1 92.44 231 LYS B O 1
ATOM 5621 N N . ARG B 1 232 ? 28.984 1.567 -4.434 1 93.69 232 ARG B N 1
ATOM 5622 C CA . ARG B 1 232 ? 29.234 1.205 -3.043 1 93.69 232 ARG B CA 1
ATOM 5623 C C . ARG B 1 232 ? 29.922 -0.155 -2.945 1 93.69 232 ARG B C 1
ATOM 5625 O O . ARG B 1 232 ? 30.844 -0.334 -2.156 1 93.69 232 ARG B O 1
ATOM 5632 N N . PHE B 1 233 ? 29.422 -1.116 -3.766 1 96.75 233 PHE B N 1
ATOM 5633 C CA . PHE B 1 233 ? 29.984 -2.463 -3.76 1 96.75 233 PHE B CA 1
ATOM 5634 C C . PHE B 1 233 ? 31.453 -2.438 -4.164 1 96.75 233 PHE B C 1
ATOM 5636 O O . PHE B 1 233 ? 32.281 -3.105 -3.541 1 96.75 233 PHE B O 1
ATOM 5643 N N . LYS B 1 234 ? 31.812 -1.666 -5.16 1 95.69 234 LYS B N 1
ATOM 5644 C CA . LYS B 1 234 ? 33.188 -1.561 -5.641 1 95.69 234 LYS B CA 1
ATOM 5645 C C . LYS B 1 234 ? 34.094 -0.951 -4.574 1 95.69 234 LYS B C 1
ATOM 5647 O O . LYS B 1 234 ? 35.281 -1.31 -4.473 1 95.69 234 LYS B O 1
ATOM 5652 N N . GLU B 1 235 ? 33.562 -0.092 -3.801 1 93 235 GLU B N 1
ATOM 5653 C CA . GLU B 1 235 ? 34.312 0.484 -2.707 1 93 235 GLU B CA 1
ATOM 5654 C C . GLU B 1 235 ? 34.719 -0.58 -1.684 1 93 235 GLU B C 1
ATOM 5656 O O . GLU B 1 235 ? 35.781 -0.497 -1.065 1 93 235 GLU B O 1
ATOM 5661 N N . ASP B 1 236 ? 33.875 -1.539 -1.542 1 94.19 236 ASP B N 1
ATOM 5662 C CA . ASP B 1 236 ? 34.094 -2.555 -0.513 1 94.19 236 ASP B CA 1
ATOM 5663 C C . ASP B 1 236 ? 34.938 -3.703 -1.033 1 94.19 236 ASP B C 1
ATOM 5665 O O . ASP B 1 236 ? 35.625 -4.379 -0.257 1 94.19 236 ASP B O 1
ATOM 5669 N N . VAL B 1 237 ? 34.969 -3.951 -2.357 1 95.88 237 VAL B N 1
ATOM 5670 C CA . VAL B 1 237 ? 35.656 -5.141 -2.846 1 95.88 237 VAL B CA 1
ATOM 5671 C C . VAL B 1 237 ? 36.875 -4.73 -3.678 1 95.88 237 VAL B C 1
ATOM 5673 O O . VAL B 1 237 ? 37.719 -5.562 -3.977 1 95.88 237 VAL B O 1
ATOM 5676 N N . GLY B 1 238 ? 36.969 -3.533 -4.078 1 91.81 238 GLY B N 1
ATOM 5677 C CA . GLY B 1 238 ? 38.094 -3.035 -4.84 1 91.81 238 GLY B CA 1
ATOM 5678 C C . GLY B 1 238 ? 37.906 -3.143 -6.34 1 91.81 238 GLY B C 1
ATOM 5679 O O . GLY B 1 238 ? 37 -3.857 -6.805 1 91.81 238 GLY B O 1
ATOM 5680 N N . ASN B 1 239 ? 38.75 -2.59 -7.168 1 90.44 239 ASN B N 1
ATOM 5681 C CA . ASN B 1 239 ? 38.625 -2.465 -8.617 1 90.44 239 ASN B CA 1
ATOM 5682 C C . ASN B 1 239 ? 39.094 -3.73 -9.328 1 90.44 239 ASN B C 1
ATOM 5684 O O . ASN B 1 239 ? 38.844 -3.906 -10.523 1 90.44 239 ASN B O 1
ATOM 5688 N N . SER B 1 240 ? 39.688 -4.586 -8.602 1 90.94 240 SER B N 1
ATOM 5689 C CA . SER B 1 240 ? 40.188 -5.809 -9.227 1 90.94 240 SER B CA 1
ATOM 5690 C C . SER B 1 240 ? 39.062 -6.812 -9.461 1 90.94 240 SER B C 1
ATOM 5692 O O . SER B 1 240 ? 39.219 -7.762 -10.227 1 90.94 240 SER B O 1
ATOM 5694 N N . VAL B 1 241 ? 38.031 -6.582 -8.758 1 94.44 241 VAL B N 1
ATOM 5695 C CA . VAL B 1 241 ? 36.875 -7.473 -8.914 1 94.44 241 VAL B CA 1
ATOM 5696 C C . VAL B 1 241 ? 36.031 -7.016 -10.094 1 94.44 241 VAL B C 1
ATOM 5698 O O . VAL B 1 241 ? 35.656 -5.84 -10.18 1 94.44 241 VAL B O 1
ATOM 5701 N N . ASN B 1 242 ? 35.781 -7.941 -11.023 1 94.88 242 ASN B N 1
ATOM 5702 C CA . ASN B 1 242 ? 34.844 -7.672 -12.102 1 94.88 242 ASN B CA 1
ATOM 5703 C C . ASN B 1 242 ? 33.406 -7.816 -11.633 1 94.88 242 ASN B C 1
ATOM 5705 O O . ASN B 1 242 ? 32.969 -8.914 -11.281 1 94.88 242 ASN B O 1
ATOM 5709 N N . VAL B 1 243 ? 32.719 -6.734 -11.555 1 97.31 243 VAL B N 1
ATOM 5710 C CA . VAL B 1 243 ? 31.328 -6.762 -11.062 1 97.31 243 VAL B CA 1
ATOM 5711 C C . VAL B 1 243 ? 30.453 -5.852 -11.922 1 97.31 243 VAL B C 1
ATOM 5713 O O . VAL B 1 243 ? 30.875 -4.75 -12.289 1 97.31 243 VAL B O 1
ATOM 5716 N N . THR B 1 244 ? 29.312 -6.324 -12.32 1 97.19 244 THR B N 1
ATOM 5717 C CA . THR B 1 244 ? 28.297 -5.57 -13.055 1 97.19 244 THR B CA 1
ATOM 5718 C C . THR B 1 244 ? 27.031 -5.418 -12.234 1 97.19 244 THR B C 1
ATOM 5720 O O . THR B 1 244 ? 26.891 -6.031 -11.172 1 97.19 244 THR B O 1
ATOM 5723 N N . THR B 1 245 ? 26.109 -4.57 -12.734 1 97.75 245 THR B N 1
ATOM 5724 C CA . THR B 1 245 ? 24.812 -4.426 -12.07 1 97.75 245 THR B CA 1
ATOM 5725 C C . THR B 1 245 ? 24.031 -5.73 -12.133 1 97.75 245 THR B C 1
ATOM 5727 O O . THR B 1 245 ? 23.25 -6.043 -11.219 1 97.75 245 THR B O 1
ATOM 5730 N N . GLU B 1 246 ? 24.234 -6.52 -13.148 1 97.31 246 GLU B N 1
ATOM 5731 C CA . GLU B 1 246 ? 23.578 -7.824 -13.25 1 97.31 246 GLU B CA 1
ATOM 5732 C C . GLU B 1 246 ? 24.078 -8.766 -12.156 1 97.31 246 GLU B C 1
ATOM 5734 O O . GLU B 1 246 ? 23.281 -9.523 -11.578 1 97.31 246 GLU B O 1
ATOM 5739 N N . ASP B 1 247 ? 25.359 -8.703 -11.914 1 97.81 247 ASP B N 1
ATOM 5740 C CA . ASP B 1 247 ? 25.922 -9.516 -10.836 1 97.81 247 ASP B CA 1
ATOM 5741 C C . ASP B 1 247 ? 25.297 -9.141 -9.484 1 97.81 247 ASP B C 1
ATOM 5743 O O . ASP B 1 247 ? 25.016 -10.016 -8.664 1 97.81 247 ASP B O 1
ATOM 5747 N N . LEU B 1 248 ? 25.156 -7.883 -9.305 1 98.31 248 LEU B N 1
ATOM 5748 C CA . LEU B 1 248 ? 24.594 -7.41 -8.047 1 98.31 248 LEU B CA 1
ATOM 5749 C C . LEU B 1 248 ? 23.125 -7.832 -7.906 1 98.31 248 LEU B C 1
ATOM 5751 O O . LEU B 1 248 ? 22.703 -8.242 -6.828 1 98.31 248 LEU B O 1
ATOM 5755 N N . ALA B 1 249 ? 22.359 -7.719 -8.984 1 98.25 249 ALA B N 1
ATOM 5756 C CA . ALA B 1 249 ? 21 -8.227 -8.977 1 98.25 249 ALA B CA 1
ATOM 5757 C C . ALA B 1 249 ? 20.969 -9.719 -8.641 1 98.25 249 ALA B C 1
ATOM 5759 O O . ALA B 1 249 ? 20.109 -10.172 -7.887 1 98.25 249 ALA B O 1
ATOM 5760 N N . ASN B 1 250 ? 21.875 -10.453 -9.219 1 98.06 250 ASN B N 1
ATOM 5761 C CA . ASN B 1 250 ? 21.969 -11.883 -8.93 1 98.06 250 ASN B CA 1
ATOM 5762 C C . ASN B 1 250 ? 22.297 -12.141 -7.465 1 98.06 250 ASN B C 1
ATOM 5764 O O . ASN B 1 250 ? 21.766 -13.078 -6.863 1 98.06 250 ASN B O 1
ATOM 5768 N N . LEU B 1 251 ? 23.172 -11.336 -6.895 1 98.19 251 LEU B N 1
ATOM 5769 C CA . LEU B 1 251 ? 23.484 -11.484 -5.477 1 98.19 251 LEU B CA 1
ATOM 5770 C C . LEU B 1 251 ? 22.266 -11.188 -4.613 1 98.19 251 LEU B C 1
ATOM 5772 O O . LEU B 1 251 ? 22.047 -11.836 -3.59 1 98.19 251 LEU B O 1
ATOM 5776 N N . MET B 1 252 ? 21.531 -10.172 -4.969 1 98.19 252 MET B N 1
ATOM 5777 C CA . MET B 1 252 ? 20.281 -9.875 -4.254 1 98.19 252 MET B CA 1
ATOM 5778 C C . MET B 1 252 ? 19.312 -11.039 -4.352 1 98.19 252 MET B C 1
ATOM 5780 O O . MET B 1 252 ? 18.656 -11.398 -3.365 1 98.19 252 MET B O 1
ATOM 5784 N N . ALA B 1 253 ? 19.219 -11.664 -5.52 1 98.12 253 ALA B N 1
ATOM 5785 C CA . ALA B 1 253 ? 18.422 -12.875 -5.676 1 98.12 253 ALA B CA 1
ATOM 5786 C C . ALA B 1 253 ? 18.938 -13.992 -4.77 1 98.12 253 ALA B C 1
ATOM 5788 O O . ALA B 1 253 ? 18.156 -14.742 -4.191 1 98.12 253 ALA B O 1
ATOM 5789 N N . LEU B 1 254 ? 20.234 -14.102 -4.68 1 98.19 254 LEU B N 1
ATOM 5790 C CA . LEU B 1 254 ? 20.828 -15.148 -3.854 1 98.19 254 LEU B CA 1
ATOM 5791 C C . LEU B 1 254 ? 20.391 -15 -2.398 1 98.19 254 LEU B C 1
ATOM 5793 O O . LEU B 1 254 ? 20.141 -15.992 -1.713 1 98.19 254 LEU B O 1
ATOM 5797 N N . CYS B 1 255 ? 20.375 -13.758 -1.91 1 97.56 255 CYS B N 1
ATOM 5798 C CA . CYS B 1 255 ? 19.844 -13.531 -0.576 1 97.56 255 CYS B CA 1
ATOM 5799 C C . CYS B 1 255 ? 18.453 -14.164 -0.428 1 97.56 255 CYS B C 1
ATOM 5801 O O . CYS B 1 255 ? 18.188 -14.844 0.563 1 97.56 255 CYS B O 1
ATOM 5803 N N . MET B 1 256 ? 17.594 -14.008 -1.398 1 97.25 256 MET B N 1
ATOM 5804 C CA . MET B 1 256 ? 16.234 -14.539 -1.373 1 97.25 256 MET B CA 1
ATOM 5805 C C . MET B 1 256 ? 16.234 -16.062 -1.407 1 97.25 256 MET B C 1
ATOM 5807 O O . MET B 1 256 ? 15.508 -16.719 -0.653 1 97.25 256 MET B O 1
ATOM 5811 N N . TYR B 1 257 ? 17.094 -16.609 -2.23 1 96.81 257 TYR B N 1
ATOM 5812 C CA . TYR B 1 257 ? 17.188 -18.078 -2.318 1 96.81 257 TYR B CA 1
ATOM 5813 C C . TYR B 1 257 ? 17.734 -18.656 -1.029 1 96.81 257 TYR B C 1
ATOM 5815 O O . TYR B 1 257 ? 17.312 -19.734 -0.597 1 96.81 257 TYR B O 1
ATOM 5823 N N . ASP B 1 258 ? 18.656 -17.953 -0.406 1 96.12 258 ASP B N 1
ATOM 5824 C CA . ASP B 1 258 ? 19.141 -18.391 0.899 1 96.12 258 ASP B CA 1
ATOM 5825 C C . ASP B 1 258 ? 18 -18.422 1.922 1 96.12 258 ASP B C 1
ATOM 5827 O O . ASP B 1 258 ? 17.906 -19.359 2.719 1 96.12 258 ASP B O 1
ATOM 5831 N N . LEU B 1 259 ? 17.203 -17.438 1.869 1 95.19 259 LEU B N 1
ATOM 5832 C CA . LEU B 1 259 ? 16.062 -17.422 2.773 1 95.19 259 LEU B CA 1
ATOM 5833 C C . LEU B 1 259 ? 15.133 -18.609 2.502 1 95.19 259 LEU B C 1
ATOM 5835 O O . LEU B 1 259 ? 14.695 -19.297 3.434 1 95.19 259 LEU B O 1
ATOM 5839 N N . ASN B 1 260 ? 14.883 -18.922 1.266 1 93.94 260 ASN B N 1
ATOM 5840 C CA . ASN B 1 260 ? 14.023 -20.031 0.875 1 93.94 260 ASN B CA 1
ATOM 5841 C C . ASN B 1 260 ? 14.578 -21.375 1.363 1 93.94 260 ASN B C 1
ATOM 5843 O O . ASN B 1 260 ? 13.82 -22.297 1.647 1 93.94 260 ASN B O 1
ATOM 5847 N N . VAL B 1 261 ? 15.906 -21.438 1.404 1 92.81 261 VAL B N 1
ATOM 5848 C CA . VAL B 1 261 ? 16.531 -22.75 1.585 1 92.81 261 VAL B CA 1
ATOM 5849 C C . VAL B 1 261 ? 16.891 -22.953 3.055 1 92.81 261 VAL B C 1
ATOM 5851 O O . VAL B 1 261 ? 16.641 -24.016 3.617 1 92.81 261 VAL B O 1
ATOM 5854 N N . VAL B 1 262 ? 17.469 -21.797 3.709 1 92.5 262 VAL B N 1
ATOM 5855 C CA . VAL B 1 262 ? 17.969 -22.031 5.059 1 92.5 262 VAL B CA 1
ATOM 5856 C C . VAL B 1 262 ? 17.422 -20.953 6 1 92.5 262 VAL B C 1
ATOM 5858 O O . VAL B 1 262 ? 17.594 -21.047 7.219 1 92.5 262 VAL B O 1
ATOM 5861 N N . GLY B 1 263 ? 16.875 -19.953 5.484 1 93.31 263 GLY B N 1
ATOM 5862 C CA . GLY B 1 263 ? 16.188 -18.984 6.316 1 93.31 263 GLY B CA 1
ATOM 5863 C C . GLY B 1 263 ? 17.047 -17.812 6.727 1 93.31 263 GLY B C 1
ATOM 5864 O O . GLY B 1 263 ? 16.609 -16.922 7.465 1 93.31 263 GLY B O 1
ATOM 5865 N N . HIS B 1 264 ? 18.281 -17.766 6.242 1 93.44 264 HIS B N 1
ATOM 5866 C CA . HIS B 1 264 ? 19.172 -16.656 6.582 1 93.44 264 HIS B CA 1
ATOM 5867 C C . HIS B 1 264 ? 20.25 -16.469 5.523 1 93.44 264 HIS B C 1
ATOM 5869 O O . HIS B 1 264 ? 20.609 -17.406 4.82 1 93.44 264 HIS B O 1
ATOM 5875 N N . SER B 1 265 ? 20.719 -15.203 5.414 1 95.06 265 SER B N 1
ATOM 5876 C CA . SER B 1 265 ? 21.812 -14.852 4.516 1 95.06 265 SER B CA 1
ATOM 5877 C C . SER B 1 265 ? 22.5 -13.57 4.953 1 95.06 265 SER B C 1
ATOM 5879 O O . SER B 1 265 ? 21.844 -12.547 5.168 1 95.06 265 SER B O 1
ATOM 5881 N N . PRO B 1 266 ? 23.797 -13.586 5.145 1 95.38 266 PRO B N 1
ATOM 5882 C CA . PRO B 1 266 ? 24.516 -12.328 5.426 1 95.38 266 PRO B CA 1
ATOM 5883 C C . PRO B 1 266 ? 24.359 -11.312 4.301 1 95.38 266 PRO B C 1
ATOM 58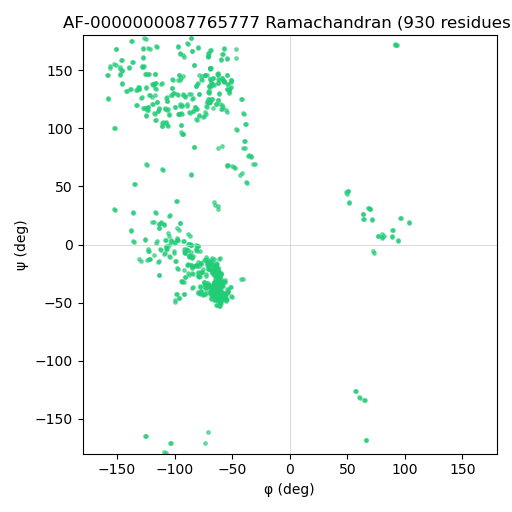85 O O . PRO B 1 266 ? 24.516 -10.109 4.527 1 95.38 266 PRO B O 1
ATOM 5888 N N . LEU B 1 267 ? 24.094 -11.812 3.072 1 96.56 267 LEU B N 1
ATOM 5889 C CA . LEU B 1 267 ? 23.875 -10.922 1.942 1 96.56 267 LEU B CA 1
ATOM 5890 C C . LEU B 1 267 ? 22.703 -9.984 2.197 1 96.56 267 LEU B C 1
ATOM 5892 O O . LEU B 1 267 ? 22.703 -8.836 1.749 1 96.56 267 LEU B O 1
ATOM 5896 N N . CYS B 1 268 ? 21.688 -10.469 2.881 1 96.38 268 CYS B N 1
ATOM 5897 C CA . CYS B 1 268 ? 20.469 -9.688 3.102 1 96.38 268 CYS B CA 1
ATOM 5898 C C . CYS B 1 268 ? 20.766 -8.469 3.969 1 96.38 268 CYS B C 1
ATOM 5900 O O . CYS B 1 268 ? 20.078 -7.441 3.857 1 96.38 268 CYS B O 1
ATOM 5902 N N . ASP B 1 269 ? 21.812 -8.508 4.711 1 94.62 269 ASP B N 1
ATOM 5903 C CA . ASP B 1 269 ? 22.172 -7.43 5.629 1 94.62 269 ASP B CA 1
ATOM 5904 C C . ASP B 1 269 ? 22.953 -6.336 4.914 1 94.62 269 ASP B C 1
ATOM 5906 O O . ASP B 1 269 ? 23.094 -5.223 5.426 1 94.62 269 ASP B O 1
ATOM 5910 N N . TYR B 1 270 ? 23.5 -6.672 3.814 1 96.44 270 TYR B N 1
ATOM 5911 C CA . TYR B 1 270 ? 24.359 -5.727 3.113 1 96.44 270 TYR B CA 1
ATOM 5912 C C . TYR B 1 270 ? 23.531 -4.711 2.336 1 96.44 270 TYR B C 1
ATOM 5914 O O . TYR B 1 270 ? 23.891 -3.529 2.279 1 96.44 270 TYR B O 1
ATOM 5922 N N . PHE B 1 271 ? 22.484 -5.141 1.686 1 97.06 271 PHE B N 1
ATOM 5923 C CA . PHE B 1 271 ? 21.719 -4.289 0.772 1 97.06 271 PHE B CA 1
ATOM 5924 C C . PHE B 1 271 ? 20.828 -3.33 1.544 1 97.06 271 PHE B C 1
ATOM 5926 O O . PHE B 1 271 ? 20.281 -3.686 2.596 1 97.06 271 PHE B O 1
ATOM 5933 N N . GLU B 1 272 ? 20.672 -2.176 1.04 1 94.75 272 GLU B N 1
ATOM 5934 C CA . GLU B 1 272 ? 19.859 -1.121 1.644 1 94.75 272 GLU B CA 1
ATOM 5935 C C . GLU B 1 272 ? 18.453 -1.099 1.056 1 94.75 272 GLU B C 1
ATOM 5937 O O . GLU B 1 272 ? 18.219 -1.667 -0.012 1 94.75 272 GLU B O 1
ATOM 5942 N N . PRO B 1 273 ? 17.531 -0.409 1.74 1 95.25 273 PRO B N 1
ATOM 5943 C CA . PRO B 1 273 ? 16.156 -0.359 1.263 1 95.25 273 PRO B CA 1
ATOM 5944 C C . PRO B 1 273 ? 16.047 0.12 -0.183 1 95.25 273 PRO B C 1
ATOM 5946 O O . PRO B 1 273 ? 15.312 -0.474 -0.98 1 95.25 273 PRO B O 1
ATOM 5949 N N . ASN B 1 274 ? 16.797 1.102 -0.536 1 94.94 274 ASN B N 1
ATOM 5950 C CA . ASN B 1 274 ? 16.734 1.631 -1.894 1 94.94 274 ASN B CA 1
ATOM 5951 C C . ASN B 1 274 ? 17.219 0.609 -2.918 1 94.94 274 ASN B C 1
ATOM 5953 O O . ASN B 1 274 ? 16.719 0.577 -4.047 1 94.94 274 ASN B O 1
ATOM 5957 N N . ASP B 1 275 ? 18.188 -0.237 -2.523 1 96.69 275 ASP B N 1
ATOM 5958 C CA . ASP B 1 275 ? 18.656 -1.306 -3.406 1 96.69 275 ASP B CA 1
ATOM 5959 C C . ASP B 1 275 ? 17.531 -2.295 -3.699 1 96.69 275 ASP B C 1
ATOM 5961 O O . ASP B 1 275 ? 17.312 -2.688 -4.852 1 96.69 275 ASP B O 1
ATOM 5965 N N . TRP B 1 276 ? 16.812 -2.627 -2.686 1 97.12 276 TRP B N 1
ATOM 5966 C CA . TRP B 1 276 ? 15.727 -3.59 -2.824 1 97.12 276 TRP B CA 1
ATOM 5967 C C . TRP B 1 276 ? 14.625 -3.039 -3.719 1 97.12 276 TRP B C 1
ATOM 5969 O O . TRP B 1 276 ? 14.047 -3.771 -4.527 1 97.12 276 TRP B O 1
ATOM 5979 N N . LYS B 1 277 ? 14.328 -1.747 -3.562 1 95.62 277 LYS B N 1
ATOM 5980 C CA . LYS B 1 277 ? 13.305 -1.136 -4.406 1 95.62 277 LYS B CA 1
ATOM 5981 C C . LYS B 1 277 ? 13.719 -1.158 -5.875 1 95.62 277 LYS B C 1
ATOM 5983 O O . LYS B 1 277 ? 12.898 -1.435 -6.754 1 95.62 277 LYS B O 1
ATOM 5988 N N . ALA B 1 278 ? 14.953 -0.836 -6.117 1 96 278 ALA B N 1
ATOM 5989 C CA . ALA B 1 278 ? 15.469 -0.877 -7.48 1 96 278 ALA B CA 1
ATOM 5990 C C . ALA B 1 278 ? 15.445 -2.301 -8.031 1 96 278 ALA B C 1
ATOM 5992 O O . ALA B 1 278 ? 15.062 -2.52 -9.188 1 96 278 ALA B O 1
ATOM 5993 N N . PHE B 1 279 ? 15.875 -3.225 -7.176 1 97.62 279 PHE B N 1
ATOM 5994 C CA . PHE B 1 279 ? 15.867 -4.633 -7.555 1 97.62 279 PHE B CA 1
ATOM 5995 C C . PHE B 1 279 ? 14.453 -5.094 -7.902 1 97.62 279 PHE B C 1
ATOM 5997 O O . PHE B 1 279 ? 14.242 -5.734 -8.938 1 97.62 279 PHE B O 1
ATOM 6004 N N . GLU B 1 280 ? 13.5 -4.75 -7.066 1 97.31 280 GLU B N 1
ATOM 6005 C CA . GLU B 1 280 ? 12.102 -5.109 -7.297 1 97.31 280 GLU B CA 1
ATOM 6006 C C . GLU B 1 280 ? 11.602 -4.562 -8.633 1 97.31 280 GLU B C 1
ATOM 6008 O O . GLU B 1 280 ? 10.953 -5.273 -9.398 1 97.31 280 GLU B O 1
ATOM 6013 N N . TYR B 1 281 ? 11.883 -3.311 -8.898 1 97.31 281 TYR B N 1
ATOM 6014 C CA . TYR B 1 281 ? 11.391 -2.709 -10.133 1 97.31 281 TYR B CA 1
ATOM 6015 C C . TYR B 1 281 ? 12.031 -3.365 -11.352 1 97.31 281 TYR B C 1
ATOM 6017 O O . TYR B 1 281 ? 11.391 -3.516 -12.391 1 97.31 281 TYR B O 1
ATOM 6025 N N . LYS B 1 282 ? 13.32 -3.738 -11.25 1 97.94 282 LYS B N 1
ATOM 6026 C CA . LYS B 1 282 ? 13.969 -4.496 -12.312 1 97.94 282 LYS B CA 1
ATOM 6027 C C . LYS B 1 282 ? 13.203 -5.785 -12.609 1 97.94 282 LYS B C 1
ATOM 6029 O O . LYS B 1 282 ? 12.953 -6.113 -13.773 1 97.94 282 LYS B O 1
ATOM 6034 N N . ARG B 1 283 ? 12.828 -6.461 -11.57 1 97.75 283 ARG B N 1
ATOM 6035 C CA . ARG B 1 283 ? 12.078 -7.703 -11.711 1 97.75 283 ARG B CA 1
ATOM 6036 C C . ARG B 1 283 ? 10.672 -7.434 -12.242 1 97.75 283 ARG B C 1
ATOM 6038 O O . ARG B 1 283 ? 10.148 -8.211 -13.039 1 97.75 283 ARG B O 1
ATOM 6045 N N . ASP B 1 284 ? 10.039 -6.332 -11.805 1 98.19 284 ASP B N 1
ATOM 6046 C CA . ASP B 1 284 ? 8.742 -5.934 -12.336 1 98.19 284 ASP B CA 1
ATOM 6047 C C . ASP B 1 284 ? 8.797 -5.777 -13.852 1 98.19 284 ASP B C 1
ATOM 6049 O O . ASP B 1 284 ? 7.914 -6.262 -14.562 1 98.19 284 ASP B O 1
ATOM 6053 N N . LEU B 1 285 ? 9.867 -5.117 -14.32 1 98.25 285 LEU B N 1
ATOM 6054 C CA . LEU B 1 285 ? 10.031 -4.914 -15.75 1 98.25 285 LEU B CA 1
ATOM 6055 C C . LEU B 1 285 ? 10.164 -6.246 -16.484 1 98.25 285 LEU B C 1
ATOM 6057 O O . LEU B 1 285 ? 9.531 -6.453 -17.516 1 98.25 285 LEU B O 1
ATOM 6061 N N . ASP B 1 286 ? 10.898 -7.113 -15.891 1 97.81 286 ASP B N 1
ATOM 6062 C CA . ASP B 1 286 ? 11.125 -8.422 -16.5 1 97.81 286 ASP B CA 1
ATOM 6063 C C . ASP B 1 286 ? 9.812 -9.18 -16.688 1 97.81 286 ASP B C 1
ATOM 6065 O O . ASP B 1 286 ? 9.469 -9.578 -17.797 1 97.81 286 ASP B O 1
ATOM 6069 N N . TYR B 1 287 ? 9.047 -9.258 -15.656 1 97.88 287 TYR B N 1
ATOM 6070 C CA . TYR B 1 287 ? 7.801 -10.016 -15.688 1 97.88 287 TYR B CA 1
ATOM 6071 C C . TYR B 1 287 ? 6.734 -9.273 -16.484 1 97.88 287 TYR B C 1
ATOM 6073 O O . TYR B 1 287 ? 5.898 -9.898 -17.141 1 97.88 287 TYR B O 1
ATOM 6081 N N . TYR B 1 288 ? 6.762 -7.93 -16.406 1 98.25 288 TYR B N 1
ATOM 6082 C CA . TYR B 1 288 ? 5.73 -7.156 -17.094 1 98.25 288 TYR B CA 1
ATOM 6083 C C . TYR B 1 288 ? 5.801 -7.355 -18.594 1 98.25 288 TYR B C 1
ATOM 6085 O O . TYR B 1 288 ? 4.77 -7.531 -19.25 1 98.25 288 TYR B O 1
ATOM 6093 N N . TYR B 1 289 ? 6.941 -7.395 -19.141 1 98.44 289 TYR B N 1
ATOM 6094 C CA . TYR B 1 289 ? 7.078 -7.48 -20.594 1 98.44 289 TYR B CA 1
ATOM 6095 C C . TYR B 1 289 ? 7.145 -8.93 -21.047 1 98.44 289 TYR B C 1
ATOM 6097 O O . TYR B 1 289 ? 7.078 -9.219 -22.25 1 98.44 289 TYR B O 1
ATOM 6105 N N . TYR B 1 290 ? 7.223 -9.828 -20.125 1 98.19 290 TYR B N 1
ATOM 6106 C CA . TYR B 1 290 ? 7.121 -11.242 -20.469 1 98.19 290 TYR B CA 1
ATOM 6107 C C . TYR B 1 290 ? 5.695 -11.75 -20.281 1 98.19 290 TYR B C 1
ATOM 6109 O O . TYR B 1 290 ? 5.152 -12.422 -21.172 1 98.19 290 TYR B O 1
ATOM 6117 N N . SER B 1 291 ? 5.078 -11.406 -19.125 1 98 291 SER B N 1
ATOM 6118 C CA . SER B 1 291 ? 3.83 -12.047 -18.719 1 98 291 SER B CA 1
ATOM 6119 C C . SER B 1 291 ? 2.721 -11.016 -18.531 1 98 291 SER B C 1
ATOM 6121 O O . SER B 1 291 ? 1.589 -11.375 -18.188 1 98 291 SER B O 1
ATOM 6123 N N . GLY B 1 292 ? 3.025 -9.766 -18.625 1 97.81 292 GLY B N 1
ATOM 6124 C CA . GLY B 1 292 ? 2.041 -8.719 -18.391 1 97.81 292 GLY B CA 1
ATOM 6125 C C . GLY B 1 292 ? 1.537 -8.078 -19.672 1 97.81 292 GLY B C 1
ATOM 6126 O O . GLY B 1 292 ? 1.799 -8.578 -20.766 1 97.81 292 GLY B O 1
ATOM 6127 N N . LYS B 1 293 ? 0.799 -7.02 -19.516 1 96.81 293 LYS B N 1
ATOM 6128 C CA . LYS B 1 293 ? 0.167 -6.309 -20.625 1 96.81 293 LYS B CA 1
ATOM 6129 C C . LYS B 1 293 ? 1.21 -5.633 -21.5 1 96.81 293 LYS B C 1
ATOM 6131 O O . LYS B 1 293 ? 0.909 -5.234 -22.625 1 96.81 293 LYS B O 1
ATOM 6136 N N . GLY B 1 294 ? 2.408 -5.508 -20.953 1 97.56 294 GLY B N 1
ATOM 6137 C CA . GLY B 1 294 ? 3.48 -4.957 -21.766 1 97.56 294 GLY B CA 1
ATOM 6138 C C . GLY B 1 294 ? 3.785 -5.789 -23 1 97.56 294 GLY B C 1
ATOM 6139 O O . GLY B 1 294 ? 4.355 -5.285 -23.969 1 97.56 294 GLY B O 1
ATOM 6140 N N . ASN B 1 295 ? 3.527 -7.035 -22.984 1 97.69 295 ASN B N 1
ATOM 6141 C CA . ASN B 1 295 ? 3.572 -7.934 -24.125 1 97.69 295 ASN B CA 1
ATOM 6142 C C . ASN B 1 295 ? 2.189 -8.125 -24.75 1 97.69 295 ASN B C 1
ATOM 6144 O O . ASN B 1 295 ? 1.324 -8.773 -24.156 1 97.69 295 ASN B O 1
ATOM 6148 N N . PRO B 1 296 ? 2.002 -7.637 -25.938 1 96.44 296 PRO B N 1
ATOM 6149 C CA . PRO B 1 296 ? 0.65 -7.562 -26.5 1 96.44 296 PRO B CA 1
ATOM 6150 C C . PRO B 1 296 ? 0.024 -8.938 -26.703 1 96.44 296 PRO B C 1
ATOM 6152 O O . PRO B 1 296 ? -1.198 -9.055 -26.828 1 96.44 296 PRO B O 1
ATOM 6155 N N . ILE B 1 297 ? 0.772 -10.023 -26.719 1 97.69 297 ILE B N 1
ATOM 6156 C CA . ILE B 1 297 ? 0.261 -11.359 -27 1 97.69 297 ILE B CA 1
ATOM 6157 C C . ILE B 1 297 ? -0.269 -11.992 -25.719 1 97.69 297 ILE B C 1
ATOM 6159 O O . ILE B 1 297 ? -1.039 -12.953 -25.766 1 97.69 297 ILE B O 1
ATOM 6163 N N . VAL B 1 298 ? 0.105 -11.477 -24.562 1 97.81 298 VAL B N 1
ATOM 6164 C CA . VAL B 1 298 ? -0.07 -12.133 -23.266 1 97.81 298 VAL B CA 1
ATOM 6165 C C . VAL B 1 298 ? -1.557 -12.234 -22.938 1 97.81 298 VAL B C 1
ATOM 6167 O O . VAL B 1 298 ? -2.029 -13.273 -22.469 1 97.81 298 VAL B O 1
ATOM 6170 N N . PRO B 1 299 ? -2.4 -11.219 -23.234 1 97.62 299 PRO B N 1
ATOM 6171 C CA . PRO B 1 299 ? -3.822 -11.375 -22.922 1 97.62 299 PRO B CA 1
ATOM 6172 C C . PRO B 1 299 ? -4.461 -12.555 -23.641 1 97.62 299 PRO B C 1
ATOM 6174 O O . PRO B 1 299 ? -5.34 -13.219 -23.094 1 97.62 299 PRO B O 1
ATOM 6177 N N . ALA B 1 300 ? -3.992 -12.836 -24.828 1 97.56 300 ALA B N 1
ATOM 6178 C CA . ALA B 1 300 ? -4.523 -13.977 -25.562 1 97.56 300 ALA B CA 1
ATOM 6179 C C . ALA B 1 300 ? -4.02 -15.289 -24.969 1 97.56 300 ALA B C 1
ATOM 6181 O O . ALA B 1 300 ? -4.785 -16.25 -24.828 1 97.56 300 ALA B O 1
ATOM 6182 N N . VAL B 1 301 ? -2.775 -15.352 -24.625 1 97.56 301 VAL B N 1
ATOM 6183 C CA . VAL B 1 301 ? -2.176 -16.562 -24.094 1 97.56 301 VAL B CA 1
ATOM 6184 C C . VAL B 1 301 ? -2.801 -16.891 -22.734 1 97.56 301 VAL B C 1
ATOM 6186 O O . VAL B 1 301 ? -3.193 -18.031 -22.484 1 97.56 301 VAL B O 1
ATOM 6189 N N . GLY B 1 302 ? -2.891 -15.836 -21.844 1 97.25 302 GLY B N 1
ATOM 6190 C CA . GLY B 1 302 ? -3.576 -16.031 -20.578 1 97.25 302 GLY B CA 1
ATOM 6191 C C . GLY B 1 302 ? -5.043 -16.375 -20.734 1 97.25 302 GLY B C 1
ATOM 6192 O O . GLY B 1 302 ? -5.66 -16.922 -19.812 1 97.25 302 GLY B O 1
ATOM 6193 N N . GLY B 1 303 ? -5.578 -16.047 -21.891 1 97.44 303 GLY B N 1
ATOM 6194 C CA . GLY B 1 303 ? -6.973 -16.328 -22.203 1 97.44 303 GLY B CA 1
ATOM 6195 C C . GLY B 1 303 ? -7.297 -17.797 -22.266 1 97.44 303 GLY B C 1
ATOM 6196 O O . GLY B 1 303 ? -8.453 -18.203 -22.109 1 97.44 303 GLY B O 1
ATOM 6197 N N . ILE B 1 304 ? -6.297 -18.625 -22.484 1 96.38 304 ILE B N 1
ATOM 6198 C CA . ILE B 1 304 ? -6.504 -20.062 -22.578 1 96.38 304 ILE B CA 1
ATOM 6199 C C . ILE B 1 304 ? -7.023 -20.594 -21.234 1 96.38 304 ILE B C 1
ATOM 6201 O O . ILE B 1 304 ? -8.086 -21.219 -21.172 1 96.38 304 ILE B O 1
ATOM 6205 N N . VAL B 1 305 ? -6.316 -20.266 -20.172 1 96.5 305 VAL B N 1
ATOM 6206 C CA . VAL B 1 305 ? -6.723 -20.688 -18.844 1 96.5 305 VAL B CA 1
ATOM 6207 C C . VAL B 1 305 ? -7.953 -19.906 -18.391 1 96.5 305 VAL B C 1
ATOM 6209 O O . VAL B 1 305 ? -8.859 -20.453 -17.766 1 96.5 305 VAL B O 1
ATOM 6212 N N . ALA B 1 306 ? -8.023 -18.609 -18.75 1 97.38 306 ALA B N 1
ATOM 6213 C CA . ALA B 1 306 ? -9.148 -17.75 -18.375 1 97.38 306 ALA B CA 1
ATOM 6214 C C . ALA B 1 306 ? -10.453 -18.281 -18.969 1 97.38 306 ALA B C 1
ATOM 6216 O O . ALA B 1 306 ? -11.484 -18.297 -18.297 1 97.38 306 ALA B O 1
ATOM 6217 N N . ASN B 1 307 ? -10.438 -18.703 -20.219 1 96.56 307 ASN B N 1
ATOM 6218 C CA . ASN B 1 307 ? -11.633 -19.234 -20.859 1 96.56 307 ASN B CA 1
ATOM 6219 C C . ASN B 1 307 ? -12.086 -20.531 -20.203 1 96.56 307 ASN B C 1
ATOM 6221 O O . ASN B 1 307 ? -13.289 -20.75 -20.031 1 96.56 307 ASN B O 1
ATOM 6225 N N . ALA B 1 308 ? -11.125 -21.359 -19.938 1 95.81 308 ALA B N 1
ATOM 6226 C CA . ALA B 1 308 ? -11.477 -22.578 -19.219 1 95.81 308 ALA B CA 1
ATOM 6227 C C . ALA B 1 308 ? -12.117 -22.266 -17.859 1 95.81 308 ALA B C 1
ATOM 6229 O O . ALA B 1 308 ? -13.094 -22.906 -17.469 1 95.81 308 ALA B O 1
ATOM 6230 N N . SER B 1 309 ? -11.555 -21.297 -17.156 1 96.5 309 SER B N 1
ATOM 6231 C CA . SER B 1 309 ? -12.094 -20.844 -15.883 1 96.5 309 SER B CA 1
ATOM 6232 C C . SER B 1 309 ? -13.547 -20.406 -16.016 1 96.5 309 SER B C 1
ATOM 6234 O O . SER B 1 309 ? -14.383 -20.719 -15.172 1 96.5 309 SER B O 1
ATOM 6236 N N . LEU B 1 310 ? -13.852 -19.688 -17.094 1 96.69 310 LEU B N 1
ATOM 6237 C CA . LEU B 1 310 ? -15.203 -19.188 -17.328 1 96.69 310 LEU B CA 1
ATOM 6238 C C . LEU B 1 310 ? -16.172 -20.359 -17.531 1 96.69 310 LEU B C 1
ATOM 6240 O O . LEU B 1 310 ? -17.312 -20.312 -17.062 1 96.69 310 LEU B O 1
ATOM 6244 N N . ILE B 1 311 ? -15.727 -21.328 -18.25 1 94.19 311 ILE B N 1
ATOM 6245 C CA . ILE B 1 311 ? -16.562 -22.5 -18.484 1 94.19 311 ILE B CA 1
ATOM 6246 C C . ILE B 1 311 ? -16.875 -23.188 -17.156 1 94.19 311 ILE B C 1
ATOM 6248 O O . ILE B 1 311 ? -18.016 -23.547 -16.891 1 94.19 311 ILE B O 1
ATOM 6252 N N . ILE B 1 312 ? -15.859 -23.312 -16.328 1 94.5 312 ILE B N 1
ATOM 6253 C CA . ILE B 1 312 ? -16.016 -23.953 -15.031 1 94.5 312 ILE B CA 1
ATOM 6254 C C . ILE B 1 312 ? -16.969 -23.141 -14.164 1 94.5 312 ILE B C 1
ATOM 6256 O O . ILE B 1 312 ? -17.859 -23.703 -13.508 1 94.5 312 ILE B O 1
ATOM 6260 N N . LEU B 1 313 ? -16.844 -21.828 -14.18 1 95.44 313 LEU B N 1
ATOM 6261 C CA . LEU B 1 313 ? -17.672 -20.938 -13.367 1 95.44 313 LEU B CA 1
ATOM 6262 C C . LEU B 1 313 ? -19.141 -21.047 -13.773 1 95.44 313 LEU B C 1
ATOM 6264 O O . LEU B 1 313 ? -20.031 -20.859 -12.938 1 95.44 313 LEU B O 1
ATOM 6268 N N . ASN B 1 314 ? -19.328 -21.297 -15 1 89.38 314 ASN B N 1
ATOM 6269 C CA . ASN B 1 314 ? -20.688 -21.281 -15.523 1 89.38 314 ASN B CA 1
ATOM 6270 C C . ASN B 1 314 ? -21.359 -22.641 -15.352 1 89.38 314 ASN B C 1
ATOM 6272 O O . ASN B 1 314 ? -22.531 -22.812 -15.695 1 89.38 314 ASN B O 1
ATOM 6276 N N . GLN B 1 315 ? -20.688 -23.531 -14.812 1 83.12 315 GLN B N 1
ATOM 6277 C CA . GLN B 1 315 ? -21.266 -24.859 -14.609 1 83.12 315 GLN B CA 1
ATOM 6278 C C . GLN B 1 315 ? -22.234 -24.859 -13.43 1 83.12 315 GLN B C 1
ATOM 6280 O O . GLN B 1 315 ? -22.047 -24.109 -12.469 1 83.12 315 GLN B O 1
ATOM 6285 N N . ASP B 1 316 ? -23.297 -25.625 -13.648 1 73 316 ASP B N 1
ATOM 6286 C CA . ASP B 1 316 ? -24.281 -25.766 -12.586 1 73 316 ASP B CA 1
ATOM 6287 C C . ASP B 1 316 ? -23.719 -26.578 -11.422 1 73 316 ASP B C 1
ATOM 6289 O O . ASP B 1 316 ? -22.797 -27.391 -11.609 1 73 316 ASP B O 1
ATOM 6293 N N . GLU B 1 317 ? -24.172 -26.344 -10.148 1 64.25 317 GLU B N 1
ATOM 6294 C CA . GLU B 1 317 ? -23.672 -26.891 -8.883 1 64.25 317 GLU B CA 1
ATOM 6295 C C . GLU B 1 317 ? -23.719 -28.406 -8.875 1 64.25 317 GLU B C 1
ATOM 6297 O O . GLU B 1 317 ? -22.891 -29.047 -8.234 1 64.25 317 GLU B O 1
ATOM 6302 N N . SER B 1 318 ? -24.641 -29.078 -9.43 1 57.66 318 SER B N 1
ATOM 6303 C CA . SER B 1 318 ? -24.938 -30.469 -9.141 1 57.66 318 SER B CA 1
ATOM 6304 C C . SER B 1 318 ? -23.875 -31.391 -9.727 1 57.66 318 SER B C 1
ATOM 6306 O O . SER B 1 318 ? -23.562 -32.438 -9.148 1 57.66 318 SER B O 1
ATOM 6308 N N . ASP B 1 319 ? -23.297 -31.219 -10.891 1 58.94 319 ASP B N 1
ATOM 6309 C CA . ASP B 1 319 ? -22.594 -32.312 -11.539 1 58.94 319 ASP B CA 1
ATOM 6310 C C . ASP B 1 319 ? -21.094 -32.031 -11.617 1 58.94 319 ASP B C 1
ATOM 6312 O O . ASP B 1 319 ? -20.344 -32.812 -12.195 1 58.94 319 ASP B O 1
ATOM 6316 N N . ASN B 1 320 ? -20.625 -31.016 -10.734 1 64.88 320 ASN B N 1
ATOM 6317 C CA . ASN B 1 320 ? -19.234 -30.703 -11.086 1 64.88 320 ASN B CA 1
ATOM 6318 C C . ASN B 1 320 ? -18.375 -30.5 -9.844 1 64.88 320 ASN B C 1
ATOM 6320 O O . ASN B 1 320 ? -18.906 -30.375 -8.734 1 64.88 320 ASN B O 1
ATOM 6324 N N . ASP B 1 321 ? -17.078 -30.797 -10.109 1 78.06 321 ASP B N 1
ATOM 6325 C CA . ASP B 1 321 ? -16.109 -30.562 -9.047 1 78.06 321 ASP B CA 1
ATOM 6326 C C . ASP B 1 321 ? -16.25 -29.141 -8.492 1 78.06 321 ASP B C 1
ATOM 6328 O O . ASP B 1 321 ? -16.609 -28.219 -9.219 1 78.06 321 ASP B O 1
ATOM 6332 N N . LYS B 1 322 ? -16.125 -29.109 -7.246 1 92.56 322 LYS B N 1
ATOM 6333 C CA . LYS B 1 322 ? -16.266 -27.828 -6.578 1 92.56 322 LYS B CA 1
ATOM 6334 C C . LYS B 1 322 ? -14.898 -27.219 -6.27 1 92.56 322 LYS B C 1
ATOM 6336 O O . LYS B 1 322 ? -14.797 -26.031 -5.961 1 92.56 322 LYS B O 1
ATOM 6341 N N . ILE B 1 323 ? -13.883 -28.094 -6.387 1 95.38 323 ILE B N 1
ATOM 6342 C CA . ILE B 1 323 ? -12.523 -27.641 -6.094 1 95.38 323 ILE B CA 1
ATOM 6343 C C . ILE B 1 323 ? -11.609 -27.969 -7.27 1 95.38 323 ILE B C 1
ATOM 6345 O O . ILE B 1 323 ? -11.484 -29.125 -7.668 1 95.38 323 ILE B O 1
ATOM 6349 N N . TYR B 1 324 ? -11.07 -26.984 -7.879 1 95.19 324 TYR B N 1
ATOM 6350 C CA . TYR B 1 324 ? -10.07 -27.109 -8.938 1 95.19 324 TYR B CA 1
ATOM 6351 C C . TYR B 1 324 ? -8.727 -26.562 -8.477 1 95.19 324 TYR B C 1
ATOM 6353 O O . TYR B 1 324 ? -8.609 -25.359 -8.18 1 95.19 324 TYR B O 1
ATOM 6361 N N . ILE B 1 325 ? -7.699 -27.375 -8.398 1 96.75 325 ILE B N 1
ATOM 6362 C CA . ILE B 1 325 ? -6.375 -26.953 -7.953 1 96.75 325 ILE B CA 1
ATOM 6363 C C . ILE B 1 325 ? -5.355 -27.188 -9.062 1 96.75 325 ILE B C 1
ATOM 6365 O O . ILE B 1 325 ? -5.211 -28.312 -9.547 1 96.75 325 ILE B O 1
ATOM 6369 N N . SER B 1 326 ? -4.719 -26.141 -9.477 1 96.88 326 SER B N 1
ATOM 6370 C CA . SER B 1 326 ? -3.705 -26.234 -10.523 1 96.88 326 SER B CA 1
ATOM 6371 C C . SER B 1 326 ? -2.361 -25.688 -10.031 1 96.88 326 SER B C 1
ATOM 6373 O O . SER B 1 326 ? -2.312 -24.781 -9.219 1 96.88 326 SER B O 1
ATOM 6375 N N . PHE B 1 327 ? -1.303 -26.281 -10.516 1 96.56 327 PHE B N 1
ATOM 6376 C CA . PHE B 1 327 ? 0.065 -25.891 -10.195 1 96.56 327 PHE B CA 1
ATOM 6377 C C . PHE B 1 327 ? 0.846 -25.547 -11.461 1 96.56 327 PHE B C 1
ATOM 6379 O O . PHE B 1 327 ? 1 -26.391 -12.344 1 96.56 327 PHE B O 1
ATOM 6386 N N . ALA B 1 328 ? 1.244 -24.297 -11.547 1 95.12 328 ALA B N 1
ATOM 6387 C CA . ALA B 1 328 ? 1.933 -23.797 -12.734 1 95.12 328 ALA B CA 1
ATOM 6388 C C . ALA B 1 328 ? 3.104 -22.891 -12.352 1 95.12 328 ALA B C 1
ATOM 6390 O O . ALA B 1 328 ? 3.34 -22.641 -11.164 1 95.12 328 ALA B O 1
ATOM 6391 N N . HIS B 1 329 ? 3.865 -22.469 -13.383 1 94.31 329 HIS B N 1
ATOM 6392 C CA . HIS B 1 329 ? 4.91 -21.469 -13.188 1 94.31 329 HIS B CA 1
ATOM 6393 C C . HIS B 1 329 ? 4.312 -20.109 -12.875 1 94.31 329 HIS B C 1
ATOM 6395 O O . HIS B 1 329 ? 3.191 -19.797 -13.289 1 94.31 329 HIS B O 1
ATOM 6401 N N . GLU B 1 330 ? 5.098 -19.312 -12.125 1 95.06 330 GLU B N 1
ATOM 6402 C CA . GLU B 1 330 ? 4.633 -17.984 -11.75 1 95.06 330 GLU B CA 1
ATOM 6403 C C . GLU B 1 330 ? 4.332 -17.141 -12.984 1 95.06 330 GLU B C 1
ATOM 6405 O O . GLU B 1 330 ? 3.422 -16.297 -12.969 1 95.06 330 GLU B O 1
ATOM 6410 N N . THR B 1 331 ? 5.07 -17.344 -14.07 1 96.31 331 THR B N 1
ATOM 6411 C CA . THR B 1 331 ? 4.844 -16.578 -15.297 1 96.31 331 THR B CA 1
ATOM 6412 C C . THR B 1 331 ? 3.457 -16.859 -15.867 1 96.31 331 THR B C 1
ATOM 6414 O O . THR B 1 331 ? 2.787 -15.961 -16.359 1 96.31 331 THR B O 1
ATOM 6417 N N . ASN B 1 332 ? 3.039 -18.125 -15.773 1 96.44 332 ASN B N 1
ATOM 6418 C CA . ASN B 1 332 ? 1.721 -18.484 -16.281 1 96.44 332 ASN B CA 1
ATOM 6419 C C . ASN B 1 332 ? 0.607 -17.953 -15.391 1 96.44 332 ASN B C 1
ATOM 6421 O O . ASN B 1 332 ? -0.464 -17.578 -15.875 1 96.44 332 ASN B O 1
ATOM 6425 N N . ILE B 1 333 ? 0.866 -17.906 -14.125 1 97.19 333 ILE B N 1
ATOM 6426 C CA . ILE B 1 333 ? -0.083 -17.312 -13.188 1 97.19 333 ILE B CA 1
ATOM 6427 C C . ILE B 1 333 ? -0.244 -15.828 -13.492 1 97.19 333 ILE B C 1
ATOM 6429 O O . ILE B 1 333 ? -1.364 -15.312 -13.539 1 97.19 333 ILE B O 1
ATOM 6433 N N . LEU B 1 334 ? 0.853 -15.141 -13.758 1 97.81 334 LEU B N 1
ATOM 6434 C CA . LEU B 1 334 ? 0.831 -13.727 -14.094 1 97.81 334 LEU B CA 1
ATOM 6435 C C . LEU B 1 334 ? 0.048 -13.484 -15.375 1 97.81 334 LEU B C 1
ATOM 6437 O O . LEU B 1 334 ? -0.694 -12.5 -15.484 1 97.81 334 LEU B O 1
ATOM 6441 N N . MET B 1 335 ? 0.192 -14.375 -16.359 1 97.81 335 MET B N 1
ATOM 6442 C CA . MET B 1 335 ? -0.541 -14.227 -17.609 1 97.81 335 MET B CA 1
ATOM 6443 C C . MET B 1 335 ? -2.045 -14.336 -17.375 1 97.81 335 MET B C 1
ATOM 6445 O O . MET B 1 335 ? -2.82 -13.57 -17.953 1 97.81 335 MET B O 1
ATOM 6449 N N . TYR B 1 336 ? -2.383 -15.258 -16.578 1 97.56 336 TYR B N 1
ATOM 6450 C CA . TYR B 1 336 ? -3.787 -15.422 -16.219 1 97.56 336 TYR B CA 1
ATOM 6451 C C . TYR B 1 336 ? -4.332 -14.164 -15.547 1 97.56 336 TYR B C 1
ATOM 6453 O O . TYR B 1 336 ? -5.367 -13.633 -15.961 1 97.56 336 TYR B O 1
ATOM 6461 N N . LEU B 1 337 ? -3.635 -13.648 -14.539 1 97.81 337 LEU B N 1
ATOM 6462 C CA . LEU B 1 337 ? -4.07 -12.469 -13.789 1 97.81 337 LEU B CA 1
ATOM 6463 C C . LEU B 1 337 ? -4.125 -11.242 -14.695 1 97.81 337 LEU B C 1
ATOM 6465 O O . LEU B 1 337 ? -5.047 -10.43 -14.594 1 97.81 337 LEU B O 1
ATOM 6469 N N . THR B 1 338 ? -3.139 -11.109 -15.578 1 97.56 338 THR B N 1
ATOM 6470 C CA . THR B 1 338 ? -3.133 -10.039 -16.562 1 97.56 338 THR B CA 1
ATOM 6471 C C . THR B 1 338 ? -4.391 -10.094 -17.438 1 97.56 338 THR B C 1
ATOM 6473 O O . THR B 1 338 ? -5.047 -9.07 -17.641 1 97.56 338 THR B O 1
ATOM 6476 N N . THR B 1 339 ? -4.719 -11.258 -17.844 1 97.88 339 THR B N 1
ATOM 6477 C CA . THR B 1 339 ? -5.824 -11.453 -18.781 1 97.88 339 THR B CA 1
ATOM 6478 C C . THR B 1 339 ? -7.156 -11.148 -18.109 1 97.88 339 THR B C 1
ATOM 6480 O O . THR B 1 339 ? -8.023 -10.5 -18.703 1 97.88 339 THR B O 1
ATOM 6483 N N . VAL B 1 340 ? -7.27 -11.586 -16.859 1 97.75 340 VAL B N 1
ATOM 6484 C CA . VAL B 1 340 ? -8.555 -11.398 -16.188 1 97.75 340 VAL B CA 1
ATOM 6485 C C . VAL B 1 340 ? -8.656 -9.969 -15.656 1 97.75 340 VAL B C 1
ATOM 6487 O O . VAL B 1 340 ? -9.656 -9.602 -15.039 1 97.75 340 VAL B O 1
ATOM 6490 N N . GLY B 1 341 ? -7.684 -9.18 -15.828 1 96.06 341 GLY B N 1
ATOM 6491 C CA . GLY B 1 341 ? -7.789 -7.742 -15.625 1 96.06 341 GLY B CA 1
ATOM 6492 C C . GLY B 1 341 ? -7.316 -7.297 -14.25 1 96.06 341 GLY B C 1
ATOM 6493 O O . GLY B 1 341 ? -7.742 -6.254 -13.75 1 96.06 341 GLY B O 1
ATOM 6494 N N . LEU B 1 342 ? -6.473 -8.086 -13.617 1 96.5 342 LEU B N 1
ATOM 6495 C CA . LEU B 1 342 ? -5.953 -7.719 -12.305 1 96.5 342 LEU B CA 1
ATOM 6496 C C . LEU B 1 342 ? -4.531 -7.176 -12.414 1 96.5 342 LEU B C 1
ATOM 6498 O O . LEU B 1 342 ? -3.736 -7.672 -13.219 1 96.5 342 LEU B O 1
ATOM 6502 N N . PHE B 1 343 ? -4.199 -6.059 -11.742 1 96.31 343 PHE B N 1
ATOM 6503 C CA . PHE B 1 343 ? -2.879 -5.496 -11.484 1 96.31 343 PHE B CA 1
ATOM 6504 C C . PHE B 1 343 ? -2.332 -4.812 -12.734 1 96.31 343 PHE B C 1
ATOM 6506 O O . PHE B 1 343 ? -1.155 -4.445 -12.781 1 96.31 343 PHE B O 1
ATOM 6513 N N . ASN B 1 344 ? -3.156 -4.66 -13.844 1 95.38 344 ASN B N 1
ATOM 6514 C CA . ASN B 1 344 ? -2.686 -3.988 -15.055 1 95.38 344 ASN B CA 1
ATOM 6515 C C . ASN B 1 344 ? -2.492 -2.492 -14.82 1 95.38 344 ASN B C 1
ATOM 6517 O O . ASN B 1 344 ? -3.432 -1.791 -14.438 1 95.38 344 ASN B O 1
ATOM 6521 N N . PRO B 1 345 ? -1.295 -2.031 -15.055 1 93.25 345 PRO B N 1
ATOM 6522 C CA . PRO B 1 345 ? -1.115 -0.581 -14.953 1 93.25 345 PRO B CA 1
ATOM 6523 C C . PRO B 1 345 ? -1.784 0.174 -16.094 1 93.25 345 PRO B C 1
ATOM 6525 O O . PRO B 1 345 ? -2.086 -0.417 -17.141 1 93.25 345 PRO B O 1
ATOM 6528 N N . ASP B 1 346 ? -1.986 1.458 -15.898 1 87.56 346 ASP B N 1
ATOM 6529 C CA . ASP B 1 346 ? -2.639 2.293 -16.906 1 87.56 346 ASP B CA 1
ATOM 6530 C C . ASP B 1 346 ? -1.698 2.578 -18.078 1 87.56 346 ASP B C 1
ATOM 6532 O O . ASP B 1 346 ? -2.146 2.764 -19.203 1 87.56 346 ASP B O 1
ATOM 6536 N N . THR B 1 347 ? -0.428 2.66 -17.75 1 91.5 347 THR B N 1
ATOM 6537 C CA . THR B 1 347 ? 0.599 2.865 -18.766 1 91.5 347 THR B CA 1
ATOM 6538 C C . THR B 1 347 ? 1.708 1.825 -18.641 1 91.5 347 THR B C 1
ATOM 6540 O O . THR B 1 347 ? 1.945 1.302 -17.547 1 91.5 347 THR B O 1
ATOM 6543 N N . ASP B 1 348 ? 2.328 1.582 -19.766 1 96.38 348 ASP B N 1
ATOM 6544 C CA . ASP B 1 348 ? 3.408 0.6 -19.75 1 96.38 348 ASP B CA 1
ATOM 6545 C C . ASP B 1 348 ? 4.543 1.051 -18.844 1 96.38 348 ASP B C 1
ATOM 6547 O O . ASP B 1 348 ? 4.816 2.248 -18.719 1 96.38 348 ASP B O 1
ATOM 6551 N N . LEU B 1 349 ? 5.172 0.104 -18.219 1 96.88 349 LEU B N 1
ATOM 6552 C CA . LEU B 1 349 ? 6.289 0.406 -17.328 1 96.88 349 LEU B CA 1
ATOM 6553 C C . LEU B 1 349 ? 7.469 0.979 -18.109 1 96.88 349 LEU B C 1
ATOM 6555 O O . LEU B 1 349 ? 7.773 0.513 -19.219 1 96.88 349 LEU B O 1
ATOM 6559 N N . ASP B 1 350 ? 8.102 2.008 -17.578 1 95.56 350 ASP B N 1
ATOM 6560 C CA . ASP B 1 350 ? 9.242 2.682 -18.188 1 95.56 350 ASP B CA 1
ATOM 6561 C C . ASP B 1 350 ? 10.562 2.166 -17.609 1 95.56 350 ASP B C 1
ATOM 6563 O O . ASP B 1 350 ? 10.703 2.033 -16.391 1 95.56 350 ASP B O 1
ATOM 6567 N N . TRP B 1 351 ? 11.477 1.78 -18.484 1 96.25 351 TRP B N 1
ATOM 6568 C CA . TRP B 1 351 ? 12.742 1.249 -17.984 1 96.25 351 TRP B CA 1
ATOM 6569 C C . TRP B 1 351 ? 13.656 2.375 -17.531 1 96.25 351 TRP B C 1
ATOM 6571 O O . TRP B 1 351 ? 14.648 2.133 -16.844 1 96.25 351 TRP B O 1
ATOM 6581 N N . ARG B 1 352 ? 13.445 3.682 -17.875 1 93.81 352 ARG B N 1
ATOM 6582 C CA . ARG B 1 352 ? 14.344 4.805 -17.609 1 93.81 352 ARG B CA 1
ATOM 6583 C C . ARG B 1 352 ? 14.203 5.289 -16.172 1 93.81 352 ARG B C 1
ATOM 6585 O O . ARG B 1 352 ? 15.109 5.938 -15.648 1 93.81 352 ARG B O 1
ATOM 6592 N N . THR B 1 353 ? 12.914 5.039 -15.594 1 91.38 353 THR B N 1
ATOM 6593 C CA . THR B 1 353 ? 12.672 5.516 -14.234 1 91.38 353 THR B CA 1
ATOM 6594 C C . THR B 1 353 ? 11.727 4.582 -13.492 1 91.38 353 THR B C 1
ATOM 6596 O O . THR B 1 353 ? 10.82 3.998 -14.094 1 91.38 353 THR B O 1
ATOM 6599 N N . ILE B 1 354 ? 11.961 4.477 -12.203 1 93.25 354 ILE B N 1
ATOM 6600 C CA . ILE B 1 354 ? 11.109 3.65 -11.352 1 93.25 354 ILE B CA 1
ATOM 6601 C C . ILE B 1 354 ? 9.734 4.297 -11.211 1 93.25 354 ILE B C 1
ATOM 6603 O O . ILE B 1 354 ? 9.625 5.516 -11.047 1 93.25 354 ILE B O 1
ATOM 6607 N N . GLU B 1 355 ? 8.734 3.498 -11.312 1 91.25 355 GLU B N 1
ATOM 6608 C CA . GLU B 1 355 ? 7.359 3.938 -11.078 1 91.25 355 GLU B CA 1
ATOM 6609 C C . GLU B 1 355 ? 6.844 3.451 -9.727 1 91.25 355 GLU B C 1
ATOM 6611 O O . GLU B 1 355 ? 6.531 2.27 -9.562 1 91.25 355 GLU B O 1
ATOM 6616 N N . PHE B 1 356 ? 6.621 4.34 -8.781 1 90.38 356 PHE B N 1
ATOM 6617 C CA . PHE B 1 356 ? 6.312 3.965 -7.406 1 90.38 356 PHE B CA 1
ATOM 6618 C C . PHE B 1 356 ? 4.824 3.672 -7.246 1 90.38 356 PHE B C 1
ATOM 6620 O O . PHE B 1 356 ? 4.426 2.924 -6.352 1 90.38 356 PHE B O 1
ATOM 6627 N N . ASN B 1 357 ? 3.936 4.172 -8 1 84.94 357 ASN B N 1
ATOM 6628 C CA . ASN B 1 357 ? 2.504 3.904 -7.922 1 84.94 357 ASN B CA 1
ATOM 6629 C C . ASN B 1 357 ? 2.07 2.852 -8.938 1 84.94 357 ASN B C 1
ATOM 6631 O O . ASN B 1 357 ? 0.954 2.906 -9.453 1 84.94 357 ASN B O 1
ATOM 6635 N N . ASN B 1 358 ? 2.969 1.9 -9.078 1 86 358 ASN B N 1
ATOM 6636 C CA . ASN B 1 358 ? 2.723 0.826 -10.031 1 86 358 ASN B CA 1
ATOM 6637 C C . ASN B 1 358 ? 1.999 -0.349 -9.375 1 86 358 ASN B C 1
ATOM 6639 O O . ASN B 1 358 ? 2.449 -0.87 -8.359 1 86 358 ASN B O 1
ATOM 6643 N N . ARG B 1 359 ? 0.902 -0.758 -9.977 1 89.94 359 ARG B N 1
ATOM 6644 C CA . ARG B 1 359 ? 0.141 -1.861 -9.398 1 89.94 359 ARG B CA 1
ATOM 6645 C C . ARG B 1 359 ? 0.748 -3.207 -9.781 1 89.94 359 ARG B C 1
ATOM 6647 O O . ARG B 1 359 ? 0.412 -4.234 -9.195 1 89.94 359 ARG B O 1
ATOM 6654 N N . TRP B 1 360 ? 1.598 -3.203 -10.828 1 96.62 360 TRP B N 1
ATOM 6655 C CA . TRP B 1 360 ? 2.328 -4.406 -11.211 1 96.62 360 TRP B CA 1
ATOM 6656 C C . TRP B 1 360 ? 3.59 -4.57 -10.367 1 96.62 360 TRP B C 1
ATOM 6658 O O . TRP B 1 360 ? 4.684 -4.195 -10.797 1 96.62 360 TRP B O 1
ATOM 6668 N N . THR B 1 361 ? 3.449 -5.152 -9.18 1 95.94 361 THR B N 1
ATOM 6669 C CA . THR B 1 361 ? 4.559 -5.41 -8.266 1 95.94 361 THR B CA 1
ATOM 6670 C C . THR B 1 361 ? 4.746 -6.906 -8.047 1 95.94 361 THR B C 1
ATOM 6672 O O . THR B 1 361 ? 4.008 -7.523 -7.273 1 95.94 361 THR B O 1
ATOM 6675 N N . THR B 1 362 ? 5.73 -7.434 -8.586 1 94.5 362 THR B N 1
ATOM 6676 C CA . THR B 1 362 ? 5.957 -8.875 -8.617 1 94.5 362 THR B CA 1
ATOM 6677 C C . THR B 1 362 ? 6.102 -9.43 -7.203 1 94.5 362 THR B C 1
ATOM 6679 O O . THR B 1 362 ? 5.645 -10.539 -6.914 1 94.5 362 THR B O 1
ATOM 6682 N N . SER B 1 363 ? 6.734 -8.656 -6.312 1 95.81 363 SER B N 1
ATOM 6683 C CA . SER B 1 363 ? 6.934 -9.102 -4.938 1 95.81 363 SER B CA 1
ATOM 6684 C C . SER B 1 363 ? 5.605 -9.359 -4.242 1 95.81 363 SER B C 1
ATOM 6686 O O . SER B 1 363 ? 5.516 -10.219 -3.359 1 95.81 363 SER B O 1
ATOM 6688 N N . GLN B 1 364 ? 4.594 -8.688 -4.695 1 95.25 364 GLN B N 1
ATOM 6689 C CA . GLN B 1 364 ? 3.27 -8.789 -4.086 1 95.25 364 GLN B CA 1
ATOM 6690 C C . GLN B 1 364 ? 2.426 -9.852 -4.789 1 95.25 364 GLN B C 1
ATOM 6692 O O . GLN B 1 364 ? 1.586 -10.5 -4.16 1 95.25 364 GLN B O 1
ATOM 6697 N N . ILE B 1 365 ? 2.637 -10.016 -6.031 1 97.56 365 ILE B N 1
ATOM 6698 C CA . ILE B 1 365 ? 1.741 -10.836 -6.84 1 97.56 365 ILE B CA 1
ATOM 6699 C C . ILE B 1 365 ? 2.244 -12.273 -6.871 1 97.56 365 ILE B C 1
ATOM 6701 O O . ILE B 1 365 ? 1.474 -13.211 -6.648 1 97.56 365 ILE B O 1
ATOM 6705 N N . VAL B 1 366 ? 3.666 -12.391 -7.043 1 97.12 366 VAL B N 1
ATOM 6706 C CA . VAL B 1 366 ? 4.121 -13.766 -7.258 1 97.12 366 VAL B CA 1
ATOM 6707 C C . VAL B 1 366 ? 5.348 -14.047 -6.395 1 97.12 366 VAL B C 1
ATOM 6709 O O . VAL B 1 366 ? 6.363 -14.539 -6.891 1 97.12 366 VAL B O 1
ATOM 6712 N N . PRO B 1 367 ? 5.316 -13.797 -5.102 1 96.62 367 PRO B N 1
ATOM 6713 C CA . PRO B 1 367 ? 6.359 -14.43 -4.293 1 96.62 367 PRO B CA 1
ATOM 6714 C C . PRO B 1 367 ? 6.41 -15.945 -4.48 1 96.62 367 PRO B C 1
ATOM 6716 O O . PRO B 1 367 ? 5.465 -16.547 -5 1 96.62 367 PRO B O 1
ATOM 6719 N N . MET B 1 368 ? 7.52 -16.594 -4.141 1 95.06 368 MET B N 1
ATOM 6720 C CA . MET B 1 368 ? 7.508 -18.047 -4.168 1 95.06 368 MET B CA 1
ATOM 6721 C C . MET B 1 368 ? 6.527 -18.609 -3.139 1 95.06 368 MET B C 1
ATOM 6723 O O . MET B 1 368 ? 6.629 -18.297 -1.951 1 95.06 368 MET B O 1
ATOM 6727 N N . GLY B 1 369 ? 5.625 -19.328 -3.605 1 93.25 369 GLY B N 1
ATOM 6728 C CA . GLY B 1 369 ? 4.504 -19.781 -2.799 1 93.25 369 GLY B CA 1
ATOM 6729 C C . GLY B 1 369 ? 3.221 -19.016 -3.074 1 93.25 369 GLY B C 1
ATOM 6730 O O . GLY B 1 369 ? 2.303 -19.016 -2.252 1 93.25 369 GLY B O 1
ATOM 6731 N N . THR B 1 370 ? 3.152 -18.375 -4.18 1 95.25 370 THR B N 1
ATOM 6732 C CA . THR B 1 370 ? 1.995 -17.609 -4.613 1 95.25 370 THR B CA 1
ATOM 6733 C C . THR B 1 370 ? 0.72 -18.438 -4.52 1 95.25 370 THR B C 1
ATOM 6735 O O . THR B 1 370 ? 0.732 -19.641 -4.812 1 95.25 370 THR B O 1
ATOM 6738 N N . ARG B 1 371 ? -0.323 -17.812 -4.125 1 94.56 371 ARG B N 1
ATOM 6739 C CA . ARG B 1 371 ? -1.649 -18.422 -4.012 1 94.56 371 ARG B CA 1
ATOM 6740 C C . ARG B 1 371 ? -2.711 -17.516 -4.637 1 94.56 371 ARG B C 1
ATOM 6742 O O . ARG B 1 371 ? -2.896 -16.375 -4.211 1 94.56 371 ARG B O 1
ATOM 6749 N N . VAL B 1 372 ? -3.357 -18.047 -5.617 1 97.69 372 VAL B N 1
ATOM 6750 C CA . VAL B 1 372 ? -4.453 -17.328 -6.258 1 97.69 372 VAL B CA 1
ATOM 6751 C C . VAL B 1 372 ? -5.73 -18.172 -6.188 1 97.69 372 VAL B C 1
ATOM 6753 O O . VAL B 1 372 ? -5.777 -19.281 -6.699 1 97.69 372 VAL B O 1
ATOM 6756 N N . ALA B 1 373 ? -6.738 -17.656 -5.523 1 98.06 373 ALA B N 1
ATOM 6757 C CA . ALA B 1 373 ? -8.039 -18.312 -5.453 1 98.06 373 ALA B CA 1
ATOM 6758 C C . ALA B 1 373 ? -9.117 -17.484 -6.141 1 98.06 373 ALA B C 1
ATOM 6760 O O . ALA B 1 373 ? -9.266 -16.297 -5.859 1 98.06 373 ALA B O 1
ATOM 6761 N N . LEU B 1 374 ? -9.734 -18.062 -7.059 1 98.44 374 LEU B N 1
ATOM 6762 C CA . LEU B 1 374 ? -11 -17.547 -7.574 1 98.44 374 LEU B CA 1
ATOM 6763 C C . LEU B 1 374 ? -12.18 -18.266 -6.926 1 98.44 374 LEU B C 1
ATOM 6765 O O . LEU B 1 374 ? -12.398 -19.453 -7.168 1 98.44 374 LEU B O 1
ATOM 6769 N N . GLU B 1 375 ? -12.938 -17.531 -6.117 1 98.25 375 GLU B N 1
ATOM 6770 C CA . GLU B 1 375 ? -14.086 -18.094 -5.402 1 98.25 375 GLU B CA 1
ATOM 6771 C C . GLU B 1 375 ? -15.398 -17.719 -6.074 1 98.25 375 GLU B C 1
ATOM 6773 O O . GLU B 1 375 ? -15.625 -16.547 -6.395 1 98.25 375 GLU B O 1
ATOM 6778 N N . ARG B 1 376 ? -16.188 -18.656 -6.328 1 98.06 376 ARG B N 1
ATOM 6779 C CA . ARG B 1 376 ? -17.594 -18.406 -6.629 1 98.06 376 ARG B CA 1
ATOM 6780 C C . ARG B 1 376 ? -18.438 -18.5 -5.367 1 98.06 376 ARG B C 1
ATOM 6782 O O . ARG B 1 376 ? -18.328 -19.453 -4.602 1 98.06 376 ARG B O 1
ATOM 6789 N N . MET B 1 377 ? -19.203 -17.5 -5.16 1 97.5 377 MET B N 1
ATOM 6790 C CA . MET B 1 377 ? -20.016 -17.438 -3.947 1 97.5 377 MET B CA 1
ATOM 6791 C C . MET B 1 377 ? -21.5 -17.422 -4.285 1 97.5 377 MET B C 1
ATOM 6793 O O . MET B 1 377 ? -21.906 -16.797 -5.27 1 97.5 377 MET B O 1
ATOM 6797 N N . SER B 1 378 ? -22.25 -18.109 -3.6 1 96.62 378 SER B N 1
ATOM 6798 C CA . SER B 1 378 ? -23.703 -18 -3.576 1 96.62 378 SER B CA 1
ATOM 6799 C C . SER B 1 378 ? -24.172 -17.188 -2.369 1 96.62 378 SER B C 1
ATOM 6801 O O . SER B 1 378 ? -23.922 -17.578 -1.225 1 96.62 378 SER B O 1
ATOM 6803 N N . CYS B 1 379 ? -24.828 -16.078 -2.633 1 96.56 379 CYS B N 1
ATOM 6804 C CA . CYS B 1 379 ? -25.203 -15.172 -1.556 1 96.56 379 CYS B CA 1
ATOM 6805 C C . CYS B 1 379 ? -26.719 -15.055 -1.456 1 96.56 379 CYS B C 1
ATOM 6807 O O . CYS B 1 379 ? -27.406 -14.906 -2.471 1 96.56 379 CYS B O 1
ATOM 6809 N N . LYS B 1 380 ? -27.25 -15.125 -0.3 1 95.25 380 LYS B N 1
ATOM 6810 C CA . LYS B 1 380 ? -28.688 -15.055 -0.045 1 95.25 380 LYS B CA 1
ATOM 6811 C C . LYS B 1 380 ? -29.188 -13.617 -0.094 1 95.25 380 LYS B C 1
ATOM 6813 O O . LYS B 1 380 ? -28.625 -12.734 0.563 1 95.25 380 LYS B O 1
ATOM 6818 N N . ASN B 1 381 ? -30.219 -13.414 -0.848 1 91.75 381 ASN B N 1
ATOM 6819 C CA . ASN B 1 381 ? -30.875 -12.117 -0.942 1 91.75 381 ASN B CA 1
ATOM 6820 C C . ASN B 1 381 ? -31.969 -11.961 0.117 1 91.75 381 ASN B C 1
ATOM 6822 O O . ASN B 1 381 ? -32.312 -12.922 0.809 1 91.75 381 ASN B O 1
ATOM 6826 N N . LYS B 1 382 ? -32.531 -10.766 0.207 1 85.25 382 LYS B N 1
ATOM 6827 C CA . LYS B 1 382 ? -33.562 -10.469 1.173 1 85.25 382 LYS B CA 1
ATOM 6828 C C . LYS B 1 382 ? -34.812 -11.312 0.906 1 85.25 382 LYS B C 1
ATOM 6830 O O . LYS B 1 382 ? -35.531 -11.672 1.837 1 85.25 382 LYS B O 1
ATOM 6835 N N . ASP B 1 383 ? -35.094 -11.602 -0.403 1 91.94 383 ASP B N 1
ATOM 6836 C CA . ASP B 1 383 ? -36.281 -12.367 -0.774 1 91.94 383 ASP B CA 1
ATOM 6837 C C . ASP B 1 383 ? -36 -13.867 -0.729 1 91.94 383 ASP B C 1
ATOM 6839 O O . ASP B 1 383 ? -36.75 -14.656 -1.316 1 91.94 383 ASP B O 1
ATOM 6843 N N . ASP B 1 384 ? -34.906 -14.297 -0.271 1 91.81 384 ASP B N 1
ATOM 6844 C CA . ASP B 1 384 ? -34.531 -15.688 -0.031 1 91.81 384 ASP B CA 1
ATOM 6845 C C . ASP B 1 384 ? -34.062 -16.359 -1.324 1 91.81 384 ASP B C 1
ATOM 6847 O O . ASP B 1 384 ? -33.906 -17.578 -1.37 1 91.81 384 ASP B O 1
ATOM 6851 N N . THR B 1 385 ? -33.938 -15.516 -2.35 1 94.69 385 THR B N 1
ATOM 6852 C CA . THR B 1 385 ? -33.281 -16.031 -3.551 1 94.69 385 THR B CA 1
ATOM 6853 C C . THR B 1 385 ? -31.781 -15.914 -3.432 1 94.69 385 THR B C 1
ATOM 6855 O O . THR B 1 385 ? -31.266 -15.328 -2.477 1 94.69 385 THR B O 1
ATOM 6858 N N . PHE B 1 386 ? -31.109 -16.609 -4.348 1 94.75 386 PHE B N 1
ATOM 6859 C CA . PHE B 1 386 ? -29.641 -16.594 -4.297 1 94.75 386 PHE B CA 1
ATOM 6860 C C . PHE B 1 386 ? -29.062 -15.938 -5.547 1 94.75 386 PHE B C 1
ATOM 6862 O O . PHE B 1 386 ? -29.609 -16.109 -6.645 1 94.75 386 PHE B O 1
ATOM 6869 N N . SER B 1 387 ? -28.062 -15.141 -5.387 1 96.25 387 SER B N 1
ATOM 6870 C CA . SER B 1 387 ? -27.266 -14.562 -6.469 1 96.25 387 SER B CA 1
ATOM 6871 C C . SER B 1 387 ? -25.812 -15.023 -6.395 1 96.25 387 SER B C 1
ATOM 6873 O O . SER B 1 387 ? -25.297 -15.305 -5.309 1 96.25 387 SER B O 1
ATOM 6875 N N . LYS B 1 388 ? -25.219 -15.156 -7.539 1 96.94 388 LYS B N 1
ATOM 6876 C CA . LYS B 1 388 ? -23.844 -15.641 -7.59 1 96.94 388 LYS B CA 1
ATOM 6877 C C . LYS B 1 388 ? -22.859 -14.492 -7.809 1 96.94 388 LYS B C 1
ATOM 6879 O O . LYS B 1 388 ? -23.141 -13.555 -8.555 1 96.94 388 LYS B O 1
ATOM 6884 N N . TYR B 1 389 ? -21.734 -14.586 -7.141 1 98 389 TYR B N 1
ATOM 6885 C CA . TYR B 1 389 ? -20.656 -13.617 -7.227 1 98 389 TYR B CA 1
ATOM 6886 C C . TYR B 1 389 ? -19.297 -14.305 -7.324 1 98 389 TYR B C 1
ATOM 6888 O O . TYR B 1 389 ? -19.172 -15.484 -6.98 1 98 389 TYR B O 1
ATOM 6896 N N . VAL B 1 390 ? -18.297 -13.633 -7.859 1 98.38 390 VAL B N 1
ATOM 6897 C CA . VAL B 1 390 ? -16.938 -14.164 -7.879 1 98.38 390 VAL B CA 1
ATOM 6898 C C . VAL B 1 390 ? -15.984 -13.164 -7.219 1 98.38 390 VAL B C 1
ATOM 6900 O O . VAL B 1 390 ? -16.203 -11.953 -7.297 1 98.38 390 VAL B O 1
ATOM 6903 N N . ARG B 1 391 ? -14.961 -13.633 -6.547 1 98 391 ARG B N 1
ATOM 6904 C CA . ARG B 1 391 ? -13.93 -12.766 -5.98 1 98 391 ARG B CA 1
ATOM 6905 C C . ARG B 1 391 ? -12.562 -13.43 -6.023 1 98 391 ARG B C 1
ATOM 6907 O O . ARG B 1 391 ? -12.461 -14.656 -5.992 1 98 391 ARG B O 1
ATOM 6914 N N . PHE B 1 392 ? -11.57 -12.648 -6.137 1 98.31 392 PHE B N 1
ATOM 6915 C CA . PHE B 1 392 ? -10.18 -13.102 -6.168 1 98.31 392 PHE B CA 1
ATOM 6916 C C . PHE B 1 392 ? -9.516 -12.898 -4.812 1 98.31 392 PHE B C 1
ATOM 6918 O O . PHE B 1 392 ? -9.656 -11.844 -4.195 1 98.31 392 PHE B O 1
ATOM 6925 N N . LEU B 1 393 ? -8.875 -13.914 -4.32 1 98.12 393 LEU B N 1
ATOM 6926 C CA . LEU B 1 393 ? -7.867 -13.812 -3.271 1 98.12 393 LEU B CA 1
ATOM 6927 C C . LEU B 1 393 ? -6.473 -14.062 -3.828 1 98.12 393 LEU B C 1
ATOM 6929 O O . LEU B 1 393 ? -6.207 -15.133 -4.387 1 98.12 393 LEU B O 1
ATOM 6933 N N . VAL B 1 394 ? -5.645 -13.086 -3.758 1 97.81 394 VAL B N 1
ATOM 6934 C CA . VAL B 1 394 ? -4.25 -13.227 -4.156 1 97.81 394 VAL B CA 1
ATOM 6935 C C . VAL B 1 394 ? -3.344 -13.055 -2.938 1 97.81 394 VAL B C 1
ATOM 6937 O O . VAL B 1 394 ? -3.309 -11.984 -2.33 1 97.81 394 VAL B O 1
ATOM 6940 N N . ASN B 1 395 ? -2.617 -14.164 -2.568 1 97.25 395 ASN B N 1
ATOM 6941 C CA . ASN B 1 395 ? -1.749 -14.188 -1.396 1 97.25 395 ASN B CA 1
ATOM 6942 C C . ASN B 1 395 ? -2.475 -13.68 -0.152 1 97.25 395 ASN B C 1
ATOM 6944 O O . ASN B 1 395 ? -1.987 -12.781 0.533 1 97.25 395 ASN B O 1
ATOM 6948 N N . ASN B 1 396 ? -3.658 -14.148 0.046 1 95.94 396 ASN B N 1
ATOM 6949 C CA . ASN B 1 396 ? -4.488 -13.992 1.235 1 95.94 396 ASN B CA 1
ATOM 6950 C C . ASN B 1 396 ? -5.188 -12.633 1.257 1 95.94 396 ASN B C 1
ATOM 6952 O O . ASN B 1 396 ? -5.898 -12.312 2.211 1 95.94 396 ASN B O 1
ATOM 6956 N N . ALA B 1 397 ? -5.102 -11.859 0.246 1 97.25 397 ALA B N 1
ATOM 6957 C CA . ALA B 1 397 ? -5.801 -10.578 0.168 1 97.25 397 ALA B CA 1
ATOM 6958 C C . ALA B 1 397 ? -6.902 -10.617 -0.885 1 97.25 397 ALA B C 1
ATOM 6960 O O . ALA B 1 397 ? -6.719 -11.18 -1.967 1 97.25 397 ALA B O 1
ATOM 6961 N N . VAL B 1 398 ? -8.062 -10.023 -0.54 1 97.5 398 VAL B N 1
ATOM 6962 C CA . VAL B 1 398 ? -9.102 -9.828 -1.542 1 97.5 398 VAL B CA 1
ATOM 6963 C C . VAL B 1 398 ? -8.68 -8.742 -2.523 1 97.5 398 VAL B C 1
ATOM 6965 O O . VAL B 1 398 ? -8.328 -7.629 -2.115 1 97.5 398 VAL B O 1
ATOM 6968 N N . ILE B 1 399 ? -8.633 -9.07 -3.783 1 97.5 399 ILE B N 1
ATOM 6969 C CA . ILE B 1 399 ? -8.312 -8.117 -4.84 1 97.5 399 ILE B CA 1
ATOM 6970 C C . ILE B 1 399 ? -9.555 -7.859 -5.691 1 97.5 399 ILE B C 1
ATOM 6972 O O . ILE B 1 399 ? -9.914 -8.672 -6.547 1 97.5 399 ILE B O 1
ATOM 6976 N N . PRO B 1 400 ? -10.203 -6.719 -5.461 1 96.12 400 PRO B N 1
ATOM 6977 C CA . PRO B 1 400 ? -11.398 -6.422 -6.258 1 96.12 400 PRO B CA 1
ATOM 6978 C C . PRO B 1 400 ? -11.078 -6.191 -7.73 1 96.12 400 PRO B C 1
ATOM 6980 O O . PRO B 1 400 ? -10.031 -5.629 -8.062 1 96.12 400 PRO B O 1
ATOM 6983 N N . HIS B 1 401 ? -12.008 -6.672 -8.539 1 94.56 401 HIS B N 1
ATOM 6984 C CA . HIS B 1 401 ? -11.891 -6.348 -9.953 1 94.56 401 HIS B CA 1
ATOM 6985 C C . HIS B 1 401 ? -12.148 -4.867 -10.203 1 94.56 401 HIS B C 1
ATOM 6987 O O . HIS B 1 401 ? -13.039 -4.273 -9.586 1 94.56 401 HIS B O 1
ATOM 6993 N N . ASP B 1 402 ? -11.414 -4.207 -11.062 1 85.56 402 ASP B N 1
ATOM 6994 C CA . ASP B 1 402 ? -11.492 -2.764 -11.266 1 85.56 402 ASP B CA 1
ATOM 6995 C C . ASP B 1 402 ? -12.875 -2.352 -11.758 1 85.56 402 ASP B C 1
ATOM 6997 O O . ASP B 1 402 ? -13.398 -1.311 -11.359 1 85.56 402 ASP B O 1
ATOM 7001 N N . SER B 1 403 ? -13.461 -3.227 -12.555 1 88.62 403 SER B N 1
ATOM 7002 C CA . SER B 1 403 ? -14.664 -2.824 -13.266 1 88.62 403 SER B CA 1
ATOM 7003 C C . SER B 1 403 ? -15.906 -3.496 -12.68 1 88.62 403 SER B C 1
ATOM 7005 O O . SER B 1 403 ? -17.016 -3.309 -13.18 1 88.62 403 SER B O 1
ATOM 7007 N N . CYS B 1 404 ? -15.758 -4.312 -11.727 1 94.88 404 CYS B N 1
ATOM 7008 C CA . CYS B 1 404 ? -16.859 -5.098 -11.188 1 94.88 404 CYS B CA 1
ATOM 7009 C C . CYS B 1 404 ? -16.641 -5.438 -9.719 1 94.88 404 CYS B C 1
ATOM 7011 O O . CYS B 1 404 ? -15.914 -6.383 -9.406 1 94.88 404 CYS B O 1
ATOM 7013 N N . LYS B 1 405 ? -17.234 -4.754 -8.836 1 94.31 405 LYS B N 1
ATOM 7014 C CA . LYS B 1 405 ? -17 -4.945 -7.406 1 94.31 405 LYS B CA 1
ATOM 7015 C C . LYS B 1 405 ? -18.234 -4.551 -6.594 1 94.31 405 LYS B C 1
ATOM 7017 O O . LYS B 1 405 ? -18.109 -4.078 -5.461 1 94.31 405 LYS B O 1
ATOM 7022 N N . SER B 1 406 ? -19.422 -4.695 -7.148 1 92.5 406 SER B N 1
ATOM 7023 C CA . SER B 1 406 ? -20.656 -4.219 -6.535 1 92.5 406 SER B CA 1
ATOM 7024 C C . SER B 1 406 ? -21.266 -5.277 -5.621 1 92.5 406 SER B C 1
ATOM 7026 O O . SER B 1 406 ? -22.266 -5.023 -4.945 1 92.5 406 SER B O 1
ATOM 7028 N N . GLY B 1 407 ? -20.672 -6.477 -5.578 1 94 407 GLY B N 1
ATOM 7029 C CA . GLY B 1 407 ? -21.219 -7.551 -4.758 1 94 407 GLY B CA 1
ATOM 7030 C C . GLY B 1 407 ? -20.734 -7.508 -3.322 1 94 407 GLY B C 1
ATOM 7031 O O . GLY B 1 407 ? -19.922 -6.66 -2.961 1 94 407 GLY B O 1
ATOM 7032 N N . PRO B 1 408 ? -21.234 -8.422 -2.51 1 93.88 408 PRO B N 1
ATOM 7033 C CA . PRO B 1 408 ? -20.781 -8.531 -1.121 1 93.88 408 PRO B CA 1
ATOM 7034 C C . PRO B 1 408 ? -19.266 -8.695 -1.004 1 93.88 408 PRO B C 1
ATOM 7036 O O . PRO B 1 408 ? -18.672 -9.469 -1.753 1 93.88 408 PRO B O 1
ATOM 7039 N N . GLY B 1 409 ? -18.703 -7.902 -0.063 1 93.62 409 GLY B N 1
ATOM 7040 C CA . GLY B 1 409 ? -17.266 -7.977 0.111 1 93.62 409 GLY B CA 1
ATOM 7041 C C . GLY B 1 409 ? -16.484 -7.512 -1.108 1 93.62 409 GLY B C 1
ATOM 7042 O O . GLY B 1 409 ? -15.383 -7.992 -1.372 1 93.62 409 GLY B O 1
ATOM 7043 N N . PHE B 1 410 ? -17.109 -6.738 -1.926 1 94.56 410 PHE B N 1
ATOM 7044 C CA . PHE B 1 410 ? -16.516 -6.168 -3.133 1 94.56 410 PHE B CA 1
ATOM 7045 C C . PHE B 1 410 ? -16.281 -7.246 -4.18 1 94.56 410 PHE B C 1
ATOM 7047 O O . PHE B 1 410 ? -15.305 -7.176 -4.938 1 94.56 410 PHE B O 1
ATOM 7054 N N . SER B 1 411 ? -17.125 -8.266 -4.168 1 97.25 411 SER B N 1
ATOM 7055 C CA . SER B 1 411 ? -17.094 -9.305 -5.191 1 97.25 411 SER B CA 1
ATOM 7056 C C . SER B 1 411 ? -17.797 -8.836 -6.465 1 97.25 411 SER B C 1
ATOM 7058 O O . SER B 1 411 ? -18.391 -7.758 -6.496 1 97.25 411 SER B O 1
ATOM 7060 N N . CYS B 1 412 ? -17.656 -9.586 -7.516 1 97.94 412 CYS B N 1
ATOM 7061 C CA . CYS B 1 412 ? -18.234 -9.273 -8.82 1 97.94 412 CYS B CA 1
ATOM 7062 C C . CYS B 1 412 ? -19.406 -10.195 -9.133 1 97.94 412 CYS B C 1
ATOM 7064 O O . CYS B 1 412 ? -19.281 -11.414 -9.055 1 97.94 412 CYS B O 1
ATOM 7066 N N . PRO B 1 413 ? -20.609 -9.602 -9.469 1 98.19 413 PRO B N 1
ATOM 7067 C CA . PRO B 1 413 ? -21.672 -10.492 -9.938 1 98.19 413 PRO B CA 1
ATOM 7068 C C . PRO B 1 413 ? -21.203 -11.414 -11.07 1 98.19 413 PRO B C 1
ATOM 7070 O O . PRO B 1 413 ? -20.562 -10.961 -12.023 1 98.19 413 PRO B O 1
ATOM 7073 N N . LEU B 1 414 ? -21.547 -12.656 -10.984 1 97.88 414 LEU B N 1
ATOM 7074 C CA . LEU B 1 414 ? -21.016 -13.672 -11.891 1 97.88 414 LEU B CA 1
ATOM 7075 C C . LEU B 1 414 ? -21.344 -13.328 -13.336 1 97.88 414 LEU B C 1
ATOM 7077 O O . LEU B 1 414 ? -20.469 -13.383 -14.203 1 97.88 414 LEU B O 1
ATOM 7081 N N . GLU B 1 415 ? -22.562 -12.914 -13.578 1 97.12 415 GLU B N 1
ATOM 7082 C CA . GLU B 1 415 ? -22.984 -12.602 -14.945 1 97.12 415 GLU B CA 1
ATOM 7083 C C . GLU B 1 415 ? -22.188 -11.43 -15.508 1 97.12 415 GLU B C 1
ATOM 7085 O O . GLU B 1 415 ? -21.781 -11.453 -16.672 1 97.12 415 GLU B O 1
ATOM 7090 N N . GLU B 1 416 ? -21.984 -10.469 -14.695 1 97.75 416 GLU B N 1
ATOM 7091 C CA . GLU B 1 416 ? -21.188 -9.312 -15.117 1 97.75 416 GLU B CA 1
ATOM 7092 C C . GLU B 1 416 ? -19.734 -9.688 -15.375 1 97.75 416 GLU B C 1
ATOM 7094 O O . GLU B 1 416 ? -19.141 -9.234 -16.344 1 97.75 416 GLU B O 1
ATOM 7099 N N . TYR B 1 417 ? -19.188 -10.492 -14.5 1 98 417 TYR B N 1
ATOM 7100 C CA . TYR B 1 417 ? -17.812 -10.961 -14.656 1 98 417 TYR B CA 1
ATOM 7101 C C . TYR B 1 417 ? -17.625 -11.688 -15.984 1 98 417 TYR B C 1
ATOM 7103 O O . TYR B 1 417 ? -16.672 -11.414 -16.719 1 98 417 TYR B O 1
ATOM 7111 N N . ILE B 1 418 ? -18.547 -12.578 -16.297 1 97.25 418 ILE B N 1
ATOM 7112 C CA . ILE B 1 418 ? -18.484 -13.367 -17.531 1 97.25 418 ILE B CA 1
ATOM 7113 C C . ILE B 1 418 ? -18.547 -12.438 -18.734 1 97.25 418 ILE B C 1
ATOM 7115 O O . ILE B 1 418 ? -17.766 -12.57 -19.672 1 97.25 418 ILE B O 1
ATOM 7119 N N . LYS B 1 419 ? -19.438 -11.469 -18.672 1 97 419 LYS B N 1
ATOM 7120 C CA . LYS B 1 419 ? -19.578 -10.516 -19.766 1 97 419 LYS B CA 1
ATOM 7121 C C . LYS B 1 419 ? -18.297 -9.719 -19.969 1 97 419 LYS B C 1
ATOM 7123 O O . LYS B 1 419 ? -17.828 -9.547 -21.109 1 97 419 LYS B O 1
ATOM 7128 N N . ILE B 1 420 ? -17.703 -9.273 -18.875 1 97.31 420 ILE B N 1
ATOM 7129 C CA . ILE B 1 420 ? -16.469 -8.484 -18.922 1 97.31 420 ILE B CA 1
ATOM 7130 C C . ILE B 1 420 ? -15.352 -9.32 -19.547 1 97.31 420 ILE B C 1
ATOM 7132 O O . ILE B 1 420 ? -14.641 -8.859 -20.438 1 97.31 420 ILE B O 1
ATOM 7136 N N . GLN B 1 421 ? -15.203 -10.555 -19.109 1 97.25 421 GLN B N 1
ATOM 7137 C CA . GLN B 1 421 ? -14.102 -11.398 -19.562 1 97.25 421 GLN B CA 1
ATOM 7138 C C . GLN B 1 421 ? -14.266 -11.766 -21.031 1 97.25 421 GLN B C 1
ATOM 7140 O O . GLN B 1 421 ? -13.289 -11.773 -21.781 1 97.25 421 GLN B O 1
ATOM 7145 N N . ARG B 1 422 ? -15.445 -12.023 -21.453 1 95.25 422 ARG B N 1
ATOM 7146 C CA . ARG B 1 422 ? -15.695 -12.398 -22.844 1 95.25 422 ARG B CA 1
ATOM 7147 C C . ARG B 1 422 ? -15.344 -11.25 -23.781 1 95.25 422 ARG B C 1
ATOM 7149 O O . ARG B 1 422 ? -14.883 -11.477 -24.906 1 95.25 422 ARG B O 1
ATOM 7156 N N . SER B 1 423 ? -15.555 -10.102 -23.266 1 94.75 423 SER B N 1
ATOM 7157 C CA . SER B 1 423 ? -15.242 -8.93 -24.078 1 94.75 423 SER B CA 1
ATOM 7158 C C . SER B 1 423 ? -13.742 -8.625 -24.062 1 94.75 423 SER B C 1
ATOM 7160 O O . SER B 1 423 ? -13.211 -8.047 -25 1 94.75 423 SER B O 1
ATOM 7162 N N . ARG B 1 424 ? -13.047 -9.031 -23.062 1 93.44 424 ARG B N 1
ATOM 7163 C CA . ARG B 1 424 ? -11.672 -8.617 -22.812 1 93.44 424 ARG B CA 1
ATOM 7164 C C . ARG B 1 424 ? -10.688 -9.609 -23.422 1 93.44 424 ARG B C 1
ATOM 7166 O O . ARG B 1 424 ? -9.602 -9.219 -23.859 1 93.44 424 ARG B O 1
ATOM 7173 N N . ILE B 1 425 ? -11 -10.875 -23.5 1 96.88 425 ILE B N 1
ATOM 7174 C CA . ILE B 1 425 ? -10.055 -11.914 -23.906 1 96.88 425 ILE B CA 1
ATOM 7175 C C . ILE B 1 425 ? -9.961 -11.969 -25.422 1 96.88 425 ILE B C 1
ATOM 7177 O O . ILE B 1 425 ? -10.945 -12.25 -26.109 1 96.88 425 ILE B O 1
ATOM 7181 N N . PRO B 1 426 ? -8.758 -11.711 -25.953 1 96.81 426 PRO B N 1
ATOM 7182 C CA . PRO B 1 426 ? -8.586 -11.789 -27.406 1 96.81 426 PRO B CA 1
ATOM 7183 C C . PRO B 1 426 ? -8.641 -13.219 -27.938 1 96.81 426 PRO B C 1
ATOM 7185 O O . PRO B 1 426 ? -8.445 -14.172 -27.172 1 96.81 426 PRO B O 1
ATOM 7188 N N . ASP B 1 427 ? -8.875 -13.289 -29.203 1 95.19 427 ASP B N 1
ATOM 7189 C CA . ASP B 1 427 ? -8.875 -14.586 -29.859 1 95.19 427 ASP B CA 1
ATOM 7190 C C . ASP B 1 427 ? -7.461 -15.148 -29.984 1 95.19 427 ASP B C 1
ATOM 7192 O O . ASP B 1 427 ? -6.602 -14.555 -30.625 1 95.19 427 ASP B O 1
ATOM 7196 N N . ILE B 1 428 ? -7.281 -16.25 -29.375 1 94.94 428 ILE B N 1
ATOM 7197 C CA . ILE B 1 428 ? -5.953 -16.859 -29.281 1 94.94 428 ILE B CA 1
ATOM 7198 C C . ILE B 1 428 ? -5.512 -17.344 -30.656 1 94.94 428 ILE B C 1
ATOM 7200 O O . ILE B 1 428 ? -4.324 -17.281 -30.984 1 94.94 428 ILE B O 1
ATOM 7204 N N . HIS B 1 429 ? -6.402 -17.859 -31.484 1 94.5 429 HIS B N 1
ATOM 7205 C CA . HIS B 1 429 ? -6.039 -18.406 -32.781 1 94.5 429 HIS B CA 1
ATOM 7206 C C . HIS B 1 429 ? -5.492 -17.328 -33.719 1 94.5 429 HIS B C 1
ATOM 7208 O O . HIS B 1 429 ? -4.441 -17.5 -34.312 1 94.5 429 HIS B O 1
ATOM 7214 N N . ASN B 1 430 ? -6.168 -16.25 -33.719 1 94.62 430 ASN B N 1
ATOM 7215 C CA . ASN B 1 430 ? -5.699 -15.133 -34.531 1 94.62 430 ASN B CA 1
ATOM 7216 C C . ASN B 1 430 ? -4.395 -14.555 -33.969 1 94.62 430 ASN B C 1
ATOM 7218 O O . ASN B 1 430 ? -3.455 -14.312 -34.75 1 94.62 430 ASN B O 1
ATOM 7222 N N . THR B 1 431 ? -4.316 -14.398 -32.656 1 95.88 431 THR B N 1
ATOM 7223 C CA . THR B 1 431 ? -3.188 -13.719 -32.031 1 95.88 431 THR B CA 1
ATOM 7224 C C . THR B 1 431 ? -1.926 -14.578 -32.125 1 95.88 431 THR B C 1
ATOM 7226 O O . THR B 1 431 ? -0.825 -14.047 -32.312 1 95.88 431 THR B O 1
ATOM 7229 N N . CYS B 1 432 ? -2.102 -15.898 -32.031 1 94.62 432 CYS B N 1
ATOM 7230 C CA . CYS B 1 432 ? -0.953 -16.797 -32.031 1 94.62 432 CYS B CA 1
ATOM 7231 C C . CYS B 1 432 ? -0.704 -17.391 -33.406 1 94.62 432 CYS B C 1
ATOM 7233 O O . CYS B 1 432 ? 0.134 -18.281 -33.562 1 94.62 432 CYS B O 1
ATOM 7235 N N . GLY B 1 433 ? -1.448 -16.953 -34.375 1 92.88 433 GLY B N 1
ATOM 7236 C CA . GLY B 1 433 ? -1.231 -17.422 -35.75 1 92.88 433 GLY B CA 1
ATOM 7237 C C . GLY B 1 433 ? -1.588 -18.891 -35.938 1 92.88 433 GLY B C 1
ATOM 7238 O O . GLY B 1 433 ? -0.885 -19.609 -36.656 1 92.88 433 GLY B O 1
ATOM 7239 N N . ILE B 1 434 ? -2.529 -19.344 -35.219 1 92 434 ILE B N 1
ATOM 7240 C CA . ILE B 1 434 ? -2.988 -20.719 -35.344 1 92 434 ILE B CA 1
ATOM 7241 C C . ILE B 1 434 ? -4 -20.844 -36.469 1 92 434 ILE B C 1
ATOM 7243 O O . ILE B 1 434 ? -5.066 -20.234 -36.438 1 92 434 ILE B O 1
ATOM 7247 N N . ASP B 1 435 ? -3.559 -21.625 -37.5 1 90.69 435 ASP B N 1
ATOM 7248 C CA . ASP B 1 435 ? -4.398 -21.812 -38.688 1 90.69 435 ASP B CA 1
ATOM 7249 C C . ASP B 1 435 ? -4.629 -23.297 -38.969 1 90.69 435 ASP B C 1
ATOM 7251 O O . ASP B 1 435 ? -4.477 -24.141 -38.062 1 90.69 435 ASP B O 1
ATOM 7255 N N . GLU B 1 436 ? -5.109 -23.625 -40.188 1 89.25 436 GLU B N 1
ATOM 7256 C CA . GLU B 1 436 ? -5.473 -24.984 -40.531 1 89.25 436 GLU B CA 1
ATOM 7257 C C . GLU B 1 436 ? -4.266 -25.906 -40.5 1 89.25 436 GLU B C 1
ATOM 7259 O O . GLU B 1 436 ? -4.414 -27.125 -40.375 1 89.25 436 GLU B O 1
ATOM 7264 N N . ASN B 1 437 ? -3.135 -25.344 -40.5 1 89.38 437 ASN B N 1
ATOM 7265 C CA . ASN B 1 437 ? -1.911 -26.141 -40.5 1 89.38 437 ASN B CA 1
ATOM 7266 C C . ASN B 1 437 ? -1.481 -26.5 -39.094 1 89.38 437 ASN B C 1
ATOM 7268 O O . ASN B 1 437 ? -0.586 -27.328 -38.906 1 89.38 437 ASN B O 1
ATOM 7272 N N . TYR B 1 438 ? -2.154 -25.859 -38.125 1 90.62 438 TYR B N 1
ATOM 7273 C CA . TYR B 1 438 ? -1.878 -26.172 -36.719 1 90.62 438 TYR B CA 1
ATOM 7274 C C . TYR B 1 438 ? -2.512 -27.5 -36.344 1 90.62 438 TYR B C 1
ATOM 7276 O O . TYR B 1 438 ? -3.725 -27.578 -36.125 1 90.62 438 TYR B O 1
ATOM 7284 N N . LYS B 1 439 ? -1.763 -28.609 -36.094 1 88.38 439 LYS B N 1
ATOM 7285 C CA . LYS B 1 439 ? -2.262 -29.969 -35.906 1 88.38 439 LYS B CA 1
ATOM 7286 C C . LYS B 1 439 ? -2.254 -30.344 -34.438 1 88.38 439 LYS B C 1
ATOM 7288 O O . LYS B 1 439 ? -2.645 -31.453 -34.062 1 88.38 439 LYS B O 1
ATOM 7293 N N . LEU B 1 440 ? -1.903 -29.469 -33.625 1 87.81 440 LEU B N 1
ATOM 7294 C CA . LEU B 1 440 ? -1.847 -29.703 -32.188 1 87.81 440 LEU B CA 1
ATOM 7295 C C . LEU B 1 440 ? -3.158 -29.312 -31.516 1 87.81 440 LEU B C 1
ATOM 7297 O O . LEU B 1 440 ? -3.977 -28.609 -32.125 1 87.81 440 LEU B O 1
ATOM 7301 N N . PRO B 1 441 ? -3.383 -29.828 -30.281 1 87.31 441 PRO B N 1
ATOM 7302 C CA . PRO B 1 441 ? -4.574 -29.391 -29.547 1 87.31 441 PRO B CA 1
ATOM 7303 C C . PRO B 1 441 ? -4.676 -27.875 -29.453 1 87.31 441 PRO B C 1
ATOM 7305 O O . PRO B 1 441 ? -3.703 -27.203 -29.094 1 87.31 441 PRO B O 1
ATOM 7308 N N . ASN B 1 442 ? -5.809 -27.25 -29.781 1 90.25 442 ASN B N 1
ATOM 7309 C CA . ASN B 1 442 ? -5.922 -25.797 -29.906 1 90.25 442 ASN B CA 1
ATOM 7310 C C . ASN B 1 442 ? -6.922 -25.219 -28.906 1 90.25 442 ASN B C 1
ATOM 7312 O O . ASN B 1 442 ? -7.484 -24.156 -29.141 1 90.25 442 ASN B O 1
ATOM 7316 N N . ALA B 1 443 ? -7.184 -26.062 -27.859 1 89.56 443 ALA B N 1
ATOM 7317 C CA . ALA B 1 443 ? -8.023 -25.625 -26.75 1 89.56 443 ALA B CA 1
ATOM 7318 C C . ALA B 1 443 ? -7.645 -26.328 -25.453 1 89.56 443 ALA B C 1
ATOM 7320 O O . ALA B 1 443 ? -7.043 -27.406 -25.484 1 89.56 443 ALA B O 1
ATOM 7321 N N . LEU B 1 444 ? -7.938 -25.672 -24.297 1 93.69 444 LEU B N 1
ATOM 7322 C CA . LEU B 1 444 ? -7.73 -26.297 -23 1 93.69 444 LEU B CA 1
ATOM 7323 C C . LEU B 1 444 ? -8.969 -27.078 -22.562 1 93.69 444 LEU B C 1
ATOM 7325 O O . LEU B 1 444 ? -10.047 -26.5 -22.422 1 93.69 444 LEU B O 1
ATOM 7329 N N . THR B 1 445 ? -8.766 -28.484 -22.328 1 91.56 445 THR B N 1
ATOM 7330 C CA . THR B 1 445 ? -9.914 -29.312 -22 1 91.56 445 THR B CA 1
ATOM 7331 C C . THR B 1 445 ? -9.586 -30.266 -20.859 1 91.56 445 THR B C 1
ATOM 7333 O O . THR B 1 445 ? -10.438 -31.047 -20.422 1 91.56 445 THR B O 1
ATOM 7336 N N . PHE B 1 446 ? -8.391 -30.188 -20.297 1 90.81 446 PHE B N 1
ATOM 7337 C CA . PHE B 1 446 ? -7.953 -31.203 -19.344 1 90.81 446 PHE B CA 1
ATOM 7338 C C . PHE B 1 446 ? -8.781 -31.125 -18.078 1 90.81 446 PHE B C 1
ATOM 7340 O O . PHE B 1 446 ? -8.883 -32.125 -17.344 1 90.81 446 PHE B O 1
ATOM 7347 N N . TYR B 1 447 ? -9.375 -30.016 -17.75 1 91.25 447 TYR B N 1
ATOM 7348 C CA . TYR B 1 447 ? -10.133 -29.859 -16.516 1 91.25 447 TYR B CA 1
ATOM 7349 C C . TYR B 1 447 ? -11.352 -30.781 -16.516 1 91.25 447 TYR B C 1
ATOM 7351 O O . TYR B 1 447 ? -11.867 -31.125 -15.445 1 91.25 447 TYR B O 1
ATOM 7359 N N . TRP B 1 448 ? -11.898 -31.156 -17.609 1 87.06 448 TRP B N 1
ATOM 7360 C CA . TRP B 1 448 ? -13.086 -32 -17.625 1 87.06 448 TRP B CA 1
ATOM 7361 C C . TRP B 1 448 ? -12.836 -33.281 -18.406 1 87.06 448 TRP B C 1
ATOM 7363 O O . TRP B 1 448 ? -13.594 -34.25 -18.281 1 87.06 448 TRP B O 1
ATOM 7373 N N . ASP B 1 449 ? -11.742 -33.375 -19.156 1 87.19 449 ASP B N 1
ATOM 7374 C CA . ASP B 1 449 ? -11.445 -34.562 -19.938 1 87.19 449 ASP B CA 1
ATOM 7375 C C . ASP B 1 449 ? -10.742 -35.625 -19.078 1 87.19 449 ASP B C 1
ATOM 7377 O O . ASP B 1 449 ? -10.688 -36.812 -19.469 1 87.19 449 ASP B O 1
ATOM 7381 N N . TRP B 1 450 ? -10.18 -35.25 -17.969 1 84.12 450 TRP B N 1
ATOM 7382 C CA . TRP B 1 450 ? -9.391 -36.188 -17.172 1 84.12 450 TRP B CA 1
ATOM 7383 C C . TRP B 1 450 ? -10.25 -37.344 -16.672 1 84.12 450 TRP B C 1
ATOM 7385 O O . TRP B 1 450 ? -9.734 -38.406 -16.375 1 84.12 450 TRP B O 1
ATOM 7395 N N . LYS B 1 451 ? -11.539 -37.094 -16.547 1 79.81 451 LYS B N 1
ATOM 7396 C CA . LYS B 1 451 ? -12.461 -38.125 -16.094 1 79.81 451 LYS B CA 1
ATOM 7397 C C . LYS B 1 451 ? -12.805 -39.094 -17.219 1 79.81 451 LYS B C 1
ATOM 7399 O O . LYS B 1 451 ? -13.281 -40.219 -16.969 1 79.81 451 LYS B O 1
ATOM 7404 N N . LYS B 1 452 ? -12.719 -38.531 -18.328 1 76.94 452 LYS B N 1
ATOM 7405 C CA . LYS B 1 452 ? -13.07 -39.406 -19.453 1 76.94 452 LYS B CA 1
ATOM 7406 C C . LYS B 1 452 ? -12.016 -40.469 -19.688 1 76.94 452 LYS B C 1
ATOM 7408 O O . LYS B 1 452 ? -11.008 -40.531 -18.969 1 76.94 452 LYS B O 1
ATOM 7413 N N . SER B 1 453 ? -11.875 -41.188 -20.859 1 59 453 SER B N 1
ATOM 7414 C CA . SER B 1 453 ? -11.086 -42.375 -21.172 1 59 453 SER B CA 1
ATOM 7415 C C . SER B 1 453 ? -9.586 -42.062 -21.109 1 59 453 SER B C 1
ATOM 7417 O O . SER B 1 453 ? -9.133 -41.062 -21.688 1 59 453 SER B O 1
ATOM 7419 N N . PRO B 1 454 ? -8.883 -42.75 -20.172 1 55.5 454 PRO B N 1
ATOM 7420 C CA . PRO B 1 454 ? -7.438 -42.656 -19.969 1 55.5 454 PRO B CA 1
ATOM 7421 C C . PRO B 1 454 ? -6.66 -42.594 -21.281 1 55.5 454 PRO B C 1
ATOM 7423 O O . PRO B 1 454 ? -5.574 -42 -21.344 1 55.5 454 PRO B O 1
ATOM 7426 N N . GLU B 1 455 ? -7.215 -43.219 -22.328 1 52 455 GLU B N 1
ATOM 7427 C CA . GLU B 1 455 ? -6.41 -43.344 -23.531 1 52 455 GLU B CA 1
ATOM 7428 C C . GLU B 1 455 ? -6.141 -42 -24.188 1 52 455 GLU B C 1
ATOM 7430 O O . GLU B 1 455 ? -5.059 -41.781 -24.734 1 52 455 GLU B O 1
ATOM 7435 N N . LYS B 1 456 ? -7.062 -41.156 -24.141 1 49.69 456 LYS B N 1
ATOM 7436 C CA . LYS B 1 456 ? -6.941 -39.906 -24.891 1 49.69 456 LYS B CA 1
ATOM 7437 C C . LYS B 1 456 ? -5.98 -38.938 -24.219 1 49.69 456 LYS B C 1
ATOM 7439 O O . LYS B 1 456 ? -5.395 -38.062 -24.875 1 49.69 456 LYS B O 1
ATOM 7444 N N . TYR B 1 457 ? -5.754 -39.125 -22.938 1 54.81 457 TYR B N 1
ATOM 7445 C CA . TYR B 1 457 ? -4.977 -38.125 -22.219 1 54.81 457 TYR B CA 1
ATOM 7446 C C . TYR B 1 457 ? -3.572 -38.625 -21.922 1 54.81 457 TYR B C 1
ATOM 7448 O O . TYR B 1 457 ? -2.734 -37.906 -21.406 1 54.81 457 TYR B O 1
ATOM 7456 N N . ARG B 1 458 ? -3.369 -39.812 -22.328 1 53.47 458 ARG B N 1
ATOM 7457 C CA . ARG B 1 458 ? -2.076 -40.406 -21.969 1 53.47 458 ARG B CA 1
ATOM 7458 C C . ARG B 1 458 ? -0.933 -39.594 -22.594 1 53.47 458 ARG B C 1
ATOM 7460 O O . ARG B 1 458 ? 0.146 -39.5 -22 1 53.47 458 ARG B O 1
ATOM 7467 N N . ASN B 1 459 ? -1.341 -39 -23.719 1 53.06 459 ASN B N 1
ATOM 7468 C CA . ASN B 1 459 ? -0.225 -38.312 -24.359 1 53.06 459 ASN B CA 1
ATOM 7469 C C . ASN B 1 459 ? 0.079 -37 -23.688 1 53.06 459 ASN B C 1
ATOM 7471 O O . ASN B 1 459 ? 1.144 -36.406 -23.906 1 53.06 459 ASN B O 1
ATOM 7475 N N . TRP B 1 460 ? -0.829 -36.656 -22.703 1 60.47 460 TRP B N 1
ATOM 7476 C CA . TRP B 1 460 ? -0.634 -35.312 -22.156 1 60.47 460 TRP B CA 1
ATOM 7477 C C . TRP B 1 460 ? -0.306 -35.375 -20.672 1 60.47 460 TRP B C 1
ATOM 7479 O O . TRP B 1 460 ? 0.099 -34.344 -20.094 1 60.47 460 TRP B O 1
ATOM 7489 N N . VAL B 1 461 ? -0.456 -36.594 -20.188 1 64.75 461 VAL B N 1
ATOM 7490 C CA . VAL B 1 461 ? -0.295 -36.781 -18.75 1 64.75 461 VAL B CA 1
ATOM 7491 C C . VAL B 1 461 ? 0.837 -37.75 -18.469 1 64.75 461 VAL B C 1
ATOM 7493 O O . VAL B 1 461 ? 0.988 -38.75 -19.172 1 64.75 461 VAL B O 1
ATOM 7496 N N . VAL B 1 462 ? 1.743 -37.281 -17.625 1 64.94 462 VAL B N 1
ATOM 7497 C CA . VAL B 1 462 ? 2.82 -38.156 -17.172 1 64.94 462 VAL B CA 1
ATOM 7498 C C . VAL B 1 462 ? 2.422 -38.844 -15.867 1 64.94 462 VAL B C 1
ATOM 7500 O O . VAL B 1 462 ? 1.617 -38.312 -15.102 1 64.94 462 VAL B O 1
ATOM 7503 N N . ASP B 1 463 ? 2.887 -40.125 -15.742 1 64.19 463 ASP B N 1
ATOM 7504 C CA . ASP B 1 463 ? 2.602 -40.875 -14.523 1 64.19 463 ASP B CA 1
ATOM 7505 C C . ASP B 1 463 ? 3.379 -40.312 -13.336 1 64.19 463 ASP B C 1
ATOM 7507 O O . ASP B 1 463 ? 4.555 -39.969 -13.469 1 64.19 463 ASP B O 1
ATOM 7511 N N . LEU B 1 464 ? 2.701 -40.188 -12.211 1 69.06 464 LEU B N 1
ATOM 7512 C CA . LEU B 1 464 ? 3.314 -39.688 -10.984 1 69.06 464 LEU B CA 1
ATOM 7513 C C . LEU B 1 464 ? 4.527 -40.531 -10.602 1 69.06 464 LEU B C 1
ATOM 7515 O O . LEU B 1 464 ? 5.473 -40.031 -9.992 1 69.06 464 LEU B O 1
ATOM 7519 N N . GLU B 1 465 ? 4.414 -41.844 -10.953 1 62.56 465 GLU B N 1
ATOM 7520 C CA . GLU B 1 465 ? 5.477 -42.781 -10.578 1 62.56 465 GLU B CA 1
ATOM 7521 C C . GLU B 1 465 ? 6.805 -42.375 -11.211 1 62.56 465 GLU B C 1
ATOM 7523 O O . GLU B 1 465 ? 7.867 -42.812 -10.758 1 62.56 465 GLU B O 1
ATOM 7528 N N . ASP B 1 466 ? 6.723 -41.5 -12.078 1 57.62 466 ASP B N 1
ATOM 7529 C CA . ASP B 1 466 ? 7.938 -41.031 -12.742 1 57.62 466 ASP B CA 1
ATOM 7530 C C . ASP B 1 466 ? 8.664 -40 -11.891 1 57.62 466 ASP B C 1
ATOM 7532 O O . ASP B 1 466 ? 9.758 -39.562 -12.25 1 57.62 466 ASP B O 1
ATOM 7536 N N . PHE B 1 467 ? 8.055 -39.656 -10.812 1 59.66 467 PHE B N 1
ATOM 7537 C CA . PHE B 1 467 ? 8.617 -38.594 -9.961 1 59.66 467 PHE B CA 1
ATOM 7538 C C . PHE B 1 467 ? 8.922 -39.156 -8.57 1 59.66 467 PHE B C 1
ATOM 7540 O O . PHE B 1 467 ? 8.203 -40 -8.062 1 59.66 467 PHE B O 1
#

Nearest PDB structures (foldseek):
  1qfx-assembly1_B-2  TM=9.313E-01  e=3.942E-40  Aspergillus niger
  1qfx-assembly1_A-2  TM=9.320E-01  e=7.095E-40  Aspergillus niger
  2gfi-assembly1_A  TM=9.264E-01  e=6.658E-38  Debaryomyces castellii
  3k4q-assembly2_B  TM=8.433E-01  e=1.797E-22  Aspergillus niger
  4mng-assembly2_C  TM=4.573E-01  e=3.989E+00  Mus musculus

Secondary structure (DSSP, 8-state):
----------------------SS--S--GGG-GGGG-TTSS--------S---SPPTTEEEEEEEEEE---BPPPHHHHHHHHHHHHTTTTT----GGGGGGGS---GGG-GGGTTSBP-SSTT-HHHHHHHHHHHHHHHTGGG----TT--EEEEEESSHHHHHHHHHHHHHHHGGGHHHHEEEEEE--SGGGTTSSS-GGGG-TT--TTTTTHHHHHHHHHHTHHHHHHHHHHH-TTS---HHHHHHHHHHHHHHHHHTS--HHHHHS-HHHHHHHHHHHHHHHHHHHSTTSTTHHHHHHHHHHHHHHHHTS-GGGS-SEEEEE--HHHHHHHHHHTTSS--SSPPPSSS--TT-S--HHHH--TT-EEEEEEEEEE-TTS-EEEEEEEEETTEEE-BTTB--SGGG-EEHHHHHHHHHHHSPPHHHHTT--TT--S--S--HHHHTTS-HHHHTTTEE-GGG-/----------------------SS--S--GGG-GGGG-TTSS--------S---SPPTTEEEEEEEEEE---BPPPHHHHHHHHHHHHTTTTT----GGGGGGGS---GGG-GGGTTSBP-SSTT-HHHHHHHHHHHHHHHTGGG----TT--EEEEEESSHHHHHHHHHHHHHHHGGGHHHHEEEEEE--SGGGTTSSS-GGGG-TT--TTTTTHHHHHHHHHHTHHHHHHHHHHH-TTS---HHHHHHHHHHHHHHHHHTS--HHHHHS-HHHHHHHHHHHHHHHHHHHSTTSTTHHHHHHHHHHHHHHHHTS-GGGS-SEEEEE--HHHHHHHHHHTT-S--SSPPPSSS--TT-S--HHHH--TT-EEEEEEEEEE-TTS-EEEEEEEEETTEEE-BTTB--SGGG-EEHHHHHHHHHHHSPPHHHHTT--TT--S--S--HHHHTTS-HHHHTTTEE-GGG-

pLDDT: mean 89.92, std 14.64, range [22.28, 98.44]

Organism: Geotrichum candidum (NCBI:txid1173061)

Sequence (934 aa):
MKLFSKISVLALNAVSLVLADKPYSQEARDQVNILKHQGGHGPYSDHSGFGIDNRTPENCVVDQVQFLRHGERYPTFDLGFALSKFLYQFKDKNLAKNKLEFLNTYESPALDENNYEQQSLMGPYGGYSSMFLCGSELRSRYNHLWRENDDAVLPLFTASQERIVVTSINVARGFLGSNWKKHSKFIVLNETEEVGLNSLTPVLGCPMFNPNYKGDYTVKYGQVGLQNLLKRFKEDVGNSVNVTTEDLANLMALCMYDLNVVGHSPLCDYFEPNDWKAFEYKRDLDYYYYSGKGNPIVPAVGGIVANASLIILNQDESDNDKIYISFAHETNILMYLTTVGLFNPDTDLDWRTIEFNNRWTTSQIVPMGTRVALERMSCKNKDDTFSKYVRFLVNNAVIPHDSCKSGPGFSCPLEEYIKIQRSRIPDIHNTCGIDENYKLPNALTFYWDWKKSPEKYRNWVVDLEDFMKLFSKISVLALNAVSLVLADKPYSQEARDQVNILKHQGGHGPYSDHSGFGIDNRTPENCVVDQVQFLRHGERYPTFDLGFALSKFLYQFKDKNLAKNKLEFLNTYESPALDENNYEQQSLMGPYGGYSSMFLCGSELRSRYNHLWRENDDAVLPLFTASQERIVVTSINVARGFLGSNWKKHSKFIVLNETEEVGLNSLTPVLGCPMFNPNYKGDYTVKYGQVGLQNLLKRFKEDVGNSVNVTTEDLANLMALCMYDLNVVGHSPLCDYFEPNDWKAFEYKRDLDYYYYSGKGNPIVPAVGGIVANASLIILNQDESDNDKIYISFAHETNILMYLTTVGLFNPDTDLDWRTIEFNNRWTTSQIVPMGTRVALERMSCKNKDDTFSKYVRFLVNNAVIPHDSCKSGPGFSCPLEEYIKIQRSRIPDIHNTCGIDENYKLPNALTFYWDWKKSPEKYRNWVVDLEDF

Solvent-accessible surface area (backbone atoms only — not comparable to full-atom values): 49207 Å² total; per-residue (Å²): 140,73,85,70,73,81,76,71,78,72,72,74,68,75,67,72,70,64,74,55,75,67,82,63,80,43,68,44,63,61,36,75,36,63,54,64,33,37,34,38,48,16,43,49,33,36,18,58,57,76,26,50,60,66,66,74,45,88,58,38,42,74,68,31,38,40,35,43,35,30,64,25,41,32,40,45,64,70,58,38,52,52,50,52,58,57,51,52,71,22,53,87,58,71,46,34,32,78,93,41,35,60,48,28,73,62,76,62,81,43,61,41,78,90,44,44,49,28,51,18,72,37,49,65,43,7,20,47,59,52,29,21,50,49,15,35,52,49,32,65,75,44,41,90,66,58,70,88,52,97,80,38,68,48,57,34,38,22,29,54,53,64,37,42,41,52,36,52,50,29,22,40,36,28,43,50,45,92,47,23,79,76,28,48,40,73,47,22,26,49,86,48,54,75,39,12,32,44,37,63,58,34,66,57,38,27,79,62,62,58,87,61,45,73,54,61,40,31,57,57,20,33,61,59,60,34,41,68,57,46,55,55,49,38,71,38,36,38,86,84,55,89,77,51,44,66,54,51,52,50,48,57,43,45,25,24,22,19,27,16,34,60,39,56,46,78,59,59,72,66,61,49,48,56,52,36,46,33,48,20,50,34,36,21,47,47,46,31,24,55,22,20,77,67,21,82,61,23,35,23,55,14,26,47,62,48,51,45,49,51,55,60,69,67,50,65,79,88,84,47,85,34,63,43,42,37,29,36,54,59,59,47,52,40,11,32,39,39,34,75,54,48,53,69,56,96,60,76,85,56,52,91,51,90,68,86,90,50,60,57,43,35,17,42,67,37,15,20,48,24,39,36,36,43,35,34,27,45,28,60,44,97,88,73,44,73,50,52,28,33,44,38,30,43,28,79,14,44,51,63,46,85,89,41,40,85,34,76,85,37,12,15,41,41,72,58,49,51,53,52,48,66,71,62,42,48,61,43,42,74,69,28,66,55,51,93,82,55,84,46,47,84,52,56,51,64,90,68,46,71,80,44,70,66,76,78,46,48,86,39,38,52,66,67,85,80,103,140,71,86,72,71,81,75,71,78,72,74,72,70,74,65,73,70,66,74,56,76,67,82,63,79,44,70,44,63,61,37,74,36,63,52,63,34,37,35,38,48,17,42,49,33,36,18,60,58,76,26,51,60,66,66,75,46,88,57,41,43,75,68,32,39,41,36,43,33,29,64,25,42,32,40,45,65,68,58,38,52,53,50,50,60,58,51,53,72,22,54,88,58,71,47,34,32,81,92,42,36,60,49,29,75,62,77,62,80,44,61,41,78,91,43,44,50,28,51,18,71,37,47,65,43,6,19,47,61,52,28,21,50,49,14,35,51,51,32,67,77,43,42,92,66,56,72,90,51,94,82,38,68,49,58,34,39,22,30,54,53,65,37,44,41,53,38,52,50,29,21,39,36,29,43,49,43,93,47,24,79,77,28,48,40,76,47,23,26,50,86,48,56,76,38,13,31,46,37,64,55,34,68,57,39,26,79,61,63,57,86,60,44,72,53,61,40,30,57,56,19,31,62,58,60,33,42,69,57,47,56,56,50,38,71,38,36,37,86,84,54,90,77,52,45,65,54,52,51,49,48,55,42,45,24,24,23,19,26,17,37,60,40,56,46,78,60,59,72,66,61,48,49,54,53,36,47,35,48,19,50,33,37,20,47,47,46,31,25,54,21,20,77,65,22,82,61,23,35,22,55,14,25,47,61,47,51,45,49,50,55,62,69,69,50,65,79,86,85,49,86,34,65,43,41,38,30,34,53,60,58,48,52,41,11,32,38,37,35,75,55,47,53,68,56,95,60,75,86,58,51,90,50,88,68,88,89,51,60,56,42,36,16,43,68,39,16,19,46,26,38,38,36,42,34,33,29,46,26,60,45,95,86,72,46,74,48,52,27,34,42,37,30,43,29,79,15,43,50,63,46,85,90,39,40,85,34,75,85,35,13,15,42,42,70,59,48,52,54,52,47,64,73,60,42,49,61,43,42,72,70,26,67,54,52,94,82,56,85,47,48,85,51,56,50,64,91,70,46,70,79,45,69,66,76,78,45,50,86,39,37,52,66,68,84,79,104